Protein AF-A0AAE1QFP2-F1 (afdb_monomer_lite)

Foldseek 3Di:
DDFQVAADVVVPHPDDGDPSVVVVVVVVVVAPKDKDDPPLDAFFLVSHNGDIDIDHPDPDFDKDKDWPPVDDDRTTDIDIDGDDPDPDVPPQPQLDDPPVCLLVLQVQLVVVCVVCVVVDPFLVVLVVVSLVSSVCVSVVDDDPDDPPDPPDDPLCPDVVLVVLVVVLVVLVVVCVVPVPPVVSVVSNVVSVVVSVVVSVVSVVVVVVVLVVVLVPDPDPVVNVVSVDVVVDDDDDDDDDDDPPVVVVVVVVVVCVVPDLVPDPPVLNVVVVVVVVVLLVVLLLLLQDADPPDDQDDLVNVVVVLVPDPDQDADSNSYTPSSVVSQSPNPDSRSVSVSRSSVVLVDDDDPVRLVVVQVVVQVVLCVVVVHDPPFDSSVSCSVVVHDGPVSVSLSVLSNVVSCVLLVDPVVLLVVLVCCVVPVPPDDDPSSNVSNVSCVVSPNSVVSNVSNPDDDDDLPDFDDAAEADDDDPDDPVPDDLVVLLVVVVVVVVVDDLDQEKEKAKFKDADQFWIKIKMWIWGHNDSPDIDIDIDIATAHTPDDRLVSRLVRLLVVLVVCLPVLTAYEYEGQDPVNVVVLRDRPPRSDPSSVSSSVSCVSSVVSVYHYYYYHGHPPSPNPNNVVRVVSRVVSRVDPDHDCVNPDDDDDDDDDDDDDDDDDDDDDDDDDDDDDDDDDDDDDDDDDDDDDDDDWDKDWQALLDLVRGIWIAIQQAWIWDWDDDPPPDDDDFPKTKTATPPPDPVDDFGWIWIDGPPDIDTDPGDGPDHHDNCNVLLSQLLRQLQVCLPDQPCLLPQSLVSSVVSCCVRPNDPDPPHPSVVSSVSSVVSVVVVDPDFDQAPPDDPPVSLFPPQQFQDWDDDPRKIKTKGFHPVLLVVQQVAQEWEKDWDQFAAAPQFRIKIWIWGWFAADPRFIDIATRMIMGINDQALVRLLVVVVSSCVSRVNRNHQEYEYAPDPSNVSNCCVVPVRHQAAYALLNVQVVLVVLCVVLVVPVVLVVPPVSVLLSLLVSLLLLFALVCSLVVLVVSQVVFDDGSRNVSSVCCCDPEPVHPHRSNRHRCHPPPDRHPVSVVVVVVVLCVVQVGTHHGPSRSNSSVVVSNVVVVVQNVCNNVVNHHDDDDPLRVVLSVQSVVLSVCVVVVVDDSVRSSSSSSVSDHDDD

Secondary structure (DSSP, 8-state):
--------GGGT-SSPPPHHHHHHHHHHHTS-EEEE--TT--SBTTS-----EEEES------EEEEEEEEESSBEEEEEE-------------B---GGGHHHHHHHHHHHHHHHGGG--SHHHHHHHHHHHHHHHHHTT------------GGGG-HHHHHHHHHHHHHHHHHHH-TT-HHHHHHHHHHHHHHHHHHHHHHHHHHHHHHHHHHH--SHHHHHHHHHHHH-PPPPPPPPS-HHHHHHHHHHHHHHHT-GGGS-HHHHHHHHHHHHHHHHHHHHHTS---S--PPPPHHHHHHHHHH----S--TT-B-HHHHHHHHT--SS-HHHHHHHHHHTS----HHHHHHHHHHHHHHHHHHTT--TTS-HHHHHHHTT---HHHHHHHHHHHHHHHHHHTT-HHHHHHHHHHHH-TT----HHHHHHHHHHHHHT-HHHHHHHHTS-PPPTT------EE-PPPSS-GGGS-HHHHHHHHHHHHTTS--SSEEEEEEEEEEETTEEEEEEEEEEEEETTEEEEEEEEEEEPTT--HHHHHHHHHHHHHHHHTTT-SEEEEEE--HHHHHHHH--S--S-HHHHHHHHHHHHHHHTT--EEEEE--TTS--HHHHHHHHHHHHHTT-----GGGS------------------------PPPP-PPP----------S-------EEEETT-STTS--EEEETTS-EEEEPPPPTT----SSEEEEEES-B-SS-B---EEEEETTEEEE-SSPPSS---TTHHHHHHHHHHHHHHHHSTTGGGS-HHHHHHHHHHHHH-SS---S-HHHHHHHHHHHHHHHSPPPPSSS-----GGGS-TTTEEEEEEETTEEEEEE--HHHHHHHHH-SEEEEEEESSSB-TT--EEEEEEEEEE-SSS-EEEEEEEEEEES--SHHHHHHHHHHHHHH-TT----EEEE-S-HHHHHHHHHH-TTSEEEE-HHHHHHHHHHHHHHTTTHHHHHH-HHHHHHHHHHTTGGGS-HHHHHHHHHHHHTTPPSSHHHHHHHHHIIIIISSSS-HHHH--TT-S----HHHHHHHHHHHHHHSSSSB-HHHHHHHHHHHHHHHHHHHHHHHTTS------HHHHHHHHHHHHHHHHHHTTSS-HHHHHHHHHHH-----

pLDDT: mean 71.54, std 18.16, range [22.61, 96.94]

InterPro domains:
  IPR002156 Ribonuclease H domain [PF00075] (499-630)
  IPR002156 Ribonuclease H domain [PS50879] (495-631)
  IPR012337 Ribonuclease H-like superfamily [SSF53098] (498-631)
  IPR018289 MULE transposase domain [PF10551] (878-974)
  IPR036397 Ribonuclease H superfamily [G3DSA:3.30.420.10] (489-641)
  IPR036691 Endonuclease/exonuclease/phosphatase superfamily [G3DSA:3.60.10.10] (1-83)
  IPR036691 Endonuclease/exonuclease/phosphatase superfamily [SSF56219] (1-83)

Structure (mmCIF, N/CA/C/O backbone):
data_AF-A0AAE1QFP2-F1
#
_entry.id   AF-A0AAE1QFP2-F1
#
loop_
_atom_site.group_PDB
_atom_site.id
_atom_site.type_symbol
_atom_site.label_atom_id
_atom_site.label_alt_id
_atom_site.label_comp_id
_atom_site.label_asym_id
_atom_site.label_entity_id
_atom_site.label_seq_id
_atom_site.pdbx_PDB_ins_code
_atom_site.Cartn_x
_atom_site.Cartn_y
_atom_site.Cartn_z
_atom_site.occupancy
_atom_site.B_iso_or_equiv
_atom_site.auth_seq_id
_atom_site.auth_comp_id
_atom_site.auth_asym_id
_atom_site.auth_atom_id
_atom_site.pdbx_PDB_model_num
ATOM 1 N N . MET A 1 1 ? -5.938 -11.669 -42.356 1.00 29.22 1 MET A N 1
ATOM 2 C CA . MET A 1 1 ? -5.137 -11.393 -43.566 1.00 29.22 1 MET A CA 1
ATOM 3 C C . MET A 1 1 ? -6.027 -10.613 -44.523 1.00 29.22 1 MET A C 1
ATOM 5 O O . MET A 1 1 ? -7.235 -10.768 -44.409 1.00 29.22 1 MET A O 1
ATOM 9 N N . GLY A 1 2 ? -5.461 -9.697 -45.311 1.00 33.28 2 GLY A N 1
ATOM 10 C CA . GLY A 1 2 ? -6.218 -8.781 -46.175 1.00 33.28 2 GLY A CA 1
ATOM 11 C C . GLY A 1 2 ? -6.663 -9.409 -47.496 1.00 33.28 2 GLY A C 1
ATOM 12 O O . GLY A 1 2 ? -6.341 -10.561 -47.768 1.00 33.28 2 GLY A O 1
ATOM 13 N N . ASP A 1 3 ? -7.390 -8.617 -48.283 1.00 42.94 3 ASP A N 1
ATOM 14 C CA . ASP A 1 3 ? -7.930 -8.945 -49.604 1.00 42.94 3 ASP A CA 1
ATOM 15 C C . ASP A 1 3 ? -6.815 -9.413 -50.564 1.00 42.94 3 ASP A C 1
ATOM 17 O O . ASP A 1 3 ? -5.953 -8.636 -50.980 1.00 42.94 3 ASP A O 1
ATOM 21 N N . PHE A 1 4 ? -6.771 -10.718 -50.852 1.00 54.31 4 PHE A N 1
ATOM 22 C CA . PHE A 1 4 ? -5.695 -11.339 -51.636 1.00 54.31 4 PHE A CA 1
ATOM 23 C C . PHE A 1 4 ? -5.868 -11.167 -53.149 1.00 54.31 4 PHE A C 1
ATOM 25 O O . PHE A 1 4 ? -4.965 -11.541 -53.902 1.00 54.31 4 PHE A O 1
ATOM 32 N N . ASN A 1 5 ? -7.004 -10.622 -53.612 1.00 58.78 5 ASN A N 1
ATOM 33 C CA . ASN A 1 5 ? -7.305 -10.427 -55.035 1.00 58.78 5 ASN A CA 1
ATOM 34 C C . ASN A 1 5 ? -6.976 -11.662 -55.911 1.00 58.78 5 ASN A C 1
ATOM 36 O O . ASN A 1 5 ? -6.552 -11.549 -57.067 1.00 58.78 5 ASN A O 1
ATOM 40 N N . ALA A 1 6 ? -7.143 -12.864 -55.353 1.00 61.19 6 ALA A N 1
ATOM 41 C CA . ALA A 1 6 ? -6.877 -14.129 -56.024 1.00 61.19 6 ALA A CA 1
ATOM 42 C C . ALA A 1 6 ? -8.085 -14.491 -56.898 1.00 61.19 6 ALA A C 1
ATOM 44 O O . ALA A 1 6 ? -9.166 -14.782 -56.389 1.00 61.19 6 ALA A O 1
ATOM 45 N N . ARG A 1 7 ? -7.921 -14.447 -58.225 1.00 66.31 7 ARG A N 1
ATOM 46 C CA . ARG A 1 7 ? -8.980 -14.766 -59.193 1.00 66.31 7 ARG A CA 1
ATOM 47 C C . ARG A 1 7 ? -8.656 -16.093 -59.860 1.00 66.31 7 ARG A C 1
ATOM 49 O O . ARG A 1 7 ? -7.710 -16.177 -60.637 1.00 66.31 7 ARG A O 1
ATOM 56 N N . HIS A 1 8 ? -9.431 -17.122 -59.542 1.00 70.62 8 HIS A N 1
ATOM 57 C CA . HIS A 1 8 ? -9.354 -18.435 -60.175 1.00 70.62 8 HIS A CA 1
ATOM 58 C C . HIS A 1 8 ? -10.773 -18.979 -60.375 1.00 70.62 8 HIS A C 1
ATOM 60 O O . HIS A 1 8 ? -11.592 -18.898 -59.457 1.00 70.62 8 HIS A O 1
ATOM 66 N N . ARG A 1 9 ? -11.078 -19.530 -61.554 1.00 70.69 9 ARG A N 1
ATOM 67 C CA . ARG A 1 9 ? -12.415 -20.039 -61.904 1.00 70.69 9 ARG A CA 1
ATOM 68 C C . ARG A 1 9 ? -12.887 -21.130 -60.949 1.00 70.69 9 ARG A C 1
ATOM 70 O O . ARG A 1 9 ? -14.006 -21.058 -60.460 1.00 70.69 9 ARG A O 1
ATOM 77 N N . GLU A 1 10 ? -12.009 -22.065 -60.593 1.00 64.88 10 GLU A N 1
ATOM 78 C CA . GLU A 1 10 ? -12.333 -23.143 -59.639 1.00 64.88 10 GLU A CA 1
ATOM 79 C C . GLU A 1 10 ? -12.554 -22.655 -58.200 1.00 64.88 10 GLU A C 1
ATOM 81 O O . GLU A 1 10 ? -13.160 -23.357 -57.401 1.00 64.88 10 GLU A O 1
ATOM 86 N N . LEU A 1 11 ? -12.110 -21.439 -57.865 1.00 60.69 11 LEU A N 1
ATOM 87 C CA . LEU A 1 11 ? -12.402 -20.814 -56.573 1.00 60.69 11 LEU A CA 1
ATOM 88 C C . LEU A 1 11 ? -13.711 -19.990 -56.614 1.00 60.69 11 LEU A C 1
ATOM 90 O O . LEU A 1 11 ? -14.149 -19.459 -55.598 1.00 60.69 11 LEU A O 1
ATOM 94 N N . GLY A 1 12 ? -14.388 -19.926 -57.767 1.00 54.97 12 GLY A N 1
ATOM 95 C CA . GLY A 1 12 ? -15.677 -19.248 -57.940 1.00 54.97 12 GLY A CA 1
ATOM 96 C C . GLY A 1 12 ? -15.584 -17.829 -58.509 1.00 54.97 12 GLY A C 1
ATOM 97 O O . GLY A 1 12 ? -16.509 -17.040 -58.329 1.00 54.97 12 GLY A O 1
ATOM 98 N N . SER A 1 13 ? -14.480 -17.475 -59.180 1.00 59.16 13 SER A N 1
ATOM 99 C CA . SER A 1 13 ? -14.376 -16.211 -59.922 1.00 59.16 13 SER A CA 1
ATOM 100 C C . SER A 1 13 ? -14.969 -16.335 -61.331 1.00 59.16 13 SER A C 1
ATOM 102 O O . SER A 1 13 ? -14.621 -17.253 -62.070 1.00 59.16 13 SER A O 1
ATOM 104 N N . HIS A 1 14 ? -15.806 -15.375 -61.737 1.00 57.38 14 HIS A N 1
ATOM 105 C CA . HIS A 1 14 ? -16.355 -15.288 -63.101 1.00 57.38 14 HIS A CA 1
ATOM 106 C C . HIS A 1 14 ? -15.388 -14.650 -64.120 1.00 57.38 14 HIS A C 1
ATOM 108 O O . HIS A 1 14 ? -15.672 -14.625 -65.316 1.00 57.38 14 HIS A O 1
ATOM 114 N N . HIS A 1 15 ? -14.239 -14.141 -63.666 1.00 59.81 15 HIS A N 1
ATOM 115 C CA . HIS A 1 15 ? -13.220 -13.521 -64.515 1.00 59.81 15 HIS A CA 1
ATOM 116 C C . HIS A 1 15 ? -12.102 -14.511 -64.886 1.00 59.81 15 HIS A C 1
ATOM 118 O O . HIS A 1 15 ? -12.028 -15.623 -64.363 1.00 59.81 15 HIS A O 1
ATOM 124 N N . THR A 1 16 ? -11.225 -14.124 -65.817 1.00 69.50 16 THR A N 1
ATOM 125 C CA . THR A 1 16 ? -10.046 -14.921 -66.190 1.00 69.50 16 THR A CA 1
ATOM 126 C C . THR A 1 16 ? -9.107 -15.123 -65.000 1.00 69.50 16 THR A C 1
ATOM 128 O O . THR A 1 16 ? -8.964 -14.249 -64.138 1.00 69.50 16 THR A O 1
ATOM 131 N N . ASN A 1 17 ? -8.474 -16.299 -64.949 1.00 75.69 17 ASN A N 1
ATOM 132 C CA . ASN A 1 17 ? -7.540 -16.646 -63.883 1.00 75.69 17 ASN A CA 1
ATOM 133 C C . ASN A 1 17 ? -6.371 -15.652 -63.875 1.00 75.69 17 ASN A C 1
ATOM 135 O O . ASN A 1 17 ? -5.748 -15.427 -64.911 1.00 75.69 17 ASN A O 1
ATOM 139 N N . ASN A 1 18 ? -6.053 -15.075 -62.715 1.00 74.25 18 ASN A N 1
ATOM 140 C CA . ASN A 1 18 ? -4.868 -14.237 -62.547 1.00 74.25 18 ASN A CA 1
ATOM 141 C C . ASN A 1 18 ? -3.736 -15.022 -61.865 1.00 74.25 18 ASN A C 1
ATOM 143 O O . ASN A 1 18 ? -3.963 -16.046 -61.220 1.00 74.25 18 ASN A O 1
ATOM 147 N N . ALA A 1 19 ? -2.499 -14.533 -61.988 1.00 73.88 19 ALA A N 1
ATOM 148 C CA . ALA A 1 19 ? -1.313 -15.216 -61.462 1.00 73.88 19 ALA A CA 1
ATOM 149 C C . ALA A 1 19 ? -1.406 -15.525 -59.954 1.00 73.88 19 ALA A C 1
ATOM 151 O O . ALA A 1 19 ? -0.946 -16.574 -59.503 1.00 73.88 19 ALA A O 1
ATOM 152 N N . ASN A 1 20 ? -2.050 -14.645 -59.181 1.00 66.94 20 ASN A N 1
ATOM 153 C CA . ASN A 1 20 ? -2.277 -14.857 -57.753 1.00 66.94 20 ASN A CA 1
ATOM 154 C C . ASN A 1 20 ? -3.285 -15.981 -57.494 1.00 66.94 20 ASN A C 1
ATOM 156 O O . ASN A 1 20 ? -3.052 -16.795 -56.610 1.00 66.94 20 ASN A O 1
ATOM 160 N N . GLY A 1 21 ? -4.357 -16.075 -58.283 1.00 72.44 21 GLY A N 1
ATOM 161 C CA . GLY A 1 21 ? -5.325 -17.168 -58.216 1.00 72.44 21 GLY A CA 1
ATOM 162 C C . GLY A 1 21 ? -4.716 -18.524 -58.559 1.00 72.44 21 GLY A C 1
ATOM 163 O O . GLY A 1 21 ? -4.993 -19.497 -57.865 1.00 72.44 21 GLY A O 1
ATOM 164 N N . VAL A 1 22 ? -3.836 -18.585 -59.564 1.00 78.06 22 VAL A N 1
ATOM 165 C CA . VAL A 1 22 ? -3.124 -19.823 -59.937 1.00 78.06 22 VAL A CA 1
ATOM 166 C C . VAL A 1 22 ? -2.160 -20.261 -58.831 1.00 78.06 22 VAL A C 1
ATOM 168 O O . VAL A 1 22 ? -2.182 -21.417 -58.418 1.00 78.06 22 VAL A O 1
ATOM 171 N N . ARG A 1 23 ? -1.356 -19.336 -58.285 1.00 74.56 23 ARG A N 1
ATOM 172 C CA . ARG A 1 23 ? -0.460 -19.628 -57.149 1.00 74.56 23 ARG A CA 1
ATOM 173 C C . ARG A 1 23 ? -1.226 -20.062 -55.908 1.00 74.56 23 ARG A C 1
ATOM 175 O O . ARG A 1 23 ? -0.773 -20.941 -55.184 1.00 74.56 23 ARG A O 1
ATOM 182 N N . TRP A 1 24 ? -2.377 -19.443 -55.665 1.00 70.81 24 TRP A N 1
ATOM 183 C CA . TRP A 1 24 ? -3.215 -19.778 -54.525 1.00 70.81 24 TRP A CA 1
ATOM 184 C C . TRP A 1 24 ? -3.838 -21.161 -54.667 1.00 70.81 24 TRP A C 1
ATOM 186 O O . TRP A 1 24 ? -3.824 -21.931 -53.714 1.00 70.81 24 TRP A O 1
ATOM 196 N N . LYS A 1 25 ? -4.296 -21.517 -55.871 1.00 77.12 25 LYS A N 1
ATOM 197 C CA . LYS A 1 25 ? -4.787 -22.865 -56.154 1.00 77.12 25 LYS A CA 1
ATOM 198 C C . LYS A 1 25 ? -3.689 -23.915 -55.972 1.00 77.12 25 LYS A C 1
ATOM 200 O O . LYS A 1 25 ? -3.910 -24.879 -55.254 1.00 77.12 25 LYS A O 1
ATOM 205 N N . ALA A 1 26 ? -2.487 -23.667 -56.493 1.00 78.69 26 ALA A N 1
ATOM 206 C CA . ALA A 1 26 ? -1.341 -24.554 -56.289 1.00 78.69 26 ALA A CA 1
ATOM 207 C C . ALA A 1 26 ? -0.962 -24.713 -54.802 1.00 78.69 26 ALA A C 1
ATOM 209 O O . ALA A 1 26 ? -0.599 -25.801 -54.371 1.00 78.69 26 ALA A O 1
ATOM 210 N N . PHE A 1 27 ? -1.071 -23.645 -54.003 1.00 74.12 27 PHE A N 1
ATOM 211 C CA . PHE A 1 27 ? -0.846 -23.707 -52.556 1.00 74.12 27 PHE A CA 1
ATOM 212 C C . PHE A 1 27 ? -1.905 -24.557 -51.838 1.00 74.12 27 PHE A C 1
ATOM 214 O O . PHE A 1 27 ? -1.554 -25.362 -50.978 1.00 74.12 27 PHE A O 1
ATOM 221 N N . LEU A 1 28 ? -3.183 -24.403 -52.200 1.00 68.81 28 LEU A N 1
ATOM 222 C CA . LEU A 1 28 ? -4.279 -25.203 -51.645 1.00 68.81 28 LEU A CA 1
ATOM 223 C C . LEU A 1 28 ? -4.172 -26.682 -52.037 1.00 68.81 28 LEU A C 1
ATOM 225 O O . LEU A 1 28 ? -4.427 -27.538 -51.203 1.00 68.81 28 LEU A O 1
ATOM 229 N N . ASP A 1 29 ? -3.738 -26.981 -53.262 1.00 75.00 29 ASP A N 1
ATOM 230 C CA . ASP A 1 29 ? -3.556 -28.363 -53.729 1.00 75.00 29 ASP A CA 1
ATOM 231 C C . ASP A 1 29 ? -2.350 -29.055 -53.072 1.00 75.00 29 ASP A C 1
ATOM 233 O O . ASP A 1 29 ? -2.328 -30.275 -52.939 1.00 75.00 29 ASP A O 1
ATOM 237 N N . ALA A 1 30 ? -1.349 -28.281 -52.640 1.00 73.75 30 ALA A N 1
ATOM 238 C CA . ALA A 1 30 ? -0.132 -28.790 -52.010 1.00 73.75 30 ALA A CA 1
ATOM 239 C C . ALA A 1 30 ? -0.200 -28.873 -50.472 1.00 73.75 30 ALA A C 1
ATOM 241 O O . ALA A 1 30 ? 0.779 -29.286 -49.848 1.00 73.75 30 ALA A O 1
ATOM 242 N N . THR A 1 31 ? -1.298 -28.448 -49.835 1.00 60.97 31 THR A N 1
ATOM 243 C CA . THR A 1 31 ? -1.410 -28.386 -48.367 1.00 60.97 31 THR A CA 1
ATOM 244 C C . THR A 1 31 ? -2.711 -29.019 -47.861 1.00 60.97 31 THR A C 1
ATOM 246 O O . THR A 1 31 ? -3.762 -28.855 -48.467 1.00 60.97 31 THR A O 1
ATOM 249 N N . GLU A 1 32 ? -2.675 -29.724 -46.719 1.00 59.19 32 GLU A N 1
ATOM 250 C CA . GLU A 1 32 ? -3.879 -30.255 -46.044 1.00 59.19 32 GLU A CA 1
ATOM 251 C C . GLU A 1 32 ? -4.657 -29.129 -45.345 1.00 59.19 32 GLU A C 1
ATOM 253 O O . GLU A 1 32 ? -4.678 -28.985 -44.120 1.00 59.19 32 GLU A O 1
ATOM 258 N N . VAL A 1 33 ? -5.250 -28.253 -46.146 1.00 59.94 33 VAL A N 1
ATOM 259 C CA . VAL A 1 33 ? -5.890 -27.030 -45.680 1.00 59.94 33 VAL A CA 1
ATOM 260 C C . VAL A 1 33 ? -7.360 -27.046 -46.069 1.00 59.94 33 VAL A C 1
ATOM 262 O O . VAL A 1 33 ? -7.714 -27.043 -47.245 1.00 59.94 33 VAL A O 1
ATOM 265 N N . ALA A 1 34 ? -8.240 -27.009 -45.067 1.00 57.62 34 ALA A N 1
ATOM 266 C CA . ALA A 1 34 ? -9.670 -26.867 -45.303 1.00 57.62 34 ALA A CA 1
ATOM 267 C C . ALA A 1 34 ? -10.004 -25.405 -45.647 1.00 57.62 34 ALA A C 1
ATOM 269 O O . ALA A 1 34 ? -9.711 -24.481 -44.876 1.00 57.62 34 ALA A O 1
ATOM 270 N N . VAL A 1 35 ? -10.635 -25.198 -46.806 1.00 59.16 35 VAL A N 1
ATOM 271 C CA . VAL A 1 35 ? -11.176 -23.901 -47.230 1.00 59.16 35 VAL A CA 1
ATOM 272 C C . VAL A 1 35 ? -12.658 -23.853 -46.881 1.00 59.16 35 VAL A C 1
ATOM 274 O O . VAL A 1 35 ? -13.456 -24.641 -47.384 1.00 59.16 35 VAL A O 1
ATOM 277 N N . LEU A 1 36 ? -13.041 -22.918 -46.015 1.00 58.56 36 LEU A N 1
ATOM 278 C CA . LEU A 1 36 ? -14.423 -22.763 -45.567 1.00 58.56 36 LEU A CA 1
ATOM 279 C C . LEU A 1 36 ? -15.177 -21.843 -46.533 1.00 58.56 36 LEU A C 1
ATOM 281 O O . LEU A 1 36 ? -15.184 -20.622 -46.375 1.00 58.56 36 LEU A O 1
ATOM 285 N N . THR A 1 37 ? -15.812 -22.426 -47.549 1.00 54.47 37 THR A N 1
ATOM 286 C CA . THR A 1 37 ? -16.717 -21.710 -48.461 1.00 54.47 37 THR A CA 1
ATOM 287 C C . THR A 1 37 ? -18.161 -21.944 -48.031 1.00 54.47 37 THR A C 1
ATOM 289 O O . THR A 1 37 ? -18.693 -23.036 -48.210 1.00 54.47 37 THR A O 1
ATOM 292 N N . GLY A 1 38 ? -18.818 -20.935 -47.458 1.00 50.78 38 GLY A N 1
ATOM 293 C CA . GLY A 1 38 ? -20.241 -21.034 -47.123 1.00 50.78 38 GLY A CA 1
ATOM 294 C C . GLY A 1 38 ? -21.101 -21.220 -48.380 1.00 50.78 38 GLY A C 1
ATOM 295 O O . GLY A 1 38 ? -21.026 -20.392 -49.280 1.00 50.78 38 GLY A O 1
ATOM 296 N N . ASN A 1 39 ? -21.889 -22.302 -48.433 1.00 54.03 39 ASN A N 1
ATOM 297 C CA . ASN A 1 39 ? -23.014 -22.638 -49.333 1.00 54.03 39 ASN A CA 1
ATOM 298 C C . ASN A 1 39 ? -23.285 -21.720 -50.554 1.00 54.03 39 ASN A C 1
ATOM 300 O O . ASN A 1 39 ? -24.397 -21.231 -50.736 1.00 54.03 39 ASN A O 1
ATOM 304 N N . ASN A 1 40 ? -22.297 -21.512 -51.424 1.00 53.28 40 ASN A N 1
ATOM 305 C CA . ASN A 1 40 ? -22.407 -20.785 -52.693 1.00 53.28 40 ASN A CA 1
ATOM 306 C C . ASN A 1 40 ? -22.860 -19.303 -52.670 1.00 53.28 40 ASN A C 1
ATOM 308 O O . ASN A 1 40 ? -23.213 -18.771 -53.722 1.00 53.28 40 ASN A O 1
ATOM 312 N N . LEU A 1 41 ? -22.793 -18.594 -51.539 1.00 54.75 41 LEU A N 1
ATOM 313 C CA . LEU A 1 41 ? -23.252 -17.197 -51.450 1.00 54.75 41 LEU A CA 1
ATOM 314 C C . LEU A 1 41 ? -22.186 -16.187 -51.949 1.00 54.75 41 LEU A C 1
ATOM 316 O O . LEU A 1 41 ? -21.034 -16.273 -51.520 1.00 54.75 41 LEU A O 1
ATOM 320 N N . PRO A 1 42 ? -22.525 -15.216 -52.825 1.00 57.19 42 PRO A N 1
ATOM 321 C CA . PRO A 1 42 ? -21.587 -14.176 -53.263 1.00 57.19 42 PRO A CA 1
ATOM 322 C C . PRO A 1 42 ? -21.267 -13.190 -52.126 1.00 57.19 42 PRO A C 1
ATOM 324 O O . PRO A 1 42 ? -22.172 -12.761 -51.409 1.00 57.19 42 PRO A O 1
ATOM 327 N N . THR A 1 43 ? -19.993 -12.797 -51.970 1.00 57.59 43 THR A N 1
ATOM 328 C CA . THR A 1 43 ? -19.551 -11.837 -50.928 1.00 57.59 43 THR A CA 1
ATOM 329 C C . THR A 1 43 ? -19.410 -10.399 -51.437 1.00 57.59 43 THR A C 1
ATOM 331 O O . THR A 1 43 ? -19.073 -9.494 -50.676 1.00 57.59 43 THR A O 1
ATOM 334 N N . HIS A 1 44 ? -19.733 -10.157 -52.710 1.00 57.81 44 HIS A N 1
ATOM 335 C CA . HIS A 1 44 ? -19.667 -8.848 -53.358 1.00 57.81 44 HIS A CA 1
ATOM 336 C C . HIS A 1 44 ? -20.915 -8.572 -54.214 1.00 57.81 44 HIS A C 1
ATOM 338 O O . HIS A 1 44 ? -21.452 -9.484 -54.847 1.00 57.81 44 HIS A O 1
ATOM 344 N N . VAL A 1 45 ? -21.356 -7.309 -54.298 1.00 52.75 45 VAL A N 1
ATOM 345 C CA . VAL A 1 45 ? -22.575 -6.901 -55.042 1.00 52.75 45 VAL A CA 1
ATOM 346 C C . VAL A 1 45 ? -22.532 -7.160 -56.554 1.00 52.75 45 VAL A C 1
ATOM 348 O O . VAL A 1 45 ? -23.570 -7.119 -57.209 1.00 52.75 45 VAL A O 1
ATOM 351 N N . GLN A 1 46 ? -21.359 -7.437 -57.129 1.00 50.78 46 GLN A N 1
ATOM 352 C CA . GLN A 1 46 ? -21.215 -7.847 -58.537 1.00 50.78 46 GLN A CA 1
ATOM 353 C C . GLN A 1 46 ? -21.183 -9.377 -58.734 1.00 50.78 46 GLN A C 1
ATOM 355 O O . GLN A 1 46 ? -20.872 -9.844 -59.822 1.00 50.78 46 GLN A O 1
ATOM 360 N N . GLY A 1 47 ? -21.470 -10.169 -57.693 1.00 50.78 47 GLY A N 1
ATOM 361 C CA . GLY A 1 47 ? -21.558 -11.634 -57.777 1.00 50.78 47 GLY A CA 1
ATOM 362 C C . GLY A 1 47 ? -20.242 -12.392 -57.551 1.00 50.78 47 GLY A C 1
ATOM 363 O O . GLY A 1 47 ? -20.236 -13.617 -57.577 1.00 50.78 47 GLY A O 1
ATOM 364 N N . GLY A 1 48 ? -19.126 -11.699 -57.297 1.00 52.66 48 GLY A N 1
ATOM 365 C CA . GLY A 1 48 ? -17.822 -12.322 -57.029 1.00 52.66 48 GLY A CA 1
ATOM 366 C C . GLY A 1 48 ? -17.648 -12.849 -55.595 1.00 52.66 48 GLY A C 1
ATOM 367 O O . GLY A 1 48 ? -18.283 -12.362 -54.657 1.00 52.66 48 GLY A O 1
ATOM 368 N N . ARG A 1 49 ? -16.740 -13.824 -55.425 1.00 59.25 49 ARG A N 1
ATOM 369 C CA . ARG A 1 49 ? -16.234 -14.310 -54.126 1.00 59.25 49 ARG A CA 1
ATOM 370 C C . ARG A 1 49 ? -14.824 -13.772 -53.900 1.00 59.25 49 ARG A C 1
ATOM 372 O O . ARG A 1 49 ? -13.919 -14.110 -54.662 1.00 59.25 49 ARG A O 1
ATOM 379 N N . LEU A 1 50 ? -14.649 -12.921 -52.894 1.00 54.16 50 LEU A N 1
ATOM 380 C CA . LEU A 1 50 ? -13.355 -12.287 -52.596 1.00 54.16 50 LEU A CA 1
ATOM 381 C C . LEU A 1 50 ? -12.780 -12.704 -51.232 1.00 54.16 50 LEU A C 1
ATOM 383 O O . LEU A 1 50 ? -11.577 -12.576 -51.017 1.00 54.16 50 LEU A O 1
ATOM 387 N N . ASP A 1 51 ? -13.597 -13.295 -50.355 1.00 54.78 51 ASP A N 1
ATOM 388 C CA . ASP A 1 51 ? -13.219 -13.597 -48.973 1.00 54.78 51 ASP A CA 1
ATOM 389 C C . ASP A 1 51 ? -13.178 -15.112 -48.721 1.00 54.78 51 ASP A C 1
ATOM 391 O O . ASP A 1 51 ? -14.211 -15.782 -48.746 1.00 54.78 51 ASP A O 1
ATOM 395 N N . TYR A 1 52 ? -11.987 -15.655 -48.447 1.00 57.84 52 TYR A N 1
ATOM 396 C CA . TYR A 1 52 ? -11.798 -17.059 -48.057 1.00 57.84 52 TYR A CA 1
ATOM 397 C C . TYR A 1 52 ? -11.319 -17.149 -46.609 1.00 57.84 52 TYR A C 1
ATOM 399 O O . TYR A 1 52 ? -10.393 -16.441 -46.204 1.00 57.84 52 TYR A O 1
ATOM 407 N N . VAL A 1 53 ? -11.909 -18.063 -45.836 1.00 55.12 53 VAL A N 1
ATOM 408 C CA . VAL A 1 53 ? -11.390 -18.450 -44.520 1.00 55.12 53 VAL A CA 1
ATOM 409 C C . VAL A 1 53 ? -10.668 -19.783 -44.667 1.00 55.12 53 VAL A C 1
ATOM 411 O O . VAL A 1 53 ? -11.228 -20.757 -45.165 1.00 55.12 53 VAL A O 1
ATOM 414 N N . VAL A 1 54 ? -9.407 -19.800 -44.247 1.00 57.19 54 VAL A N 1
ATOM 415 C CA . VAL A 1 54 ? -8.474 -20.905 -44.458 1.00 57.19 54 VAL A CA 1
ATOM 416 C C . VAL A 1 54 ? -7.965 -21.367 -43.095 1.00 57.19 54 VAL A C 1
ATOM 418 O O . VAL A 1 54 ? -7.447 -20.550 -42.330 1.00 57.19 54 VAL A O 1
ATOM 421 N N . THR A 1 55 ? -8.129 -22.651 -42.770 1.00 55.28 55 THR A N 1
ATOM 422 C CA . THR A 1 55 ? -7.703 -23.220 -41.478 1.00 55.28 55 THR A CA 1
ATOM 423 C C . THR A 1 55 ? -6.626 -24.283 -41.671 1.00 55.28 55 THR A C 1
ATOM 425 O O . THR A 1 55 ? -6.821 -25.222 -42.437 1.00 55.28 55 THR A O 1
ATOM 428 N N . LEU A 1 56 ? -5.508 -24.145 -40.953 1.00 52.62 56 LEU A N 1
ATOM 429 C CA . LEU A 1 56 ? -4.383 -25.089 -40.939 1.00 52.62 56 LEU A CA 1
ATOM 430 C C . LEU A 1 56 ? -4.510 -26.044 -39.738 1.00 52.62 56 LEU A C 1
ATOM 432 O O . LEU A 1 56 ? -4.736 -25.570 -38.624 1.00 52.62 56 LEU A O 1
ATOM 436 N N . ASN A 1 57 ? -4.318 -27.352 -39.949 1.00 48.88 57 ASN A N 1
ATOM 437 C CA . ASN A 1 57 ? -4.239 -28.393 -38.905 1.00 48.88 57 ASN A CA 1
ATOM 438 C C . ASN A 1 57 ? -5.459 -28.507 -37.963 1.00 48.88 57 ASN A C 1
ATOM 440 O O . ASN A 1 57 ? -5.296 -28.704 -36.759 1.00 48.88 57 ASN A O 1
ATOM 444 N N . MET A 1 58 ? -6.684 -28.392 -38.483 1.00 50.06 58 MET A N 1
ATOM 445 C CA . MET A 1 58 ? -7.910 -28.620 -37.701 1.00 50.06 58 MET A CA 1
ATOM 446 C C . MET A 1 58 ? -8.689 -29.810 -38.280 1.00 50.06 58 MET A C 1
ATOM 448 O O . MET A 1 58 ? -8.865 -29.848 -39.498 1.00 50.06 58 MET A O 1
ATOM 452 N N . PRO A 1 59 ? -9.188 -30.758 -37.458 1.00 50.78 59 PRO A N 1
ATOM 453 C CA . PRO A 1 59 ? -10.098 -31.791 -37.947 1.00 50.78 59 PRO A CA 1
ATOM 454 C C . PRO A 1 59 ? -11.372 -31.140 -38.508 1.00 50.78 59 PRO A C 1
ATOM 456 O O . PRO A 1 59 ? -11.778 -30.063 -38.067 1.00 50.78 59 PRO A O 1
ATOM 459 N N . THR A 1 60 ? -11.972 -31.764 -39.519 1.00 50.09 60 THR A N 1
ATOM 460 C CA . THR A 1 60 ? -13.122 -31.265 -40.285 1.00 50.09 60 THR A CA 1
ATOM 461 C C . THR A 1 60 ? -14.372 -31.103 -39.411 1.00 50.09 60 THR A C 1
ATOM 463 O O . THR A 1 60 ? -15.222 -31.982 -39.324 1.00 50.09 60 THR A O 1
ATOM 466 N N . TYR A 1 61 ? -14.507 -29.954 -38.748 1.00 52.94 61 TYR A N 1
ATOM 467 C CA . TYR A 1 61 ? -15.742 -29.572 -38.063 1.00 52.94 61 TYR A CA 1
ATOM 468 C C . TYR A 1 61 ? -16.776 -29.058 -39.073 1.00 52.94 61 TYR A C 1
ATOM 470 O O . TYR A 1 61 ? -16.445 -28.299 -39.983 1.00 52.94 61 TYR A O 1
ATOM 478 N N . THR A 1 62 ? -18.048 -29.408 -38.886 1.00 55.09 62 THR A N 1
ATOM 479 C CA . THR A 1 62 ? -19.168 -28.811 -39.624 1.00 55.09 62 THR A CA 1
ATOM 480 C C . THR A 1 62 ? -19.336 -27.353 -39.191 1.00 55.09 62 THR A C 1
ATOM 482 O O . THR A 1 62 ? -19.753 -27.058 -38.072 1.00 55.09 62 THR A O 1
ATOM 485 N N . VAL A 1 63 ? -18.963 -26.422 -40.067 1.00 56.00 63 VAL A N 1
ATOM 486 C CA . VAL A 1 63 ? -19.022 -24.975 -39.820 1.00 56.00 63 VAL A CA 1
ATOM 487 C C . VAL A 1 63 ? -20.348 -24.406 -40.333 1.00 56.00 63 VAL A C 1
ATOM 489 O O . VAL A 1 63 ? -20.785 -24.745 -41.431 1.00 56.00 63 VAL A O 1
ATOM 492 N N . VAL A 1 64 ? -20.979 -23.509 -39.566 1.00 60.53 64 VAL A N 1
ATOM 493 C CA . VAL A 1 64 ? -22.209 -22.808 -39.981 1.00 60.53 64 VAL A CA 1
ATOM 494 C C . VAL A 1 64 ? -21.887 -21.351 -40.312 1.00 60.53 64 VAL A C 1
ATOM 496 O O . VAL A 1 64 ? -21.445 -20.600 -39.441 1.00 60.53 64 VAL A O 1
ATOM 499 N N . THR A 1 65 ? -22.138 -20.929 -41.554 1.00 57.97 65 THR A N 1
ATOM 500 C CA . THR A 1 65 ? -21.915 -19.549 -42.023 1.00 57.97 65 THR A CA 1
ATOM 501 C C . THR A 1 65 ? -23.241 -18.853 -42.331 1.00 57.97 65 THR A C 1
ATOM 503 O O . THR A 1 65 ? -24.112 -19.427 -42.981 1.00 57.97 65 THR A O 1
ATOM 506 N N . SER A 1 66 ? -23.399 -17.602 -41.892 1.00 59.12 66 SER A N 1
ATOM 507 C CA . SER A 1 66 ? -24.597 -16.782 -42.120 1.00 59.12 66 SER A CA 1
ATOM 508 C C . SER A 1 66 ? -24.248 -15.336 -42.501 1.00 59.12 66 SER A C 1
ATOM 510 O O . SER A 1 66 ? -23.186 -14.830 -42.151 1.00 59.12 66 SER A O 1
ATOM 512 N N . LEU A 1 67 ? -25.127 -14.659 -43.247 1.00 58.94 67 LEU A N 1
ATOM 513 C CA . LEU A 1 67 ? -24.922 -13.274 -43.691 1.00 58.94 67 LEU A CA 1
ATOM 514 C C . LEU A 1 67 ? -25.297 -12.263 -42.593 1.00 58.94 67 LEU A C 1
ATOM 516 O O . LEU A 1 67 ? -26.436 -12.248 -42.114 1.00 58.94 67 LEU A O 1
ATOM 520 N N . VAL A 1 68 ? -24.390 -11.339 -42.268 1.00 58.88 68 VAL A N 1
ATOM 521 C CA . VAL A 1 68 ? -24.629 -10.255 -41.304 1.00 58.88 68 VAL A CA 1
ATOM 522 C C . VAL A 1 68 ? -25.346 -9.093 -41.990 1.00 58.88 68 VAL A C 1
ATOM 524 O O . VAL A 1 68 ? -24.748 -8.115 -42.433 1.00 58.88 68 VAL A O 1
ATOM 527 N N . ARG A 1 69 ? -26.679 -9.170 -42.018 1.00 52.94 69 ARG A N 1
ATOM 528 C CA . ARG A 1 69 ? -27.583 -8.233 -42.724 1.00 52.94 69 ARG A CA 1
ATOM 529 C C . ARG A 1 69 ? -27.485 -6.756 -42.297 1.00 52.94 69 ARG A C 1
ATOM 531 O O . ARG A 1 69 ? -28.044 -5.888 -42.958 1.00 52.94 69 ARG A O 1
ATOM 538 N N . ASN A 1 70 ? -26.800 -6.467 -41.191 1.00 46.88 70 ASN A N 1
ATOM 539 C CA . ASN A 1 70 ? -26.718 -5.136 -40.577 1.00 46.88 70 ASN A CA 1
ATOM 540 C C . ASN A 1 70 ? -25.467 -4.339 -40.990 1.00 46.88 70 ASN A C 1
ATOM 542 O O . ASN A 1 70 ? -25.357 -3.164 -40.632 1.00 46.88 70 ASN A O 1
ATOM 546 N N . LEU A 1 71 ? -24.525 -4.980 -41.686 1.00 49.94 71 LEU A N 1
ATOM 547 C CA . LEU A 1 71 ? -23.273 -4.402 -42.169 1.00 49.94 71 LEU A CA 1
ATOM 548 C C . LEU A 1 71 ? -23.302 -4.436 -43.699 1.00 49.94 71 LEU A C 1
ATOM 550 O O . LEU A 1 71 ? -22.849 -5.397 -44.310 1.00 49.94 71 LEU A O 1
ATOM 554 N N . LEU A 1 72 ? -23.915 -3.419 -44.301 1.00 49.94 72 LEU A N 1
ATOM 555 C CA . LEU A 1 72 ? -24.053 -3.311 -45.753 1.00 49.94 72 LEU A CA 1
ATOM 556 C C . LEU A 1 72 ? -23.075 -2.249 -46.259 1.00 49.94 72 LEU A C 1
ATOM 558 O O . LEU A 1 72 ? -23.265 -1.063 -45.984 1.00 49.94 72 LEU A O 1
ATOM 562 N N . SER A 1 73 ? -22.036 -2.691 -46.968 1.00 54.03 73 SER A N 1
ATOM 563 C CA . SER A 1 73 ? -21.256 -1.867 -47.898 1.00 54.03 73 SER A CA 1
ATOM 564 C C . SER A 1 73 ? -21.368 -2.471 -49.310 1.00 54.03 73 SER A C 1
ATOM 566 O O . SER A 1 73 ? -22.296 -3.226 -49.595 1.00 54.03 73 SER A O 1
ATOM 568 N N . ASP A 1 74 ? -20.432 -2.147 -50.194 1.00 51.94 74 ASP A N 1
ATOM 569 C CA . ASP A 1 74 ? -20.105 -2.886 -51.421 1.00 51.94 74 ASP A CA 1
ATOM 570 C C . ASP A 1 74 ? -19.716 -4.369 -51.200 1.00 51.94 74 ASP A C 1
ATOM 572 O O . ASP A 1 74 ? -19.757 -5.173 -52.134 1.00 51.94 74 ASP A O 1
ATOM 576 N N . HIS A 1 75 ? -19.417 -4.769 -49.962 1.00 56.25 75 HIS A N 1
ATOM 577 C CA . HIS A 1 75 ? -19.144 -6.150 -49.572 1.00 56.25 75 HIS A CA 1
ATOM 578 C C . HIS A 1 75 ? -20.189 -6.676 -48.581 1.00 56.25 75 HIS A C 1
ATOM 580 O O . HIS A 1 75 ? -20.705 -5.959 -47.718 1.00 56.25 75 HIS A O 1
ATOM 586 N N . PHE A 1 76 ? -20.491 -7.967 -48.695 1.00 58.47 76 PHE A N 1
ATOM 587 C CA . PHE A 1 76 ? -21.412 -8.685 -47.825 1.00 58.47 76 PHE A CA 1
ATOM 588 C C . PHE A 1 76 ? -20.639 -9.337 -46.671 1.00 58.47 76 PHE A C 1
ATOM 590 O O . PHE A 1 76 ? -19.862 -10.266 -46.878 1.00 58.47 76 PHE A O 1
ATOM 597 N N . ALA A 1 77 ? -20.856 -8.875 -45.436 1.00 60.12 77 ALA A N 1
ATOM 598 C CA . ALA A 1 77 ? -20.185 -9.438 -44.264 1.00 60.12 77 ALA A CA 1
ATOM 599 C C . ALA A 1 77 ? -20.762 -10.812 -43.875 1.00 60.12 77 ALA A C 1
ATOM 601 O O . ALA A 1 77 ? -21.968 -10.944 -43.649 1.00 60.12 77 ALA A O 1
ATOM 602 N N . LEU A 1 78 ? -19.900 -11.822 -43.730 1.00 61.38 78 LEU A N 1
ATOM 603 C CA . LEU A 1 78 ? -20.269 -13.165 -43.272 1.00 61.38 78 LEU A CA 1
ATOM 604 C C . LEU A 1 78 ? -19.879 -13.384 -41.802 1.00 61.38 78 LEU A C 1
ATOM 606 O O . LEU A 1 78 ? -18.784 -13.027 -41.374 1.00 61.38 78 LEU A O 1
ATOM 610 N N . GLU A 1 79 ? -20.759 -14.024 -41.037 1.00 62.66 79 GLU A N 1
ATOM 611 C CA . GLU A 1 79 ? -20.492 -14.546 -39.697 1.00 62.66 79 GLU A CA 1
ATOM 612 C C . GLU A 1 79 ? -20.382 -16.068 -39.775 1.00 62.66 79 GLU A C 1
ATOM 614 O O . GLU A 1 79 ? -21.315 -16.753 -40.193 1.00 62.66 79 GLU A O 1
ATOM 619 N N . THR A 1 80 ? -19.221 -16.595 -39.393 1.00 61.28 80 THR A N 1
ATOM 620 C CA . THR A 1 80 ? -18.895 -18.022 -39.479 1.00 61.28 80 THR A CA 1
ATOM 621 C C . THR A 1 80 ? -18.693 -18.581 -38.076 1.00 61.28 80 THR A C 1
ATOM 623 O O . THR A 1 80 ? -17.821 -18.115 -37.344 1.00 61.28 80 THR A O 1
ATOM 626 N N . THR A 1 81 ? -19.498 -19.574 -37.697 1.00 59.72 81 THR A N 1
ATOM 627 C CA . THR A 1 81 ? -19.453 -20.220 -36.381 1.00 59.72 81 THR A CA 1
ATOM 628 C C . THR A 1 81 ? -18.769 -21.575 -36.493 1.00 59.72 81 THR A C 1
ATOM 630 O O . THR A 1 81 ? -19.284 -22.486 -37.141 1.00 59.72 81 THR A O 1
ATOM 633 N N . ILE A 1 82 ? -17.614 -21.702 -35.840 1.00 61.22 82 ILE A N 1
ATOM 634 C CA . ILE A 1 82 ? -16.844 -22.945 -35.756 1.00 61.22 82 ILE A CA 1
ATOM 635 C C . ILE A 1 82 ? -17.126 -23.571 -34.382 1.00 61.22 82 ILE A C 1
ATOM 637 O O . ILE A 1 82 ? -16.794 -22.948 -33.367 1.00 61.22 82 ILE A O 1
ATOM 641 N N . PRO A 1 83 ? -17.738 -24.765 -34.306 1.00 56.44 83 PRO A N 1
ATOM 642 C CA . PRO A 1 83 ? -17.958 -25.443 -33.038 1.00 56.44 83 PRO A CA 1
ATOM 643 C C . PRO A 1 83 ? -16.624 -26.000 -32.529 1.00 56.44 83 PRO A C 1
ATOM 645 O O . PRO A 1 83 ? -16.185 -27.075 -32.918 1.00 56.44 83 PRO A O 1
ATOM 648 N N . ILE A 1 84 ? -15.942 -25.246 -31.667 1.00 51.97 84 ILE A N 1
ATOM 649 C CA . ILE A 1 84 ? -14.757 -25.736 -30.960 1.00 51.97 84 ILE A CA 1
ATOM 650 C C . ILE A 1 84 ? -15.266 -26.530 -29.761 1.00 51.97 84 ILE A C 1
ATOM 652 O O . ILE A 1 84 ? -15.991 -25.974 -28.933 1.00 51.97 84 ILE A O 1
ATOM 656 N N . GLY A 1 85 ? -14.872 -27.802 -29.656 1.00 47.03 85 GLY A N 1
ATOM 657 C CA . GLY A 1 85 ? -15.063 -28.635 -28.467 1.00 47.03 85 GLY A CA 1
ATOM 658 C C . GLY A 1 85 ? -14.296 -28.069 -27.271 1.00 47.03 85 GLY A C 1
ATOM 659 O O . GLY A 1 85 ? -13.275 -28.596 -26.851 1.00 47.03 85 GLY A O 1
ATOM 660 N N . SER A 1 86 ? -14.764 -26.943 -26.748 1.00 38.09 86 SER A N 1
ATOM 661 C CA . SER A 1 86 ? -14.382 -26.402 -25.461 1.00 38.09 86 SER A CA 1
ATOM 662 C C . SER A 1 86 ? -15.402 -26.929 -24.469 1.00 38.09 86 SER A C 1
ATOM 664 O O . SER A 1 86 ? -16.577 -26.559 -24.524 1.00 38.09 86 SER A O 1
ATOM 666 N N . THR A 1 87 ? -14.951 -27.750 -23.522 1.00 39.16 87 THR A N 1
ATOM 667 C CA . THR A 1 87 ? -15.609 -27.832 -22.219 1.00 39.16 87 THR A CA 1
ATOM 668 C C . THR A 1 87 ? -15.526 -26.440 -21.609 1.00 39.16 87 THR A C 1
ATOM 670 O O . THR A 1 87 ? -14.561 -26.064 -20.940 1.00 39.16 87 THR A O 1
ATOM 673 N N . THR A 1 88 ? -16.512 -25.619 -21.941 1.00 33.97 88 THR A N 1
ATOM 674 C CA . THR A 1 88 ? -16.736 -24.351 -21.273 1.00 33.97 88 THR A CA 1
ATOM 675 C C . THR A 1 88 ? -16.979 -24.684 -19.803 1.00 33.97 88 THR A C 1
ATOM 677 O O . THR A 1 88 ? -17.763 -25.590 -19.515 1.00 33.97 88 THR A O 1
ATOM 680 N N . PRO A 1 89 ? -16.326 -24.004 -18.843 1.00 33.81 89 PRO A N 1
ATOM 681 C CA . PRO A 1 89 ? -16.792 -24.085 -17.471 1.00 33.81 89 PRO A CA 1
ATOM 682 C C . PRO A 1 89 ? -18.241 -23.608 -17.498 1.00 33.81 89 PRO A C 1
ATOM 684 O O . PRO A 1 89 ? -18.510 -22.501 -17.979 1.00 33.81 89 PRO A O 1
ATOM 687 N N . ALA A 1 90 ? -19.161 -24.471 -17.064 1.00 35.88 90 ALA A N 1
ATOM 688 C CA . ALA A 1 90 ? -20.579 -24.164 -17.012 1.00 35.88 90 ALA A CA 1
ATOM 689 C C . ALA A 1 90 ? -20.758 -22.757 -16.429 1.00 35.88 90 ALA A C 1
ATOM 691 O O . ALA A 1 90 ? -20.186 -22.421 -15.384 1.00 35.88 90 ALA A O 1
ATOM 692 N N . ASN A 1 91 ? -21.510 -21.899 -17.126 1.00 39.47 91 ASN A N 1
ATOM 693 C CA . ASN A 1 91 ? -21.977 -20.663 -16.511 1.00 39.47 91 ASN A CA 1
ATOM 694 C C . ASN A 1 91 ? -22.623 -21.063 -15.184 1.00 39.47 91 ASN A C 1
ATOM 696 O O . ASN A 1 91 ? -23.541 -21.879 -15.200 1.00 39.47 91 ASN A O 1
ATOM 700 N N . ARG A 1 92 ? -22.123 -20.531 -14.059 1.00 47.62 92 ARG A N 1
ATOM 701 C CA . ARG A 1 92 ? -22.671 -20.824 -12.727 1.00 47.62 92 ARG A CA 1
ATOM 702 C C . ARG A 1 92 ? -24.195 -20.696 -12.795 1.00 47.62 92 ARG A C 1
ATOM 704 O O . ARG A 1 92 ? -24.681 -19.593 -13.067 1.00 47.62 92 ARG A O 1
ATOM 711 N N . LYS A 1 93 ? -24.921 -21.808 -12.614 1.00 59.53 93 LYS A N 1
ATOM 712 C CA . LYS A 1 93 ? -26.385 -21.827 -12.505 1.00 59.53 93 LYS A CA 1
ATOM 713 C C . LYS A 1 93 ? -26.725 -20.878 -11.361 1.00 59.53 93 LYS A C 1
ATOM 715 O O . LYS A 1 93 ? -26.384 -21.140 -10.218 1.00 59.53 93 LYS A O 1
ATOM 720 N N . ARG A 1 94 ? -27.309 -19.719 -11.658 1.00 61.88 94 ARG A N 1
ATOM 721 C CA . ARG A 1 94 ? -27.873 -18.871 -10.610 1.00 61.88 94 ARG A CA 1
ATOM 722 C C . ARG A 1 94 ? -29.235 -19.464 -10.281 1.00 61.88 94 ARG A C 1
ATOM 724 O O . ARG A 1 94 ? -30.142 -19.359 -11.105 1.00 61.88 94 ARG A O 1
ATOM 731 N N . LEU A 1 95 ? -29.342 -20.102 -9.124 1.00 69.94 95 LEU A N 1
ATOM 732 C CA . LEU A 1 95 ? -30.577 -20.690 -8.622 1.00 69.94 95 LEU A CA 1
ATOM 733 C C . LEU A 1 95 ? -31.396 -19.560 -7.995 1.00 69.94 95 LEU A C 1
ATOM 735 O O . LEU A 1 95 ? -31.239 -19.224 -6.824 1.00 69.94 95 LEU A O 1
ATOM 739 N N . ASP A 1 96 ? -32.179 -18.881 -8.834 1.00 71.56 96 ASP A N 1
ATOM 740 C CA . ASP A 1 96 ? -33.031 -17.763 -8.433 1.00 71.56 96 ASP A CA 1
ATOM 741 C C . ASP A 1 96 ? -34.496 -18.195 -8.474 1.00 71.56 96 ASP A C 1
ATOM 743 O O . ASP A 1 96 ? -34.977 -18.678 -9.500 1.00 71.56 96 ASP A O 1
ATOM 747 N N . VAL A 1 97 ? -35.207 -17.997 -7.367 1.00 75.75 97 VAL A N 1
ATOM 748 C CA . VAL A 1 97 ? -36.642 -18.278 -7.260 1.00 75.75 97 VAL A CA 1
ATOM 749 C C . VAL A 1 97 ? -37.384 -16.941 -7.196 1.00 75.75 97 VAL A C 1
ATOM 751 O O . VAL A 1 97 ? -37.046 -16.101 -6.357 1.00 75.75 97 VAL A O 1
ATOM 754 N N . PRO A 1 98 ? -38.387 -16.697 -8.064 1.00 76.12 98 PRO A N 1
ATOM 755 C CA . PRO A 1 98 ? -39.190 -15.479 -8.008 1.00 76.12 98 PRO A CA 1
ATOM 756 C C . PRO A 1 98 ? -39.813 -15.280 -6.624 1.00 76.12 98 PRO A C 1
ATOM 758 O O . PRO A 1 98 ? -40.306 -16.236 -6.031 1.00 76.12 98 PRO A O 1
ATOM 761 N N . THR A 1 99 ? -39.874 -14.036 -6.136 1.00 73.19 99 THR A N 1
ATOM 762 C CA . THR A 1 99 ? -40.367 -13.711 -4.782 1.00 73.19 99 THR A CA 1
ATOM 763 C C . THR A 1 99 ? -41.744 -14.310 -4.479 1.00 73.19 99 THR A C 1
ATOM 765 O O . THR A 1 99 ? -41.984 -14.762 -3.367 1.00 73.19 99 THR A O 1
ATOM 768 N N . ALA A 1 100 ? -42.624 -14.383 -5.484 1.00 74.56 100 ALA A N 1
ATOM 769 C CA . ALA A 1 100 ? -43.964 -14.963 -5.365 1.00 74.56 100 ALA A CA 1
ATOM 770 C C . ALA A 1 100 ? -43.979 -16.473 -5.053 1.00 74.56 100 ALA A C 1
ATOM 772 O O . ALA A 1 100 ? -44.990 -16.989 -4.593 1.00 74.56 100 ALA A O 1
ATOM 773 N N . ARG A 1 101 ? -42.877 -17.190 -5.306 1.00 77.50 101 ARG A N 1
ATOM 774 C CA . ARG A 1 101 ? -42.765 -18.647 -5.132 1.00 77.50 101 ARG A CA 1
ATOM 775 C C . ARG A 1 101 ? -41.851 -19.061 -3.984 1.00 77.50 101 ARG A C 1
ATOM 777 O O . ARG A 1 101 ? -41.747 -20.250 -3.703 1.00 77.50 101 ARG A O 1
ATOM 784 N N . LEU A 1 102 ? -41.238 -18.105 -3.284 1.00 81.25 102 LEU A N 1
ATOM 785 C CA . LEU A 1 102 ? -40.394 -18.397 -2.121 1.00 81.25 102 LEU A CA 1
ATOM 786 C C . LEU A 1 102 ? -41.172 -19.117 -1.011 1.00 81.25 102 LEU A C 1
ATOM 788 O O . LEU A 1 102 ? -40.619 -20.012 -0.389 1.00 81.25 102 LEU A O 1
ATOM 792 N N . GLY A 1 103 ? -42.461 -18.801 -0.835 1.00 80.19 103 GLY A N 1
ATOM 793 C CA . GLY A 1 103 ? -43.329 -19.509 0.113 1.00 80.19 103 GLY A CA 1
ATOM 794 C C . GLY A 1 103 ? -43.584 -20.979 -0.255 1.00 80.19 103 GLY A C 1
ATOM 795 O O . GLY A 1 103 ? -43.720 -21.822 0.623 1.00 80.19 103 GLY A O 1
ATOM 796 N N . GLN A 1 104 ? -43.610 -21.313 -1.550 1.00 83.69 104 GLN A N 1
ATOM 797 C CA . GLN A 1 104 ? -43.750 -22.702 -2.011 1.00 83.69 104 GLN A CA 1
ATOM 798 C C . GLN A 1 104 ? -42.449 -23.480 -1.805 1.00 83.69 104 GLN A C 1
ATOM 800 O O . GLN A 1 104 ? -42.488 -24.639 -1.408 1.00 83.69 104 GLN A O 1
ATOM 805 N N . LEU A 1 105 ? -41.304 -22.827 -2.034 1.00 84.81 105 LEU A N 1
ATOM 806 C CA . LEU A 1 105 ? -39.990 -23.412 -1.780 1.00 84.81 105 LEU A CA 1
ATOM 807 C C . LEU A 1 105 ? -39.814 -23.761 -0.297 1.00 84.81 105 LEU A C 1
ATOM 809 O O . LEU A 1 105 ? -39.324 -24.839 0.009 1.00 84.81 105 LEU A O 1
ATOM 813 N N . THR A 1 106 ? -40.224 -22.878 0.619 1.00 85.62 106 THR A N 1
ATOM 814 C CA . THR A 1 106 ? -40.113 -23.143 2.063 1.00 85.62 106 THR A CA 1
ATOM 815 C C . THR A 1 106 ? -40.917 -24.357 2.490 1.00 85.62 106 THR A C 1
ATOM 817 O O . THR A 1 106 ? -40.373 -25.211 3.176 1.00 85.62 106 THR A O 1
ATOM 820 N N . VAL A 1 107 ? -42.158 -24.486 2.011 1.00 84.56 107 VAL A N 1
ATOM 821 C CA . VAL A 1 107 ? -43.005 -25.655 2.299 1.00 84.56 107 VAL A CA 1
ATOM 822 C C . VAL A 1 107 ? -42.401 -26.929 1.702 1.00 84.56 107 VAL A C 1
ATOM 824 O O . VAL A 1 107 ? -42.403 -27.975 2.342 1.00 84.56 107 VAL A O 1
ATOM 827 N N . TYR A 1 108 ? -41.844 -26.842 0.490 1.00 86.69 108 TYR A N 1
ATOM 828 C CA . TYR A 1 108 ? -41.219 -27.977 -0.191 1.00 86.69 108 TYR A CA 1
ATOM 829 C C . TYR A 1 108 ? -39.973 -28.491 0.549 1.00 86.69 108 TYR A C 1
ATOM 831 O O . TYR A 1 108 ? -39.834 -29.692 0.771 1.00 86.69 108 TYR A O 1
ATOM 839 N N . VAL A 1 109 ? -39.096 -27.581 0.985 1.00 86.44 109 VAL A N 1
ATOM 840 C CA . VAL A 1 109 ? -37.878 -27.919 1.738 1.00 86.44 109 VAL A CA 1
ATOM 841 C C . VAL A 1 109 ? -38.209 -28.409 3.150 1.00 86.44 109 VAL A C 1
ATOM 843 O O . VAL A 1 109 ? -37.587 -29.358 3.616 1.00 86.44 109 VAL A O 1
ATOM 846 N N . GLU A 1 110 ? -39.195 -27.813 3.823 1.00 86.06 110 GLU A N 1
ATOM 847 C CA . GLU A 1 110 ? -39.639 -28.234 5.160 1.00 86.06 110 GLU A CA 1
ATOM 848 C C . GLU A 1 110 ? -40.242 -29.647 5.150 1.00 86.06 110 GLU A C 1
ATOM 850 O O . GLU A 1 110 ? -39.917 -30.460 6.018 1.00 86.06 110 GLU A O 1
ATOM 855 N N . ALA A 1 111 ? -41.061 -29.967 4.143 1.00 85.00 111 ALA A N 1
ATOM 856 C CA . ALA A 1 111 ? -41.648 -31.295 3.975 1.00 85.00 111 ALA A CA 1
ATOM 857 C C . ALA A 1 111 ? -40.584 -32.365 3.686 1.00 85.00 111 ALA A C 1
ATOM 859 O O . ALA A 1 111 ? -40.608 -33.433 4.297 1.00 85.00 111 ALA A O 1
ATOM 860 N N . TRP A 1 112 ? -39.626 -32.067 2.799 1.00 91.00 112 TRP A N 1
ATOM 861 C CA . TRP A 1 112 ? -38.494 -32.956 2.531 1.00 91.00 112 TRP A CA 1
ATOM 862 C C . TRP A 1 112 ? -37.656 -33.181 3.791 1.00 91.00 112 TRP A C 1
ATOM 864 O O . TRP A 1 112 ? -37.435 -34.323 4.186 1.00 91.00 112 TRP A O 1
ATOM 874 N N . TYR A 1 113 ? -37.239 -32.101 4.455 1.00 89.69 113 TYR A N 1
ATOM 875 C CA . TYR A 1 113 ? -36.331 -32.208 5.588 1.00 89.69 113 TYR A CA 1
ATOM 876 C C . TYR A 1 113 ? -36.975 -32.922 6.774 1.00 89.69 113 TYR A C 1
ATOM 878 O O . TYR A 1 113 ? -36.334 -33.741 7.422 1.00 89.69 113 TYR A O 1
ATOM 886 N N . SER A 1 114 ? -38.265 -32.692 7.022 1.00 83.81 114 SER A N 1
ATOM 887 C CA . SER A 1 114 ? -38.996 -33.404 8.077 1.00 83.81 114 SER A CA 1
ATOM 888 C C . SER A 1 114 ? -39.073 -34.915 7.833 1.00 83.81 114 SER A C 1
ATOM 890 O O . SER A 1 114 ? -39.155 -35.671 8.795 1.00 83.81 114 SER A O 1
ATOM 892 N N . ALA A 1 115 ? -39.022 -35.361 6.573 1.00 83.25 115 ALA A N 1
ATOM 893 C CA . ALA A 1 115 ? -39.027 -36.777 6.216 1.00 83.25 115 ALA A CA 1
ATOM 894 C C . ALA A 1 115 ? -37.628 -37.419 6.233 1.00 83.25 115 ALA A C 1
ATOM 896 O O . ALA A 1 115 ? -37.522 -38.630 6.407 1.00 83.25 115 ALA A O 1
ATOM 897 N N . THR A 1 116 ? -36.559 -36.637 6.037 1.00 81.50 116 THR A N 1
ATOM 898 C CA . THR A 1 116 ? -35.195 -37.167 5.845 1.00 81.50 116 THR A CA 1
ATOM 899 C C . THR A 1 116 ? -34.194 -36.773 6.930 1.00 81.50 116 THR A C 1
ATOM 901 O O . THR A 1 116 ? -33.072 -37.274 6.910 1.00 81.50 116 THR A O 1
ATOM 904 N N . ARG A 1 117 ? -34.565 -35.930 7.902 1.00 76.62 117 ARG A N 1
ATOM 905 C CA . ARG A 1 117 ? -33.659 -35.380 8.929 1.00 76.62 117 ARG A CA 1
ATOM 906 C C . ARG A 1 117 ? -32.763 -36.424 9.598 1.00 76.62 117 ARG A C 1
ATOM 908 O O . ARG A 1 117 ? -31.553 -36.233 9.650 1.00 76.62 117 ARG A O 1
ATOM 915 N N . ASP A 1 118 ? -33.344 -37.533 10.049 1.00 77.69 118 ASP A N 1
ATOM 916 C CA . ASP A 1 118 ? -32.629 -38.557 10.824 1.00 77.69 118 ASP A CA 1
ATOM 917 C C . ASP A 1 118 ? -31.733 -39.464 9.960 1.00 77.69 118 ASP A C 1
ATOM 919 O O . ASP A 1 118 ? -31.023 -40.324 10.477 1.00 77.69 118 ASP A O 1
ATOM 923 N N . THR A 1 119 ? -31.744 -39.282 8.635 1.00 76.56 119 THR A N 1
ATOM 924 C CA . THR A 1 119 ? -30.931 -40.074 7.697 1.00 76.56 119 THR A CA 1
ATOM 925 C C . THR A 1 119 ? -29.536 -39.490 7.456 1.00 76.56 119 THR A C 1
ATOM 927 O O . THR A 1 119 ? -28.675 -40.182 6.913 1.00 76.56 119 THR A O 1
ATOM 930 N N . TYR A 1 120 ? -29.281 -38.244 7.873 1.00 75.00 120 TYR A N 1
ATOM 931 C CA . TYR A 1 120 ? -28.010 -37.557 7.634 1.00 75.00 120 TYR A CA 1
ATOM 932 C C . TYR A 1 120 ? -27.079 -37.633 8.845 1.00 75.00 120 TYR A C 1
ATOM 934 O O . TYR A 1 120 ? -27.389 -37.135 9.924 1.00 75.00 120 TYR A O 1
ATOM 942 N N . THR A 1 121 ? -25.897 -38.221 8.646 1.00 61.62 121 THR A N 1
ATOM 943 C CA . THR A 1 121 ? -24.861 -38.362 9.686 1.00 61.62 121 THR A CA 1
ATOM 944 C C . THR A 1 121 ? -23.722 -37.344 9.574 1.00 61.62 121 THR A C 1
ATOM 946 O O . THR A 1 121 ? -22.882 -37.265 10.470 1.00 61.62 121 THR A O 1
ATOM 949 N N . ASP A 1 122 ? -23.649 -36.588 8.476 1.00 69.00 122 ASP A N 1
ATOM 950 C CA . ASP A 1 122 ? -22.577 -35.631 8.192 1.00 69.00 122 ASP A CA 1
ATOM 951 C C . ASP A 1 122 ? -23.082 -34.418 7.389 1.00 69.00 122 ASP A C 1
ATOM 953 O O . ASP A 1 122 ? -24.099 -34.475 6.699 1.00 69.00 122 ASP A O 1
ATOM 957 N N . ALA A 1 123 ? -22.360 -33.298 7.484 1.00 68.56 123 ALA A N 1
ATOM 958 C CA . ALA A 1 123 ? -22.776 -32.035 6.875 1.00 68.56 123 ALA A CA 1
ATOM 959 C C . ALA A 1 123 ? -22.709 -32.039 5.336 1.00 68.56 123 ALA A C 1
ATOM 961 O O . ALA A 1 123 ? -23.485 -31.324 4.702 1.00 68.56 123 ALA A O 1
ATOM 962 N N . ASP A 1 124 ? -21.808 -32.820 4.728 1.00 70.12 124 ASP A N 1
ATOM 963 C CA . ASP A 1 124 ? -21.616 -32.834 3.273 1.00 70.12 124 ASP A CA 1
ATOM 964 C C . ASP A 1 124 ? -22.767 -33.578 2.573 1.00 70.12 124 ASP A C 1
ATOM 966 O O . ASP A 1 124 ? -23.258 -33.120 1.537 1.00 70.12 124 ASP A O 1
ATOM 970 N N . SER A 1 125 ? -23.251 -34.681 3.158 1.00 75.38 125 SER A N 1
ATOM 971 C CA . SER A 1 125 ? -24.417 -35.420 2.649 1.00 75.38 125 SER A CA 1
ATOM 972 C C . SER A 1 125 ? -25.720 -34.619 2.761 1.00 75.38 125 SER A C 1
ATOM 974 O O . SER A 1 125 ? -26.508 -34.583 1.805 1.00 75.38 125 SER A O 1
ATOM 976 N N . LEU A 1 126 ? -25.911 -33.902 3.875 1.00 81.00 126 LEU A N 1
ATOM 977 C CA . L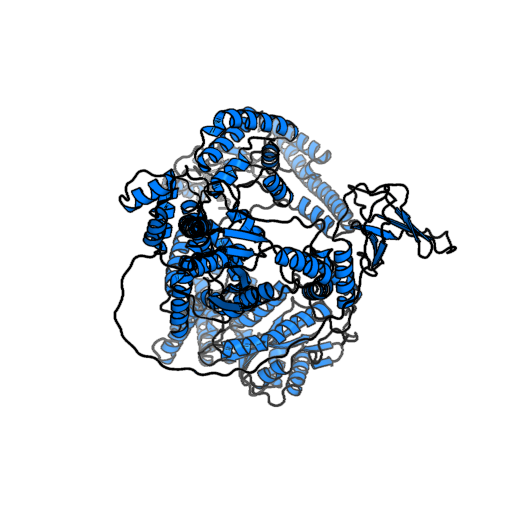EU A 1 126 ? -27.028 -32.972 4.052 1.00 81.00 126 LEU A CA 1
ATOM 978 C C . LEU A 1 126 ? -26.943 -31.794 3.067 1.00 81.00 126 LEU A C 1
ATOM 980 O O . LEU A 1 126 ? -27.946 -31.430 2.452 1.00 81.00 126 LEU A O 1
ATOM 984 N N . TYR A 1 127 ? -25.749 -31.222 2.868 1.00 82.50 127 TYR A N 1
ATOM 985 C CA . TYR A 1 127 ? -25.524 -30.120 1.927 1.00 82.50 127 TYR A CA 1
ATOM 986 C C . TYR A 1 127 ? -25.839 -30.510 0.479 1.00 82.50 127 TYR A C 1
ATOM 988 O O . TYR A 1 127 ? -26.520 -29.760 -0.228 1.00 82.50 127 TYR A O 1
ATOM 996 N N . GLY A 1 128 ? -25.350 -31.674 0.038 1.00 79.31 128 GLY A N 1
ATOM 997 C CA . GLY A 1 128 ? -25.598 -32.192 -1.308 1.00 79.31 128 GLY A CA 1
ATOM 998 C C . GLY A 1 128 ? -27.090 -32.377 -1.562 1.00 79.31 128 GLY A C 1
ATOM 999 O O . GLY A 1 128 ? -27.638 -31.769 -2.477 1.00 79.31 128 GLY A O 1
ATOM 1000 N N . SER A 1 129 ? -27.765 -33.093 -0.661 1.00 83.38 129 SER A N 1
ATOM 1001 C CA . SER A 1 129 ? -29.199 -33.375 -0.787 1.00 83.38 129 SER A CA 1
ATOM 1002 C C . SER A 1 129 ? -30.058 -32.106 -0.742 1.00 83.38 129 SER A C 1
ATOM 1004 O O . SER A 1 129 ? -31.007 -31.970 -1.509 1.00 83.38 129 SER A O 1
ATOM 1006 N N . LEU A 1 130 ? -29.706 -31.136 0.112 1.00 85.81 130 LEU A N 1
ATOM 1007 C CA . LEU A 1 130 ? -30.385 -29.839 0.159 1.00 85.81 130 LEU A CA 1
ATOM 1008 C C . LEU A 1 130 ? -30.232 -29.078 -1.165 1.00 85.81 130 LEU A C 1
ATOM 1010 O O . LEU A 1 130 ? -31.179 -28.440 -1.625 1.00 85.81 130 LEU A O 1
ATOM 1014 N N . THR A 1 131 ? -29.049 -29.133 -1.779 1.00 83.44 131 THR A N 1
ATOM 1015 C CA . THR A 1 131 ? -28.788 -28.462 -3.058 1.00 83.44 131 THR A CA 1
ATOM 1016 C C . THR A 1 131 ? -29.578 -29.121 -4.187 1.00 83.44 131 THR A C 1
ATOM 1018 O O . THR A 1 131 ? -30.239 -28.408 -4.939 1.00 83.44 131 THR A O 1
ATOM 1021 N N . ASP A 1 132 ? -29.595 -30.454 -4.245 1.00 83.56 132 ASP A N 1
ATOM 1022 C CA . ASP A 1 132 ? -30.336 -31.226 -5.250 1.00 83.56 132 ASP A CA 1
ATOM 1023 C C . ASP A 1 132 ? -31.845 -30.946 -5.179 1.00 83.56 132 ASP A C 1
ATOM 1025 O O . ASP A 1 132 ? -32.474 -30.648 -6.191 1.00 83.56 132 ASP A O 1
ATOM 1029 N N . ILE A 1 133 ? -32.418 -30.902 -3.973 1.00 86.62 133 ILE A N 1
ATOM 1030 C CA . ILE A 1 133 ? -33.839 -30.576 -3.760 1.00 86.62 133 ILE A CA 1
ATOM 1031 C C . ILE A 1 133 ? -34.188 -29.158 -4.231 1.00 86.62 133 ILE A C 1
ATOM 1033 O O . ILE A 1 133 ? -35.265 -28.924 -4.793 1.00 86.62 133 ILE A O 1
ATOM 1037 N N . ILE A 1 134 ? -33.289 -28.192 -4.018 1.00 84.81 134 ILE A N 1
ATOM 1038 C CA . ILE A 1 134 ? -33.477 -26.819 -4.502 1.00 84.81 134 ILE A CA 1
ATOM 1039 C C . ILE A 1 134 ? -33.347 -26.768 -6.031 1.00 84.81 134 ILE A C 1
ATOM 1041 O O . ILE A 1 134 ? -34.108 -26.042 -6.678 1.00 84.81 134 ILE A O 1
ATOM 1045 N N . GLU A 1 135 ? -32.411 -27.517 -6.619 1.00 82.50 135 GLU A N 1
ATOM 1046 C CA . GLU A 1 135 ? -32.270 -27.616 -8.073 1.00 82.50 135 GLU A CA 1
ATOM 1047 C C . GLU A 1 135 ? -33.508 -28.245 -8.721 1.00 82.50 135 GLU A C 1
ATOM 1049 O O . GLU A 1 135 ? -34.051 -27.645 -9.651 1.00 82.50 135 GLU A O 1
ATOM 1054 N N . ASP A 1 136 ? -34.027 -29.347 -8.180 1.00 81.62 136 ASP A N 1
ATOM 1055 C C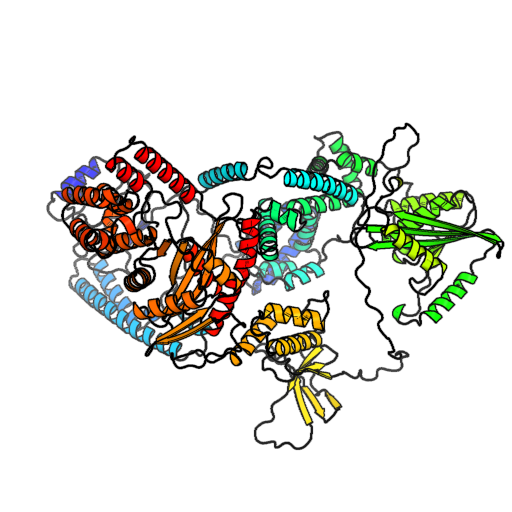A . ASP A 1 136 ? -35.240 -30.022 -8.658 1.00 81.62 136 ASP A CA 1
ATOM 1056 C C . ASP A 1 136 ? -36.458 -29.089 -8.649 1.00 81.62 136 ASP A C 1
ATOM 1058 O O . ASP A 1 136 ? -37.194 -28.985 -9.638 1.00 81.62 136 ASP A O 1
ATOM 1062 N N . PHE A 1 137 ? -36.640 -28.321 -7.568 1.00 82.69 137 PHE A N 1
ATOM 1063 C CA . PHE A 1 137 ? -37.714 -27.328 -7.477 1.00 82.69 137 PHE A CA 1
ATOM 1064 C C . PHE A 1 137 ? -37.597 -26.238 -8.561 1.00 82.69 137 PHE A C 1
ATOM 1066 O O . PHE A 1 137 ? -38.600 -25.759 -9.112 1.00 82.69 137 PHE A O 1
ATOM 1073 N N . VAL A 1 138 ? -36.367 -25.825 -8.880 1.00 76.00 138 VAL A N 1
ATOM 1074 C CA . VAL A 1 138 ? -36.082 -24.810 -9.903 1.00 76.00 138 VAL A CA 1
ATOM 1075 C C . VAL A 1 138 ? -36.237 -25.381 -11.318 1.00 76.00 138 VAL A C 1
ATOM 1077 O O . VAL A 1 138 ? -36.742 -24.684 -12.204 1.00 76.00 138 VAL A O 1
ATOM 1080 N N . GLU A 1 139 ? -35.828 -26.626 -11.560 1.00 69.38 139 GLU A N 1
ATOM 1081 C CA . GLU A 1 139 ? -35.882 -27.270 -12.876 1.00 69.38 139 GLU A CA 1
ATOM 1082 C C . GLU A 1 139 ? -37.292 -27.692 -13.280 1.00 69.38 139 GLU A C 1
ATOM 1084 O O . GLU A 1 139 ? -37.677 -27.447 -14.428 1.00 69.38 139 GLU A O 1
ATOM 1089 N N . GLY A 1 140 ? -38.114 -28.158 -12.335 1.00 61.16 140 GLY A N 1
ATOM 1090 C CA . GLY A 1 140 ? -39.516 -28.521 -12.574 1.00 61.16 140 GLY A CA 1
ATOM 1091 C C . GLY A 1 140 ? -40.417 -27.370 -13.048 1.00 61.16 140 GLY A C 1
ATOM 1092 O O . GLY A 1 140 ? -41.592 -27.583 -13.333 1.00 61.16 140 GLY A O 1
ATOM 1093 N N . THR A 1 141 ? -39.902 -26.135 -13.144 1.00 55.25 141 THR A N 1
ATOM 1094 C CA . THR A 1 141 ? -40.699 -24.931 -13.442 1.00 55.25 141 THR A CA 1
ATOM 1095 C C . THR A 1 141 ? -40.200 -24.072 -14.605 1.00 55.25 141 THR A C 1
ATOM 1097 O O . THR A 1 141 ? -40.653 -22.937 -14.789 1.00 55.25 141 THR A O 1
ATOM 1100 N N . ARG A 1 142 ? -39.301 -24.593 -15.448 1.00 42.69 142 ARG A N 1
ATOM 1101 C CA . ARG A 1 142 ? -38.829 -23.858 -16.631 1.00 42.69 142 ARG A CA 1
ATOM 1102 C C . ARG A 1 142 ? -39.836 -23.907 -17.788 1.00 42.69 142 ARG A C 1
ATOM 1104 O O . ARG A 1 142 ? -39.806 -24.808 -18.617 1.00 42.69 142 ARG A O 1
ATOM 1111 N N . GLY A 1 143 ? -40.658 -22.863 -17.909 1.00 40.97 143 GLY A N 1
ATOM 1112 C CA . GLY A 1 143 ? -41.201 -22.444 -19.209 1.00 40.97 143 GLY A CA 1
ATOM 1113 C C . GLY A 1 143 ? -40.087 -21.937 -20.150 1.00 40.97 143 GLY A C 1
ATOM 1114 O O . GLY A 1 143 ? -38.976 -21.657 -19.682 1.00 40.97 143 GLY A O 1
ATOM 1115 N N . PRO A 1 144 ? -40.343 -21.795 -21.468 1.00 29.97 144 PRO A N 1
ATOM 1116 C CA . PRO A 1 144 ? -39.315 -21.466 -22.454 1.00 29.97 144 PRO A CA 1
ATOM 1117 C C . PRO A 1 144 ? -38.606 -20.162 -22.088 1.00 29.97 144 PRO A C 1
ATOM 1119 O O . PRO A 1 144 ? -39.227 -19.110 -21.922 1.00 29.97 144 PRO A O 1
ATOM 1122 N N . THR A 1 145 ? -37.284 -20.221 -21.963 1.00 32.62 145 THR A N 1
ATOM 1123 C CA . THR A 1 145 ? -36.465 -19.052 -21.653 1.00 32.62 145 THR A CA 1
ATOM 1124 C C . THR A 1 145 ? -36.476 -18.095 -22.843 1.00 32.62 145 THR A C 1
ATOM 1126 O O . THR A 1 145 ? -35.966 -18.405 -23.919 1.00 32.62 145 THR A O 1
ATOM 1129 N N . GLN A 1 146 ? -37.033 -16.894 -22.657 1.00 34.12 146 GLN A N 1
ATOM 1130 C CA . GLN A 1 146 ? -36.805 -15.798 -23.596 1.00 34.12 146 GLN A CA 1
ATOM 1131 C C . GLN A 1 146 ? -35.301 -15.523 -23.663 1.00 34.12 146 GLN A C 1
ATOM 1133 O O . GLN A 1 146 ? -34.672 -15.155 -22.669 1.00 34.12 146 GLN A O 1
ATOM 1138 N N . SER A 1 147 ? -34.725 -15.687 -24.853 1.00 29.44 147 SER A N 1
ATOM 1139 C CA . SER A 1 147 ? -33.349 -15.298 -25.139 1.00 29.44 147 SER A CA 1
ATOM 1140 C C . SER A 1 147 ? -33.121 -13.850 -24.697 1.00 29.44 147 SER A C 1
ATOM 1142 O O . SER A 1 147 ? -33.882 -12.959 -25.090 1.00 29.44 147 SER A O 1
ATOM 1144 N N . ASN A 1 148 ? -32.063 -13.606 -23.921 1.00 32.03 148 ASN A N 1
ATOM 1145 C CA . ASN A 1 148 ? -31.605 -12.259 -23.593 1.00 32.03 148 ASN A CA 1
ATOM 1146 C C . ASN A 1 148 ? -31.475 -11.435 -24.880 1.00 32.03 148 ASN A C 1
ATOM 1148 O O . ASN A 1 148 ? -30.546 -11.641 -25.664 1.00 32.03 148 ASN A O 1
ATOM 1152 N N . LYS A 1 149 ? -32.392 -10.485 -25.099 1.00 30.41 149 LYS A N 1
ATOM 1153 C CA . LYS A 1 149 ? -32.250 -9.531 -26.198 1.00 30.41 149 LYS A CA 1
ATOM 1154 C C . LYS A 1 149 ? -31.004 -8.683 -25.921 1.00 30.41 149 LYS A C 1
ATOM 1156 O O . LYS A 1 149 ? -30.899 -8.111 -24.831 1.00 30.41 149 LYS A O 1
ATOM 1161 N N . PRO A 1 150 ? -30.060 -8.567 -26.870 1.00 33.56 150 PRO A N 1
ATOM 1162 C CA . PRO A 1 150 ? -28.943 -7.651 -26.716 1.00 33.56 150 PRO A CA 1
ATOM 1163 C C . PRO A 1 150 ? -29.490 -6.239 -26.485 1.00 33.56 150 PRO A C 1
ATOM 1165 O O . PRO A 1 150 ? -30.449 -5.818 -27.136 1.00 33.56 150 PRO A O 1
ATOM 1168 N N . CYS A 1 151 ? -28.897 -5.515 -25.535 1.00 40.19 151 CYS A N 1
ATOM 1169 C CA . CYS A 1 151 ? -29.269 -4.138 -25.228 1.00 40.19 151 CYS A CA 1
ATOM 1170 C C . CYS A 1 151 ? -28.988 -3.258 -26.457 1.00 40.19 151 CYS A C 1
ATOM 1172 O O . CYS A 1 151 ? -27.860 -2.816 -26.685 1.00 40.19 151 CYS A O 1
ATOM 1174 N N . GLN A 1 152 ? -30.002 -3.067 -27.300 1.00 46.72 152 GLN A N 1
ATOM 1175 C CA . GLN A 1 152 ? -29.925 -2.192 -28.461 1.00 46.72 152 GLN A CA 1
ATOM 1176 C C . GLN A 1 152 ? -30.007 -0.735 -28.007 1.00 46.72 152 GLN A C 1
ATOM 1178 O O . GLN A 1 152 ? -30.824 -0.363 -27.165 1.00 46.72 152 GLN A O 1
ATOM 1183 N N . ARG A 1 153 ? -29.127 0.090 -28.577 1.00 50.12 153 ARG A N 1
ATOM 1184 C CA . ARG A 1 153 ? -29.007 1.522 -28.284 1.00 50.12 153 ARG A CA 1
ATOM 1185 C C . ARG A 1 153 ? -30.348 2.224 -28.545 1.00 50.12 153 ARG A C 1
ATOM 1187 O O . ARG A 1 153 ? -30.946 2.027 -29.596 1.00 50.12 153 ARG A O 1
ATOM 1194 N N . THR A 1 154 ? -30.795 3.064 -27.617 1.00 55.16 154 THR A N 1
ATOM 1195 C CA . THR A 1 154 ? -32.116 3.727 -27.601 1.00 55.16 154 THR A CA 1
ATOM 1196 C C . THR A 1 154 ? -32.457 4.521 -28.868 1.00 55.16 154 THR A C 1
ATOM 1198 O O . THR A 1 154 ? -33.604 4.480 -29.299 1.00 55.16 154 THR A O 1
ATOM 1201 N N . TYR A 1 155 ? -31.482 5.163 -29.525 1.00 59.75 155 TYR A N 1
ATOM 1202 C CA . TYR A 1 155 ? -31.714 5.891 -30.787 1.00 59.75 155 TYR A CA 1
ATOM 1203 C C . TYR A 1 155 ? -32.080 4.983 -31.972 1.00 59.75 155 TYR A C 1
ATOM 1205 O O . TYR A 1 155 ? -32.646 5.451 -32.951 1.00 59.75 155 TYR A O 1
ATOM 1213 N N . ALA A 1 156 ? -31.771 3.683 -31.909 1.00 57.22 156 ALA A N 1
ATOM 1214 C CA . ALA A 1 156 ? -32.082 2.744 -32.987 1.00 57.22 156 ALA A CA 1
ATOM 1215 C C . ALA A 1 156 ? -33.590 2.456 -33.116 1.00 57.22 156 ALA A C 1
ATOM 1217 O O . ALA A 1 156 ? -33.996 1.824 -34.086 1.00 57.22 156 ALA A O 1
ATOM 1218 N N . ARG A 1 157 ? -34.400 2.914 -32.148 1.00 63.28 157 ARG A N 1
ATOM 1219 C CA . ARG A 1 157 ? -35.866 2.819 -32.138 1.00 63.28 157 ARG A CA 1
ATOM 1220 C C . ARG A 1 157 ? -36.572 4.099 -32.601 1.00 63.28 157 ARG A C 1
ATOM 1222 O O . ARG A 1 157 ? -37.792 4.154 -32.502 1.00 63.28 157 ARG A O 1
ATOM 1229 N N . ASP A 1 158 ? -35.842 5.119 -33.066 1.00 74.56 158 ASP A N 1
ATOM 1230 C CA . ASP A 1 158 ? -36.474 6.305 -33.660 1.00 74.56 158 ASP A CA 1
ATOM 1231 C C . ASP A 1 158 ? -37.381 5.852 -34.825 1.00 74.56 158 ASP A C 1
ATOM 1233 O O . ASP A 1 158 ? -36.902 5.113 -35.697 1.00 74.56 158 ASP A O 1
ATOM 1237 N N . PRO A 1 159 ? -38.670 6.243 -34.848 1.00 78.25 159 PRO A N 1
ATOM 1238 C CA . PRO A 1 159 ? -39.626 5.784 -35.854 1.00 78.25 159 PRO A CA 1
ATOM 1239 C C . PRO A 1 159 ? -39.137 5.987 -37.290 1.00 78.25 159 PRO A C 1
ATOM 1241 O O . PRO A 1 159 ? -39.377 5.135 -38.142 1.00 78.25 159 PRO A O 1
ATOM 1244 N N . ARG A 1 160 ? -38.374 7.058 -37.551 1.00 78.81 160 ARG A N 1
ATOM 1245 C CA . ARG A 1 160 ? -37.812 7.355 -38.877 1.00 78.81 160 ARG A CA 1
ATOM 1246 C C . ARG A 1 160 ? -36.765 6.317 -39.286 1.00 78.81 160 ARG A C 1
ATOM 1248 O O . ARG A 1 160 ? -36.758 5.848 -40.421 1.00 78.81 160 ARG A O 1
ATOM 1255 N N . ILE A 1 161 ? -35.905 5.909 -38.347 1.00 77.12 161 ILE A N 1
ATOM 1256 C CA . ILE A 1 161 ? -34.877 4.879 -38.566 1.00 77.12 161 ILE A CA 1
ATOM 1257 C C . ILE A 1 161 ? -35.522 3.506 -38.771 1.00 77.12 161 ILE A C 1
ATOM 1259 O O . ILE A 1 161 ? -35.066 2.743 -39.622 1.00 77.12 161 ILE A O 1
ATOM 1263 N N . VAL A 1 162 ? -36.565 3.186 -38.002 1.00 77.06 162 VAL A N 1
ATOM 1264 C CA . VAL A 1 162 ? -37.285 1.909 -38.114 1.00 77.06 162 VAL A CA 1
ATOM 1265 C C . VAL A 1 162 ? -38.023 1.817 -39.450 1.00 77.06 162 VAL A C 1
ATOM 1267 O O . VAL A 1 162 ? -37.900 0.804 -40.134 1.00 77.06 162 VAL A O 1
ATOM 1270 N N . ASN A 1 163 ? -38.710 2.882 -39.867 1.00 79.94 163 ASN A N 1
ATOM 1271 C CA . ASN A 1 163 ? -39.440 2.910 -41.135 1.00 79.94 163 ASN A CA 1
ATOM 1272 C C . ASN A 1 163 ? -38.489 2.795 -42.346 1.00 79.94 163 ASN A C 1
ATOM 1274 O O . ASN A 1 163 ? -38.707 2.011 -43.271 1.00 79.94 163 ASN A O 1
ATOM 1278 N N . CYS A 1 164 ? -37.350 3.491 -42.293 1.00 76.88 164 CYS A N 1
ATOM 1279 C CA . CYS A 1 164 ? -36.314 3.399 -43.323 1.00 76.88 164 CYS A CA 1
ATOM 1280 C C . CYS A 1 164 ? -35.669 1.993 -43.378 1.00 76.88 164 CYS A C 1
ATOM 1282 O O . CYS A 1 164 ? -35.434 1.452 -44.458 1.00 76.88 164 CYS A O 1
ATOM 1284 N N . GLN A 1 165 ? -35.474 1.326 -42.230 1.00 75.44 165 GLN A N 1
ATOM 1285 C CA . GLN A 1 165 ? -35.030 -0.079 -42.181 1.00 75.44 165 GLN A CA 1
ATOM 1286 C C . GLN A 1 165 ? -36.055 -1.058 -42.764 1.00 75.44 165 GLN A C 1
ATOM 1288 O O . GLN A 1 165 ? -35.666 -2.012 -43.435 1.00 75.44 165 GLN A O 1
ATOM 1293 N N . GLN A 1 166 ? -37.348 -0.843 -42.517 1.00 80.69 166 GLN A N 1
ATOM 1294 C CA . GLN A 1 166 ? -38.418 -1.669 -43.085 1.00 80.69 166 GLN A CA 1
ATOM 1295 C C . GLN A 1 166 ? -38.499 -1.508 -44.608 1.00 80.69 166 GLN A C 1
ATOM 1297 O O . GLN A 1 166 ? -38.630 -2.498 -45.329 1.00 80.69 166 GLN A O 1
ATOM 1302 N N . THR A 1 167 ? -38.328 -0.280 -45.096 1.00 79.19 167 THR A N 1
ATOM 1303 C CA . THR A 1 167 ? -38.256 0.028 -46.531 1.00 79.19 167 THR A CA 1
ATOM 1304 C C . THR A 1 167 ? -37.056 -0.669 -47.178 1.00 79.19 167 THR A C 1
ATOM 1306 O O . THR A 1 167 ? -37.210 -1.384 -48.167 1.00 79.19 167 THR A O 1
ATOM 1309 N N . LEU A 1 168 ? -35.872 -0.579 -46.559 1.00 75.19 168 LEU A N 1
ATOM 1310 C CA . LEU A 1 168 ? -34.667 -1.274 -47.021 1.00 75.19 168 LEU A CA 1
ATOM 1311 C C . LEU A 1 168 ? -34.853 -2.798 -47.061 1.00 75.19 168 LEU A C 1
ATOM 1313 O O . LEU A 1 168 ? -34.470 -3.451 -48.030 1.00 75.19 168 LEU A O 1
ATOM 1317 N N . ALA A 1 169 ? -35.472 -3.368 -46.024 1.00 71.50 169 ALA A N 1
ATOM 1318 C CA . ALA A 1 169 ? -35.763 -4.796 -45.956 1.00 71.50 169 ALA A CA 1
ATOM 1319 C C . ALA A 1 169 ? -36.756 -5.249 -47.041 1.00 71.50 169 ALA A C 1
ATOM 1321 O O . ALA A 1 169 ? -36.723 -6.409 -47.447 1.00 71.50 169 ALA A O 1
ATOM 1322 N N . THR A 1 170 ? -37.630 -4.356 -47.512 1.00 80.06 170 THR A N 1
ATOM 1323 C CA . THR A 1 170 ? -38.592 -4.643 -48.585 1.00 80.06 170 THR A CA 1
ATOM 1324 C C . THR A 1 170 ? -37.882 -4.753 -49.932 1.00 80.06 170 THR A C 1
ATOM 1326 O O . THR A 1 170 ? -37.996 -5.796 -50.579 1.00 80.06 170 THR A O 1
ATOM 1329 N N . TYR A 1 171 ? -37.048 -3.769 -50.287 1.00 75.94 171 TYR A N 1
ATOM 1330 C CA . TYR A 1 171 ? -36.224 -3.824 -51.503 1.00 75.94 171 TYR A CA 1
ATOM 1331 C C . TYR A 1 171 ? -35.235 -4.997 -51.485 1.00 75.94 171 TYR A C 1
ATOM 1333 O O . TYR A 1 171 ? -35.062 -5.689 -52.484 1.00 75.94 171 TYR A O 1
ATOM 1341 N N . GLN A 1 172 ? -34.663 -5.317 -50.318 1.00 65.94 172 GLN A N 1
ATOM 1342 C CA . GLN A 1 172 ? -33.821 -6.507 -50.150 1.00 65.94 172 GLN A CA 1
ATOM 1343 C C . GLN A 1 172 ? -34.555 -7.813 -50.452 1.00 65.94 172 GLN A C 1
ATOM 1345 O O . GLN A 1 172 ? -33.982 -8.701 -51.078 1.00 65.94 172 GLN A O 1
ATOM 1350 N N . ARG A 1 173 ? -35.807 -7.961 -50.002 1.00 71.81 173 ARG A N 1
ATOM 1351 C CA . ARG A 1 173 ? -36.603 -9.164 -50.290 1.00 71.81 173 ARG A CA 1
ATOM 1352 C C . ARG A 1 173 ? -36.984 -9.251 -51.765 1.00 71.81 173 ARG A C 1
ATOM 1354 O O . ARG A 1 173 ? -37.009 -10.358 -52.293 1.00 71.81 173 ARG A O 1
ATOM 1361 N N . GLN A 1 174 ? -37.280 -8.122 -52.411 1.00 72.31 174 GLN A N 1
ATOM 1362 C CA . GLN A 1 174 ? -37.552 -8.073 -53.852 1.00 72.31 174 GLN A CA 1
ATOM 1363 C C . GLN A 1 174 ? -36.324 -8.513 -54.656 1.00 72.31 174 GLN A C 1
ATOM 1365 O O . GLN A 1 174 ? -36.424 -9.454 -55.439 1.00 72.31 174 GLN A O 1
ATOM 1370 N N . TRP A 1 175 ? -35.148 -7.956 -54.358 1.00 67.06 175 TRP A N 1
ATOM 1371 C CA . TRP A 1 175 ? -33.901 -8.346 -55.020 1.00 67.06 175 TRP A CA 1
ATOM 1372 C C . TRP A 1 175 ? -33.496 -9.803 -54.736 1.00 67.06 175 TRP A C 1
ATOM 1374 O O . TRP A 1 175 ? -33.052 -10.515 -55.628 1.00 67.06 175 TRP A O 1
ATOM 1384 N N . GLN A 1 176 ? -33.703 -10.305 -53.512 1.00 58.09 176 GLN A N 1
ATOM 1385 C CA . GLN A 1 176 ? -33.445 -11.718 -53.193 1.00 58.09 176 GLN A CA 1
ATOM 1386 C C . GLN A 1 176 ? -34.351 -12.684 -53.967 1.00 58.09 176 GLN A C 1
ATOM 1388 O O . GLN A 1 176 ? -33.933 -13.806 -54.245 1.00 58.09 176 GLN A O 1
ATOM 1393 N N . LYS A 1 177 ? -35.581 -12.272 -54.298 1.00 69.31 177 LYS A N 1
ATOM 1394 C CA . LYS A 1 177 ? -36.498 -13.064 -55.129 1.00 69.31 177 LYS A CA 1
ATOM 1395 C C . LYS A 1 177 ? -36.139 -12.999 -56.613 1.00 69.31 177 LYS A C 1
ATOM 1397 O O . LYS A 1 177 ? -36.309 -14.001 -57.298 1.00 69.31 177 LYS A O 1
ATOM 1402 N N . ASN A 1 178 ? -35.652 -11.856 -57.093 1.00 68.00 178 ASN A N 1
ATOM 1403 C CA . ASN A 1 178 ? -35.204 -11.679 -58.470 1.00 68.00 178 ASN A CA 1
ATOM 1404 C C . ASN A 1 178 ? -33.854 -10.934 -58.522 1.00 68.00 178 ASN A C 1
ATOM 1406 O O . ASN A 1 178 ? -33.830 -9.705 -58.607 1.00 68.00 178 ASN A O 1
ATOM 1410 N N . PRO A 1 179 ? -32.720 -11.658 -58.491 1.00 58.19 179 PRO A N 1
ATOM 1411 C CA . PRO A 1 179 ? -31.388 -11.049 -58.444 1.00 58.19 179 PRO A CA 1
ATOM 1412 C C . PRO A 1 179 ? -31.013 -10.186 -59.664 1.00 58.19 179 PRO A C 1
ATOM 1414 O O . PRO A 1 179 ? -30.033 -9.442 -59.589 1.00 58.19 179 PRO A O 1
ATOM 1417 N N . GLY A 1 180 ? -31.774 -10.272 -60.766 1.00 56.59 180 GLY A N 1
ATOM 1418 C CA . GLY A 1 180 ? -31.624 -9.444 -61.972 1.00 56.59 180 GLY A CA 1
ATOM 1419 C C . GLY A 1 180 ? -32.383 -8.109 -61.943 1.00 56.59 180 GLY A C 1
ATOM 1420 O O . GLY A 1 180 ? -32.300 -7.346 -62.900 1.00 56.59 180 GLY A O 1
ATOM 1421 N N . ASP A 1 181 ? -33.118 -7.810 -60.868 1.00 69.19 181 ASP A N 1
ATOM 1422 C CA . ASP A 1 181 ? -33.847 -6.549 -60.700 1.00 69.19 181 ASP A CA 1
ATOM 1423 C C . ASP A 1 181 ? -32.885 -5.406 -60.317 1.00 69.19 181 ASP A C 1
ATOM 1425 O O . ASP A 1 181 ? -32.518 -5.208 -59.150 1.00 69.19 181 ASP A O 1
ATOM 1429 N N . HIS A 1 182 ? -32.415 -4.686 -61.339 1.00 63.34 182 HIS A N 1
ATOM 1430 C CA . HIS A 1 182 ? -31.462 -3.588 -61.193 1.00 63.34 182 HIS A CA 1
ATOM 1431 C C . HIS A 1 182 ? -32.065 -2.362 -60.486 1.00 63.34 182 HIS A C 1
ATOM 1433 O O . HIS A 1 182 ? -31.348 -1.700 -59.734 1.00 63.34 182 HIS A O 1
ATOM 1439 N N . GLU A 1 183 ? -33.367 -2.103 -60.636 1.00 70.31 183 GLU A N 1
ATOM 1440 C CA . GLU A 1 183 ? -34.050 -0.987 -59.967 1.00 70.31 183 GLU A CA 1
ATOM 1441 C C . GLU A 1 183 ? -34.175 -1.231 -58.460 1.00 70.31 183 GLU A C 1
ATOM 1443 O O . GLU A 1 183 ? -33.828 -0.361 -57.657 1.00 70.31 183 GLU A O 1
ATOM 1448 N N . ALA A 1 184 ? -34.571 -2.442 -58.046 1.00 66.50 184 ALA A N 1
ATOM 1449 C CA . ALA A 1 184 ? -34.614 -2.807 -56.629 1.00 66.50 184 ALA A CA 1
ATOM 1450 C C . ALA A 1 184 ? -33.219 -2.743 -55.979 1.00 66.50 184 ALA A C 1
ATOM 1452 O O . ALA A 1 184 ? -33.081 -2.353 -54.813 1.00 66.50 184 ALA A O 1
ATOM 1453 N N . ARG A 1 185 ? -32.167 -3.082 -56.738 1.00 63.59 185 ARG A N 1
ATOM 1454 C CA . ARG A 1 185 ? -30.770 -2.963 -56.298 1.00 63.59 185 ARG A CA 1
ATOM 1455 C C . ARG A 1 185 ? -30.352 -1.504 -56.099 1.00 63.59 185 ARG A C 1
ATOM 1457 O O . ARG A 1 185 ? -29.752 -1.200 -55.067 1.00 63.59 185 ARG A O 1
ATOM 1464 N N . GLU A 1 186 ? -30.643 -0.609 -57.039 1.00 68.56 186 GLU A N 1
ATOM 1465 C CA . GLU A 1 186 ? -30.308 0.815 -56.896 1.00 68.56 186 GLU A CA 1
ATOM 1466 C C . GLU A 1 186 ? -31.105 1.478 -55.767 1.00 68.56 186 GLU A C 1
ATOM 1468 O O . GLU A 1 186 ? -30.521 2.157 -54.915 1.00 68.56 186 GLU A O 1
ATOM 1473 N N . ALA A 1 187 ? -32.407 1.195 -55.672 1.00 73.94 187 ALA A N 1
ATOM 1474 C CA . ALA A 1 187 ? -33.257 1.674 -54.584 1.00 73.94 187 ALA A CA 1
ATOM 1475 C C . ALA A 1 187 ? -32.735 1.220 -53.209 1.00 73.94 187 ALA A C 1
ATOM 1477 O O . ALA A 1 187 ? -32.677 2.013 -52.265 1.00 73.94 187 ALA A O 1
ATOM 1478 N N . MET A 1 188 ? -32.269 -0.029 -53.090 1.00 70.44 188 MET A N 1
ATOM 1479 C CA . MET A 1 188 ? -31.649 -0.545 -51.866 1.00 70.44 188 MET A CA 1
ATOM 1480 C C . MET A 1 188 ? -30.397 0.255 -51.468 1.00 70.44 188 MET A C 1
ATOM 1482 O O . MET A 1 188 ? -30.231 0.584 -50.291 1.00 70.44 188 MET A O 1
ATOM 1486 N N . VAL A 1 189 ? -29.527 0.594 -52.424 1.00 65.94 189 VAL A N 1
ATOM 1487 C CA . VAL A 1 189 ? -28.304 1.378 -52.166 1.00 65.94 189 VAL A CA 1
ATOM 1488 C C . VAL A 1 189 ? -28.648 2.799 -51.712 1.00 65.94 189 VAL A C 1
ATOM 1490 O O . VAL A 1 189 ? -28.080 3.288 -50.730 1.00 65.94 189 VAL A O 1
ATOM 1493 N N . VAL A 1 190 ? -29.617 3.446 -52.365 1.00 73.81 190 VAL A N 1
ATOM 1494 C CA . VAL A 1 190 ? -30.068 4.802 -52.013 1.00 73.81 190 VAL A CA 1
ATOM 1495 C C . VAL A 1 190 ? -30.667 4.835 -50.605 1.00 73.81 190 VAL A C 1
ATOM 1497 O O . VAL A 1 190 ? -30.271 5.666 -49.782 1.00 73.81 190 VAL A O 1
ATOM 1500 N N . VAL A 1 191 ? -31.559 3.894 -50.282 1.00 75.00 191 VAL A N 1
ATOM 1501 C CA . VAL A 1 191 ? -32.188 3.808 -48.955 1.00 75.00 191 VAL A CA 1
ATOM 1502 C C . VAL A 1 191 ? -31.156 3.469 -47.872 1.00 75.00 191 VAL A C 1
ATOM 1504 O O . VAL A 1 191 ? -31.212 4.026 -46.775 1.00 75.00 191 VAL A O 1
ATOM 1507 N N . ALA A 1 192 ? -30.161 2.622 -48.160 1.00 62.56 192 ALA A N 1
ATOM 1508 C CA . ALA A 1 192 ? -29.079 2.314 -47.220 1.00 62.56 192 ALA A CA 1
ATOM 1509 C C . ALA A 1 192 ? -28.191 3.536 -46.917 1.00 62.56 192 ALA A C 1
ATOM 1511 O O . ALA A 1 192 ? -27.802 3.752 -45.759 1.00 62.56 192 ALA A O 1
ATOM 1512 N N . ARG A 1 193 ? -27.908 4.370 -47.929 1.00 69.62 193 ARG A N 1
ATOM 1513 C CA . ARG A 1 193 ? -27.180 5.634 -47.746 1.00 69.62 193 ARG A CA 1
ATOM 1514 C C . ARG A 1 193 ? -27.985 6.608 -46.888 1.00 69.62 193 ARG A C 1
ATOM 1516 O O . ARG A 1 193 ? -27.477 7.082 -45.872 1.00 69.62 193 ARG A O 1
ATOM 1523 N N . HIS A 1 194 ? -29.262 6.797 -47.215 1.00 76.19 194 HIS A N 1
ATOM 1524 C CA . HIS A 1 194 ? -30.154 7.670 -46.454 1.00 76.19 194 HIS A CA 1
ATOM 1525 C C . HIS A 1 194 ? -30.325 7.212 -44.993 1.00 76.19 194 HIS A C 1
ATOM 1527 O O . HIS A 1 194 ? -30.264 8.015 -44.063 1.00 76.19 194 HIS A O 1
ATOM 1533 N N . LEU A 1 195 ? -30.439 5.902 -44.749 1.00 73.75 195 LEU A N 1
ATOM 1534 C CA . LEU A 1 195 ? -30.482 5.335 -43.398 1.00 73.75 195 LEU A CA 1
ATOM 1535 C C . LEU A 1 195 ? -29.215 5.656 -42.589 1.00 73.75 195 LEU A C 1
ATOM 1537 O O . LEU A 1 195 ? -29.277 5.819 -41.367 1.00 73.75 195 LEU A O 1
ATOM 1541 N N . THR A 1 196 ? -28.061 5.719 -43.250 1.00 64.69 196 THR A N 1
ATOM 1542 C CA . THR A 1 196 ? -26.779 6.029 -42.607 1.00 64.69 196 THR A CA 1
ATOM 1543 C C . THR A 1 196 ? -26.719 7.491 -42.180 1.00 64.69 196 THR A C 1
ATOM 1545 O O . THR A 1 196 ? -26.367 7.766 -41.031 1.00 64.69 196 THR A O 1
ATOM 1548 N N . GLU A 1 197 ? -27.132 8.407 -43.054 1.00 73.94 197 GLU A N 1
ATOM 1549 C CA . GLU A 1 197 ? -27.246 9.843 -42.767 1.00 73.94 197 GLU A CA 1
ATOM 1550 C C . GLU A 1 197 ? -28.233 10.095 -41.618 1.00 73.94 197 GLU A C 1
ATOM 1552 O O . GLU A 1 197 ? -27.881 10.705 -40.604 1.00 73.94 197 GLU A O 1
ATOM 1557 N N . LEU A 1 198 ? -29.423 9.496 -41.697 1.00 78.06 198 LEU A N 1
ATOM 1558 C CA . LEU A 1 198 ? -30.458 9.601 -40.671 1.00 78.06 198 LEU A CA 1
ATOM 1559 C C . LEU A 1 198 ? -29.979 9.071 -39.307 1.00 78.06 198 LEU A C 1
ATOM 1561 O O . LEU A 1 198 ? -30.217 9.678 -38.263 1.00 78.06 198 LEU A O 1
ATOM 1565 N N . ARG A 1 199 ? -29.242 7.951 -39.282 1.00 72.25 199 ARG A N 1
ATOM 1566 C CA . ARG A 1 199 ? -28.647 7.413 -38.045 1.00 72.25 199 ARG A CA 1
ATOM 1567 C C . ARG A 1 199 ? -27.638 8.369 -37.416 1.00 72.25 199 ARG A C 1
ATOM 1569 O O . ARG A 1 199 ? -27.529 8.380 -36.188 1.00 72.25 199 ARG A O 1
ATOM 1576 N N . GLN A 1 200 ? -26.884 9.123 -38.216 1.00 68.44 200 GLN A N 1
ATOM 1577 C CA . GLN A 1 200 ? -25.943 10.123 -37.710 1.00 68.44 200 GLN A CA 1
ATOM 1578 C C . GLN A 1 200 ? -26.680 11.332 -37.128 1.00 68.44 200 GLN A C 1
ATOM 1580 O O . GLN A 1 200 ? -26.350 11.764 -36.020 1.00 68.44 200 GLN A O 1
ATOM 1585 N N . GLU A 1 201 ? -27.714 11.814 -37.817 1.00 78.56 201 GLU A N 1
ATOM 1586 C CA . GLU A 1 201 ? -28.547 12.933 -37.373 1.00 78.56 201 GLU A CA 1
ATOM 1587 C C . GLU A 1 201 ? -29.228 12.635 -36.026 1.00 78.56 201 GLU A C 1
ATOM 1589 O O . GLU A 1 201 ? -29.025 13.358 -35.046 1.00 78.56 201 GLU A O 1
ATOM 1594 N N . VAL A 1 202 ? -29.940 11.507 -35.919 1.00 76.00 202 VAL A N 1
ATOM 1595 C CA . VAL A 1 202 ? -30.633 11.102 -34.681 1.00 76.00 202 VAL A CA 1
ATOM 1596 C C . VAL A 1 202 ? -29.643 10.880 -33.534 1.00 76.00 202 VAL A C 1
ATOM 1598 O O . VAL A 1 202 ? -29.916 11.242 -32.386 1.00 76.00 202 VAL A O 1
ATOM 1601 N N . ARG A 1 203 ? -28.452 10.332 -33.817 1.00 70.56 203 ARG A N 1
ATOM 1602 C CA . ARG A 1 203 ? -27.384 10.207 -32.810 1.00 70.56 203 ARG A CA 1
ATOM 1603 C C . ARG A 1 203 ? -26.943 11.559 -32.270 1.00 70.56 203 ARG A C 1
ATOM 1605 O O . ARG A 1 203 ? -26.692 11.656 -31.071 1.00 70.56 203 ARG A O 1
ATOM 1612 N N . LYS A 1 204 ? -26.824 12.568 -33.135 1.00 74.38 204 LYS A N 1
ATOM 1613 C CA . LYS A 1 204 ? -26.411 13.923 -32.755 1.00 74.38 204 LYS A CA 1
ATOM 1614 C C . LYS A 1 204 ? -27.454 14.573 -31.846 1.00 74.38 204 LYS A C 1
ATOM 1616 O O . LYS A 1 204 ? -27.083 15.122 -30.813 1.00 74.38 204 LYS A O 1
ATOM 1621 N N . ILE A 1 205 ? -28.740 14.420 -32.167 1.00 77.06 205 ILE A N 1
ATOM 1622 C CA . ILE A 1 205 ? -29.858 14.889 -31.329 1.00 77.06 205 ILE A CA 1
ATOM 1623 C C . ILE A 1 205 ? -29.817 14.211 -29.952 1.00 77.06 205 ILE A C 1
ATOM 1625 O O . ILE A 1 205 ? -29.761 14.888 -28.928 1.00 77.06 205 ILE A O 1
ATOM 1629 N N . TYR A 1 206 ? -29.729 12.877 -29.916 1.00 71.94 206 TYR A N 1
ATOM 1630 C CA . TYR A 1 206 ? -29.671 12.123 -28.659 1.00 71.94 206 TYR A CA 1
ATOM 1631 C C . TYR A 1 206 ? -28.444 12.489 -27.804 1.00 71.94 206 TYR A C 1
ATOM 1633 O O . TYR A 1 206 ? -28.514 12.521 -26.574 1.00 71.94 206 TYR A O 1
ATOM 1641 N N . TRP A 1 207 ? -27.305 12.770 -28.445 1.00 68.94 207 TRP A N 1
ATOM 1642 C CA . TRP A 1 207 ? -26.089 13.213 -27.763 1.00 68.94 207 TRP A CA 1
ATOM 1643 C C . TRP A 1 207 ? -26.243 14.612 -27.157 1.00 68.94 207 TRP A C 1
ATOM 1645 O O . TRP A 1 207 ? -25.834 14.828 -26.016 1.00 68.94 207 TRP A O 1
ATOM 1655 N N . ASN A 1 208 ? -26.880 15.540 -27.871 1.00 73.50 208 ASN A N 1
ATOM 1656 C CA . ASN A 1 208 ? -27.154 16.883 -27.362 1.00 73.50 208 ASN A CA 1
ATOM 1657 C C . ASN A 1 208 ? -28.117 16.855 -26.163 1.00 73.50 208 ASN A C 1
ATOM 1659 O O . ASN A 1 208 ? -27.840 17.496 -25.148 1.00 73.50 208 ASN A O 1
ATOM 1663 N N . ASP A 1 209 ? -29.169 16.036 -26.217 1.00 70.81 209 ASP A N 1
ATOM 1664 C CA . ASP A 1 209 ? -30.089 15.818 -25.091 1.00 70.81 209 ASP A CA 1
ATOM 1665 C C . ASP A 1 209 ? -29.395 15.197 -23.873 1.00 70.81 209 ASP A C 1
ATOM 1667 O O . ASP A 1 209 ? -29.655 15.566 -22.724 1.00 70.81 209 ASP A O 1
ATOM 1671 N N . PHE A 1 210 ? -28.483 14.250 -24.106 1.00 69.38 210 PHE A N 1
ATOM 1672 C CA . PHE A 1 210 ? -27.657 13.677 -23.048 1.00 69.38 210 PHE A CA 1
ATOM 1673 C C . PHE A 1 210 ? -26.775 14.745 -22.382 1.00 69.38 210 PHE A C 1
ATOM 1675 O O . PHE A 1 210 ? -26.733 14.826 -21.153 1.00 69.38 210 PHE A O 1
ATOM 1682 N N . LEU A 1 211 ? -26.114 15.600 -23.170 1.00 68.56 211 LEU A N 1
ATOM 1683 C CA . LEU A 1 211 ? -25.296 16.699 -22.650 1.00 68.56 211 LEU A CA 1
ATOM 1684 C C . LEU A 1 211 ? -26.135 17.725 -21.876 1.00 68.56 211 LEU A C 1
ATOM 1686 O O . LEU A 1 211 ? -25.678 18.222 -20.847 1.00 68.56 211 LEU A O 1
ATOM 1690 N N . ALA A 1 212 ? -27.366 18.004 -22.311 1.00 71.38 212 ALA A N 1
ATOM 1691 C CA . ALA A 1 212 ? -28.293 18.867 -21.583 1.00 71.38 212 ALA A CA 1
ATOM 1692 C C . ALA A 1 212 ? -28.661 18.283 -20.205 1.00 71.38 212 ALA A C 1
ATOM 1694 O O . ALA A 1 212 ? -28.607 18.998 -19.204 1.00 71.38 212 ALA A O 1
ATOM 1695 N N . LYS A 1 213 ? -28.928 16.971 -20.119 1.00 65.38 213 LYS A N 1
ATOM 1696 C CA . LYS A 1 213 ? -29.190 16.274 -18.843 1.00 65.38 213 LYS A CA 1
ATOM 1697 C C . LYS A 1 213 ? -27.987 16.317 -17.899 1.00 65.38 213 LYS A C 1
ATOM 1699 O O . LYS A 1 213 ? -28.153 16.610 -16.719 1.00 65.38 213 LYS A O 1
ATOM 1704 N N . VAL A 1 214 ? -26.772 16.115 -18.418 1.00 67.00 214 VAL A N 1
ATOM 1705 C CA . VAL A 1 214 ? -25.528 16.229 -17.630 1.00 67.00 214 VAL A CA 1
ATOM 1706 C C . VAL A 1 214 ? -25.298 17.664 -17.134 1.00 67.00 214 VAL A C 1
ATOM 1708 O O . VAL A 1 214 ? -24.860 17.863 -16.003 1.00 67.00 214 VAL A O 1
ATOM 1711 N N . ARG A 1 215 ? -25.635 18.684 -17.933 1.00 68.25 215 ARG A N 1
ATOM 1712 C CA . ARG A 1 215 ? -25.549 20.093 -17.505 1.00 68.25 215 ARG A CA 1
ATOM 1713 C C . ARG A 1 215 ? -26.551 20.448 -16.400 1.00 68.25 215 ARG A C 1
ATOM 1715 O O . ARG A 1 215 ? -26.277 21.346 -15.614 1.00 68.25 215 ARG A O 1
ATOM 1722 N N . GLN A 1 216 ? -27.685 19.751 -16.325 1.00 63.34 216 GLN A N 1
ATOM 1723 C CA . GLN A 1 216 ? -28.729 19.983 -15.318 1.00 63.34 216 GLN A CA 1
ATOM 1724 C C . GLN A 1 216 ? -28.546 19.156 -14.029 1.00 63.34 216 GLN A C 1
ATOM 1726 O O . GLN A 1 216 ? -29.195 19.443 -13.020 1.00 63.34 216 GLN A O 1
ATOM 1731 N N . THR A 1 217 ? -27.667 18.146 -14.020 1.00 65.81 217 THR A N 1
ATOM 1732 C CA . THR A 1 217 ? -27.405 17.326 -12.824 1.00 65.81 217 THR A CA 1
ATOM 1733 C C . THR A 1 217 ? -26.618 18.074 -11.748 1.00 65.81 217 THR A C 1
ATOM 1735 O O . THR A 1 217 ? -25.613 18.724 -12.022 1.00 65.81 217 THR A O 1
ATOM 1738 N N . LYS A 1 218 ? -27.055 17.937 -10.487 1.00 52.66 218 LYS A N 1
ATOM 1739 C CA . LYS A 1 218 ? -26.487 18.653 -9.328 1.00 52.66 218 LYS A CA 1
ATOM 1740 C C . LYS A 1 218 ? -25.464 17.830 -8.537 1.00 52.66 218 LYS A C 1
ATOM 1742 O O . LYS A 1 218 ? -24.900 18.335 -7.567 1.00 52.66 218 LYS A O 1
ATOM 1747 N N . SER A 1 219 ? -25.228 16.567 -8.910 1.00 59.97 219 SER A N 1
ATOM 1748 C CA . SER A 1 219 ? -24.308 15.677 -8.198 1.00 59.97 219 SER A CA 1
ATOM 1749 C C . SER A 1 219 ? -23.412 14.863 -9.133 1.00 59.97 219 SER A C 1
ATOM 1751 O O . SER A 1 219 ? -23.836 14.355 -10.170 1.00 59.97 219 SER A O 1
ATOM 1753 N N . LEU A 1 220 ? -22.157 14.673 -8.716 1.00 47.72 220 LEU A N 1
ATOM 1754 C CA . LEU A 1 220 ? -21.169 13.896 -9.470 1.00 47.72 220 LEU A CA 1
ATOM 1755 C C . LEU A 1 220 ? -21.585 12.423 -9.644 1.00 47.72 220 LEU A C 1
ATOM 1757 O O . LEU A 1 220 ? -21.195 11.770 -10.607 1.00 47.72 220 LEU A O 1
ATOM 1761 N N . GLN A 1 221 ? -22.375 11.887 -8.711 1.00 51.28 221 GLN A N 1
ATOM 1762 C CA . GLN A 1 221 ? -22.833 10.499 -8.738 1.00 51.28 221 GLN A CA 1
ATOM 1763 C C . GLN A 1 221 ? -23.853 10.253 -9.859 1.00 51.28 221 GLN A C 1
ATOM 1765 O O . GLN A 1 221 ? -23.768 9.231 -10.538 1.00 51.28 221 GLN A O 1
ATOM 1770 N N . GLU A 1 222 ? -24.768 11.195 -10.093 1.00 59.88 222 GLU A N 1
ATOM 1771 C CA . GLU A 1 222 ? -25.748 11.127 -11.186 1.00 59.88 222 GLU A CA 1
ATOM 1772 C C . GLU A 1 222 ? -25.064 11.266 -12.550 1.00 59.88 222 GLU A C 1
ATOM 1774 O O . GLU A 1 222 ? -25.368 10.510 -13.473 1.00 59.88 222 GLU A O 1
ATOM 1779 N N . VAL A 1 223 ? -24.046 12.132 -12.652 1.00 63.06 223 VAL A N 1
ATOM 1780 C CA . VAL A 1 223 ? -23.199 12.233 -13.853 1.00 63.06 223 VAL A CA 1
ATOM 1781 C C . VAL A 1 223 ? -22.565 10.877 -14.176 1.00 63.06 223 VAL A C 1
ATOM 1783 O O . VAL A 1 223 ? -22.662 10.393 -15.305 1.00 63.06 223 VAL A O 1
ATOM 1786 N N . TRP A 1 224 ? -21.976 10.205 -13.182 1.00 55.88 224 TRP A N 1
ATOM 1787 C CA . TRP A 1 224 ? -21.378 8.882 -13.381 1.00 55.88 224 TRP A CA 1
ATOM 1788 C C . TRP A 1 224 ? -22.405 7.787 -13.691 1.00 55.88 224 TRP A C 1
ATOM 1790 O O . TRP A 1 224 ? -22.093 6.866 -14.447 1.00 55.88 224 TRP A O 1
ATOM 1800 N N . GLN A 1 225 ? -23.630 7.873 -13.170 1.00 60.34 225 GLN A N 1
ATOM 1801 C CA . GLN A 1 225 ? -24.713 6.957 -13.543 1.00 60.34 225 GLN A CA 1
ATOM 1802 C C . GLN A 1 225 ? -25.115 7.124 -15.012 1.00 60.34 225 GLN A C 1
ATOM 1804 O O . GLN A 1 225 ? -25.194 6.124 -15.730 1.00 60.34 225 GLN A O 1
ATOM 1809 N N . HIS A 1 226 ? -25.274 8.361 -15.484 1.00 61.00 226 HIS A N 1
ATOM 1810 C CA . HIS A 1 226 ? -25.555 8.656 -16.889 1.00 61.00 226 HIS A CA 1
ATOM 1811 C C . HIS A 1 226 ? -24.422 8.180 -17.812 1.00 61.00 226 HIS A C 1
ATOM 1813 O O . HIS A 1 226 ? -24.680 7.532 -18.827 1.00 61.00 226 HIS A O 1
ATOM 1819 N N . VAL A 1 227 ? -23.160 8.393 -17.426 1.00 60.28 227 VAL A N 1
ATOM 1820 C CA . VAL A 1 227 ? -21.990 7.902 -18.178 1.00 60.28 227 VAL A CA 1
ATOM 1821 C C . VAL A 1 227 ? -21.944 6.369 -18.220 1.00 60.28 227 VAL A C 1
ATOM 1823 O O . VAL A 1 227 ? -21.678 5.783 -19.270 1.00 60.28 227 VAL A O 1
ATOM 1826 N N . ASN A 1 228 ? -22.237 5.691 -17.109 1.00 55.78 228 ASN A N 1
ATOM 1827 C CA . ASN A 1 228 ? -22.207 4.228 -17.041 1.00 55.78 228 ASN A CA 1
ATOM 1828 C C . ASN A 1 228 ? -23.345 3.563 -17.833 1.00 55.78 228 ASN A C 1
ATOM 1830 O O . ASN A 1 228 ? -23.131 2.492 -18.404 1.00 55.78 228 ASN A O 1
ATOM 1834 N N . GLN A 1 229 ? -24.516 4.202 -17.930 1.00 57.31 229 GLN A N 1
ATOM 1835 C CA . GLN A 1 229 ? -25.611 3.756 -18.802 1.00 57.31 229 GLN A CA 1
ATOM 1836 C C . GLN A 1 229 ? -25.220 3.798 -20.287 1.00 57.31 229 GLN A C 1
ATOM 1838 O O . GLN A 1 229 ? -25.591 2.902 -21.041 1.00 57.31 229 GLN A O 1
ATOM 1843 N N . VAL A 1 230 ? -24.416 4.784 -20.699 1.00 59.12 230 VAL A N 1
ATOM 1844 C CA . VAL A 1 230 ? -23.911 4.898 -22.080 1.00 59.12 230 VAL A CA 1
ATOM 1845 C C . VAL A 1 230 ? -22.773 3.906 -22.363 1.00 59.12 230 VAL A C 1
ATOM 1847 O O . VAL A 1 230 ? -22.646 3.407 -23.481 1.00 59.12 230 VAL A O 1
ATOM 1850 N N . ARG A 1 231 ? -21.934 3.606 -21.363 1.00 48.66 231 ARG A N 1
ATOM 1851 C CA . ARG A 1 231 ? -20.678 2.856 -21.548 1.00 48.66 231 ARG A CA 1
ATOM 1852 C C . ARG A 1 231 ? -20.839 1.329 -21.593 1.00 48.66 231 ARG A C 1
ATOM 1854 O O . ARG A 1 231 ? -19.990 0.664 -22.183 1.00 48.66 231 ARG A O 1
ATOM 1861 N N . GLY A 1 232 ? -21.898 0.774 -20.999 1.00 48.19 232 GLY A N 1
ATOM 1862 C CA . GLY A 1 232 ? -22.107 -0.678 -20.887 1.00 48.19 232 GLY A CA 1
ATOM 1863 C C . GLY A 1 232 ? -21.107 -1.386 -19.948 1.00 48.19 232 GLY A C 1
ATOM 1864 O O . GLY A 1 232 ? -20.022 -0.880 -19.653 1.00 48.19 232 GLY A O 1
ATOM 1865 N N . LYS A 1 233 ? -21.467 -2.572 -19.428 1.00 39.03 233 LYS A N 1
ATOM 1866 C CA . LYS A 1 233 ? -20.616 -3.353 -18.501 1.00 39.03 233 LYS A CA 1
ATOM 1867 C C . LYS A 1 233 ? -19.529 -4.131 -19.270 1.00 39.03 233 LYS A C 1
ATOM 1869 O O . LYS A 1 233 ? -19.846 -4.880 -20.187 1.00 39.03 233 LYS A O 1
ATOM 1874 N N . LYS A 1 234 ? -18.253 -3.991 -18.880 1.00 37.50 234 LYS A N 1
ATOM 1875 C CA . LYS A 1 234 ? -17.105 -4.710 -19.482 1.00 37.50 234 LYS A CA 1
ATOM 1876 C C . LYS A 1 234 ? -16.929 -6.135 -18.923 1.00 37.50 234 LYS A C 1
ATOM 1878 O O . LYS A 1 234 ? -17.055 -6.335 -17.717 1.00 37.50 234 LYS A O 1
ATOM 1883 N N . ARG A 1 235 ? -16.518 -7.085 -19.779 1.00 35.56 235 ARG A N 1
ATOM 1884 C CA . ARG A 1 235 ? -15.868 -8.361 -19.393 1.00 35.56 235 ARG A CA 1
ATOM 1885 C C . ARG A 1 235 ? -14.373 -8.138 -19.098 1.00 35.56 235 ARG A C 1
ATOM 1887 O O . ARG A 1 235 ? -13.754 -7.256 -19.692 1.00 35.56 235 ARG A O 1
ATOM 1894 N N . ARG A 1 236 ? -13.804 -8.925 -18.174 1.00 32.84 236 ARG A N 1
ATOM 1895 C CA . ARG A 1 236 ? -12.358 -8.954 -17.865 1.00 32.84 236 ARG A CA 1
ATOM 1896 C C . ARG A 1 236 ? -11.596 -9.791 -18.912 1.00 32.84 236 ARG A C 1
ATOM 1898 O O . ARG A 1 236 ? -12.173 -10.763 -19.393 1.00 32.84 236 ARG A O 1
ATOM 1905 N N . PRO A 1 237 ? -10.336 -9.454 -19.244 1.00 33.25 237 PRO A N 1
ATOM 1906 C CA . PRO A 1 237 ? -9.509 -10.261 -20.142 1.00 33.25 237 PRO A CA 1
ATOM 1907 C C . PRO A 1 237 ? -8.904 -11.490 -19.436 1.00 33.25 237 PRO A C 1
ATOM 1909 O O . PRO A 1 237 ? -8.703 -11.482 -18.220 1.00 33.25 237 PRO A O 1
ATOM 1912 N N . THR A 1 238 ? -8.631 -12.533 -20.220 1.00 32.91 238 THR A N 1
ATOM 1913 C CA . THR A 1 238 ? -8.028 -13.820 -19.835 1.00 32.91 238 THR A CA 1
ATOM 1914 C C . THR A 1 238 ? -6.502 -13.741 -19.682 1.00 32.91 238 THR A C 1
ATOM 1916 O O . THR A 1 238 ? -5.842 -12.914 -20.308 1.00 32.91 238 THR A O 1
ATOM 1919 N N . CYS A 1 239 ? -5.957 -14.596 -18.807 1.00 35.66 239 CYS A N 1
ATOM 1920 C CA . CYS A 1 239 ? -4.531 -14.707 -18.477 1.00 35.66 239 CYS A CA 1
ATOM 1921 C C . CYS A 1 239 ? -3.817 -15.779 -19.333 1.00 35.66 239 CYS A C 1
ATOM 1923 O O . CYS A 1 239 ? -4.463 -16.590 -19.986 1.00 35.66 239 CYS A O 1
ATOM 1925 N N . THR A 1 240 ? -2.484 -15.731 -19.294 1.00 38.19 240 THR A N 1
ATOM 1926 C CA . THR A 1 240 ? -1.436 -16.415 -20.082 1.00 38.19 240 THR A CA 1
ATOM 1927 C C . THR A 1 240 ? -1.434 -17.962 -20.100 1.00 38.19 240 THR A C 1
ATOM 1929 O O . THR A 1 240 ? -2.058 -18.563 -19.229 1.00 38.19 240 THR A O 1
ATOM 1932 N N . PRO A 1 241 ? -0.668 -18.602 -21.022 1.00 42.59 241 PRO A N 1
ATOM 1933 C CA . PRO A 1 241 ? -0.835 -20.012 -21.419 1.00 42.59 241 PRO A CA 1
ATOM 1934 C C . PRO A 1 241 ? -0.338 -21.104 -20.458 1.00 42.59 241 PRO A C 1
ATOM 1936 O O . PRO A 1 241 ? -0.708 -22.250 -20.662 1.00 42.59 241 PRO A O 1
ATOM 1939 N N . ASP A 1 242 ? 0.466 -20.806 -19.431 1.00 53.28 242 ASP A N 1
ATOM 1940 C CA . ASP A 1 242 ? 0.827 -21.822 -18.422 1.00 53.28 242 ASP A CA 1
ATOM 1941 C C . ASP A 1 242 ? 1.144 -21.203 -17.044 1.00 53.28 242 ASP A C 1
ATOM 1943 O O . ASP A 1 242 ? 2.296 -20.912 -16.701 1.00 53.28 242 ASP A O 1
ATOM 1947 N N . PRO A 1 243 ? 0.105 -20.945 -16.233 1.00 46.81 243 PRO A N 1
ATOM 1948 C CA . PRO A 1 243 ? 0.248 -20.461 -14.864 1.00 46.81 243 PRO A CA 1
ATOM 1949 C C . PRO A 1 243 ? 0.807 -21.519 -13.901 1.00 46.81 243 PRO A C 1
ATOM 1951 O O . PRO A 1 243 ? 1.329 -21.150 -12.848 1.00 46.81 243 PRO A O 1
ATOM 1954 N N . ALA A 1 244 ? 0.681 -22.809 -14.230 1.00 43.22 244 ALA A N 1
ATOM 1955 C CA . ALA A 1 244 ? 0.989 -23.912 -13.327 1.00 43.22 244 ALA A CA 1
ATOM 1956 C C . ALA A 1 244 ? 2.504 -24.116 -13.201 1.00 43.22 244 ALA A C 1
ATOM 1958 O O . ALA A 1 244 ? 3.020 -24.130 -12.081 1.00 43.22 244 ALA A O 1
ATOM 1959 N N . ALA A 1 245 ? 3.232 -24.128 -14.322 1.00 46.97 245 ALA A N 1
ATOM 1960 C CA . ALA A 1 245 ? 4.692 -24.226 -14.309 1.00 46.97 245 ALA A CA 1
ATOM 1961 C C . ALA A 1 245 ? 5.345 -23.021 -13.612 1.00 46.97 245 ALA A C 1
ATOM 1963 O O . ALA A 1 245 ? 6.256 -23.168 -12.794 1.00 46.97 245 ALA A O 1
ATOM 1964 N N . LYS A 1 246 ? 4.822 -21.809 -13.859 1.00 45.66 246 LYS A N 1
ATOM 1965 C CA . LYS A 1 246 ? 5.325 -20.591 -13.207 1.00 45.66 246 LYS A CA 1
ATOM 1966 C C . LYS A 1 246 ? 5.040 -20.580 -11.705 1.00 45.66 246 LYS A C 1
ATOM 1968 O O . LYS A 1 246 ? 5.861 -20.082 -10.936 1.00 45.66 246 LYS A O 1
ATOM 1973 N N . ALA A 1 247 ? 3.901 -21.125 -11.278 1.00 40.69 247 ALA A N 1
ATOM 1974 C CA . ALA A 1 247 ? 3.573 -21.270 -9.864 1.00 40.69 247 ALA A CA 1
ATOM 1975 C C . ALA A 1 247 ? 4.498 -22.278 -9.165 1.00 40.69 247 ALA A C 1
ATOM 1977 O O . ALA A 1 247 ? 4.962 -21.991 -8.064 1.00 40.69 247 ALA A O 1
ATOM 1978 N N . GLN A 1 248 ? 4.821 -23.401 -9.813 1.00 47.06 248 GLN A N 1
ATOM 1979 C CA . GLN A 1 248 ? 5.757 -24.403 -9.292 1.00 47.06 248 GLN A CA 1
ATOM 1980 C C . GLN A 1 248 ? 7.178 -23.844 -9.147 1.00 47.06 248 GLN A C 1
ATOM 1982 O O . GLN A 1 248 ? 7.773 -23.960 -8.077 1.00 47.06 248 GLN A O 1
ATOM 1987 N N . GLU A 1 249 ? 7.692 -23.158 -10.170 1.00 50.47 249 GLU A N 1
ATOM 1988 C CA . GLU A 1 249 ? 9.009 -22.502 -10.148 1.00 50.47 249 GLU A CA 1
ATOM 1989 C C . GLU A 1 249 ? 9.118 -21.489 -8.992 1.00 50.47 249 GLU A C 1
ATOM 1991 O O . GLU A 1 249 ? 10.077 -21.504 -8.220 1.00 50.47 249 GLU A O 1
ATOM 1996 N N . LEU A 1 250 ? 8.084 -20.658 -8.806 1.00 42.00 250 LEU A N 1
ATOM 1997 C CA . LEU A 1 250 ? 8.009 -19.689 -7.707 1.00 42.00 250 LEU A CA 1
ATOM 1998 C C . LEU A 1 250 ? 7.915 -20.358 -6.326 1.00 42.00 250 LEU A C 1
ATOM 2000 O O . LEU A 1 250 ? 8.410 -19.799 -5.347 1.00 42.00 250 LEU A O 1
ATOM 2004 N N . MET A 1 251 ? 7.295 -21.536 -6.242 1.00 39.19 251 MET A N 1
ATOM 2005 C CA . MET A 1 251 ? 7.142 -22.294 -5.000 1.00 39.19 251 MET A CA 1
ATOM 2006 C C . MET A 1 251 ? 8.478 -22.893 -4.534 1.00 39.19 251 MET A C 1
ATOM 2008 O O . MET A 1 251 ? 8.805 -22.801 -3.350 1.00 39.19 251 MET A O 1
ATOM 2012 N N . TYR A 1 252 ? 9.283 -23.432 -5.457 1.00 44.50 252 TYR A N 1
ATOM 2013 C CA . TYR A 1 252 ? 10.626 -23.941 -5.151 1.00 44.50 252 TYR A CA 1
ATOM 2014 C C . TYR A 1 252 ? 11.609 -22.815 -4.795 1.00 44.50 252 TYR A C 1
ATOM 2016 O O . TYR A 1 252 ? 12.360 -22.941 -3.826 1.00 44.50 252 TYR A O 1
ATOM 2024 N N . ASP A 1 253 ? 11.537 -21.678 -5.493 1.00 42.69 253 ASP A N 1
ATOM 2025 C CA . ASP A 1 253 ? 12.331 -20.481 -5.186 1.00 42.69 253 ASP A CA 1
ATOM 2026 C C . ASP A 1 253 ? 12.012 -19.894 -3.795 1.00 42.69 253 ASP A C 1
ATOM 2028 O O . ASP A 1 253 ? 12.907 -19.432 -3.083 1.00 42.69 253 ASP A O 1
ATOM 2032 N N . TRP A 1 254 ? 10.739 -19.906 -3.383 1.00 38.53 254 TRP A N 1
ATOM 2033 C CA . TRP A 1 254 ? 10.328 -19.445 -2.052 1.00 38.53 254 TRP A CA 1
ATOM 2034 C C . TRP A 1 254 ? 10.735 -20.412 -0.942 1.00 38.53 254 TRP A C 1
ATOM 2036 O O . TRP A 1 254 ? 11.157 -19.957 0.120 1.00 38.53 254 TRP A O 1
ATOM 2046 N N . LYS A 1 255 ? 10.664 -21.727 -1.179 1.00 38.34 255 LYS A N 1
ATOM 2047 C CA . LYS A 1 255 ? 11.066 -22.751 -0.202 1.00 38.34 255 LYS A CA 1
ATOM 2048 C C . LYS A 1 255 ? 12.538 -22.608 0.206 1.00 38.34 255 LYS A C 1
ATOM 2050 O O . LYS A 1 255 ? 12.845 -22.718 1.388 1.00 38.34 255 LYS A O 1
ATOM 2055 N N . GLY A 1 256 ? 13.425 -22.295 -0.743 1.00 43.31 256 GLY A N 1
ATOM 2056 C CA . GLY A 1 256 ? 14.852 -22.072 -0.470 1.00 43.31 256 GLY A CA 1
ATOM 2057 C C . GLY A 1 256 ? 15.166 -20.750 0.244 1.00 43.31 256 GLY A C 1
ATOM 2058 O O . GLY A 1 256 ? 16.091 -20.692 1.043 1.00 43.31 256 GLY A O 1
ATOM 2059 N N . ALA A 1 257 ? 14.389 -19.689 0.002 1.00 38.94 257 ALA A N 1
ATOM 2060 C CA . ALA A 1 257 ? 14.591 -18.377 0.636 1.00 38.94 257 ALA A CA 1
ATOM 2061 C C . ALA A 1 257 ? 13.927 -18.235 2.023 1.00 38.94 257 ALA A C 1
ATOM 2063 O O . ALA A 1 257 ? 14.169 -17.248 2.720 1.00 38.94 257 ALA A O 1
ATOM 2064 N N . SER A 1 258 ? 13.083 -19.201 2.398 1.00 37.84 258 SER A N 1
ATOM 2065 C CA . SER A 1 258 ? 12.289 -19.222 3.637 1.00 37.84 258 SER A CA 1
ATOM 2066 C C . SER A 1 258 ? 12.744 -20.316 4.612 1.00 37.84 258 SER A C 1
ATOM 2068 O O . SER A 1 258 ? 12.004 -20.660 5.528 1.00 37.84 258 SER A O 1
ATOM 2070 N N . SER A 1 259 ? 13.919 -20.919 4.399 1.00 43.75 259 SER A N 1
ATOM 2071 C CA . SER A 1 259 ? 14.416 -21.984 5.269 1.00 43.75 259 SER A CA 1
ATOM 2072 C C . SER A 1 259 ? 14.926 -21.424 6.601 1.00 43.75 259 SER A C 1
ATOM 2074 O O . SER A 1 259 ? 15.647 -20.425 6.636 1.00 43.75 259 SER A O 1
ATOM 2076 N N . LEU A 1 260 ? 14.593 -22.115 7.697 1.00 45.03 260 LEU A N 1
ATOM 2077 C CA . LEU A 1 260 ? 15.038 -21.807 9.068 1.00 45.03 260 LEU A CA 1
ATOM 2078 C C . LEU A 1 260 ? 16.563 -21.645 9.189 1.00 45.03 260 LEU A C 1
ATOM 2080 O O . LEU A 1 260 ? 17.037 -20.852 9.995 1.00 45.03 260 LEU A O 1
ATOM 2084 N N . SER A 1 261 ? 17.325 -22.333 8.336 1.00 49.12 261 SER A N 1
ATOM 2085 C CA . SER A 1 261 ? 18.789 -22.269 8.272 1.00 49.12 261 SER A CA 1
ATOM 2086 C C . SER A 1 261 ? 19.361 -20.907 7.851 1.00 49.12 261 SER A C 1
ATOM 2088 O O . SER A 1 261 ? 20.549 -20.672 8.040 1.00 49.12 261 SER A O 1
ATOM 2090 N N . GLY A 1 262 ? 18.550 -20.007 7.277 1.00 47.84 262 GLY A N 1
ATOM 2091 C CA . GLY A 1 262 ? 18.975 -18.676 6.821 1.00 47.84 262 GLY A CA 1
ATOM 2092 C C . GLY A 1 262 ? 18.705 -17.528 7.805 1.00 47.84 262 GLY A C 1
ATOM 2093 O O . GLY A 1 262 ? 18.804 -16.360 7.413 1.00 47.84 262 GLY A O 1
ATOM 2094 N N . LEU A 1 263 ? 18.286 -17.824 9.041 1.00 48.53 263 LEU A N 1
ATOM 2095 C CA . LEU A 1 263 ? 18.021 -16.832 10.094 1.00 48.53 263 LEU A CA 1
ATOM 2096 C C . LEU A 1 263 ? 19.272 -16.573 10.958 1.00 48.53 263 LEU A C 1
ATOM 2098 O O . LEU A 1 263 ? 20.065 -17.493 11.139 1.00 48.53 263 LEU A O 1
ATOM 2102 N N . PRO A 1 264 ? 19.463 -15.365 11.523 1.00 47.91 264 PRO A N 1
ATOM 2103 C CA . PRO A 1 264 ? 20.505 -15.112 12.521 1.00 47.91 264 PRO A CA 1
ATOM 2104 C C . PRO A 1 264 ? 20.363 -16.034 13.740 1.00 47.91 264 PRO A C 1
ATOM 2106 O O . PRO A 1 264 ? 19.245 -16.319 14.164 1.00 47.91 264 PRO A O 1
ATOM 2109 N N . ARG A 1 265 ? 21.487 -16.460 14.329 1.00 50.00 265 ARG A N 1
ATOM 2110 C CA . ARG A 1 265 ? 21.541 -17.471 15.403 1.00 50.00 265 ARG A CA 1
ATOM 2111 C C . ARG A 1 265 ? 20.621 -17.162 16.596 1.00 50.00 265 ARG A C 1
ATOM 2113 O O . ARG A 1 265 ? 19.821 -18.010 16.964 1.00 50.00 265 ARG A O 1
ATOM 2120 N N . HIS A 1 266 ? 20.608 -15.918 17.075 1.00 48.62 266 HIS A N 1
ATOM 2121 C CA . HIS A 1 266 ? 19.725 -15.497 18.173 1.00 48.62 266 HIS A CA 1
ATOM 2122 C C . HIS A 1 266 ? 18.221 -15.583 17.838 1.00 48.62 266 HIS A C 1
ATOM 2124 O O . HIS A 1 266 ? 17.407 -15.848 18.712 1.00 48.62 266 HIS A O 1
ATOM 2130 N N . HIS A 1 267 ? 17.824 -15.409 16.569 1.00 42.91 267 HIS A N 1
ATOM 2131 C CA . HIS A 1 267 ? 16.429 -15.616 16.152 1.00 42.91 267 HIS A CA 1
ATOM 2132 C C . HIS A 1 267 ? 16.079 -17.102 16.054 1.00 42.91 267 HIS A C 1
ATOM 2134 O O . HIS A 1 267 ? 14.928 -17.464 16.266 1.00 42.91 267 HIS A O 1
ATOM 2140 N N . GLN A 1 268 ? 17.043 -17.963 15.709 1.00 52.91 268 GLN A N 1
ATOM 2141 C CA . GLN A 1 268 ? 16.838 -19.415 15.723 1.00 52.91 268 GLN A CA 1
ATOM 2142 C C . GLN A 1 268 ? 16.647 -19.920 17.159 1.00 52.91 268 GLN A C 1
ATOM 2144 O O . GLN A 1 268 ? 15.764 -20.741 17.395 1.00 52.91 268 GLN A O 1
ATOM 2149 N N . GLU A 1 269 ? 17.430 -19.384 18.098 1.00 59.41 269 GLU A N 1
ATOM 2150 C CA . GLU A 1 269 ? 17.341 -19.661 19.536 1.00 59.41 269 GLU A CA 1
ATOM 2151 C C . GLU A 1 269 ? 16.002 -19.166 20.115 1.00 59.41 269 GLU A C 1
ATOM 2153 O O . GLU A 1 269 ? 15.283 -19.942 20.737 1.00 59.41 269 GLU A O 1
ATOM 2158 N N . GLU A 1 270 ? 15.576 -17.940 19.794 1.00 51.22 270 GLU A N 1
ATOM 2159 C CA . GLU A 1 270 ? 14.270 -17.407 20.214 1.00 51.22 270 GLU A CA 1
ATOM 2160 C C . GLU A 1 270 ? 13.088 -18.202 19.622 1.00 51.22 270 GLU A C 1
ATOM 2162 O O . GLU A 1 270 ? 12.135 -18.537 20.323 1.00 51.22 270 GLU A O 1
ATOM 2167 N N . LEU A 1 271 ? 13.152 -18.603 18.344 1.00 49.69 271 LEU A N 1
ATOM 2168 C CA . LEU A 1 271 ? 12.138 -19.480 17.738 1.00 49.69 271 LEU A CA 1
ATOM 2169 C C . LEU A 1 271 ? 12.104 -20.877 18.374 1.00 49.69 271 LEU A C 1
ATOM 2171 O O . LEU A 1 271 ? 11.037 -21.496 18.405 1.00 49.69 271 LEU A O 1
ATOM 2175 N N . ALA A 1 272 ? 13.244 -21.393 18.840 1.00 58.09 272 ALA A N 1
ATOM 2176 C CA . ALA A 1 272 ? 13.320 -22.664 19.552 1.00 58.09 272 ALA A CA 1
ATOM 2177 C C . ALA A 1 272 ? 12.696 -22.551 20.953 1.00 58.09 272 ALA A C 1
ATOM 2179 O O . ALA A 1 272 ? 11.841 -23.369 21.295 1.00 58.09 272 ALA A O 1
ATOM 2180 N N . ASN A 1 273 ? 13.013 -21.486 21.693 1.00 57.72 273 ASN A N 1
ATOM 2181 C CA . ASN A 1 273 ? 12.427 -21.193 23.005 1.00 57.72 273 ASN A CA 1
ATOM 2182 C C . ASN A 1 273 ? 10.908 -20.994 22.912 1.00 57.72 273 ASN A C 1
ATOM 2184 O O . ASN A 1 273 ? 10.142 -21.589 23.670 1.00 57.72 273 ASN A O 1
ATOM 2188 N N . GLN A 1 274 ? 10.443 -20.247 21.908 1.00 48.62 274 GLN A N 1
ATOM 2189 C CA . GLN A 1 274 ? 9.014 -20.076 21.646 1.00 48.62 274 GLN A CA 1
ATOM 2190 C C . GLN A 1 274 ? 8.328 -21.381 21.238 1.00 48.62 274 GLN A C 1
ATOM 2192 O O . GLN A 1 274 ? 7.157 -21.568 21.551 1.00 48.62 274 GLN A O 1
ATOM 2197 N N . ARG A 1 275 ? 9.006 -22.290 20.523 1.00 49.06 275 ARG A N 1
ATOM 2198 C CA . ARG A 1 275 ? 8.441 -23.608 20.183 1.00 49.06 275 ARG A CA 1
ATOM 2199 C C . ARG A 1 275 ? 8.214 -24.463 21.420 1.00 49.06 275 ARG A C 1
ATOM 2201 O O . ARG A 1 275 ? 7.174 -25.110 21.473 1.00 49.06 275 ARG A O 1
ATOM 2208 N N . GLN A 1 276 ? 9.149 -24.456 22.367 1.00 51.75 276 GLN A N 1
ATOM 2209 C CA . GLN A 1 276 ? 9.004 -25.193 23.618 1.00 51.75 276 GLN A CA 1
ATOM 2210 C C . GLN A 1 276 ? 7.853 -24.611 24.445 1.00 51.75 276 GLN A C 1
ATOM 2212 O O . GLN A 1 276 ? 6.857 -25.295 24.649 1.00 51.75 276 GLN A O 1
ATOM 2217 N N . ARG A 1 277 ? 7.882 -23.297 24.709 1.00 50.56 277 ARG A N 1
ATOM 2218 C CA . ARG A 1 277 ? 6.825 -22.579 25.444 1.00 50.56 277 ARG A CA 1
ATOM 2219 C C . ARG A 1 277 ? 5.429 -22.770 24.839 1.00 50.56 277 ARG A C 1
ATOM 2221 O O . ARG A 1 277 ? 4.438 -22.847 25.552 1.00 50.56 277 ARG A O 1
ATOM 2228 N N . ARG A 1 278 ? 5.337 -22.858 23.507 1.00 49.81 278 ARG A N 1
ATOM 2229 C CA . ARG A 1 278 ? 4.087 -23.120 22.773 1.00 49.81 278 ARG A CA 1
ATOM 2230 C C . ARG A 1 278 ? 3.598 -24.560 22.895 1.00 49.81 278 ARG A C 1
ATOM 2232 O O . ARG A 1 278 ? 2.388 -24.756 22.887 1.00 49.81 278 ARG A O 1
ATOM 2239 N N . ARG A 1 279 ? 4.492 -25.553 22.969 1.00 50.00 279 ARG A N 1
ATOM 2240 C CA . ARG A 1 279 ? 4.089 -26.929 23.294 1.00 50.00 279 ARG A CA 1
ATOM 2241 C C . ARG A 1 279 ? 3.566 -26.979 24.719 1.00 50.00 279 ARG A C 1
ATOM 2243 O O . ARG A 1 279 ? 2.458 -27.459 24.908 1.00 50.00 279 ARG A O 1
ATOM 2250 N N . ASP A 1 280 ? 4.295 -26.387 25.659 1.00 51.91 280 ASP A N 1
ATOM 2251 C CA . ASP A 1 280 ? 3.922 -26.361 27.076 1.00 51.91 280 ASP A CA 1
ATOM 2252 C C . ASP A 1 280 ? 2.542 -25.701 27.272 1.00 51.91 280 ASP A C 1
ATOM 2254 O O . ASP A 1 280 ? 1.692 -26.231 27.984 1.00 51.91 280 ASP A O 1
ATOM 2258 N N . LEU A 1 281 ? 2.253 -24.614 26.541 1.00 46.38 281 LEU A N 1
ATOM 2259 C CA . LEU A 1 281 ? 0.932 -23.975 26.538 1.00 46.38 281 LEU A CA 1
ATOM 2260 C C . LEU A 1 281 ? -0.167 -24.900 25.990 1.00 46.38 281 LEU A C 1
ATOM 2262 O O . LEU A 1 281 ? -1.279 -24.912 26.507 1.00 46.38 281 LEU A O 1
ATOM 2266 N N . VAL A 1 282 ? 0.109 -25.661 24.927 1.00 41.44 282 VAL A N 1
ATOM 2267 C CA . VAL A 1 282 ? -0.862 -26.605 24.350 1.00 41.44 282 VAL A CA 1
ATOM 2268 C C . VAL A 1 282 ? -1.105 -27.785 25.293 1.00 41.44 282 VAL A C 1
ATOM 2270 O O . VAL A 1 282 ? -2.260 -28.161 25.458 1.00 41.44 282 VAL A O 1
ATOM 2273 N N . HIS A 1 283 ? -0.069 -28.300 25.965 1.00 48.88 283 HIS A N 1
ATOM 2274 C CA . HIS A 1 283 ? -0.210 -29.301 27.030 1.00 48.88 283 HIS A CA 1
ATOM 2275 C C . HIS A 1 283 ? -1.082 -28.771 28.183 1.00 48.88 283 HIS A C 1
ATOM 2277 O O . HIS A 1 283 ? -2.041 -29.431 28.570 1.00 48.88 283 HIS A O 1
ATOM 2283 N N . GLN A 1 284 ? -0.838 -27.547 28.668 1.00 44.22 284 GLN A N 1
ATOM 2284 C CA . GLN A 1 284 ? -1.637 -26.932 29.743 1.00 44.22 284 GLN A CA 1
ATOM 2285 C C . GLN A 1 284 ? -3.104 -26.694 29.342 1.00 44.22 284 GLN A C 1
ATOM 2287 O O . GLN A 1 284 ? -4.016 -26.922 30.131 1.00 44.22 284 GLN A O 1
ATOM 2292 N N . ASN A 1 285 ? -3.356 -26.277 28.099 1.00 39.03 285 ASN A N 1
ATOM 2293 C CA . ASN A 1 285 ? -4.707 -26.001 27.596 1.00 39.03 285 ASN A CA 1
ATOM 2294 C C . ASN A 1 285 ? -5.531 -27.262 27.282 1.00 39.03 285 ASN A C 1
ATOM 2296 O O . ASN A 1 285 ? -6.748 -27.174 27.158 1.00 39.03 285 ASN A O 1
ATOM 2300 N N . VAL A 1 286 ? -4.895 -28.424 27.123 1.00 42.72 286 VAL A N 1
ATOM 2301 C CA . VAL A 1 286 ? -5.582 -29.716 26.943 1.00 42.72 286 VAL A CA 1
ATOM 2302 C C . VAL A 1 286 ? -6.160 -30.224 28.268 1.00 42.72 286 VAL A C 1
ATOM 2304 O O . VAL A 1 286 ? -7.026 -31.088 28.252 1.00 42.72 286 VAL A O 1
ATOM 2307 N N . ILE A 1 287 ? -5.756 -29.656 29.404 1.00 43.34 287 ILE A N 1
ATOM 2308 C CA . ILE A 1 287 ? -6.186 -30.075 30.747 1.00 43.34 287 ILE A CA 1
ATOM 2309 C C . ILE A 1 287 ? -7.397 -29.251 31.249 1.00 43.34 287 ILE A C 1
ATOM 2311 O O . ILE A 1 287 ? -8.048 -29.624 32.225 1.00 43.34 287 ILE A O 1
ATOM 2315 N N . LEU A 1 288 ? -7.758 -28.151 30.574 1.00 37.06 288 LEU A N 1
ATOM 2316 C CA . LEU A 1 288 ? -8.798 -27.214 31.022 1.00 37.06 288 LEU A CA 1
ATOM 2317 C C . LEU A 1 288 ? -9.984 -27.156 30.043 1.00 37.06 288 LEU A C 1
ATOM 2319 O O . LEU A 1 288 ? -9.817 -26.849 28.864 1.00 37.06 288 LEU A O 1
ATOM 2323 N N . GLU A 1 289 ? -11.190 -27.439 30.542 1.00 39.06 289 GLU A N 1
ATOM 2324 C CA . GLU A 1 289 ? -12.450 -27.275 29.802 1.00 39.06 289 GLU A CA 1
ATOM 2325 C C . GLU A 1 289 ? -12.878 -25.792 29.764 1.00 39.06 289 GLU A C 1
ATOM 2327 O O . GLU A 1 289 ? -12.706 -25.073 30.746 1.00 39.06 289 GLU A O 1
ATOM 2332 N N . ASP A 1 290 ? -13.409 -25.345 28.619 1.00 38.75 290 ASP A N 1
ATOM 2333 C CA . ASP A 1 290 ? -13.853 -23.969 28.320 1.00 38.75 290 ASP A CA 1
ATOM 2334 C C . ASP A 1 290 ? -15.351 -23.965 27.944 1.00 38.75 290 ASP A C 1
ATOM 2336 O O . ASP A 1 290 ? -15.770 -24.702 27.038 1.00 38.75 290 ASP A O 1
ATOM 2340 N N . ASP A 1 291 ? -16.128 -23.101 28.606 1.00 38.50 291 ASP A N 1
ATOM 2341 C CA . ASP A 1 291 ? -17.600 -23.041 28.617 1.00 38.50 291 ASP A CA 1
ATOM 2342 C C . ASP A 1 291 ? -18.219 -22.279 27.421 1.00 38.50 291 ASP A C 1
ATOM 2344 O O . ASP A 1 291 ? -19.420 -22.017 27.375 1.00 38.50 291 ASP A O 1
ATOM 2348 N N . THR A 1 292 ? -17.427 -21.907 26.410 1.00 36.09 292 THR A N 1
ATOM 2349 C CA . THR A 1 292 ? -17.873 -21.018 25.314 1.00 36.09 292 THR A CA 1
ATOM 2350 C C . THR A 1 292 ? -18.380 -21.710 24.032 1.00 36.09 292 THR A C 1
ATOM 2352 O O . THR A 1 292 ? -18.464 -21.068 22.983 1.00 36.09 292 THR A O 1
ATOM 2355 N N . CYS A 1 293 ? -18.723 -23.009 24.036 1.00 44.00 293 CYS A N 1
ATOM 2356 C CA . CYS A 1 293 ? -19.160 -23.724 22.813 1.00 44.00 293 CYS A CA 1
ATOM 2357 C C . CYS A 1 293 ? -20.458 -24.533 22.973 1.00 44.00 293 CYS A C 1
ATOM 2359 O O . CYS A 1 293 ? -20.427 -25.756 23.091 1.00 44.00 293 CYS A O 1
ATOM 2361 N N . VAL A 1 294 ? -21.598 -23.842 22.885 1.00 51.03 294 VAL A N 1
ATOM 2362 C CA . VAL A 1 294 ? -22.943 -24.434 22.756 1.00 51.03 294 VAL A CA 1
ATOM 2363 C C . VAL A 1 294 ? -23.344 -24.498 21.271 1.00 51.03 294 VAL A C 1
ATOM 2365 O O . VAL A 1 294 ? -22.854 -23.709 20.460 1.00 51.03 294 VAL A O 1
ATOM 2368 N N . ALA A 1 295 ? -24.207 -25.449 20.891 1.00 54.75 295 ALA A N 1
ATOM 2369 C CA . ALA A 1 295 ? -24.757 -25.534 19.535 1.00 54.75 295 ALA A CA 1
ATOM 2370 C C . ALA A 1 295 ? -25.489 -24.234 19.159 1.00 54.75 295 ALA A C 1
ATOM 2372 O O . ALA A 1 295 ? -26.236 -23.687 19.971 1.00 54.75 295 ALA A O 1
ATOM 2373 N N . ILE A 1 296 ? -25.299 -23.758 17.925 1.00 59.56 296 ILE A N 1
ATOM 2374 C CA . ILE A 1 296 ? -25.917 -22.518 17.450 1.00 59.56 296 ILE A CA 1
ATOM 2375 C C . ILE A 1 296 ? -27.433 -22.714 17.401 1.00 59.56 296 ILE A C 1
ATOM 2377 O O . ILE A 1 296 ? -27.943 -23.652 16.777 1.00 59.56 296 ILE A O 1
ATOM 2381 N N . THR A 1 297 ? -28.153 -21.797 18.034 1.00 74.75 297 THR A N 1
ATOM 2382 C CA . THR A 1 297 ? -29.613 -21.749 18.036 1.00 74.75 297 THR A CA 1
ATOM 2383 C C . THR A 1 297 ? -30.153 -21.089 16.764 1.00 74.75 297 THR A C 1
ATOM 2385 O O . THR A 1 297 ? -29.485 -20.310 16.076 1.00 74.75 297 THR A O 1
ATOM 2388 N N . HIS A 1 298 ? -31.416 -21.370 16.440 1.00 76.44 298 HIS A N 1
ATOM 2389 C CA . HIS A 1 298 ? -32.091 -20.745 15.301 1.00 76.44 298 HIS A CA 1
ATOM 2390 C C . HIS A 1 298 ? -32.131 -19.205 15.409 1.00 76.44 298 HIS A C 1
ATOM 2392 O O . HIS A 1 298 ? -31.968 -18.505 14.407 1.00 76.44 298 HIS A O 1
ATOM 2398 N N . ASP A 1 299 ? -32.272 -18.667 16.624 1.00 74.44 299 ASP A N 1
ATOM 2399 C CA . ASP A 1 299 ? -32.310 -17.222 16.876 1.00 74.44 299 ASP A CA 1
ATOM 2400 C C . ASP A 1 299 ? -30.954 -16.546 16.637 1.00 74.44 299 ASP A C 1
ATOM 2402 O O . ASP A 1 299 ? -30.890 -15.452 16.063 1.00 74.44 299 ASP A O 1
ATOM 2406 N N . GLU A 1 300 ? -29.857 -17.217 16.987 1.00 71.62 300 GLU A N 1
ATOM 2407 C CA . GLU A 1 300 ? -28.497 -16.747 16.710 1.00 71.62 300 GLU A CA 1
ATOM 2408 C C . GLU A 1 300 ? -28.191 -16.747 15.209 1.00 71.62 300 GLU A C 1
ATOM 2410 O O . GLU A 1 300 ? -27.606 -15.787 14.694 1.00 71.62 300 GLU A O 1
ATOM 2415 N N . LEU A 1 301 ? -28.654 -17.765 14.473 1.00 76.31 301 LEU A N 1
ATOM 2416 C CA . LEU A 1 301 ? -28.549 -17.797 13.012 1.00 76.31 301 LEU A CA 1
ATOM 2417 C C . LEU A 1 301 ? -29.319 -16.626 12.375 1.00 76.31 301 LEU A C 1
ATOM 2419 O O . LEU A 1 301 ? -28.788 -15.925 11.505 1.00 76.31 301 LEU A O 1
ATOM 2423 N N . LEU A 1 302 ? -30.545 -16.356 12.837 1.00 73.50 302 LEU A N 1
ATOM 2424 C CA . LEU A 1 302 ? -31.350 -15.217 12.380 1.00 73.50 302 LEU A CA 1
ATOM 2425 C C . LEU A 1 302 ? -30.685 -13.872 12.702 1.00 73.50 302 LEU A C 1
ATOM 2427 O O . LEU A 1 302 ? -30.723 -12.946 11.881 1.00 73.50 302 LEU A O 1
ATOM 2431 N N . TYR A 1 303 ? -30.061 -13.751 13.874 1.00 72.38 303 TYR A N 1
ATOM 2432 C CA . TYR A 1 303 ? -29.298 -12.570 14.263 1.00 72.38 303 TYR A CA 1
ATOM 2433 C C . TYR A 1 303 ? -28.080 -12.360 13.349 1.00 72.38 303 TYR A C 1
ATOM 2435 O O . TYR A 1 303 ? -27.893 -11.263 12.813 1.00 72.38 303 TYR A O 1
ATOM 2443 N N . ALA A 1 304 ? -27.303 -13.411 13.077 1.00 68.19 304 ALA A N 1
ATOM 2444 C CA . ALA A 1 304 ? -26.121 -13.352 12.217 1.00 68.19 304 ALA A CA 1
ATOM 2445 C C . ALA A 1 304 ? -26.461 -12.944 10.771 1.00 68.19 304 ALA A C 1
ATOM 2447 O O . ALA A 1 304 ? -25.796 -12.091 10.173 1.00 68.19 304 ALA A O 1
ATOM 2448 N N . VAL A 1 305 ? -27.543 -13.492 10.213 1.00 68.88 305 VAL A N 1
ATOM 2449 C CA . VAL A 1 305 ? -27.994 -13.187 8.845 1.00 68.88 305 VAL A CA 1
ATOM 2450 C C . VAL A 1 305 ? -28.464 -11.736 8.722 1.00 68.88 305 VAL A C 1
ATOM 2452 O O . VAL A 1 305 ? -28.167 -11.084 7.717 1.00 68.88 305 VAL A O 1
ATOM 2455 N N . LYS A 1 306 ? -29.117 -11.186 9.757 1.00 67.69 306 LYS A N 1
ATOM 2456 C CA . LYS A 1 306 ? -29.512 -9.764 9.808 1.00 67.69 306 LYS A CA 1
ATOM 2457 C C . LYS A 1 306 ? -28.313 -8.808 9.799 1.00 67.69 306 LYS A C 1
ATOM 2459 O O . LYS A 1 306 ? -28.438 -7.697 9.284 1.00 67.69 306 LYS A O 1
ATOM 2464 N N . GLN A 1 307 ? -27.163 -9.219 10.337 1.00 65.75 307 GLN A N 1
ATOM 2465 C CA . GLN A 1 307 ? -25.940 -8.404 10.368 1.00 65.75 307 GLN A CA 1
ATOM 2466 C C . GLN A 1 307 ? -25.121 -8.483 9.064 1.00 65.75 307 GLN A C 1
ATOM 2468 O O . GLN A 1 307 ? -24.288 -7.610 8.789 1.00 65.75 307 GLN A O 1
ATOM 2473 N N . SER A 1 308 ? -25.355 -9.501 8.228 1.00 61.41 308 SER A N 1
ATOM 2474 C CA . SER A 1 308 ? -24.632 -9.697 6.968 1.00 61.41 308 SER A CA 1
ATOM 2475 C C . SER A 1 308 ? -25.025 -8.670 5.896 1.00 61.41 308 SER A C 1
ATOM 2477 O O . SER A 1 308 ? -26.196 -8.443 5.606 1.00 61.41 308 SER A O 1
ATOM 2479 N N . LYS A 1 309 ? -24.023 -8.054 5.250 1.00 55.25 309 LYS A N 1
ATOM 2480 C CA . LYS A 1 309 ? -24.201 -7.060 4.164 1.00 55.25 309 LYS A CA 1
ATOM 2481 C C . LYS A 1 309 ? -23.961 -7.630 2.760 1.00 55.25 309 LYS A C 1
ATOM 2483 O O . LYS A 1 309 ? -24.028 -6.885 1.781 1.00 55.25 309 LYS A O 1
ATOM 2488 N N . SER A 1 310 ? -23.624 -8.917 2.648 1.00 59.28 310 SER A N 1
ATOM 2489 C CA . SER A 1 310 ? -23.296 -9.563 1.371 1.00 59.28 310 SER A CA 1
ATOM 2490 C C . SER A 1 310 ? -24.528 -10.229 0.762 1.00 59.28 310 SER A C 1
ATOM 2492 O O . SER A 1 310 ? -25.092 -11.141 1.352 1.00 59.28 310 SER A O 1
ATOM 2494 N N . THR A 1 311 ? -24.915 -9.803 -0.442 1.00 64.31 311 THR A N 1
ATOM 2495 C CA . THR A 1 311 ? -26.063 -10.349 -1.196 1.00 64.31 311 THR A CA 1
ATOM 2496 C C . THR A 1 311 ? -25.648 -11.108 -2.461 1.00 64.31 311 THR A C 1
ATOM 2498 O O . THR A 1 311 ? -26.490 -11.474 -3.284 1.00 64.31 311 THR A O 1
ATOM 2501 N N . ALA A 1 312 ? -24.342 -11.319 -2.658 1.00 60.16 312 ALA A N 1
ATOM 2502 C CA . ALA A 1 312 ? -23.828 -12.073 -3.794 1.00 60.16 312 ALA A CA 1
ATOM 2503 C C . ALA A 1 312 ? -24.125 -13.576 -3.620 1.00 60.16 312 ALA A C 1
ATOM 2505 O O . ALA A 1 312 ? -23.947 -14.082 -2.513 1.00 60.16 312 ALA A O 1
ATOM 2506 N N . PRO A 1 313 ? -24.541 -14.291 -4.683 1.00 68.38 313 PRO A N 1
ATOM 2507 C CA . PRO A 1 313 ? -24.775 -15.729 -4.604 1.00 68.38 313 PRO A CA 1
ATOM 2508 C C . PRO A 1 313 ? -23.479 -16.495 -4.309 1.00 68.38 313 PRO A C 1
ATOM 2510 O O . PRO A 1 313 ? -22.393 -16.074 -4.737 1.00 68.38 313 PRO A O 1
ATOM 2513 N N . GLY A 1 314 ? -23.611 -17.611 -3.588 1.00 65.19 314 GLY A N 1
ATOM 2514 C CA . GLY A 1 314 ? -22.512 -18.513 -3.238 1.00 65.19 314 GLY A CA 1
ATOM 2515 C C . GLY A 1 314 ? -21.884 -19.206 -4.455 1.00 65.19 314 GLY A C 1
ATOM 2516 O O . GLY A 1 314 ? -22.246 -18.956 -5.610 1.00 65.19 314 GLY A O 1
ATOM 2517 N N . LYS A 1 315 ? -20.876 -20.061 -4.229 1.00 64.81 315 LYS A N 1
ATOM 2518 C CA . LYS A 1 315 ? -20.253 -20.851 -5.317 1.00 64.81 315 LYS A CA 1
ATOM 2519 C C . LYS A 1 315 ? -21.228 -21.867 -5.926 1.00 64.81 315 LYS A C 1
ATOM 2521 O O . LYS A 1 315 ? -21.104 -22.143 -7.116 1.00 64.81 315 LYS A O 1
ATOM 2526 N N . ASP A 1 316 ? -22.163 -22.332 -5.111 1.00 67.56 316 ASP A N 1
ATOM 2527 C CA . ASP A 1 316 ? -23.346 -23.149 -5.411 1.00 67.56 316 ASP A CA 1
ATOM 2528 C C . ASP A 1 316 ? -24.433 -22.412 -6.205 1.00 67.56 316 ASP A C 1
ATOM 2530 O O . ASP A 1 316 ? -25.356 -23.026 -6.719 1.00 67.56 316 ASP A O 1
ATOM 2534 N N . GLY A 1 317 ? -24.333 -21.088 -6.351 1.00 70.94 317 GLY A N 1
ATOM 2535 C CA . GLY A 1 317 ? -25.291 -20.314 -7.133 1.00 70.94 317 GLY A CA 1
ATOM 2536 C C . GLY A 1 317 ? -26.605 -20.001 -6.414 1.00 70.94 317 GLY A C 1
ATOM 2537 O O . GLY A 1 317 ? -27.449 -19.328 -7.016 1.00 70.94 317 GLY A O 1
ATOM 2538 N N . LEU A 1 318 ? -26.746 -20.393 -5.140 1.00 77.44 318 LEU A N 1
ATOM 2539 C CA . LEU A 1 318 ? -27.875 -20.043 -4.276 1.00 77.44 318 LEU A CA 1
ATOM 2540 C C . LEU A 1 318 ? -27.919 -18.528 -4.051 1.00 77.44 318 LEU A C 1
ATOM 2542 O O . LEU A 1 318 ? -26.926 -17.903 -3.660 1.00 77.44 318 LEU A O 1
ATOM 2546 N N . THR A 1 319 ? -29.066 -17.902 -4.330 1.00 81.62 319 THR A N 1
ATOM 2547 C CA . THR A 1 319 ? -29.242 -16.462 -4.113 1.00 81.62 319 THR A CA 1
ATOM 2548 C C . THR A 1 319 ? -29.616 -16.152 -2.666 1.00 81.62 319 THR A C 1
ATOM 2550 O O . THR A 1 319 ? -30.229 -16.955 -1.969 1.00 81.62 319 THR A O 1
ATOM 2553 N N . TYR A 1 320 ? -29.294 -14.934 -2.222 1.00 80.31 320 TYR A N 1
ATOM 2554 C CA . TYR A 1 320 ? -29.644 -14.444 -0.884 1.00 80.31 320 TYR A CA 1
ATOM 2555 C C . TYR A 1 320 ? -31.147 -14.571 -0.568 1.00 80.31 320 TYR A C 1
ATOM 2557 O O . TYR A 1 320 ? -31.515 -14.866 0.562 1.00 80.31 320 TYR A O 1
ATOM 2565 N N . ASN A 1 321 ? -32.017 -14.402 -1.569 1.00 79.50 32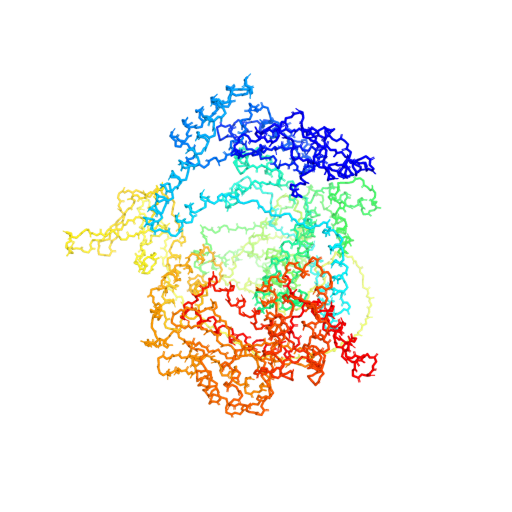1 ASN A N 1
ATOM 2566 C CA . ASN A 1 321 ? -33.468 -14.518 -1.395 1.00 79.50 321 ASN A CA 1
ATOM 2567 C C . ASN A 1 321 ? -33.913 -15.964 -1.130 1.00 79.50 321 ASN A C 1
ATOM 2569 O O . ASN A 1 321 ? -34.789 -16.179 -0.299 1.00 79.50 321 ASN A O 1
ATOM 2573 N N . VAL A 1 322 ? -33.301 -16.933 -1.817 1.00 82.38 322 VAL A N 1
ATOM 2574 C CA . VAL A 1 322 ? -33.543 -18.369 -1.608 1.00 82.38 322 VAL A CA 1
ATOM 2575 C C . VAL A 1 322 ? -33.055 -18.787 -0.222 1.00 82.38 322 VAL A C 1
ATOM 2577 O O . VAL A 1 322 ? -33.803 -19.395 0.537 1.00 82.38 322 VAL A O 1
ATOM 2580 N N . LEU A 1 323 ? -31.838 -18.374 0.143 1.00 84.00 323 LEU A N 1
ATOM 2581 C CA . LEU A 1 323 ? -31.248 -18.680 1.444 1.00 84.00 323 LEU A CA 1
ATOM 2582 C C . LEU A 1 323 ? -32.071 -18.087 2.601 1.00 84.00 323 LEU A C 1
ATOM 2584 O O . LEU A 1 323 ? -32.382 -18.790 3.555 1.00 84.00 323 LEU A O 1
ATOM 2588 N N . ASN A 1 324 ? -32.493 -16.823 2.494 1.00 83.56 324 ASN A N 1
ATOM 2589 C CA . ASN A 1 324 ? -33.346 -16.191 3.504 1.00 83.56 324 ASN A CA 1
ATOM 2590 C C . ASN A 1 324 ? -34.710 -16.868 3.652 1.00 83.56 324 ASN A C 1
ATOM 2592 O O . ASN A 1 324 ? -35.247 -16.886 4.755 1.00 83.56 324 ASN A O 1
ATOM 2596 N N . ALA A 1 325 ? -35.285 -17.385 2.563 1.00 84.06 325 ALA A N 1
ATOM 2597 C CA . ALA A 1 325 ? -36.554 -18.096 2.631 1.00 84.06 325 ALA A CA 1
ATOM 2598 C C . ALA A 1 325 ? -36.399 -19.386 3.452 1.00 84.06 325 ALA A C 1
ATOM 2600 O O . ALA A 1 325 ? -37.147 -19.590 4.400 1.00 84.06 325 ALA A O 1
ATOM 2601 N N . ILE A 1 326 ? -35.371 -20.192 3.171 1.00 85.50 326 ILE A N 1
ATOM 2602 C CA . ILE A 1 326 ? -35.100 -21.448 3.893 1.00 85.50 326 ILE A CA 1
ATOM 2603 C C . ILE A 1 326 ? -34.743 -21.186 5.366 1.00 85.50 326 ILE A C 1
ATOM 2605 O O . ILE A 1 326 ? -35.206 -21.890 6.259 1.00 85.50 326 ILE A O 1
ATOM 2609 N N . ILE A 1 327 ? -33.973 -20.133 5.653 1.00 82.94 327 ILE A N 1
ATOM 2610 C CA . ILE A 1 327 ? -33.642 -19.733 7.032 1.00 82.94 327 ILE A CA 1
ATOM 2611 C C . ILE A 1 327 ? -34.892 -19.304 7.817 1.00 82.94 327 ILE A C 1
ATOM 2613 O O . ILE A 1 327 ? -34.914 -19.435 9.033 1.00 82.94 327 ILE A O 1
ATOM 2617 N N . ALA A 1 328 ? -35.945 -18.828 7.148 1.00 80.56 328 ALA A N 1
ATOM 2618 C CA . ALA A 1 328 ? -37.189 -18.427 7.802 1.00 80.56 328 ALA A CA 1
ATOM 2619 C C . ALA A 1 328 ? -38.111 -19.605 8.187 1.00 80.56 328 ALA A C 1
ATOM 2621 O O . ALA A 1 328 ? -39.144 -19.363 8.815 1.00 80.56 328 ALA A O 1
ATOM 2622 N N . ILE A 1 329 ? -37.767 -20.851 7.825 1.00 83.06 329 ILE A N 1
ATOM 2623 C CA . ILE A 1 329 ? -38.503 -22.055 8.245 1.00 83.06 329 ILE A CA 1
ATOM 2624 C C . ILE A 1 329 ? -38.394 -22.190 9.768 1.00 83.06 329 ILE A C 1
ATOM 2626 O O . ILE A 1 329 ? -37.286 -22.289 10.306 1.00 83.06 329 ILE A O 1
ATOM 2630 N N . LYS A 1 330 ? -39.547 -22.189 10.446 1.00 71.31 330 LYS A N 1
ATOM 2631 C CA . LYS A 1 330 ? -39.655 -22.328 11.903 1.00 71.31 330 LYS A CA 1
ATOM 2632 C C . LYS A 1 330 ? -39.692 -23.811 12.274 1.00 71.31 330 LYS A C 1
ATOM 2634 O O . LYS A 1 330 ? -40.570 -24.519 11.806 1.00 71.31 330 LYS A O 1
ATOM 2639 N N . GLY A 1 331 ? -38.791 -24.257 13.149 1.00 71.31 331 GLY A N 1
ATOM 2640 C CA . GLY A 1 331 ? -38.714 -25.657 13.590 1.00 71.31 331 GLY A CA 1
ATOM 2641 C C . GLY A 1 331 ? -37.443 -26.351 13.101 1.00 71.31 331 GLY A C 1
ATOM 2642 O O . GLY A 1 331 ? -36.352 -25.799 13.246 1.00 71.31 331 GLY A O 1
ATOM 2643 N N . ASN A 1 332 ? -37.576 -27.557 12.537 1.00 73.38 332 ASN A N 1
ATOM 2644 C CA . ASN A 1 332 ? -36.456 -28.362 12.039 1.00 73.38 332 ASN A CA 1
ATOM 2645 C C . ASN A 1 332 ? -35.848 -27.698 10.798 1.00 73.38 332 ASN A C 1
ATOM 2647 O O . ASN A 1 332 ? -36.337 -27.872 9.684 1.00 73.38 332 ASN A O 1
ATOM 2651 N N . ASN A 1 333 ? -34.803 -26.896 10.995 1.00 83.00 333 ASN A N 1
ATOM 2652 C CA . ASN A 1 333 ? -34.200 -26.119 9.923 1.00 83.00 333 ASN A CA 1
ATOM 2653 C C . ASN A 1 333 ? -32.922 -26.806 9.402 1.00 83.00 333 ASN A C 1
ATOM 2655 O O . ASN A 1 333 ? -31.953 -26.914 10.161 1.00 83.00 333 ASN A O 1
ATOM 2659 N N . PRO A 1 334 ? -32.861 -27.190 8.112 1.00 83.75 334 PRO A N 1
ATOM 2660 C CA . PRO A 1 334 ? -31.698 -27.879 7.557 1.00 83.75 334 PRO A CA 1
ATOM 2661 C C . PRO A 1 334 ? -30.422 -27.036 7.609 1.00 83.75 334 PRO A C 1
ATOM 2663 O O . PRO A 1 334 ? -29.337 -27.592 7.687 1.00 83.75 334 PRO A O 1
ATOM 2666 N N . ILE A 1 335 ? -30.516 -25.701 7.603 1.00 83.50 335 ILE A N 1
ATOM 2667 C CA . ILE A 1 335 ? -29.345 -24.816 7.683 1.00 83.50 335 ILE A CA 1
ATOM 2668 C C . ILE A 1 335 ? -28.771 -24.784 9.104 1.00 83.50 335 ILE A C 1
ATOM 2670 O O . ILE A 1 335 ? -27.554 -24.753 9.256 1.00 83.50 335 ILE A O 1
ATOM 2674 N N . VAL A 1 336 ? -29.619 -24.806 10.138 1.00 78.81 336 VAL A N 1
ATOM 2675 C CA . VAL A 1 336 ? -29.169 -24.835 11.544 1.00 78.81 336 VAL A CA 1
ATOM 2676 C C . VAL A 1 336 ? -28.443 -26.146 11.832 1.00 78.81 336 VAL A C 1
ATOM 2678 O O . VAL A 1 336 ? -27.320 -26.133 12.333 1.00 78.81 336 VAL A O 1
ATOM 2681 N N . ASP A 1 337 ? -29.047 -27.266 11.440 1.00 75.75 337 ASP A N 1
ATOM 2682 C CA . ASP A 1 337 ? -28.455 -28.588 11.630 1.00 75.75 337 ASP A CA 1
ATOM 2683 C C . ASP A 1 337 ? -27.184 -28.751 10.786 1.00 75.75 337 ASP A C 1
ATOM 2685 O O . ASP A 1 337 ? -26.175 -29.215 11.302 1.00 75.75 337 ASP A O 1
ATOM 2689 N N . LEU A 1 338 ? -27.156 -28.253 9.545 1.00 77.00 338 LEU A N 1
ATOM 2690 C CA . LEU A 1 338 ? -25.945 -28.217 8.721 1.00 77.00 338 LEU A CA 1
ATOM 2691 C C . LEU A 1 338 ? -24.817 -27.399 9.369 1.00 77.00 338 LEU A C 1
ATOM 2693 O O . LEU A 1 338 ? -23.665 -27.833 9.356 1.00 77.00 338 LEU A O 1
ATOM 2697 N N . PHE A 1 339 ? -25.120 -26.251 9.983 1.00 68.38 339 PHE A N 1
ATOM 2698 C CA . PHE A 1 339 ? -24.128 -25.468 10.726 1.00 68.38 339 PHE A CA 1
ATOM 2699 C C . PHE A 1 339 ? -23.608 -26.222 11.952 1.00 68.38 339 PHE A C 1
ATOM 2701 O O . PHE A 1 339 ? -22.393 -26.320 12.125 1.00 68.38 339 PHE A O 1
ATOM 2708 N N . ASN A 1 340 ? -24.494 -26.806 12.755 1.00 68.81 340 ASN A N 1
ATOM 2709 C CA . ASN A 1 340 ? -24.123 -27.551 13.958 1.00 68.81 340 ASN A CA 1
ATOM 2710 C C . ASN A 1 340 ? -23.362 -28.853 13.629 1.00 68.81 340 ASN A C 1
ATOM 2712 O O . ASN A 1 340 ? -22.380 -29.182 14.293 1.00 68.81 340 ASN A O 1
ATOM 2716 N N . MET A 1 341 ? -23.718 -29.538 12.538 1.00 65.50 341 MET A N 1
ATOM 2717 C CA . MET A 1 341 ? -22.972 -30.679 11.993 1.00 65.50 341 MET A CA 1
ATOM 2718 C C . MET A 1 341 ? -21.604 -30.249 11.444 1.00 65.50 341 MET A C 1
ATOM 2720 O O . MET A 1 341 ? -20.611 -30.947 11.645 1.00 65.50 341 MET A O 1
ATOM 2724 N N . SER A 1 342 ? -21.518 -29.079 10.797 1.00 58.34 342 SER A N 1
ATOM 2725 C CA . SER A 1 342 ? -20.253 -28.546 10.273 1.00 58.34 342 SER A CA 1
ATOM 2726 C C . SER A 1 342 ? -19.298 -28.077 11.377 1.00 58.34 342 SER A C 1
ATOM 2728 O O . SER A 1 342 ? -18.081 -28.203 11.229 1.00 58.34 342 SER A O 1
ATOM 2730 N N . TYR A 1 343 ? -19.833 -27.602 12.506 1.00 52.22 343 TYR A N 1
ATOM 2731 C CA . TYR A 1 343 ? -19.066 -27.190 13.684 1.00 52.22 343 TYR A CA 1
ATOM 2732 C C . TYR A 1 343 ? -18.303 -28.371 14.305 1.00 52.22 343 TYR A C 1
ATOM 2734 O O . TYR A 1 343 ? -17.159 -28.225 14.732 1.00 52.22 343 TYR A O 1
ATOM 2742 N N . ASN A 1 344 ? -18.882 -29.573 14.226 1.00 43.91 344 ASN A N 1
ATOM 2743 C CA . ASN A 1 344 ? -18.239 -30.830 14.613 1.00 43.91 344 ASN A CA 1
ATOM 2744 C C . ASN A 1 344 ? -17.244 -31.361 13.562 1.00 43.91 344 ASN A C 1
ATOM 2746 O O . ASN A 1 344 ? -16.531 -32.327 13.814 1.00 43.91 344 ASN A O 1
ATOM 2750 N N . SER A 1 345 ? -17.135 -30.731 12.389 1.00 46.16 345 SER A N 1
ATOM 2751 C CA . SER A 1 345 ? -16.181 -31.093 11.336 1.00 46.16 345 SER A CA 1
ATOM 2752 C C . SER A 1 345 ? -15.020 -30.092 11.287 1.00 46.16 345 SER A C 1
ATOM 2754 O O . SER A 1 345 ? -14.926 -29.232 10.415 1.00 46.16 345 SER A O 1
ATOM 2756 N N . VAL A 1 346 ? -14.096 -30.167 12.251 1.00 46.50 346 VAL A N 1
ATOM 2757 C CA . VAL A 1 346 ? -12.938 -29.257 12.281 1.00 46.50 346 VAL A CA 1
ATOM 2758 C C . VAL A 1 346 ? -11.986 -29.562 11.117 1.00 46.50 346 VAL A C 1
ATOM 2760 O O . VAL A 1 346 ? -11.095 -30.404 11.219 1.00 46.50 346 VAL A O 1
ATOM 2763 N N . GLN A 1 347 ? -12.140 -28.851 9.997 1.00 49.69 347 GLN A N 1
ATOM 2764 C CA . GLN A 1 347 ? -11.049 -28.557 9.068 1.00 49.69 347 GLN A CA 1
ATOM 2765 C C . GLN A 1 347 ? -11.327 -27.281 8.261 1.00 49.69 347 GLN A C 1
ATOM 2767 O O . GLN A 1 347 ? -12.203 -27.239 7.404 1.00 49.69 347 GLN A O 1
ATOM 2772 N N . PHE A 1 348 ? -10.478 -26.268 8.443 1.00 49.81 348 PHE A N 1
ATOM 2773 C CA . PHE A 1 348 ? -10.247 -25.264 7.407 1.00 49.81 348 PHE A CA 1
ATOM 2774 C C . PHE A 1 348 ? -9.139 -25.778 6.485 1.00 49.81 348 PHE A C 1
ATOM 2776 O O . PHE A 1 348 ? -8.038 -26.098 6.933 1.00 49.81 348 PHE A O 1
ATOM 2783 N N . SER A 1 349 ? -9.393 -25.839 5.181 1.00 47.44 349 SER A N 1
ATOM 2784 C CA . SER A 1 349 ? -8.334 -26.107 4.202 1.00 47.44 349 SER A CA 1
ATOM 2785 C C . SER A 1 349 ? -7.260 -25.008 4.258 1.00 47.44 349 SER A C 1
ATOM 2787 O O . SER A 1 349 ? -7.571 -23.835 4.478 1.00 47.44 349 SER A O 1
ATOM 2789 N N . MET A 1 350 ? -5.993 -25.329 3.964 1.00 44.66 350 MET A N 1
ATOM 2790 C CA . MET A 1 350 ? -4.922 -24.315 3.845 1.00 44.66 350 MET A CA 1
ATOM 2791 C C . MET A 1 350 ? -5.277 -23.193 2.849 1.00 44.66 350 MET A C 1
ATOM 2793 O O . MET A 1 350 ? -4.845 -22.050 2.987 1.00 44.66 350 MET A O 1
ATOM 2797 N N . THR A 1 351 ? -6.124 -23.493 1.864 1.00 43.25 351 THR A N 1
ATOM 2798 C CA . THR A 1 351 ? -6.725 -22.531 0.932 1.00 43.25 351 THR A CA 1
ATOM 2799 C C . THR A 1 351 ? -7.694 -21.537 1.583 1.00 43.25 351 THR A C 1
ATOM 2801 O O . THR A 1 351 ? -7.771 -20.400 1.119 1.00 43.25 351 THR A O 1
ATOM 2804 N N . GLN A 1 352 ? -8.402 -21.926 2.647 1.00 51.47 352 GLN A N 1
ATOM 2805 C CA . GLN A 1 352 ? -9.293 -21.068 3.443 1.00 51.47 352 GLN A CA 1
ATOM 2806 C C . GLN A 1 352 ? -8.549 -20.297 4.543 1.00 51.47 352 GLN A C 1
ATOM 2808 O O . GLN A 1 352 ? -8.966 -19.194 4.884 1.00 51.47 352 GLN A O 1
ATOM 2813 N N . LEU A 1 353 ? -7.433 -20.828 5.055 1.00 54.41 353 LEU A N 1
ATOM 2814 C CA . LEU A 1 353 ? -6.616 -20.170 6.088 1.00 54.41 353 LEU A CA 1
ATOM 2815 C C . LEU A 1 353 ? -5.708 -19.069 5.535 1.00 54.41 353 LEU A C 1
ATOM 2817 O O . LEU A 1 353 ? -5.463 -18.055 6.189 1.00 54.41 353 LEU A O 1
ATOM 2821 N N . ARG A 1 354 ? -5.248 -19.227 4.291 1.00 55.94 354 ARG A N 1
ATOM 2822 C CA . ARG A 1 354 ? -4.317 -18.297 3.641 1.00 55.94 354 ARG A CA 1
ATOM 2823 C C . ARG A 1 354 ? -4.810 -16.839 3.579 1.00 55.94 354 ARG A C 1
ATOM 2825 O O . ARG A 1 354 ? -3.995 -15.950 3.816 1.00 55.94 354 ARG A O 1
ATOM 2832 N N . PRO A 1 355 ? -6.090 -16.533 3.283 1.00 58.69 355 PRO A N 1
ATOM 2833 C CA . PRO A 1 355 ? -6.606 -15.164 3.346 1.00 58.69 355 PRO A CA 1
ATOM 2834 C C . PRO A 1 355 ? -6.531 -14.544 4.747 1.00 58.69 355 PRO A C 1
ATOM 2836 O O . PRO A 1 355 ? -6.158 -13.380 4.863 1.00 58.69 355 PRO A O 1
ATOM 2839 N N . LEU A 1 356 ? -6.833 -15.312 5.798 1.00 55.72 356 LEU A N 1
ATOM 2840 C CA . LEU A 1 356 ? -6.767 -14.845 7.189 1.00 55.72 356 LEU A CA 1
ATOM 2841 C C . LEU A 1 356 ? -5.322 -14.559 7.602 1.00 55.72 356 LEU A C 1
ATOM 2843 O O . LEU A 1 356 ? -5.027 -13.524 8.196 1.00 55.72 356 LEU A O 1
ATOM 2847 N N . GLU A 1 357 ? -4.402 -15.427 7.191 1.00 67.44 357 GLU A N 1
ATOM 2848 C CA . GLU A 1 357 ? -2.977 -15.257 7.450 1.00 67.44 357 GLU A CA 1
ATOM 2849 C C . GLU A 1 357 ? -2.403 -14.025 6.725 1.00 67.44 357 GLU A C 1
ATOM 2851 O O . GLU A 1 357 ? -1.584 -13.290 7.272 1.00 67.44 357 GLU A O 1
ATOM 2856 N N . LEU A 1 358 ? -2.879 -13.732 5.509 1.00 67.69 358 LEU A N 1
ATOM 2857 C CA . LEU A 1 358 ? -2.526 -12.506 4.784 1.00 67.69 358 LEU A CA 1
ATOM 2858 C C . LEU A 1 358 ? -3.046 -11.240 5.477 1.00 67.69 358 LEU A C 1
ATOM 2860 O O . LEU A 1 358 ? -2.333 -10.236 5.493 1.00 67.69 358 LEU A O 1
ATOM 2864 N N . ILE A 1 359 ? -4.249 -11.286 6.055 1.00 70.38 359 ILE A N 1
ATOM 2865 C CA . ILE A 1 359 ? -4.818 -10.170 6.823 1.00 70.38 359 ILE A CA 1
ATOM 2866 C C . ILE A 1 359 ? -3.989 -9.922 8.089 1.00 70.38 359 ILE A C 1
ATOM 2868 O O . ILE A 1 359 ? -3.574 -8.786 8.314 1.00 70.38 359 ILE A O 1
ATOM 2872 N N . GLN A 1 360 ? -3.669 -10.973 8.855 1.00 67.88 360 GLN A N 1
ATOM 2873 C CA . GLN A 1 360 ? -2.806 -10.878 10.041 1.00 67.88 360 GLN A CA 1
ATOM 2874 C C . GLN A 1 360 ? -1.436 -10.283 9.677 1.00 67.88 360 GLN A C 1
ATOM 2876 O O . GLN A 1 360 ? -0.956 -9.358 10.327 1.00 67.88 360 GLN A O 1
ATOM 2881 N N . ASN A 1 361 ? -0.830 -10.750 8.582 1.00 73.56 361 ASN A N 1
ATOM 2882 C CA . ASN A 1 361 ? 0.463 -10.253 8.116 1.00 73.56 361 ASN A CA 1
ATOM 2883 C C . ASN A 1 361 ? 0.432 -8.771 7.716 1.00 73.56 361 ASN A C 1
ATOM 2885 O O . ASN A 1 361 ? 1.392 -8.053 7.990 1.00 73.56 361 ASN A O 1
ATOM 2889 N N . GLU A 1 362 ? -0.628 -8.299 7.054 1.00 68.62 362 GLU A N 1
ATOM 2890 C CA . GLU A 1 362 ? -0.750 -6.877 6.703 1.00 68.62 362 GLU A CA 1
ATOM 2891 C C . GLU A 1 362 ? -1.029 -6.023 7.951 1.00 68.62 362 GLU A C 1
ATOM 2893 O O . GLU A 1 362 ? -0.462 -4.940 8.077 1.00 68.62 362 GLU A O 1
ATOM 2898 N N . ALA A 1 363 ? -1.811 -6.525 8.913 1.00 60.62 363 ALA A N 1
ATOM 2899 C CA . ALA A 1 363 ? -2.045 -5.853 10.191 1.00 60.62 363 ALA A CA 1
ATOM 2900 C C . ALA A 1 363 ? -0.741 -5.670 10.988 1.00 60.62 363 ALA A C 1
ATOM 2902 O O . ALA A 1 363 ? -0.422 -4.549 11.378 1.00 60.62 363 ALA A O 1
ATOM 2903 N N . MET A 1 364 ? 0.074 -6.725 11.124 1.00 68.81 364 MET A N 1
ATOM 2904 C CA . MET A 1 364 ? 1.391 -6.652 11.777 1.00 68.81 364 MET A CA 1
ATOM 2905 C C . MET A 1 364 ? 2.308 -5.605 11.129 1.00 68.81 364 MET A C 1
ATOM 2907 O O . MET A 1 364 ? 3.006 -4.855 11.809 1.00 68.81 364 MET A O 1
ATOM 2911 N N . ARG A 1 365 ? 2.276 -5.503 9.794 1.00 66.75 365 ARG A N 1
ATOM 2912 C CA . ARG A 1 365 ? 3.047 -4.493 9.052 1.00 66.75 365 ARG A CA 1
ATOM 2913 C C . ARG A 1 365 ? 2.561 -3.078 9.316 1.00 66.75 365 ARG A C 1
ATOM 2915 O O . ARG A 1 365 ? 3.385 -2.176 9.411 1.00 66.75 365 ARG A O 1
ATOM 2922 N N . ILE A 1 366 ? 1.249 -2.878 9.396 1.00 55.97 366 ILE A N 1
ATOM 2923 C CA . ILE A 1 366 ? 0.662 -1.570 9.688 1.00 55.97 366 ILE A CA 1
ATOM 2924 C C . ILE A 1 366 ? 1.051 -1.127 11.100 1.00 55.97 366 ILE A C 1
ATOM 2926 O O . ILE A 1 366 ? 1.505 0.004 11.255 1.00 55.97 366 ILE A O 1
ATOM 2930 N N . ILE A 1 367 ? 0.937 -2.025 12.085 1.00 52.09 367 ILE A N 1
ATOM 2931 C CA . ILE A 1 367 ? 1.278 -1.760 13.491 1.00 52.09 367 ILE A CA 1
ATOM 2932 C C . ILE A 1 367 ? 2.749 -1.347 13.622 1.00 52.09 367 ILE A C 1
ATOM 2934 O O . ILE A 1 367 ? 3.048 -0.307 14.199 1.00 52.09 367 ILE A O 1
ATOM 2938 N N . LEU A 1 368 ? 3.663 -2.106 13.012 1.00 47.28 368 LEU A N 1
ATOM 2939 C CA . LEU A 1 368 ? 5.105 -1.848 13.090 1.00 47.28 368 LEU A CA 1
ATOM 2940 C C . LEU A 1 368 ? 5.619 -0.818 12.066 1.00 47.28 368 LEU A C 1
ATOM 2942 O O . LEU A 1 368 ? 6.826 -0.619 11.943 1.00 47.28 368 LEU A O 1
ATOM 2946 N N . GLY A 1 369 ? 4.745 -0.213 11.252 1.00 44.03 369 GLY A N 1
ATOM 2947 C CA . GLY A 1 369 ? 5.155 0.696 10.171 1.00 44.03 369 GLY A CA 1
ATOM 2948 C C . GLY A 1 369 ? 6.059 0.050 9.105 1.00 44.03 369 GLY A C 1
ATOM 2949 O O . GLY A 1 369 ? 6.770 0.744 8.374 1.00 44.03 369 GLY A O 1
ATOM 2950 N N . CYS A 1 370 ? 6.050 -1.280 9.001 1.00 49.03 370 CYS A N 1
ATOM 2951 C CA . CYS A 1 370 ? 6.986 -2.055 8.196 1.00 49.03 370 CYS A CA 1
ATOM 2952 C C . CYS A 1 370 ? 6.540 -2.192 6.726 1.00 49.03 370 CYS A C 1
ATOM 2954 O O . CYS A 1 370 ? 5.358 -2.384 6.429 1.00 49.03 370 CYS A O 1
ATOM 2956 N N . PRO A 1 371 ? 7.471 -2.168 5.752 1.00 45.00 371 PRO A N 1
ATOM 2957 C CA . PRO A 1 371 ? 7.134 -2.386 4.348 1.00 45.00 371 PRO A CA 1
ATOM 2958 C C . PRO A 1 371 ? 6.694 -3.837 4.096 1.00 45.00 371 PRO A C 1
ATOM 2960 O O . PRO A 1 371 ? 7.066 -4.752 4.829 1.00 45.00 371 PRO A O 1
ATOM 2963 N N . ARG A 1 372 ? 5.985 -4.085 2.983 1.00 47.69 372 ARG A N 1
ATOM 2964 C CA . ARG A 1 372 ? 5.563 -5.436 2.530 1.00 47.69 372 ARG A CA 1
ATOM 2965 C C . ARG A 1 372 ? 6.698 -6.450 2.348 1.00 47.69 372 ARG A C 1
ATOM 2967 O O . ARG A 1 372 ? 6.442 -7.635 2.184 1.00 47.69 372 ARG A O 1
ATOM 2974 N N . THR A 1 373 ? 7.942 -5.987 2.361 1.00 48.06 373 THR A N 1
ATOM 2975 C CA . THR A 1 373 ? 9.154 -6.791 2.197 1.00 48.06 373 THR A CA 1
ATOM 2976 C C . THR A 1 373 ? 9.717 -7.322 3.513 1.00 48.06 373 THR A C 1
ATOM 2978 O O . THR A 1 373 ? 10.615 -8.154 3.465 1.00 48.06 373 THR A O 1
ATOM 2981 N N . ALA A 1 374 ? 9.232 -6.857 4.672 1.00 47.97 374 ALA A N 1
ATOM 2982 C CA . ALA A 1 374 ? 9.691 -7.357 5.970 1.00 47.97 374 ALA A CA 1
ATOM 2983 C C . ALA A 1 374 ? 9.355 -8.852 6.134 1.00 47.97 374 ALA A C 1
ATOM 2985 O O . ALA A 1 374 ? 8.267 -9.285 5.727 1.00 47.97 374 ALA A O 1
ATOM 2986 N N . LYS A 1 375 ? 10.280 -9.637 6.699 1.00 54.75 375 LYS A N 1
ATOM 2987 C CA . LYS A 1 375 ? 10.098 -11.080 6.926 1.00 54.75 375 LYS A CA 1
ATOM 2988 C C . LYS A 1 375 ? 8.976 -11.307 7.946 1.00 54.75 375 LYS A C 1
ATOM 2990 O O . LYS A 1 375 ? 8.978 -10.678 8.995 1.00 54.75 375 LYS A O 1
ATOM 2995 N N . ILE A 1 376 ? 8.028 -12.198 7.641 1.00 62.62 376 ILE A N 1
ATOM 2996 C CA . ILE A 1 376 ? 6.844 -12.440 8.490 1.00 62.62 376 ILE A CA 1
ATOM 2997 C C . ILE A 1 376 ? 7.242 -12.970 9.871 1.00 62.62 376 ILE A C 1
ATOM 2999 O O . ILE A 1 376 ? 6.655 -12.556 10.860 1.00 62.62 376 ILE A O 1
ATOM 3003 N N . GLU A 1 377 ? 8.257 -13.831 9.950 1.00 57.97 377 GLU A N 1
ATOM 3004 C CA . GLU A 1 377 ? 8.716 -14.388 11.230 1.00 57.97 377 GLU A CA 1
ATOM 3005 C C . GLU A 1 377 ? 9.291 -13.319 12.167 1.00 57.97 377 GLU A C 1
ATOM 3007 O O . GLU A 1 377 ? 9.048 -13.376 13.364 1.00 57.97 377 GLU A O 1
ATOM 3012 N N . VAL A 1 378 ? 9.937 -12.284 11.616 1.00 55.75 378 VAL A N 1
ATOM 3013 C CA . VAL A 1 378 ? 10.413 -11.125 12.391 1.00 55.75 378 VAL A CA 1
ATOM 3014 C C . VAL A 1 378 ? 9.235 -10.300 12.909 1.00 55.75 378 VAL A C 1
ATOM 3016 O O . VAL A 1 378 ? 9.230 -9.893 14.060 1.00 55.75 378 VAL A O 1
ATOM 3019 N N . LEU A 1 379 ? 8.202 -10.095 12.083 1.00 60.75 379 LEU A N 1
ATOM 3020 C CA . LEU A 1 379 ? 6.993 -9.379 12.510 1.00 60.75 379 LEU A CA 1
ATOM 3021 C C . LEU A 1 379 ? 6.243 -10.122 13.625 1.00 60.75 379 LEU A C 1
ATOM 3023 O O . LEU A 1 379 ? 5.670 -9.485 14.498 1.00 60.75 379 LEU A O 1
ATOM 3027 N N . ARG A 1 380 ? 6.244 -11.459 13.575 1.00 67.31 380 ARG A N 1
ATOM 3028 C CA . ARG A 1 380 ? 5.635 -12.324 14.592 1.00 67.31 380 ARG A CA 1
ATOM 3029 C C . ARG A 1 380 ? 6.419 -12.302 15.901 1.00 67.31 380 ARG A C 1
ATOM 3031 O O . ARG A 1 380 ? 5.791 -12.246 16.946 1.00 67.31 380 ARG A O 1
ATOM 3038 N N . ALA A 1 381 ? 7.751 -12.306 15.834 1.00 60.00 381 ALA A N 1
ATOM 3039 C CA . ALA A 1 381 ? 8.611 -12.194 17.010 1.00 60.00 381 ALA A CA 1
ATOM 3040 C C . ALA A 1 381 ? 8.486 -10.819 17.693 1.00 60.00 381 ALA A C 1
ATOM 3042 O O . ALA A 1 381 ? 8.292 -10.758 18.897 1.00 60.00 381 ALA A O 1
ATOM 3043 N N . GLU A 1 382 ? 8.515 -9.723 16.927 1.00 58.03 382 GLU A N 1
ATOM 3044 C CA . GLU A 1 382 ? 8.437 -8.348 17.465 1.00 58.03 382 GLU A CA 1
ATOM 3045 C C . GLU A 1 382 ? 7.061 -7.998 18.068 1.00 58.03 382 GLU A C 1
ATOM 3047 O O . GLU A 1 382 ? 6.958 -7.083 18.878 1.00 58.03 382 GLU A O 1
ATOM 3052 N N . LEU A 1 383 ? 5.991 -8.695 17.664 1.00 58.38 383 LEU A N 1
ATOM 3053 C CA . LEU A 1 383 ? 4.630 -8.495 18.190 1.00 58.38 383 LEU A CA 1
ATOM 3054 C C . LEU A 1 383 ? 4.157 -9.627 19.107 1.00 58.38 383 LEU A C 1
ATOM 3056 O O . LEU A 1 383 ? 2.984 -9.637 19.470 1.00 58.38 383 LEU A O 1
ATOM 3060 N N . ASP A 1 384 ? 5.028 -10.596 19.398 1.00 61.66 384 ASP A N 1
ATOM 3061 C CA . ASP A 1 384 ? 4.703 -11.835 20.114 1.00 61.66 384 ASP A CA 1
ATOM 3062 C C . ASP A 1 384 ? 3.394 -12.503 19.631 1.00 61.66 384 ASP A C 1
ATOM 3064 O O . ASP A 1 384 ? 2.533 -12.933 20.395 1.00 61.66 384 ASP A O 1
ATOM 3068 N N . MET A 1 385 ? 3.199 -12.549 18.306 1.00 58.84 385 MET A N 1
ATOM 3069 C CA . MET A 1 385 ? 1.968 -13.050 17.689 1.00 58.84 385 MET A CA 1
ATOM 3070 C C . MET A 1 385 ? 2.193 -14.366 16.927 1.00 58.84 385 MET A C 1
ATOM 3072 O O . MET A 1 385 ? 2.948 -14.391 15.948 1.00 58.84 385 MET A O 1
ATOM 3076 N N . PRO A 1 386 ? 1.493 -15.465 17.280 1.00 62.31 386 PRO A N 1
ATOM 3077 C CA . PRO A 1 386 ? 1.603 -16.734 16.565 1.00 62.31 386 PRO A CA 1
ATOM 3078 C C . PRO A 1 386 ? 0.888 -16.708 15.202 1.00 62.31 386 PRO A C 1
ATOM 3080 O O . PRO A 1 386 ? 0.051 -15.850 14.911 1.00 62.31 386 PRO A O 1
ATOM 3083 N N . SER A 1 387 ? 1.202 -17.686 14.342 1.00 67.25 387 SER A N 1
ATOM 3084 C CA . SER A 1 387 ? 0.458 -17.912 13.090 1.00 67.25 387 SER A CA 1
ATOM 3085 C C . SER A 1 387 ? -1.007 -18.253 13.377 1.00 67.25 387 SER A C 1
ATOM 3087 O O . SER A 1 387 ? -1.302 -19.002 14.309 1.00 67.25 387 SER A O 1
ATOM 3089 N N . ILE A 1 388 ? -1.911 -17.794 12.505 1.00 64.00 388 ILE A N 1
ATOM 3090 C CA . ILE A 1 388 ? -3.322 -18.205 12.518 1.00 64.00 388 ILE A CA 1
ATOM 3091 C C . ILE A 1 388 ? -3.489 -19.733 12.455 1.00 64.00 388 ILE A C 1
ATOM 3093 O O . ILE A 1 388 ? -4.405 -20.270 13.064 1.00 64.00 388 ILE A O 1
ATOM 3097 N N . VAL A 1 389 ? -2.594 -20.443 11.756 1.00 62.09 389 VAL A N 1
ATOM 3098 C CA . VAL A 1 389 ? -2.624 -21.909 11.640 1.00 62.09 389 VAL A CA 1
ATOM 3099 C C . VAL A 1 389 ? -2.364 -22.545 13.000 1.00 62.09 389 VAL A C 1
ATOM 3101 O O . VAL A 1 389 ? -3.093 -23.445 13.402 1.00 62.09 389 VAL A O 1
ATOM 3104 N N . PHE A 1 390 ? -1.371 -22.029 13.727 1.00 62.31 390 PHE A N 1
ATOM 3105 C CA . PHE A 1 390 ? -1.034 -22.508 15.064 1.00 62.31 390 PHE A CA 1
ATOM 3106 C C . PHE A 1 390 ? -2.174 -22.241 16.053 1.00 62.31 390 PHE A C 1
ATOM 3108 O O . PHE A 1 390 ? -2.580 -23.139 16.779 1.00 62.31 390 PHE A O 1
ATOM 3115 N N . ARG A 1 391 ? -2.774 -21.046 16.003 1.00 60.47 391 ARG A N 1
ATOM 3116 C CA . ARG A 1 391 ? -3.929 -20.695 16.843 1.00 60.47 391 A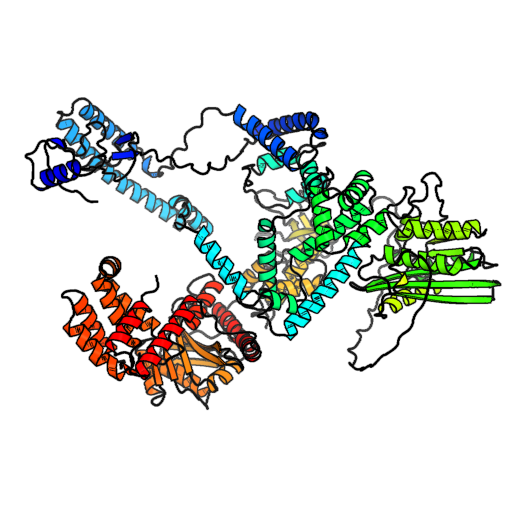RG A CA 1
ATOM 3117 C C . ARG A 1 391 ? -5.144 -21.591 16.579 1.00 60.47 391 ARG A C 1
ATOM 3119 O O . ARG A 1 391 ? -5.902 -21.895 17.487 1.00 60.47 391 ARG A O 1
ATOM 3126 N N . ILE A 1 392 ? -5.334 -22.041 15.341 1.00 59.72 392 ILE A N 1
ATOM 3127 C CA . ILE A 1 392 ? -6.418 -22.969 14.989 1.00 59.72 392 ILE A CA 1
ATOM 3128 C C . ILE A 1 392 ? -6.106 -24.397 15.447 1.00 59.72 392 ILE A C 1
ATOM 3130 O O . ILE A 1 392 ? -7.019 -25.089 15.884 1.00 59.72 392 ILE A O 1
ATOM 3134 N N . GLN A 1 393 ? -4.844 -24.833 15.391 1.00 59.81 393 GLN A N 1
ATOM 3135 C CA . GLN A 1 393 ? -4.420 -26.110 15.979 1.00 59.81 393 GLN A CA 1
ATOM 3136 C C . GLN A 1 393 ? -4.627 -26.119 17.497 1.00 59.81 393 GLN A C 1
ATOM 3138 O O . GLN A 1 393 ? -5.173 -27.078 18.023 1.00 59.81 393 GLN A O 1
ATOM 3143 N N . GLU A 1 394 ? -4.274 -25.030 18.176 1.00 56.84 394 GLU A N 1
ATOM 3144 C CA . GLU A 1 394 ? -4.522 -24.818 19.605 1.00 56.84 394 GLU A CA 1
ATOM 3145 C C . GLU A 1 394 ? -6.022 -24.912 19.941 1.00 56.84 394 GLU A C 1
ATOM 3147 O O . GLU A 1 394 ? -6.414 -25.685 20.813 1.00 56.84 394 GLU A O 1
ATOM 3152 N N . ILE A 1 395 ? -6.882 -24.210 19.192 1.00 56.22 395 ILE A N 1
ATOM 3153 C CA . ILE A 1 395 ? -8.346 -24.284 19.348 1.00 56.22 395 ILE A CA 1
ATOM 3154 C C . ILE A 1 395 ? -8.873 -25.706 19.081 1.00 56.22 395 ILE A C 1
ATOM 3156 O O . ILE A 1 395 ? -9.743 -26.187 19.803 1.00 56.22 395 ILE A O 1
ATOM 3160 N N . ALA A 1 396 ? -8.349 -26.398 18.066 1.00 57.78 396 ALA A N 1
ATOM 3161 C CA . ALA A 1 396 ? -8.757 -27.761 17.729 1.00 57.78 396 ALA A CA 1
ATOM 3162 C C . ALA A 1 396 ? -8.339 -28.781 18.804 1.00 57.78 396 ALA A C 1
ATOM 3164 O O . ALA A 1 396 ? -9.117 -29.684 19.121 1.00 57.78 396 ALA A O 1
ATOM 3165 N N . CYS A 1 397 ? -7.154 -28.623 19.403 1.00 58.16 397 CYS A N 1
ATOM 3166 C CA . CYS A 1 397 ? -6.721 -29.419 20.552 1.00 58.16 397 CYS A CA 1
ATOM 3167 C C . CYS A 1 397 ? -7.617 -29.167 21.775 1.00 58.16 397 CYS A C 1
ATOM 3169 O O . CYS A 1 397 ? -8.077 -30.133 22.379 1.00 58.16 397 CYS A O 1
ATOM 3171 N N . ARG A 1 398 ? -7.965 -27.905 22.078 1.00 55.28 398 ARG A N 1
ATOM 3172 C CA . ARG A 1 398 ? -8.934 -27.567 23.143 1.00 55.28 398 ARG A CA 1
ATOM 3173 C C . ARG A 1 398 ? -10.312 -28.195 22.909 1.00 55.28 398 ARG A C 1
ATOM 3175 O O . ARG A 1 398 ? -10.915 -28.750 23.820 1.00 55.28 398 ARG A O 1
ATOM 3182 N N . ALA A 1 399 ? -10.827 -28.135 21.680 1.00 55.75 399 ALA A N 1
ATOM 3183 C CA . ALA A 1 399 ? -12.109 -28.752 21.329 1.00 55.75 399 ALA A CA 1
ATOM 3184 C C . ALA A 1 399 ? -12.075 -30.284 21.462 1.00 55.75 399 ALA A C 1
ATOM 3186 O O . ALA A 1 399 ? -13.032 -30.892 21.929 1.00 55.75 399 ALA A O 1
ATOM 3187 N N . THR A 1 400 ? -10.951 -30.897 21.090 1.00 59.88 400 THR A N 1
ATOM 3188 C CA . THR A 1 400 ? -10.737 -32.339 21.236 1.00 59.88 400 THR A CA 1
ATOM 3189 C C . THR A 1 400 ? -10.698 -32.759 22.703 1.00 59.88 400 THR A C 1
ATOM 3191 O O . THR A 1 400 ? -11.338 -33.743 23.055 1.00 59.88 400 THR A O 1
ATOM 3194 N N . SER A 1 401 ? -9.991 -32.009 23.553 1.00 54.66 401 SER A N 1
ATOM 3195 C CA . SER A 1 401 ? -9.966 -32.252 24.998 1.00 54.66 401 SER A CA 1
ATOM 3196 C C . SER A 1 401 ? -11.378 -32.225 25.595 1.00 54.66 401 SER A C 1
ATOM 3198 O O . SER A 1 401 ? -11.789 -33.174 26.254 1.00 54.66 401 SER A O 1
ATOM 3200 N N . ARG A 1 402 ? -12.199 -31.230 25.241 1.00 52.47 402 ARG A N 1
ATOM 3201 C CA . ARG A 1 402 ? -13.602 -31.181 25.684 1.00 52.47 402 ARG A CA 1
ATOM 3202 C C . ARG A 1 402 ? -14.420 -32.388 25.237 1.00 52.47 402 ARG A C 1
ATOM 3204 O O . ARG A 1 402 ? -15.201 -32.902 26.023 1.00 52.47 402 ARG A O 1
ATOM 3211 N N . LEU A 1 403 ? -14.239 -32.890 24.014 1.00 57.16 403 LEU A N 1
ATOM 3212 C CA . LEU A 1 403 ? -14.907 -34.123 23.556 1.00 57.16 403 LEU A CA 1
ATOM 3213 C C . LEU A 1 403 ? -14.460 -35.367 24.341 1.00 57.16 403 LEU A C 1
ATOM 3215 O O . LEU A 1 403 ? -15.219 -36.328 24.471 1.00 57.16 403 LEU A O 1
ATOM 3219 N N . LEU A 1 404 ? -13.229 -35.359 24.857 1.00 55.06 404 LEU A N 1
ATOM 3220 C CA . LEU A 1 404 ? -12.718 -36.393 25.752 1.00 55.06 404 LEU A CA 1
ATOM 3221 C C . LEU A 1 404 ? -13.264 -36.250 27.177 1.00 55.06 404 LEU A C 1
ATOM 3223 O O . LEU A 1 404 ? -13.467 -37.261 27.843 1.00 55.06 404 LEU A O 1
ATOM 3227 N N . CYS A 1 405 ? -13.556 -35.043 27.644 1.00 49.97 405 CYS A N 1
ATOM 3228 C CA . CYS A 1 405 ? -14.109 -34.833 28.978 1.00 49.97 405 CYS A CA 1
ATOM 3229 C C . CYS A 1 405 ? -15.645 -35.015 28.997 1.00 49.97 405 CYS A C 1
ATOM 3231 O O . CYS A 1 405 ? -16.107 -35.916 29.696 1.00 49.97 405 CYS A O 1
ATOM 3233 N N . SER A 1 406 ? -16.392 -34.367 28.086 1.00 51.34 406 SER A N 1
ATOM 3234 C CA . SER A 1 406 ? -17.876 -34.348 27.919 1.00 51.34 406 SER A CA 1
ATOM 3235 C C . SER A 1 406 ? -18.590 -35.670 27.543 1.00 51.34 406 SER A C 1
ATOM 3237 O O . SER A 1 406 ? -19.740 -35.690 27.104 1.00 51.34 406 SER A O 1
ATOM 3239 N N . GLY A 1 407 ? -17.919 -36.815 27.685 1.00 46.94 407 GLY A N 1
ATOM 3240 C CA . GLY A 1 407 ? -18.639 -38.056 27.971 1.00 46.94 407 GLY A CA 1
ATOM 3241 C C . GLY A 1 407 ? -19.228 -38.889 26.826 1.00 46.94 407 GLY A C 1
ATOM 3242 O O . GLY A 1 407 ? -19.829 -39.901 27.159 1.00 46.94 407 GLY A O 1
ATOM 3243 N N . ALA A 1 408 ? -19.041 -38.614 25.525 1.00 53.41 408 ALA A N 1
ATOM 3244 C CA . ALA A 1 408 ? -19.539 -39.532 24.478 1.00 53.41 408 ALA A CA 1
ATOM 3245 C C . ALA A 1 408 ? -18.806 -40.900 24.538 1.00 53.41 408 ALA A C 1
ATOM 3247 O O . ALA A 1 408 ? -17.650 -40.997 24.104 1.00 53.41 408 ALA A O 1
ATOM 3248 N N . PRO A 1 409 ? -19.432 -41.988 25.042 1.00 55.19 409 PRO A N 1
ATOM 3249 C CA . PRO A 1 409 ? -18.718 -43.237 25.321 1.00 55.19 409 PRO A CA 1
ATOM 3250 C C . PRO A 1 409 ? -18.216 -43.907 24.035 1.00 55.19 409 PRO A C 1
ATOM 3252 O O . PRO A 1 409 ? -17.136 -44.495 24.017 1.00 55.19 409 PRO A O 1
ATOM 3255 N N . SER A 1 410 ? -18.934 -43.709 22.925 1.00 57.50 410 SER A N 1
ATOM 3256 C CA . SER A 1 410 ? -18.526 -44.138 21.586 1.00 57.50 410 SER A CA 1
ATOM 3257 C C . SER A 1 410 ? -17.272 -43.413 21.086 1.00 57.50 410 SER A C 1
ATOM 3259 O O . SER A 1 410 ? -16.442 -44.027 20.422 1.00 57.50 410 SER A O 1
ATOM 3261 N N . PHE A 1 411 ? -17.085 -42.130 21.410 1.00 61.62 411 PHE A N 1
ATOM 3262 C CA . PHE A 1 411 ? -15.898 -41.371 21.011 1.00 61.62 411 PHE A CA 1
ATOM 3263 C C . PHE A 1 411 ? -14.661 -41.839 21.783 1.00 61.62 411 PHE A C 1
ATOM 3265 O O . PHE A 1 411 ? -13.643 -42.129 21.158 1.00 61.62 411 PHE A O 1
ATOM 3272 N N . LYS A 1 412 ? -14.782 -42.012 23.108 1.00 63.75 412 LYS A N 1
ATOM 3273 C CA . LYS A 1 412 ? -13.717 -42.533 23.985 1.00 63.75 412 LYS A CA 1
ATOM 3274 C C . LYS A 1 412 ? -13.261 -43.928 23.551 1.00 63.75 412 LYS A C 1
ATOM 3276 O O . LYS A 1 412 ? -12.078 -44.120 23.286 1.00 63.75 412 LYS A O 1
ATOM 3281 N N . GLN A 1 413 ? -14.199 -44.863 23.358 1.00 65.44 413 GLN A N 1
ATOM 3282 C CA . GLN A 1 413 ? -13.895 -46.204 22.840 1.00 65.44 413 GLN A CA 1
ATOM 3283 C C . GLN A 1 413 ? -13.229 -46.152 21.467 1.00 65.44 413 GLN A C 1
ATOM 3285 O O . GLN A 1 413 ? -12.200 -46.790 21.260 1.00 65.44 413 GLN A O 1
ATOM 3290 N N . ASN A 1 414 ? -13.783 -45.380 20.527 1.00 66.75 414 ASN A N 1
ATOM 3291 C CA . ASN A 1 414 ? -13.224 -45.275 19.182 1.00 66.75 414 ASN A CA 1
ATOM 3292 C C . ASN A 1 414 ? -11.795 -44.723 19.191 1.00 66.75 414 ASN A C 1
ATOM 3294 O O . ASN A 1 414 ? -10.992 -45.162 18.371 1.00 66.75 414 ASN A O 1
ATOM 3298 N N . LEU A 1 415 ? -11.466 -43.805 20.107 1.00 67.38 415 LEU A N 1
ATOM 3299 C CA . LEU A 1 415 ? -10.126 -43.236 20.265 1.00 67.38 415 LEU A CA 1
ATOM 3300 C C . LEU A 1 415 ? -9.143 -44.256 20.861 1.00 67.38 415 LEU A C 1
ATOM 3302 O O . LEU A 1 415 ? -8.055 -44.438 20.311 1.00 67.38 415 LEU A O 1
ATOM 3306 N N . THR A 1 416 ? -9.552 -44.989 21.903 1.00 67.25 416 THR A N 1
ATOM 3307 C CA . THR A 1 416 ? -8.762 -46.076 22.507 1.00 67.25 416 THR A CA 1
ATOM 3308 C C . THR A 1 416 ? -8.512 -47.211 21.507 1.00 67.25 416 THR A C 1
ATOM 3310 O O . THR A 1 416 ? -7.372 -47.656 21.358 1.00 67.25 416 THR A O 1
ATOM 3313 N N . TYR A 1 417 ? -9.526 -47.643 20.747 1.00 70.31 417 TYR A N 1
ATOM 3314 C CA . TYR A 1 417 ? -9.377 -48.685 19.722 1.00 70.31 417 TYR A CA 1
ATOM 3315 C C . TYR A 1 417 ? -8.513 -48.237 18.537 1.00 70.31 417 TYR A C 1
ATOM 3317 O O . TYR A 1 417 ? -7.714 -49.028 18.043 1.00 70.31 417 TYR A O 1
ATOM 3325 N N . LEU A 1 418 ? -8.614 -46.977 18.095 1.00 68.19 418 LEU A N 1
ATOM 3326 C CA . LEU A 1 418 ? -7.750 -46.421 17.041 1.00 68.19 418 LEU A CA 1
ATOM 3327 C C . LEU A 1 418 ? -6.284 -46.300 17.453 1.00 68.19 418 LEU A C 1
ATOM 3329 O O . LEU A 1 418 ? -5.399 -46.373 16.595 1.00 68.19 418 LEU A O 1
ATOM 3333 N N . HIS A 1 419 ? -6.032 -46.034 18.735 1.00 67.25 419 HIS A N 1
ATOM 3334 C CA . HIS A 1 419 ? -4.679 -45.953 19.265 1.00 67.25 419 HIS A CA 1
ATOM 3335 C C . HIS A 1 419 ? -3.994 -47.324 19.196 1.00 67.25 419 HIS A C 1
ATOM 3337 O O . HIS A 1 419 ? -2.917 -47.432 18.613 1.00 67.25 419 HIS A O 1
ATOM 3343 N N . HIS A 1 420 ? -4.668 -48.373 19.678 1.00 70.12 420 HIS A N 1
ATOM 3344 C CA . HIS A 1 420 ? -4.154 -49.746 19.659 1.00 70.12 420 HIS A CA 1
ATOM 3345 C C . HIS A 1 420 ? -4.197 -50.386 18.260 1.00 70.12 420 HIS A C 1
ATOM 3347 O O . HIS A 1 420 ? -3.346 -51.206 17.920 1.00 70.12 420 HIS A O 1
ATOM 3353 N N . ASN A 1 421 ? -5.169 -50.010 17.421 1.00 72.69 421 ASN A N 1
ATOM 3354 C CA . ASN A 1 421 ? -5.322 -50.512 16.059 1.00 72.69 421 ASN A CA 1
ATOM 3355 C C . ASN A 1 421 ? -5.584 -49.366 15.057 1.00 72.69 421 ASN A C 1
ATOM 3357 O O . ASN A 1 421 ? -6.731 -48.957 14.847 1.00 72.69 421 ASN A O 1
ATOM 3361 N N . PRO A 1 422 ? -4.550 -48.903 14.328 1.00 65.19 422 PRO A N 1
ATOM 3362 C CA . PRO A 1 422 ? -4.675 -47.827 13.340 1.00 65.19 422 PRO A CA 1
ATOM 3363 C C . PRO A 1 422 ? -5.652 -48.117 12.187 1.00 65.19 422 PRO A C 1
ATOM 3365 O O . PRO A 1 422 ? -6.039 -47.198 11.460 1.00 65.19 422 PRO A O 1
ATOM 3368 N N . ARG A 1 423 ? -6.028 -49.388 11.979 1.00 63.06 423 ARG A N 1
ATOM 3369 C CA . ARG A 1 423 ? -6.957 -49.829 10.927 1.00 63.06 423 ARG A CA 1
ATOM 3370 C C . ARG A 1 423 ? -8.407 -49.944 11.405 1.00 63.06 423 ARG A C 1
ATOM 3372 O O . ARG A 1 423 ? -9.263 -50.271 10.586 1.00 63.06 423 ARG A O 1
ATOM 3379 N N . TYR A 1 424 ? -8.696 -49.657 12.676 1.00 68.94 424 TYR A N 1
ATOM 3380 C CA . TYR A 1 424 ? -10.047 -49.750 13.227 1.00 68.94 424 TYR A CA 1
ATOM 3381 C C . TYR A 1 424 ? -11.039 -48.854 12.440 1.00 68.94 424 TYR A C 1
ATOM 3383 O O . TYR A 1 424 ? -10.716 -47.696 12.119 1.00 68.94 424 TYR A O 1
ATOM 3391 N N . PRO A 1 425 ? -12.215 -49.379 12.041 1.00 60.31 425 PRO A N 1
ATOM 3392 C CA . PRO A 1 425 ? -13.179 -48.655 11.226 1.00 60.31 425 PRO A CA 1
ATOM 3393 C C . PRO A 1 425 ? -13.909 -47.624 12.084 1.00 60.31 425 PRO A C 1
ATOM 3395 O O . PRO A 1 425 ? -14.821 -47.927 12.840 1.00 60.31 425 PRO A O 1
ATOM 3398 N N . VAL A 1 426 ? -13.488 -46.376 11.944 1.00 65.69 426 VAL A N 1
ATOM 3399 C CA . VAL A 1 426 ? -14.086 -45.222 12.618 1.00 65.69 426 VAL A CA 1
ATOM 3400 C C . VAL A 1 426 ? -14.338 -44.110 11.615 1.00 65.69 426 VAL A C 1
ATOM 3402 O O . VAL A 1 426 ? -13.807 -44.125 10.494 1.00 65.69 426 VAL A O 1
ATOM 3405 N N . THR A 1 427 ? -15.090 -43.103 12.043 1.00 60.66 427 THR A N 1
ATOM 3406 C CA . THR A 1 427 ? -15.351 -41.936 11.213 1.00 60.66 427 THR A CA 1
ATOM 3407 C C . THR A 1 427 ? -14.041 -41.210 10.853 1.00 60.66 427 THR A C 1
ATOM 3409 O O . THR A 1 427 ? -13.084 -41.179 11.641 1.00 60.66 427 THR A O 1
ATOM 3412 N N . PRO A 1 428 ? -13.968 -40.586 9.662 1.00 55.28 428 PRO A N 1
ATOM 3413 C CA . PRO A 1 428 ? -12.828 -39.761 9.257 1.00 55.28 428 PRO A CA 1
ATOM 3414 C C . PRO A 1 428 ? -12.478 -38.664 10.271 1.00 55.28 428 PRO A C 1
ATOM 3416 O O . PRO A 1 428 ? -11.321 -38.258 10.362 1.00 55.28 428 PRO A O 1
ATOM 3419 N N . PHE A 1 429 ? -13.465 -38.209 11.045 1.00 58.84 429 PHE A N 1
ATOM 3420 C CA . PHE A 1 429 ? -13.309 -37.264 12.145 1.00 58.84 429 PHE A CA 1
ATOM 3421 C C . PHE A 1 429 ? -12.365 -37.785 13.242 1.00 58.84 429 PHE A C 1
ATOM 3423 O O . PHE A 1 429 ? -11.355 -37.142 13.528 1.00 58.84 429 PHE A O 1
ATOM 3430 N N . VAL A 1 430 ? -12.611 -38.985 13.784 1.00 64.19 430 VAL A N 1
ATOM 3431 C CA . VAL A 1 430 ? -11.788 -39.554 14.870 1.00 64.19 430 VAL A CA 1
ATOM 3432 C C . VAL A 1 430 ? -10.360 -39.841 14.385 1.00 64.19 430 VAL A C 1
ATOM 3434 O O . VAL A 1 430 ? -9.392 -39.524 15.073 1.00 64.19 430 VAL A O 1
ATOM 3437 N N . LYS A 1 431 ? -10.192 -40.331 13.145 1.00 65.62 431 LYS A N 1
ATOM 3438 C CA . LYS A 1 431 ? -8.861 -40.513 12.521 1.00 65.62 431 LYS A CA 1
ATOM 3439 C C . LYS A 1 431 ? -8.072 -39.204 12.415 1.00 65.62 431 LYS A C 1
ATOM 3441 O O . LYS A 1 431 ? -6.860 -39.192 12.636 1.00 65.62 431 LYS A O 1
ATOM 3446 N N . LYS A 1 432 ? -8.745 -38.099 12.077 1.00 64.19 432 LYS A N 1
ATOM 3447 C CA . LYS A 1 432 ? -8.123 -36.770 11.960 1.00 64.19 432 LYS A CA 1
ATOM 3448 C C . LYS A 1 432 ? -7.734 -36.197 13.319 1.00 64.19 432 LYS A C 1
ATOM 3450 O O . LYS A 1 432 ? -6.641 -35.649 13.433 1.00 64.19 432 LYS A O 1
ATOM 3455 N N . ILE A 1 433 ? -8.571 -36.375 14.337 1.00 66.88 433 ILE A N 1
ATOM 3456 C CA . ILE A 1 433 ? -8.253 -35.996 15.718 1.00 66.88 433 ILE A CA 1
ATOM 3457 C C . ILE A 1 433 ? -7.014 -36.742 16.212 1.00 66.88 433 ILE A C 1
ATOM 3459 O O . ILE A 1 433 ? -6.065 -36.124 16.686 1.00 66.88 433 ILE A O 1
ATOM 3463 N N . VAL A 1 434 ? -6.965 -38.057 15.999 1.00 68.25 434 VAL A N 1
ATOM 3464 C CA . VAL A 1 434 ? -5.811 -38.885 16.370 1.00 68.25 434 VAL A CA 1
ATOM 3465 C C . VAL A 1 434 ? -4.530 -38.415 15.676 1.00 68.25 434 VAL A C 1
ATOM 3467 O O . VAL A 1 434 ? -3.468 -38.347 16.296 1.00 68.25 434 VAL A O 1
ATOM 3470 N N . SER A 1 435 ? -4.622 -38.037 14.399 1.00 66.62 435 SER A N 1
ATOM 3471 C CA . SER A 1 435 ? -3.496 -37.460 13.660 1.00 66.62 435 SER A CA 1
ATOM 3472 C C . SER A 1 435 ? -3.053 -36.104 14.217 1.00 66.62 435 SER A C 1
ATOM 3474 O O . SER A 1 435 ? -1.852 -35.841 14.248 1.00 66.62 435 SER A O 1
ATOM 3476 N N . LEU A 1 436 ? -3.990 -35.243 14.626 1.00 66.50 436 LEU A N 1
ATOM 3477 C CA . LEU A 1 436 ? -3.690 -33.939 15.216 1.00 66.50 436 LEU A CA 1
ATOM 3478 C C . LEU A 1 436 ? -2.995 -34.109 16.573 1.00 66.50 436 LEU A C 1
ATOM 3480 O O . LEU A 1 436 ? -1.902 -33.576 16.753 1.00 66.50 436 LEU A O 1
ATOM 3484 N N . LEU A 1 437 ? -3.563 -34.915 17.474 1.00 66.56 437 LEU A N 1
ATOM 3485 C CA . LEU A 1 437 ? -2.999 -35.187 18.801 1.00 66.56 437 LEU A CA 1
ATOM 3486 C C . LEU A 1 437 ? -1.591 -35.803 18.711 1.00 66.56 437 LEU A C 1
ATOM 3488 O O . LEU A 1 437 ? -0.685 -35.359 19.412 1.00 66.56 437 LEU A O 1
ATOM 3492 N N . ARG A 1 438 ? -1.352 -36.741 17.777 1.00 68.12 438 ARG A N 1
ATOM 3493 C CA . ARG A 1 438 ? 0.006 -37.262 17.505 1.00 68.12 438 ARG A CA 1
ATOM 3494 C C . ARG A 1 438 ? 0.954 -36.206 16.953 1.00 68.12 438 ARG A C 1
ATOM 3496 O O . ARG A 1 438 ? 2.123 -36.210 17.310 1.00 68.12 438 ARG A O 1
ATOM 3503 N N . SER A 1 439 ? 0.478 -35.323 16.072 1.00 61.94 439 SER A N 1
ATOM 3504 C CA . SER A 1 439 ? 1.328 -34.271 15.493 1.00 61.94 439 SER A CA 1
ATOM 3505 C C . SER A 1 439 ? 1.797 -33.245 16.528 1.00 61.94 439 SER A C 1
ATOM 3507 O O . SER A 1 439 ? 2.827 -32.605 16.327 1.00 61.94 439 SER A O 1
ATOM 3509 N N . VAL A 1 440 ? 1.042 -33.106 17.621 1.00 60.28 440 VAL A N 1
ATOM 3510 C CA . VAL A 1 440 ? 1.336 -32.211 18.744 1.00 60.28 440 VAL A CA 1
ATOM 3511 C C . VAL A 1 440 ? 2.103 -32.930 19.864 1.00 60.28 440 VAL A C 1
ATOM 3513 O O . VAL A 1 440 ? 2.865 -32.276 20.564 1.00 60.28 440 VAL A O 1
ATOM 3516 N N . GLY A 1 441 ? 1.980 -34.258 19.976 1.00 63.00 441 GLY A N 1
ATOM 3517 C CA . GLY A 1 441 ? 2.724 -35.089 20.934 1.00 63.00 441 GLY A CA 1
ATOM 3518 C C . GLY A 1 441 ? 1.949 -35.487 22.196 1.00 63.00 441 GLY A C 1
ATOM 3519 O O . GLY A 1 441 ? 2.515 -36.146 23.052 1.00 63.00 441 GLY A O 1
ATOM 3520 N N . ILE A 1 442 ? 0.659 -35.155 22.283 1.00 61.84 442 ILE A N 1
ATOM 3521 C CA . ILE A 1 442 ? -0.165 -35.224 23.512 1.00 61.84 442 ILE A CA 1
ATOM 3522 C C . ILE A 1 442 ? -1.083 -36.456 23.601 1.00 61.84 442 ILE A C 1
ATOM 3524 O O . ILE A 1 442 ? -2.049 -36.492 24.359 1.00 61.84 442 ILE A O 1
ATOM 3528 N N . MET A 1 443 ? -0.858 -37.457 22.747 1.00 67.62 443 MET A N 1
ATOM 3529 C CA . MET A 1 443 ? -1.767 -38.603 22.601 1.00 67.62 443 MET A CA 1
ATOM 3530 C C . MET A 1 443 ? -1.823 -39.488 23.856 1.00 67.62 443 MET A C 1
ATOM 3532 O O . MET A 1 443 ? -2.908 -39.895 24.259 1.00 67.62 443 MET A O 1
ATOM 3536 N N . GLU A 1 444 ? -0.666 -39.799 24.439 1.00 64.25 444 GLU A N 1
ATOM 3537 C CA . GLU A 1 444 ? -0.528 -40.671 25.617 1.00 64.25 444 GLU A CA 1
ATOM 3538 C C . GLU A 1 444 ? -1.221 -40.057 26.845 1.00 64.25 444 GLU A C 1
ATOM 3540 O O . GLU A 1 444 ? -2.005 -40.712 27.525 1.00 64.25 444 GLU A O 1
ATOM 3545 N N . GLU A 1 445 ? -1.022 -38.757 27.063 1.00 59.78 445 GLU A N 1
ATOM 3546 C CA . GLU A 1 445 ? -1.607 -38.001 28.179 1.00 59.78 445 GLU A CA 1
ATOM 3547 C C . GLU A 1 445 ? -3.139 -37.951 28.086 1.00 59.78 445 GLU A C 1
ATOM 3549 O O . GLU A 1 445 ? -3.840 -38.157 29.076 1.00 59.78 445 GLU A O 1
ATOM 3554 N N . CYS A 1 446 ? -3.674 -37.758 26.874 1.00 60.41 446 CYS A N 1
ATOM 3555 C CA . CYS A 1 446 ? -5.116 -37.790 26.626 1.00 60.41 446 CYS A CA 1
ATOM 3556 C C . CYS A 1 446 ? -5.729 -39.171 26.916 1.00 60.41 446 CYS A C 1
ATOM 3558 O O . CYS A 1 446 ? -6.877 -39.247 27.346 1.00 60.41 446 CYS A O 1
ATOM 3560 N N . LEU A 1 447 ? -4.993 -40.263 26.676 1.00 63.06 447 LEU A N 1
ATOM 3561 C CA . LEU A 1 447 ? -5.456 -41.624 26.969 1.00 63.06 447 LEU A CA 1
ATOM 3562 C C . LEU A 1 447 ? -5.474 -41.909 28.471 1.00 63.06 447 LEU A C 1
ATOM 3564 O O . LEU A 1 447 ? -6.427 -42.533 28.936 1.00 63.06 447 LEU A O 1
ATOM 3568 N N . GLY A 1 448 ? -4.497 -41.389 29.221 1.00 57.19 448 GLY A N 1
ATOM 3569 C CA . GLY A 1 448 ? -4.452 -41.495 30.682 1.00 57.19 448 GLY A CA 1
ATOM 3570 C C . GLY A 1 448 ? -5.691 -40.907 31.367 1.00 57.19 448 GLY A C 1
ATOM 3571 O O . GLY A 1 448 ? -6.243 -41.528 32.273 1.00 57.19 448 GLY A O 1
ATOM 3572 N N . VAL A 1 449 ? -6.200 -39.770 30.870 1.00 55.62 449 VAL A N 1
ATOM 3573 C CA . VAL A 1 449 ? -7.437 -39.126 31.365 1.00 55.62 449 VAL A CA 1
ATOM 3574 C C . VAL A 1 449 ? -8.693 -39.967 31.079 1.00 55.62 449 VAL A C 1
ATOM 3576 O O . VAL A 1 449 ? -9.639 -39.967 31.865 1.00 55.62 449 VAL A O 1
ATOM 3579 N N . ILE A 1 450 ? -8.725 -40.711 29.966 1.00 56.56 450 ILE A N 1
ATOM 3580 C CA . ILE A 1 450 ? -9.870 -41.560 29.579 1.00 56.56 450 ILE A CA 1
ATOM 3581 C C . ILE A 1 450 ? -9.972 -42.808 30.472 1.00 56.56 450 ILE A C 1
ATOM 3583 O O . ILE A 1 450 ? -11.071 -43.330 30.663 1.00 56.56 450 ILE A O 1
ATOM 3587 N N . THR A 1 451 ? -8.847 -43.289 31.004 1.00 50.59 451 THR A N 1
ATOM 3588 C CA . THR A 1 451 ? -8.755 -44.531 31.787 1.00 50.59 451 THR A CA 1
ATOM 3589 C C . THR A 1 451 ? -8.970 -44.365 33.296 1.00 50.59 451 THR A C 1
ATOM 3591 O O . THR A 1 451 ? -8.980 -45.368 34.007 1.00 50.59 451 THR A O 1
ATOM 3594 N N . SER A 1 452 ? -9.173 -43.142 33.797 1.00 44.62 452 SER A N 1
ATOM 3595 C CA . SER A 1 452 ? -9.415 -42.885 35.224 1.00 44.62 452 SER A CA 1
ATOM 3596 C C . SER A 1 452 ? -10.731 -43.528 35.706 1.00 44.62 452 SER A C 1
ATOM 3598 O O . SER A 1 452 ? -11.760 -43.399 35.032 1.00 44.62 452 SER A O 1
ATOM 3600 N N . PRO A 1 453 ? -10.748 -44.214 36.866 1.00 42.84 453 PRO A N 1
ATOM 3601 C CA . PRO A 1 453 ? -11.930 -44.925 37.345 1.00 42.84 453 PRO A CA 1
ATOM 3602 C C . PRO A 1 453 ? -13.063 -43.946 37.686 1.00 42.84 453 PRO A C 1
ATOM 3604 O O . PRO A 1 453 ? -12.960 -43.153 38.618 1.00 42.84 453 PRO A O 1
ATOM 3607 N N . ARG A 1 454 ? -14.176 -44.015 36.943 1.00 48.78 454 ARG A N 1
ATOM 3608 C CA . ARG A 1 454 ? -15.427 -43.338 37.320 1.00 48.78 454 ARG A CA 1
ATOM 3609 C C . ARG A 1 454 ? -16.059 -44.097 38.489 1.00 48.78 454 ARG A C 1
ATOM 3611 O O . ARG A 1 454 ? -16.281 -45.304 38.377 1.00 48.78 454 ARG A O 1
ATOM 3618 N N . GLN A 1 455 ? -16.377 -43.403 39.585 1.00 45.91 455 GLN A N 1
ATOM 3619 C CA . GLN A 1 455 ? -17.244 -43.983 40.611 1.00 45.91 455 GLN A CA 1
ATOM 3620 C C . GLN A 1 455 ? -18.644 -44.260 40.028 1.00 45.91 455 GLN A C 1
ATOM 3622 O O . GLN A 1 455 ? -19.078 -43.584 39.089 1.00 45.91 455 GLN A O 1
ATOM 3627 N N . PRO A 1 456 ? -19.367 -45.259 40.552 1.00 43.53 456 PRO A N 1
ATOM 3628 C CA . PRO A 1 456 ? -20.611 -45.695 39.943 1.00 43.53 456 PRO A CA 1
ATOM 3629 C C . PRO A 1 456 ? -21.782 -44.729 40.184 1.00 43.53 456 PRO A C 1
ATOM 3631 O O . PRO A 1 456 ? -21.980 -44.223 41.286 1.00 43.53 456 PRO A O 1
ATOM 3634 N N . THR A 1 457 ? -22.631 -44.549 39.169 1.00 41.00 457 THR A N 1
ATOM 3635 C CA . THR A 1 457 ? -23.731 -43.561 39.107 1.00 41.00 457 THR A CA 1
ATOM 3636 C C . THR A 1 457 ? -24.881 -43.763 40.107 1.00 41.00 457 THR A C 1
ATOM 3638 O O . THR A 1 457 ? -25.821 -42.974 40.116 1.00 41.00 457 THR A O 1
ATOM 3641 N N . TRP A 1 458 ? -24.858 -44.811 40.935 1.00 48.44 458 TRP A N 1
ATOM 3642 C CA . TRP A 1 458 ? -25.928 -45.128 41.893 1.00 48.44 458 TRP A CA 1
ATOM 3643 C C . TRP A 1 458 ? -25.695 -44.583 43.312 1.00 48.44 458 TRP A C 1
ATOM 3645 O O . TRP A 1 458 ? -26.513 -44.840 44.195 1.00 48.44 458 TRP A O 1
ATOM 3655 N N . ARG A 1 459 ? -24.617 -43.821 43.553 1.00 47.94 459 ARG A N 1
ATOM 3656 C CA . ARG A 1 459 ? -24.405 -43.063 44.801 1.00 47.94 459 ARG A CA 1
ATOM 3657 C C . ARG A 1 459 ? -24.574 -41.552 44.556 1.00 47.94 459 ARG A C 1
ATOM 3659 O O . ARG A 1 459 ? -23.598 -40.881 44.224 1.00 47.94 459 ARG A O 1
ATOM 3666 N N . PRO A 1 460 ? -25.793 -40.994 44.679 1.00 53.19 460 PRO A N 1
ATOM 3667 C CA . PRO A 1 460 ? -25.995 -39.551 44.580 1.00 53.19 460 PRO A CA 1
ATOM 3668 C C . PRO A 1 460 ? -25.354 -38.854 45.787 1.00 53.19 460 PRO A C 1
ATOM 3670 O O . PRO A 1 460 ? -25.800 -39.043 46.918 1.00 53.19 460 PRO A O 1
ATOM 3673 N N . HIS A 1 461 ? -24.316 -38.052 45.548 1.00 58.88 461 HIS A N 1
ATOM 3674 C CA . HIS A 1 461 ? -23.701 -37.227 46.586 1.00 58.88 461 HIS A CA 1
ATOM 3675 C C . HIS A 1 461 ? -24.629 -36.043 46.890 1.00 58.88 461 HIS A C 1
ATOM 3677 O O . HIS A 1 461 ? -25.103 -35.368 45.975 1.00 58.88 461 HIS A O 1
ATOM 3683 N N . ARG A 1 462 ? -24.927 -35.797 48.170 1.00 61.34 462 ARG A N 1
ATOM 3684 C CA . ARG A 1 462 ? -25.700 -34.627 48.613 1.00 61.34 462 ARG A CA 1
ATOM 3685 C C . ARG A 1 462 ? -24.777 -33.685 49.372 1.00 61.34 462 ARG A C 1
ATOM 3687 O O . ARG A 1 462 ? -24.645 -33.811 50.582 1.00 61.34 462 ARG A O 1
ATOM 3694 N N . VAL A 1 463 ? -24.168 -32.733 48.669 1.00 74.06 463 VAL A N 1
ATOM 3695 C CA . VAL A 1 463 ? -23.398 -31.667 49.324 1.00 74.06 463 VAL A CA 1
ATOM 3696 C C . VAL A 1 463 ? -24.353 -30.726 50.052 1.00 74.06 463 VAL A C 1
ATOM 3698 O O . VAL A 1 463 ? -25.349 -30.274 49.483 1.00 74.06 463 VAL A O 1
ATOM 3701 N N . ASN A 1 464 ? -24.059 -30.424 51.316 1.00 80.06 464 ASN A N 1
ATOM 3702 C CA . ASN A 1 464 ? -24.847 -29.487 52.107 1.00 80.06 464 ASN A CA 1
ATOM 3703 C C . ASN A 1 464 ? -24.328 -28.057 51.901 1.00 80.06 464 ASN A C 1
ATOM 3705 O O . ASN A 1 464 ? -23.232 -27.721 52.352 1.00 80.06 464 ASN A O 1
ATOM 3709 N N . VAL A 1 465 ? -25.109 -27.228 51.206 1.00 84.94 465 VAL A N 1
ATOM 3710 C CA . VAL A 1 465 ? -24.741 -25.847 50.866 1.00 84.94 465 VAL A CA 1
ATOM 3711 C C . VAL A 1 465 ? -25.804 -24.873 51.373 1.00 84.94 465 VAL A C 1
ATOM 3713 O O . VAL A 1 465 ? -26.975 -24.976 51.009 1.00 84.94 465 VAL A O 1
ATOM 3716 N N . ASP A 1 466 ? -25.387 -23.894 52.175 1.00 84.19 466 ASP A N 1
ATOM 3717 C CA . ASP A 1 466 ? -26.195 -22.740 52.577 1.00 84.19 466 ASP A CA 1
ATOM 3718 C C . ASP A 1 466 ? -25.925 -21.562 51.624 1.00 84.19 466 ASP A C 1
ATOM 3720 O O . ASP A 1 466 ? -24.962 -20.805 51.788 1.00 84.19 466 ASP A O 1
ATOM 3724 N N . ILE A 1 467 ? -26.783 -21.426 50.606 1.00 82.12 467 ILE A N 1
ATOM 3725 C CA . ILE A 1 467 ? -26.822 -20.261 49.714 1.00 82.12 467 ILE A CA 1
ATOM 3726 C C . ILE A 1 467 ? -27.992 -19.370 50.132 1.00 82.12 467 ILE A C 1
ATOM 3728 O O . ILE A 1 467 ? -29.134 -19.562 49.706 1.00 82.12 467 ILE A O 1
ATOM 3732 N N . GLU A 1 468 ? -27.710 -18.355 50.941 1.00 78.06 468 GLU A N 1
ATOM 3733 C CA . GLU A 1 468 ? -28.700 -17.331 51.259 1.00 78.06 468 GLU A CA 1
ATOM 3734 C C . GLU A 1 468 ? -28.845 -16.358 50.091 1.00 78.06 468 GLU A C 1
ATOM 3736 O O . GLU A 1 468 ? -27.903 -15.668 49.694 1.00 78.06 468 GLU A O 1
ATOM 3741 N N . LYS A 1 469 ? -30.050 -16.308 49.519 1.00 68.81 469 LYS A N 1
ATOM 3742 C CA . LYS A 1 469 ? -30.374 -15.352 48.462 1.00 68.81 469 LYS A CA 1
ATOM 3743 C C . LYS A 1 469 ? -30.463 -13.954 49.062 1.00 68.81 469 LYS A C 1
ATOM 3745 O O . LYS A 1 469 ? -31.316 -13.699 49.908 1.00 68.81 469 LYS A O 1
ATOM 3750 N N . LEU A 1 470 ? -29.626 -13.042 48.572 1.00 73.25 470 LEU A N 1
ATOM 3751 C CA . LEU A 1 470 ? -29.774 -11.622 48.872 1.00 73.25 470 LEU A CA 1
ATOM 3752 C C . LEU A 1 470 ? -31.151 -11.145 48.386 1.00 73.25 470 LEU A C 1
ATOM 3754 O O . LEU A 1 470 ? -31.553 -11.436 47.259 1.00 73.25 470 LEU A O 1
ATOM 3758 N N . THR A 1 471 ? -31.863 -10.400 49.228 1.00 74.12 471 THR A N 1
ATOM 3759 C CA . THR A 1 471 ? -33.186 -9.827 48.915 1.00 74.12 471 THR A CA 1
ATOM 3760 C C . THR A 1 471 ? -33.140 -8.769 47.809 1.00 74.12 471 THR A C 1
ATOM 3762 O O . THR A 1 471 ? -34.154 -8.497 47.176 1.00 74.12 471 THR A O 1
ATOM 3765 N N . GLN A 1 472 ? -31.961 -8.199 47.568 1.00 76.56 472 GLN A N 1
ATOM 3766 C CA . GLN A 1 472 ? -31.671 -7.147 46.594 1.00 76.56 472 GLN A CA 1
ATOM 3767 C C . GLN A 1 472 ? -30.240 -7.331 46.049 1.00 76.56 472 GLN A C 1
ATOM 3769 O O . GLN A 1 472 ? -29.470 -8.129 46.601 1.00 76.56 472 GLN A O 1
ATOM 3774 N N . ARG A 1 473 ? -29.847 -6.637 44.970 1.00 71.69 473 ARG A N 1
ATOM 3775 C CA . ARG A 1 473 ? -28.514 -6.842 44.362 1.00 71.69 473 ARG A CA 1
ATOM 3776 C C . ARG A 1 473 ? -27.411 -6.428 45.333 1.00 71.69 473 ARG A C 1
ATOM 3778 O O . ARG A 1 473 ? -27.548 -5.440 46.038 1.00 71.69 473 ARG A O 1
ATOM 3785 N N . LYS A 1 474 ? -26.267 -7.127 45.328 1.00 76.50 474 LYS A N 1
ATOM 3786 C CA . LYS A 1 474 ? -25.105 -6.818 46.192 1.00 76.50 474 LYS A CA 1
ATOM 3787 C C . LYS A 1 474 ? -24.668 -5.343 46.114 1.00 76.50 474 LYS A C 1
ATOM 3789 O O . LYS A 1 474 ? -24.294 -4.780 47.134 1.00 76.50 474 LYS A O 1
ATOM 3794 N N . SER A 1 475 ? -24.766 -4.718 44.935 1.00 75.25 475 SER A N 1
ATOM 3795 C CA . SER A 1 475 ? -24.468 -3.293 44.709 1.00 75.25 475 SER A CA 1
ATOM 3796 C C . SER A 1 475 ? -25.429 -2.323 45.406 1.00 75.25 475 SER A C 1
ATOM 3798 O O . SER A 1 475 ? -25.098 -1.157 45.562 1.00 75.25 475 SER A O 1
ATOM 3800 N N . GLU A 1 476 ? -26.619 -2.785 45.789 1.00 80.81 476 GLU A N 1
ATOM 3801 C CA . GLU A 1 476 ? -27.664 -1.994 46.453 1.00 80.81 476 GLU A CA 1
ATOM 3802 C C . GLU A 1 476 ? -27.538 -2.067 47.992 1.00 80.81 476 GLU A C 1
ATOM 3804 O O . GLU A 1 476 ? -28.255 -1.380 48.715 1.00 80.81 476 GLU A O 1
ATOM 3809 N N . TRP A 1 477 ? -26.621 -2.888 48.523 1.00 79.12 477 TRP A N 1
ATOM 3810 C CA . TRP A 1 477 ? -26.343 -2.962 49.958 1.00 79.12 477 TRP A CA 1
ATOM 3811 C C . TRP A 1 477 ? -25.271 -1.960 50.390 1.00 79.12 477 TRP A C 1
ATOM 3813 O O . TRP A 1 477 ? -24.220 -1.842 49.765 1.00 79.12 477 TRP A O 1
ATOM 3823 N N . ILE A 1 478 ? -25.473 -1.338 51.554 1.00 82.94 478 ILE A N 1
ATOM 3824 C CA . ILE A 1 478 ? -24.399 -0.635 52.264 1.00 82.94 478 ILE A CA 1
ATOM 3825 C C . ILE A 1 478 ? -23.378 -1.692 52.731 1.00 82.94 478 ILE A C 1
ATOM 3827 O O . ILE A 1 478 ? -23.767 -2.581 53.500 1.00 82.94 478 ILE A O 1
ATOM 3831 N N . PRO A 1 479 ? -22.086 -1.609 52.344 1.00 79.81 479 PRO A N 1
ATOM 3832 C CA . PRO A 1 479 ? -21.102 -2.654 52.639 1.00 79.81 479 PRO A CA 1
ATOM 3833 C C . PRO A 1 479 ? -21.010 -3.006 54.126 1.00 79.81 479 PRO A C 1
ATOM 3835 O O . PRO A 1 479 ? -20.966 -4.177 54.477 1.00 79.81 479 PRO A O 1
ATOM 3838 N N . GLN A 1 480 ? -21.087 -2.016 55.020 1.00 81.12 480 GLN A N 1
ATOM 3839 C CA . GLN A 1 480 ? -21.047 -2.245 56.469 1.00 81.12 480 GLN A CA 1
ATOM 3840 C C . GLN A 1 480 ? -22.271 -3.019 56.991 1.00 81.12 480 GLN A C 1
ATOM 3842 O O . GLN A 1 480 ? -22.151 -3.825 57.911 1.00 81.12 480 GLN A O 1
ATOM 3847 N N . VAL A 1 481 ? -23.449 -2.794 56.403 1.00 83.38 481 VAL A N 1
ATOM 3848 C CA . VAL A 1 481 ? -24.689 -3.488 56.781 1.00 83.38 481 VAL A CA 1
ATOM 3849 C C . VAL A 1 481 ? -24.649 -4.927 56.283 1.00 83.38 481 VAL A C 1
ATOM 3851 O O . VAL A 1 481 ? -24.927 -5.842 57.052 1.00 83.38 481 VAL A O 1
ATOM 3854 N N . LEU A 1 482 ? -24.222 -5.135 55.034 1.00 83.38 482 LEU A N 1
ATOM 3855 C CA . LEU A 1 482 ? -24.025 -6.471 54.471 1.00 83.38 482 LEU A CA 1
ATOM 3856 C C . LEU A 1 482 ? -22.950 -7.245 55.248 1.00 83.38 482 LEU A C 1
ATOM 3858 O O . LEU A 1 482 ? -23.148 -8.411 55.577 1.00 83.38 482 LEU A O 1
ATOM 3862 N N . ARG A 1 483 ? -21.855 -6.578 55.630 1.00 84.69 483 ARG A N 1
ATOM 3863 C CA . ARG A 1 483 ? -20.819 -7.132 56.509 1.00 84.69 483 ARG A CA 1
ATOM 3864 C C . ARG A 1 483 ? -21.411 -7.592 57.833 1.00 84.69 483 ARG A C 1
ATOM 3866 O O . ARG A 1 483 ? -21.187 -8.727 58.227 1.00 84.69 483 ARG A O 1
ATOM 3873 N N . ASN A 1 484 ? -22.160 -6.728 58.518 1.00 83.88 484 ASN A N 1
ATOM 3874 C CA . ASN A 1 484 ? -22.741 -7.044 59.822 1.00 83.88 484 ASN A CA 1
ATOM 3875 C C . ASN A 1 484 ? -23.777 -8.170 59.732 1.00 83.88 484 ASN A C 1
ATOM 3877 O O . ASN A 1 484 ? -23.785 -9.044 60.593 1.00 83.88 484 ASN A O 1
ATOM 3881 N N . HIS A 1 485 ? -24.593 -8.190 58.674 1.00 84.19 485 HIS A N 1
ATOM 3882 C CA . HIS A 1 485 ? -25.538 -9.275 58.393 1.00 84.19 485 HIS A CA 1
ATOM 3883 C C . HIS A 1 485 ? -24.820 -10.621 58.287 1.00 84.19 485 HIS A C 1
ATOM 3885 O O . HIS A 1 485 ? -25.153 -11.569 58.996 1.00 84.19 485 HIS A O 1
ATOM 3891 N N . PHE A 1 486 ? -23.762 -10.685 57.475 1.00 85.44 486 PHE A N 1
ATOM 3892 C CA . PHE A 1 486 ? -22.988 -11.912 57.323 1.00 85.44 486 PHE A CA 1
ATOM 3893 C C . PHE A 1 486 ? -22.133 -12.240 58.553 1.00 85.44 486 PHE A C 1
ATOM 3895 O O . PHE A 1 486 ? -21.970 -13.413 58.854 1.00 85.44 486 PHE A O 1
ATOM 3902 N N . LEU A 1 487 ? -21.656 -11.267 59.335 1.00 83.88 487 LEU A N 1
ATOM 3903 C CA . LEU A 1 487 ? -20.989 -11.538 60.618 1.00 83.88 487 LEU A CA 1
ATOM 3904 C C . LEU A 1 487 ? -21.950 -12.143 61.658 1.00 83.88 487 LEU A C 1
ATOM 3906 O O . LEU A 1 487 ? -21.553 -13.048 62.388 1.00 83.88 487 LEU A O 1
ATOM 3910 N N . LEU A 1 488 ? -23.209 -11.690 61.698 1.00 83.94 488 LEU A N 1
ATOM 3911 C CA . LEU A 1 488 ? -24.263 -12.276 62.538 1.00 83.94 488 LEU A CA 1
ATOM 3912 C C . LEU A 1 488 ? -24.683 -13.672 62.069 1.00 83.94 488 LEU A C 1
ATOM 3914 O O . LEU A 1 488 ? -25.087 -14.498 62.879 1.00 83.94 488 LEU A O 1
ATOM 3918 N N . LYS A 1 489 ? -24.593 -13.950 60.767 1.00 83.06 489 LYS A N 1
ATOM 3919 C CA . LYS A 1 489 ? -24.769 -15.303 60.234 1.00 83.06 489 LYS A CA 1
ATOM 3920 C C . LYS A 1 489 ? -23.594 -16.202 60.613 1.00 83.06 489 LYS A C 1
ATOM 3922 O O . LYS A 1 489 ? -23.794 -17.318 61.078 1.00 83.06 489 LYS A O 1
ATOM 3927 N N . LEU A 1 490 ? -22.367 -15.705 60.456 1.00 81.88 490 LEU A N 1
ATOM 3928 C CA . LEU A 1 490 ? -21.145 -16.434 60.792 1.00 81.88 490 LEU A CA 1
ATOM 3929 C C . LEU A 1 490 ? -21.085 -16.813 62.279 1.00 81.88 490 LEU A C 1
ATOM 3931 O O . LEU A 1 490 ? -20.548 -17.869 62.599 1.00 81.88 490 LEU A O 1
ATOM 3935 N N . SER A 1 491 ? -21.684 -16.020 63.176 1.00 78.19 491 SER A N 1
ATOM 3936 C CA . SER A 1 491 ? -21.765 -16.348 64.607 1.00 78.19 491 SER A CA 1
ATOM 3937 C C . SER A 1 491 ? -22.750 -17.476 64.951 1.00 78.19 491 SER A C 1
ATOM 3939 O O . SER A 1 491 ? -22.726 -17.971 66.077 1.00 78.19 491 SER A O 1
ATOM 3941 N N . GLN A 1 492 ? -23.602 -17.907 64.012 1.00 79.31 492 GLN A N 1
ATOM 3942 C CA . GLN A 1 492 ? -24.507 -19.054 64.196 1.00 79.31 492 GLN A CA 1
ATOM 3943 C C . GLN A 1 492 ? -23.784 -20.397 64.024 1.00 79.31 492 GLN A C 1
ATOM 3945 O O . GLN A 1 492 ? -24.277 -21.430 64.479 1.00 79.31 492 GLN A O 1
ATOM 3950 N N . TYR A 1 493 ? -22.609 -20.388 63.393 1.00 77.88 493 TYR A N 1
ATOM 3951 C CA . TYR A 1 493 ? -21.774 -21.565 63.201 1.00 77.88 493 TYR A CA 1
ATOM 3952 C C . TYR A 1 493 ? -20.894 -21.782 64.443 1.00 77.88 493 TYR A C 1
ATOM 3954 O O . TYR A 1 493 ? -20.114 -20.916 64.836 1.00 77.88 493 TYR A O 1
ATOM 3962 N N . SER A 1 494 ? -21.082 -22.922 65.118 1.00 64.56 494 SER A N 1
ATOM 3963 C CA . SER A 1 494 ? -20.528 -23.190 66.455 1.00 64.56 494 SER A CA 1
ATOM 3964 C C . SER A 1 494 ? -19.006 -23.341 66.435 1.00 64.56 494 SER A C 1
ATOM 3966 O O . SER A 1 494 ? -18.512 -24.156 65.678 1.00 64.56 494 SER A O 1
ATOM 3968 N N . HIS A 1 495 ? -18.267 -22.656 67.315 1.00 65.06 495 HIS A N 1
ATOM 3969 C CA . HIS A 1 495 ? -16.792 -22.711 67.398 1.00 65.06 495 HIS A CA 1
ATOM 3970 C C . HIS A 1 495 ? -16.230 -23.882 68.233 1.00 65.06 495 HIS A C 1
ATOM 3972 O O . HIS A 1 495 ? -15.124 -23.798 68.770 1.00 65.06 495 HIS A O 1
ATOM 3978 N N . ARG A 1 496 ? -16.993 -24.964 68.430 1.00 61.31 496 ARG A N 1
ATOM 3979 C CA . ARG A 1 496 ? -16.608 -26.066 69.326 1.00 61.31 496 ARG A CA 1
ATOM 3980 C C . ARG A 1 496 ? -16.194 -27.298 68.524 1.00 61.31 496 ARG A C 1
ATOM 3982 O O . ARG A 1 496 ? -17.054 -27.939 67.941 1.00 61.31 496 ARG A O 1
ATOM 3989 N N . GLN A 1 497 ? -14.900 -27.639 68.557 1.00 64.38 497 GLN A N 1
ATOM 3990 C CA . GLN A 1 497 ? -14.313 -28.788 67.841 1.00 64.38 497 GLN A CA 1
ATOM 3991 C C . GLN A 1 497 ? -14.593 -28.786 66.325 1.00 64.38 497 GLN A C 1
ATOM 3993 O O . GLN A 1 497 ? -14.870 -29.828 65.737 1.00 64.38 497 GLN A O 1
ATOM 3998 N N . VAL A 1 498 ? -14.512 -27.613 65.695 1.00 81.75 498 VAL A N 1
ATOM 3999 C CA . VAL A 1 498 ? -14.776 -27.431 64.261 1.00 81.75 498 VAL A CA 1
ATOM 4000 C C . VAL A 1 498 ? -13.620 -26.710 63.578 1.00 81.75 498 VAL A C 1
ATOM 4002 O O . VAL A 1 498 ? -12.849 -25.987 64.215 1.00 81.75 498 VAL A O 1
ATOM 4005 N N . ILE A 1 499 ? -13.551 -26.852 62.261 1.00 87.12 499 ILE A N 1
ATOM 4006 C CA . ILE A 1 499 ? -12.605 -26.152 61.403 1.00 87.12 499 ILE A CA 1
ATOM 4007 C C . ILE A 1 499 ? -13.380 -25.179 60.519 1.00 87.12 499 ILE A C 1
ATOM 4009 O O . ILE A 1 499 ? -14.321 -25.563 59.826 1.00 87.12 499 ILE A O 1
ATOM 4013 N N . HIS A 1 500 ? -12.987 -23.907 60.543 1.00 91.12 500 HIS A N 1
ATOM 4014 C CA . HIS A 1 500 ? -13.509 -22.887 59.637 1.00 91.12 500 HIS A CA 1
ATOM 4015 C C . HIS A 1 500 ? -12.506 -22.667 58.512 1.00 91.12 500 HIS A C 1
ATOM 4017 O O . HIS A 1 500 ? -11.343 -22.370 58.778 1.00 91.12 500 HIS A O 1
ATOM 4023 N N . ILE A 1 501 ? -12.950 -22.778 57.266 1.00 92.56 501 ILE A N 1
ATOM 4024 C CA . ILE A 1 501 ? -12.097 -22.604 56.093 1.00 92.56 501 ILE A CA 1
ATOM 4025 C C . ILE A 1 501 ? -12.625 -21.466 55.233 1.00 92.56 501 ILE A C 1
ATOM 4027 O O . ILE A 1 501 ? -13.817 -21.415 54.960 1.00 92.56 501 ILE A O 1
ATOM 4031 N N . TYR A 1 502 ? -11.739 -20.582 54.790 1.00 93.56 502 TYR A N 1
ATOM 4032 C CA . TYR A 1 502 ? -12.027 -19.536 53.813 1.00 93.56 502 TYR A CA 1
ATOM 4033 C C . TYR A 1 502 ? -11.184 -19.790 52.569 1.00 93.56 502 TYR A C 1
ATOM 4035 O O . TYR A 1 502 ? -9.967 -19.958 52.680 1.00 93.56 502 TYR A O 1
ATOM 4043 N N . CYS A 1 503 ? -11.829 -19.826 51.409 1.00 92.44 503 CYS A N 1
ATOM 4044 C CA . CYS A 1 503 ? -11.200 -20.138 50.129 1.00 92.44 503 CYS A CA 1
ATOM 4045 C C . CYS A 1 503 ? -11.423 -18.989 49.148 1.00 92.44 503 CYS A C 1
ATOM 4047 O O . CYS A 1 503 ? -12.525 -18.449 49.117 1.00 92.44 503 CYS A O 1
ATOM 4049 N N . ASP A 1 504 ? -10.403 -18.668 48.351 1.00 91.62 504 ASP A N 1
ATOM 4050 C CA . ASP A 1 504 ? -10.527 -17.749 47.214 1.00 91.62 504 ASP A CA 1
ATOM 4051 C C . ASP A 1 504 ? -9.582 -18.164 46.063 1.00 91.62 504 ASP A C 1
ATOM 4053 O O . ASP A 1 504 ? -8.525 -18.784 46.274 1.00 91.62 504 ASP A O 1
ATOM 4057 N N . GLY A 1 505 ? -9.953 -17.818 44.832 1.00 89.06 505 GLY A N 1
ATOM 4058 C CA . GLY A 1 505 ? -9.200 -18.022 43.602 1.00 89.06 505 GLY A CA 1
ATOM 4059 C C . GLY A 1 505 ? -9.004 -16.724 42.811 1.00 89.06 505 GLY A C 1
ATOM 4060 O O . GLY A 1 505 ? -9.954 -16.088 42.368 1.00 89.06 505 GLY A O 1
ATOM 4061 N N . SER A 1 506 ? -7.750 -16.380 42.504 1.00 87.94 506 SER A N 1
ATOM 4062 C CA . SER A 1 506 ? -7.395 -15.161 41.766 1.00 87.94 506 SER A CA 1
ATOM 4063 C C . SER A 1 506 ? -6.814 -15.462 40.383 1.00 87.94 506 SER A C 1
ATOM 4065 O O . SER A 1 506 ? -6.056 -16.418 40.196 1.00 87.94 506 SER A O 1
ATOM 4067 N N . VAL A 1 507 ? -7.151 -14.633 39.391 1.00 82.25 507 VAL A N 1
ATOM 4068 C CA . VAL A 1 507 ? -6.679 -14.760 38.004 1.00 82.25 507 VAL A CA 1
ATOM 4069 C C . VAL A 1 507 ? -6.308 -13.385 37.449 1.00 82.25 507 VAL A C 1
ATOM 4071 O O . VAL A 1 507 ? -7.119 -12.466 37.469 1.00 82.25 507 VAL A O 1
ATOM 4074 N N . ASP A 1 508 ? -5.106 -13.268 36.883 1.00 76.31 508 ASP A N 1
ATOM 4075 C CA . ASP A 1 508 ? -4.615 -12.073 36.190 1.00 76.31 508 ASP A CA 1
ATOM 4076 C C . ASP A 1 508 ? -4.095 -12.453 34.800 1.00 76.31 508 ASP A C 1
ATOM 4078 O O . ASP A 1 508 ? -2.921 -12.797 34.663 1.00 76.31 508 ASP A O 1
ATOM 4082 N N . GLY A 1 509 ? -4.986 -12.445 33.793 1.00 60.25 509 GLY A N 1
ATOM 4083 C CA . GLY A 1 509 ? -4.755 -12.560 32.335 1.00 60.25 509 GLY A CA 1
ATOM 4084 C C . GLY A 1 509 ? -3.955 -13.774 31.814 1.00 60.25 509 GLY A C 1
ATOM 4085 O O . GLY A 1 509 ? -4.385 -14.484 30.905 1.00 60.25 509 GLY A O 1
ATOM 4086 N N . SER A 1 510 ? -2.769 -14.000 32.370 1.00 63.16 510 SER A N 1
ATOM 4087 C CA . SER A 1 510 ? -1.817 -15.079 32.110 1.00 63.16 510 SER A CA 1
ATOM 4088 C C . SER A 1 510 ? -1.414 -15.890 33.357 1.00 63.16 510 SER A C 1
ATOM 4090 O O . SER A 1 510 ? -0.783 -16.935 33.205 1.00 63.16 510 SER A O 1
ATOM 4092 N N . LYS A 1 511 ? -1.757 -15.457 34.580 1.00 79.19 511 LYS A N 1
ATOM 4093 C CA . LYS A 1 511 ? -1.429 -16.139 35.848 1.00 79.19 511 LYS A CA 1
ATOM 4094 C C . LYS A 1 511 ? -2.697 -16.442 36.657 1.00 79.19 511 LYS A C 1
ATOM 4096 O O . LYS A 1 511 ? -3.677 -15.710 36.557 1.00 79.19 511 LYS A O 1
ATOM 4101 N N . SER A 1 512 ? -2.662 -17.504 37.460 1.00 83.12 512 SER A N 1
ATOM 4102 C CA . SER A 1 512 ? -3.772 -17.947 38.316 1.00 83.12 512 SER A CA 1
ATOM 4103 C C . SER A 1 512 ? -3.253 -18.506 39.648 1.00 83.12 512 SER A C 1
ATOM 4105 O O . SER A 1 512 ? -2.199 -19.141 39.697 1.00 83.12 512 SER A O 1
ATOM 4107 N N . GLY A 1 513 ? -3.964 -18.301 40.744 1.00 88.38 513 GLY A N 1
ATOM 4108 C CA . GLY A 1 513 ? -3.553 -18.777 42.065 1.00 88.38 513 GLY A CA 1
ATOM 4109 C C . GLY A 1 513 ? -4.756 -19.007 42.963 1.00 88.38 513 GLY A C 1
ATOM 4110 O O . GLY A 1 513 ? -5.817 -18.440 42.714 1.00 88.38 513 GLY A O 1
ATOM 4111 N N . CYS A 1 514 ? -4.598 -19.833 43.991 1.00 91.62 514 CYS A N 1
ATOM 4112 C CA . CYS A 1 514 ? -5.591 -19.952 45.053 1.00 91.62 514 CYS A CA 1
ATOM 4113 C C . CYS A 1 514 ? -4.980 -19.693 46.427 1.00 91.62 514 CYS A C 1
ATOM 4115 O O . CYS A 1 514 ? -3.786 -19.914 46.664 1.00 91.62 514 CYS A O 1
ATOM 4117 N N . GLY A 1 515 ? -5.833 -19.196 47.315 1.00 92.31 515 GLY A N 1
ATOM 4118 C CA . GLY A 1 515 ? -5.539 -18.931 48.710 1.00 92.31 515 GLY A CA 1
ATOM 4119 C C . GLY A 1 515 ? -6.550 -19.646 49.593 1.00 92.31 515 GLY A C 1
ATOM 4120 O O . GLY A 1 515 ? -7.749 -19.631 49.319 1.00 92.31 515 GLY A O 1
ATOM 4121 N N . VAL A 1 516 ? -6.063 -20.277 50.657 1.00 93.81 516 VAL A N 1
ATOM 4122 C CA . VAL A 1 516 ? -6.901 -20.928 51.663 1.00 93.81 516 VAL A CA 1
ATOM 4123 C C . VAL A 1 516 ? -6.435 -20.499 53.047 1.00 93.81 516 VAL A C 1
ATOM 4125 O O . VAL A 1 516 ? -5.250 -20.580 53.365 1.00 93.81 516 VAL A O 1
ATOM 4128 N N . LEU A 1 517 ? -7.373 -20.072 53.885 1.00 93.81 517 LEU A N 1
ATOM 4129 C CA . LEU A 1 517 ? -7.158 -19.844 55.308 1.00 93.81 517 LEU A CA 1
ATOM 4130 C C . LEU A 1 517 ? -7.969 -20.876 56.095 1.00 93.81 517 LEU A C 1
ATOM 4132 O O . LEU A 1 517 ? -9.197 -20.871 56.052 1.00 93.81 517 LEU A O 1
ATOM 4136 N N . ILE A 1 518 ? -7.277 -21.738 56.830 1.00 92.12 518 ILE A N 1
ATOM 4137 C CA . ILE A 1 518 ? -7.858 -22.786 57.670 1.00 92.12 518 ILE A CA 1
ATOM 4138 C C . ILE A 1 518 ? -7.689 -22.373 59.123 1.00 92.12 518 ILE A C 1
ATOM 4140 O O . ILE A 1 518 ? -6.578 -22.113 59.573 1.00 92.12 518 ILE A O 1
ATOM 4144 N N . ARG A 1 519 ? -8.784 -22.351 59.870 1.00 89.50 519 ARG A N 1
ATOM 4145 C CA . ARG A 1 519 ? -8.808 -21.999 61.284 1.00 89.50 519 ARG A CA 1
ATOM 4146 C C . ARG A 1 519 ? -9.369 -23.157 62.087 1.00 89.50 519 ARG A C 1
ATOM 4148 O O . ARG A 1 519 ? -10.575 -23.403 62.068 1.00 89.50 519 ARG A O 1
ATOM 4155 N N . ASP A 1 520 ? -8.487 -23.868 62.776 1.00 88.75 520 ASP A N 1
ATOM 4156 C CA . ASP A 1 520 ? -8.845 -25.010 63.615 1.00 88.75 520 ASP A CA 1
ATOM 4157 C C . ASP A 1 520 ? -9.085 -24.554 65.059 1.00 88.75 520 ASP A C 1
ATOM 4159 O O . ASP A 1 520 ? -8.160 -24.070 65.717 1.00 88.75 520 ASP A O 1
ATOM 4163 N N . TYR A 1 521 ? -10.320 -24.701 65.548 1.00 83.50 521 TYR A N 1
ATOM 4164 C CA . TYR A 1 521 ? -10.721 -24.332 66.904 1.00 83.50 521 TYR A CA 1
ATOM 4165 C C . TYR A 1 521 ? -10.609 -25.524 67.867 1.00 83.50 521 TYR A C 1
ATOM 4167 O O . TYR A 1 521 ? -11.340 -26.513 67.758 1.00 83.50 521 TYR A O 1
ATOM 4175 N N . THR A 1 522 ? -9.753 -25.409 68.886 1.00 77.50 522 THR A N 1
ATOM 4176 C CA . THR A 1 522 ? -9.722 -26.335 70.035 1.00 77.50 522 THR A CA 1
ATOM 4177 C C . THR A 1 522 ? -10.731 -25.933 71.109 1.00 77.50 522 THR A C 1
ATOM 4179 O O . THR A 1 522 ? -11.389 -26.793 71.696 1.00 77.50 522 THR A O 1
ATOM 4182 N N . THR A 1 523 ? -10.902 -24.630 71.336 1.00 72.25 523 THR A N 1
ATOM 4183 C CA . THR A 1 523 ? -11.968 -24.032 72.159 1.00 72.25 523 THR A CA 1
ATOM 4184 C C . THR A 1 523 ? -12.452 -22.736 71.488 1.00 72.25 523 THR A C 1
ATOM 4186 O O . THR A 1 523 ? -11.756 -22.241 70.604 1.00 72.25 523 THR A O 1
ATOM 4189 N N . PRO A 1 524 ? -13.603 -22.144 71.870 1.00 70.50 524 PRO A N 1
ATOM 4190 C CA . PRO A 1 524 ? -14.090 -20.910 71.238 1.00 70.50 524 PRO A CA 1
ATOM 4191 C C . PRO A 1 524 ? -13.068 -19.760 71.216 1.00 70.50 524 PRO A C 1
ATOM 4193 O O . PRO A 1 524 ? -13.051 -18.977 70.269 1.00 70.50 524 PRO A O 1
ATOM 4196 N N . ASP A 1 525 ? -12.177 -19.715 72.212 1.00 75.31 525 ASP A N 1
ATOM 4197 C CA . ASP A 1 525 ? -11.155 -18.675 72.366 1.00 75.31 525 ASP A CA 1
ATOM 4198 C C . ASP A 1 525 ? -9.735 -19.132 71.967 1.00 75.31 525 ASP A C 1
ATOM 4200 O O . ASP A 1 525 ? -8.820 -18.309 71.919 1.00 75.31 525 ASP A O 1
ATOM 4204 N N . GLN A 1 526 ? -9.525 -20.421 71.654 1.00 79.00 526 GLN A N 1
ATOM 4205 C CA . GLN A 1 526 ? -8.228 -20.963 71.216 1.00 79.00 526 GLN A CA 1
ATOM 4206 C C . GLN A 1 526 ? -8.335 -21.617 69.841 1.00 79.00 526 GLN A C 1
ATOM 4208 O O . GLN A 1 526 ? -9.073 -22.584 69.642 1.00 79.00 526 GLN A O 1
ATOM 4213 N N . TYR A 1 527 ? -7.547 -21.100 68.904 1.00 85.00 527 TYR A N 1
ATOM 4214 C CA . TYR A 1 527 ? -7.518 -21.547 67.519 1.00 85.00 527 TYR A CA 1
ATOM 4215 C C . TYR A 1 527 ? -6.093 -21.540 66.965 1.00 85.00 527 TYR A C 1
ATOM 4217 O O . TYR A 1 527 ? -5.223 -20.817 67.455 1.00 85.00 527 TYR A O 1
ATOM 4225 N N . THR A 1 528 ? -5.881 -22.317 65.907 1.00 87.00 528 THR A N 1
ATOM 4226 C CA . THR A 1 528 ? -4.664 -22.278 65.087 1.00 87.00 528 THR A CA 1
ATOM 4227 C C . THR A 1 528 ? -5.026 -21.916 63.652 1.00 87.00 528 THR A C 1
ATOM 4229 O O . THR A 1 528 ? -5.952 -22.494 63.085 1.00 87.00 528 THR A O 1
ATOM 4232 N N . ASP A 1 529 ? -4.321 -20.932 63.090 1.00 89.50 529 ASP A N 1
ATOM 4233 C CA . ASP A 1 529 ? -4.498 -20.493 61.705 1.00 89.50 529 ASP A CA 1
ATOM 4234 C C . ASP A 1 529 ? -3.416 -21.127 60.827 1.00 89.50 529 ASP A C 1
ATOM 4236 O O . ASP A 1 529 ? -2.225 -21.023 61.118 1.00 89.50 529 ASP A O 1
ATOM 4240 N N . THR A 1 530 ? -3.836 -21.769 59.743 1.00 90.31 530 THR A N 1
ATOM 4241 C CA . THR A 1 530 ? -2.971 -22.291 58.686 1.00 90.31 530 THR A CA 1
ATOM 4242 C C . THR A 1 530 ? -3.320 -21.584 57.387 1.00 90.31 530 THR A C 1
ATOM 4244 O O . THR A 1 530 ? -4.473 -21.581 56.958 1.00 90.31 530 THR A O 1
ATOM 4247 N N . GLU A 1 531 ? -2.321 -20.980 56.758 1.00 92.75 531 GLU A N 1
ATOM 4248 C CA . GLU A 1 531 ? -2.467 -20.273 55.490 1.00 92.75 531 GLU A CA 1
ATOM 4249 C C . GLU A 1 531 ? -1.805 -21.085 54.384 1.00 92.75 531 GLU A C 1
ATOM 4251 O O . GLU A 1 531 ? -0.657 -21.510 54.514 1.00 92.75 531 GLU A O 1
ATOM 4256 N N . VAL A 1 532 ? -2.533 -21.305 53.295 1.00 87.94 532 VAL A N 1
ATOM 4257 C CA . VAL A 1 532 ? -2.052 -22.044 52.133 1.00 87.94 532 VAL A CA 1
ATOM 4258 C C . VAL A 1 532 ? -2.167 -21.145 50.915 1.00 87.94 532 VAL A C 1
ATOM 4260 O O . VAL A 1 532 ? -3.243 -20.650 50.586 1.00 87.94 532 VAL A O 1
ATOM 4263 N N . THR A 1 533 ? -1.047 -20.954 50.231 1.00 89.50 533 THR A N 1
ATOM 4264 C CA . THR A 1 533 ? -0.956 -20.268 48.943 1.00 89.50 533 THR A CA 1
ATOM 4265 C C . THR A 1 533 ? -0.445 -21.256 47.911 1.00 89.50 533 THR A C 1
ATOM 4267 O O . THR A 1 533 ? 0.556 -21.935 48.135 1.00 89.50 533 THR A O 1
ATOM 4270 N N . ARG A 1 534 ? -1.137 -21.374 46.775 1.00 84.94 534 ARG A N 1
ATOM 4271 C CA . ARG A 1 534 ? -0.719 -22.279 45.696 1.00 84.94 534 ARG A CA 1
ATOM 4272 C C . ARG A 1 534 ? -0.774 -21.572 44.354 1.00 84.94 534 ARG A C 1
ATOM 4274 O O . ARG A 1 534 ? -1.808 -21.028 43.951 1.00 84.94 534 ARG A O 1
ATOM 4281 N N . ARG A 1 535 ? 0.346 -21.617 43.632 1.00 88.00 535 ARG A N 1
ATOM 4282 C CA . ARG A 1 535 ? 0.423 -21.165 42.247 1.00 88.00 535 ARG A CA 1
ATOM 4283 C C . ARG A 1 535 ? -0.185 -22.225 41.335 1.00 88.00 535 ARG A C 1
ATOM 4285 O O . ARG A 1 535 ? 0.325 -23.336 41.230 1.00 88.00 535 ARG A O 1
ATOM 4292 N N . LEU A 1 536 ? -1.260 -21.858 40.645 1.00 80.38 536 LEU A N 1
ATOM 4293 C CA . LEU A 1 536 ? -1.995 -22.765 39.767 1.00 80.38 536 LEU A CA 1
ATOM 4294 C C . LEU A 1 536 ? -1.509 -22.677 38.302 1.00 80.38 536 LEU A C 1
ATOM 4296 O O . LEU A 1 536 ? -0.794 -21.738 37.940 1.00 80.38 536 LEU A O 1
ATOM 4300 N N . PRO A 1 537 ? -1.884 -23.616 37.415 1.00 69.50 537 PRO A N 1
ATOM 4301 C CA . PRO A 1 537 ? -1.586 -23.526 35.987 1.00 69.50 537 PRO A CA 1
ATOM 4302 C C . PRO A 1 537 ? -2.001 -22.192 35.353 1.00 69.50 537 PRO A C 1
ATOM 4304 O O . PRO A 1 537 ? -2.955 -21.539 35.779 1.00 69.50 537 PRO A O 1
ATOM 4307 N N . HIS A 1 538 ? -1.270 -21.774 34.318 1.00 62.34 538 HIS A N 1
ATOM 4308 C CA . HIS A 1 538 ? -1.599 -20.565 33.566 1.00 62.34 538 HIS A CA 1
ATOM 4309 C C . HIS A 1 538 ? -2.974 -20.705 32.889 1.00 62.34 538 HIS A C 1
ATOM 4311 O O . HIS A 1 538 ? -3.295 -21.764 32.354 1.00 62.34 538 HIS A O 1
ATOM 4317 N N . HIS A 1 539 ? -3.745 -19.613 32.848 1.00 63.16 539 HIS A N 1
ATOM 4318 C CA . HIS A 1 539 ? -5.026 -19.507 32.127 1.00 63.16 539 HIS A CA 1
ATOM 4319 C C . HIS A 1 539 ? -6.220 -20.296 32.709 1.00 63.16 539 HIS A C 1
ATOM 4321 O O . HIS A 1 539 ? -7.072 -20.761 31.953 1.00 63.16 539 HIS A O 1
ATOM 4327 N N . LEU A 1 540 ? -6.333 -20.414 34.036 1.00 64.06 540 LEU A N 1
ATOM 4328 C CA . LEU A 1 540 ? -7.564 -20.908 34.673 1.00 64.06 540 LEU A CA 1
ATOM 4329 C C . LEU A 1 540 ? -8.670 -19.842 34.685 1.00 64.06 540 LEU A C 1
ATOM 4331 O O . LEU A 1 540 ? -8.381 -18.650 34.774 1.00 64.06 540 LEU A O 1
ATOM 4335 N N . SER A 1 541 ? -9.937 -20.269 34.643 1.00 72.25 541 SER A N 1
ATOM 4336 C CA . SER A 1 541 ? -11.067 -19.394 34.978 1.00 72.25 541 SER A CA 1
ATOM 4337 C C . SER A 1 541 ? -11.111 -19.135 36.485 1.00 72.25 541 SER A C 1
ATOM 4339 O O . SER A 1 541 ? -10.635 -19.958 37.272 1.00 72.25 541 SER A O 1
ATOM 4341 N N . SER A 1 542 ? -11.710 -18.012 36.893 1.00 80.44 542 SER A N 1
ATOM 4342 C CA . SER A 1 542 ? -11.907 -17.692 38.313 1.00 80.44 542 SER A CA 1
ATOM 4343 C C . SER A 1 542 ? -12.642 -18.828 39.029 1.00 80.44 542 SER A C 1
ATOM 4345 O O . SER A 1 542 ? -12.134 -19.349 40.011 1.00 80.44 542 SER A O 1
ATOM 4347 N N . THR A 1 543 ? -13.734 -19.347 38.458 1.00 79.81 543 THR A N 1
ATOM 4348 C CA . THR A 1 543 ? -14.478 -20.491 39.017 1.00 79.81 543 THR A CA 1
ATOM 4349 C C . THR A 1 543 ? -13.616 -21.742 39.230 1.00 79.81 543 THR A C 1
ATOM 4351 O O . THR A 1 543 ? -13.805 -22.460 40.207 1.00 79.81 543 THR A O 1
ATOM 4354 N N . ARG A 1 544 ? -12.649 -22.033 38.348 1.00 78.69 544 ARG A N 1
ATOM 4355 C CA . ARG A 1 544 ? -11.757 -23.191 38.532 1.00 78.69 544 ARG A CA 1
ATOM 4356 C C . ARG A 1 544 ? -10.680 -22.938 39.580 1.00 78.69 544 ARG A C 1
ATOM 4358 O O . ARG A 1 544 ? -10.346 -23.866 40.309 1.00 78.69 544 ARG A O 1
ATOM 4365 N N . ALA A 1 545 ? -10.143 -21.721 39.657 1.00 83.00 545 ALA A N 1
ATOM 4366 C CA . ALA A 1 545 ? -9.214 -21.349 40.723 1.00 83.00 545 ALA A CA 1
ATOM 4367 C C . ALA A 1 545 ? -9.876 -21.505 42.106 1.00 83.00 545 ALA A C 1
ATOM 4369 O O . ALA A 1 545 ? -9.266 -22.051 43.021 1.00 83.00 545 ALA A O 1
ATOM 4370 N N . GLU A 1 546 ? -11.155 -21.146 42.200 1.00 88.00 546 GLU A N 1
ATOM 4371 C CA . GLU A 1 546 ? -12.006 -21.318 43.384 1.00 88.00 546 GLU A CA 1
ATOM 4372 C C . GLU A 1 546 ? -12.246 -22.795 43.731 1.00 88.00 546 GLU A C 1
ATOM 4374 O O . GLU A 1 546 ? -12.075 -23.216 44.874 1.00 88.00 546 GLU A O 1
ATOM 4379 N N . LEU A 1 547 ? -12.571 -23.634 42.739 1.00 86.06 547 LEU A N 1
ATOM 4380 C CA . LEU A 1 547 ? -12.714 -25.082 42.946 1.00 86.06 547 LEU A CA 1
ATOM 4381 C C . LEU A 1 547 ? -11.397 -25.741 43.390 1.00 86.06 547 LEU A C 1
ATOM 4383 O O . LEU A 1 547 ? -11.418 -26.646 44.222 1.00 86.06 547 LEU A O 1
ATOM 4387 N N . TYR A 1 548 ? -10.251 -25.279 42.884 1.00 86.38 548 TYR A N 1
ATOM 4388 C CA . TYR A 1 548 ? -8.939 -25.718 43.367 1.00 86.38 548 TYR A CA 1
ATOM 4389 C C . TYR A 1 548 ? -8.668 -25.271 44.807 1.00 86.38 548 TYR A C 1
ATOM 4391 O O . TYR A 1 548 ? -8.093 -26.044 45.570 1.00 86.38 548 TYR A O 1
ATOM 4399 N N . ALA A 1 549 ? -9.092 -24.064 45.195 1.00 89.00 549 ALA A N 1
ATOM 4400 C CA . ALA A 1 549 ? -9.017 -23.599 46.579 1.00 89.00 549 ALA A CA 1
ATOM 4401 C C . ALA A 1 549 ? -9.817 -24.528 47.512 1.00 89.00 549 ALA A C 1
ATOM 4403 O O . ALA A 1 549 ? -9.309 -24.970 48.541 1.00 89.00 549 ALA A O 1
ATOM 4404 N N . ILE A 1 550 ? -11.031 -24.911 47.099 1.00 90.50 550 ILE A N 1
ATOM 4405 C CA . ILE A 1 550 ? -11.878 -25.877 47.816 1.00 90.50 550 ILE A CA 1
ATOM 4406 C C . ILE A 1 550 ? -11.213 -27.259 47.896 1.00 90.50 550 ILE A C 1
ATOM 4408 O O . ILE A 1 550 ? -11.165 -27.853 48.971 1.00 90.50 550 ILE A O 1
ATOM 4412 N N . LEU A 1 551 ? -10.668 -27.778 46.794 1.00 88.12 551 LEU A N 1
ATOM 4413 C CA . LEU A 1 551 ? -9.998 -29.081 46.794 1.00 88.12 551 LEU A CA 1
ATOM 4414 C C . LEU A 1 551 ? -8.770 -29.088 47.716 1.00 88.12 551 LEU A C 1
ATOM 4416 O O . LEU A 1 551 ? -8.578 -30.019 48.498 1.00 88.12 551 LEU A O 1
ATOM 4420 N N . GLN A 1 552 ? -7.961 -28.027 47.658 1.00 87.94 552 GLN A N 1
ATOM 4421 C CA . GLN A 1 552 ? -6.786 -27.868 48.510 1.00 87.94 552 GLN A CA 1
ATOM 4422 C C . GLN A 1 552 ? -7.173 -27.789 49.991 1.00 87.94 552 GLN A C 1
ATOM 4424 O O . GLN A 1 552 ? -6.519 -28.410 50.833 1.00 87.94 552 GLN A O 1
ATOM 4429 N N . ALA A 1 553 ? -8.245 -27.062 50.309 1.00 89.00 553 ALA A N 1
ATOM 4430 C CA . ALA A 1 553 ? -8.816 -27.012 51.647 1.00 89.00 553 ALA A CA 1
ATOM 4431 C C . ALA A 1 553 ? -9.186 -28.408 52.159 1.00 89.00 553 ALA A C 1
ATOM 4433 O O . ALA A 1 553 ? -8.719 -28.811 53.224 1.00 89.00 553 ALA A O 1
ATOM 4434 N N . LEU A 1 554 ? -9.965 -29.162 51.376 1.00 88.38 554 LEU A N 1
ATOM 4435 C CA . LEU A 1 554 ? -10.435 -30.501 51.734 1.00 88.38 554 LEU A CA 1
ATOM 4436 C C . LEU A 1 554 ? -9.271 -31.473 51.973 1.00 88.38 554 LEU A C 1
ATOM 4438 O O . LEU A 1 554 ? -9.245 -32.153 52.997 1.00 88.38 554 LEU A O 1
ATOM 4442 N N . HIS A 1 555 ? -8.266 -31.490 51.091 1.00 86.69 555 HIS A N 1
ATOM 4443 C CA . HIS A 1 555 ? -7.075 -32.330 51.266 1.00 86.69 555 HIS A CA 1
ATOM 4444 C C . HIS A 1 555 ? -6.272 -31.987 52.524 1.00 86.69 555 HIS A C 1
ATOM 4446 O O . HIS A 1 555 ? -5.679 -32.873 53.132 1.00 86.69 555 HIS A O 1
ATOM 4452 N N . THR A 1 556 ? -6.253 -30.717 52.931 1.00 84.12 556 THR A N 1
ATOM 4453 C CA . THR A 1 556 ? -5.486 -30.291 54.109 1.00 84.12 556 THR A CA 1
ATOM 4454 C C . THR A 1 556 ? -6.162 -30.728 55.413 1.00 84.12 556 THR A C 1
ATOM 4456 O O . THR A 1 556 ? -5.481 -31.011 56.396 1.00 84.12 556 THR A O 1
ATOM 4459 N N . VAL A 1 557 ? -7.496 -30.824 55.426 1.00 85.81 557 VAL A N 1
ATOM 4460 C CA . VAL A 1 557 ? -8.270 -31.140 56.639 1.00 85.81 557 VAL A CA 1
ATOM 4461 C C . VAL A 1 557 ? -8.717 -32.596 56.743 1.00 85.81 557 VAL A C 1
ATOM 4463 O O . VAL A 1 557 ? -9.165 -33.001 57.814 1.00 85.81 557 VAL A O 1
ATOM 4466 N N . ILE A 1 558 ? -8.548 -33.402 55.686 1.00 81.75 558 ILE A N 1
ATOM 4467 C CA . ILE A 1 558 ? -8.977 -34.814 55.646 1.00 81.75 558 ILE A CA 1
ATOM 4468 C C . ILE A 1 558 ? -8.412 -35.655 56.802 1.00 81.75 558 ILE A C 1
ATOM 4470 O O . ILE A 1 558 ? -9.069 -36.570 57.285 1.00 81.75 558 ILE A O 1
ATOM 4474 N N . ALA A 1 559 ? -7.222 -35.307 57.300 1.00 76.81 559 ALA A N 1
ATOM 4475 C CA . ALA A 1 559 ? -6.561 -36.002 58.402 1.00 76.81 559 ALA A CA 1
ATOM 4476 C C . ALA A 1 559 ? -7.002 -35.539 59.809 1.00 76.81 559 ALA A C 1
ATOM 4478 O O . ALA A 1 559 ? -6.620 -36.162 60.797 1.00 76.81 559 ALA A O 1
ATOM 4479 N N . LEU A 1 560 ? -7.768 -34.447 59.927 1.00 78.62 560 LEU A N 1
ATOM 4480 C CA . LEU A 1 560 ? -8.048 -33.788 61.213 1.00 78.62 560 LEU A CA 1
ATOM 4481 C C . LEU A 1 560 ? -9.321 -34.291 61.911 1.00 78.62 560 LEU A C 1
ATOM 4483 O O . LEU A 1 560 ? -9.491 -34.034 63.100 1.00 78.62 560 LEU A O 1
ATOM 4487 N N . ASN A 1 561 ? -10.185 -35.012 61.192 1.00 76.88 561 ASN A N 1
ATOM 4488 C CA . ASN A 1 561 ? -11.412 -35.644 61.687 1.00 76.88 561 ASN A CA 1
ATOM 4489 C C . ASN A 1 561 ? -12.293 -34.756 62.600 1.00 76.88 561 ASN A C 1
ATOM 4491 O O . ASN A 1 561 ? -12.683 -35.155 63.699 1.00 76.88 561 ASN A O 1
ATOM 4495 N N . LYS A 1 562 ? -12.576 -33.529 62.152 1.00 82.56 562 LYS A N 1
ATOM 4496 C CA . LYS A 1 562 ? -13.448 -32.543 62.814 1.00 82.56 562 LYS A CA 1
ATOM 4497 C C . LYS A 1 562 ? -14.493 -32.044 61.827 1.00 82.56 562 LYS A C 1
ATOM 4499 O O . LYS A 1 562 ? -14.241 -32.052 60.626 1.00 82.56 562 LYS A O 1
ATOM 4504 N N . ASP A 1 563 ? -15.616 -31.550 62.335 1.00 86.56 563 ASP A N 1
ATOM 4505 C CA . ASP A 1 563 ? -16.635 -30.887 61.517 1.00 86.56 563 ASP A CA 1
ATOM 4506 C C . ASP A 1 563 ? -16.042 -29.670 60.786 1.00 86.56 563 ASP A C 1
ATOM 4508 O O . ASP A 1 563 ? -15.306 -28.873 61.376 1.00 86.56 563 ASP A O 1
ATOM 4512 N N . VAL A 1 564 ? -16.365 -29.517 59.501 1.00 89.50 564 VAL A N 1
ATOM 4513 C CA . VAL A 1 564 ? -15.764 -28.520 58.608 1.00 89.50 564 VAL A CA 1
ATOM 4514 C C . VAL A 1 564 ? -16.829 -27.583 58.044 1.00 89.50 564 VAL A C 1
ATOM 4516 O O . VAL A 1 564 ? -17.752 -28.011 57.348 1.00 89.50 564 VAL A O 1
ATOM 4519 N N . TYR A 1 565 ? -16.651 -26.283 58.282 1.00 90.88 565 TYR A N 1
ATOM 4520 C CA . TYR A 1 565 ? -17.418 -25.211 57.647 1.00 90.88 565 TYR A CA 1
ATOM 4521 C C . TYR A 1 565 ? -16.548 -24.503 56.610 1.00 90.88 565 TYR A C 1
ATOM 4523 O O . TYR A 1 565 ? -15.532 -23.900 56.958 1.00 90.88 565 TYR A O 1
ATOM 4531 N N . ILE A 1 566 ? -16.943 -24.574 55.339 1.00 91.75 566 ILE A N 1
ATOM 4532 C CA . ILE A 1 566 ? -16.208 -23.986 54.216 1.00 91.75 566 ILE A CA 1
ATOM 4533 C C . ILE A 1 566 ? -16.965 -22.756 53.723 1.00 91.75 566 ILE A C 1
ATOM 4535 O O . ILE A 1 566 ? -18.058 -22.861 53.164 1.00 91.75 566 ILE A O 1
ATOM 4539 N N . PHE A 1 567 ? -16.373 -21.590 53.938 1.00 92.12 567 PHE A N 1
ATOM 4540 C CA . PHE A 1 567 ? -16.871 -20.298 53.500 1.00 92.12 567 PHE A CA 1
ATOM 4541 C C . PHE A 1 567 ? -16.300 -19.973 52.121 1.00 92.12 567 PHE A C 1
ATOM 4543 O O . PHE A 1 567 ? -15.084 -19.900 51.944 1.00 92.12 567 PHE A O 1
ATOM 4550 N N . VAL A 1 568 ? -17.195 -19.805 51.148 1.00 91.00 568 VAL A N 1
ATOM 4551 C CA . VAL A 1 568 ? -16.856 -19.593 49.734 1.00 91.00 568 VAL A CA 1
ATOM 4552 C C . VAL A 1 568 ? -17.627 -18.384 49.231 1.00 91.00 568 VAL A C 1
ATOM 4554 O O . VAL A 1 568 ? -18.840 -18.304 49.435 1.00 91.00 568 VAL A O 1
ATOM 4557 N N . ASP A 1 569 ? -16.968 -17.451 48.552 1.00 89.31 569 ASP A N 1
ATOM 4558 C CA . ASP A 1 569 ? -17.635 -16.280 47.977 1.00 89.31 569 ASP A CA 1
ATOM 4559 C C . ASP A 1 569 ? -18.010 -16.425 46.493 1.00 89.31 569 ASP A C 1
ATOM 4561 O O . ASP A 1 569 ? -18.903 -15.720 45.997 1.00 89.31 569 ASP A O 1
ATOM 4565 N N . SER A 1 570 ? -17.469 -17.441 45.822 1.00 89.19 570 SER A N 1
ATOM 4566 C CA . SER A 1 570 ? -17.883 -17.879 44.490 1.00 89.19 570 SER A CA 1
ATOM 4567 C C . SER A 1 570 ? -19.182 -18.696 44.494 1.00 89.19 570 SER A C 1
ATOM 4569 O O . SER A 1 570 ? -19.196 -19.917 44.674 1.00 89.19 570 SER A O 1
ATOM 4571 N N . GLN A 1 571 ? -20.309 -18.034 44.193 1.00 85.12 571 GLN A N 1
ATOM 4572 C CA . GLN A 1 571 ? -21.588 -18.728 43.955 1.00 85.12 571 GLN A CA 1
ATOM 4573 C C . GLN A 1 571 ? -21.491 -19.740 42.806 1.00 85.12 571 GLN A C 1
ATOM 4575 O O . GLN A 1 571 ? -22.127 -20.788 42.863 1.00 85.12 571 GLN A O 1
ATOM 4580 N N . ALA A 1 572 ? -20.692 -19.446 41.776 1.00 81.88 572 ALA A N 1
ATOM 4581 C CA . ALA A 1 572 ? -20.514 -20.327 40.625 1.00 81.88 572 ALA A CA 1
ATOM 4582 C C . ALA A 1 572 ? -19.882 -21.670 41.029 1.00 81.88 572 ALA A C 1
ATOM 4584 O O . ALA A 1 572 ? -20.386 -22.716 40.628 1.00 81.88 572 ALA A O 1
ATOM 4585 N N . ALA A 1 573 ? -18.850 -21.654 41.881 1.00 83.62 573 ALA A N 1
ATOM 4586 C CA . ALA A 1 573 ? -18.220 -22.875 42.386 1.00 83.62 573 ALA A CA 1
ATOM 4587 C C . ALA A 1 573 ? -19.187 -23.718 43.241 1.00 83.62 573 ALA A C 1
ATOM 4589 O O . ALA A 1 573 ? -19.200 -24.944 43.145 1.00 83.62 573 ALA A O 1
ATOM 4590 N N . LEU A 1 574 ? -20.046 -23.069 44.036 1.00 86.19 574 LEU A N 1
ATOM 4591 C CA . LEU A 1 574 ? -21.067 -23.757 44.832 1.00 86.19 574 LEU A CA 1
ATOM 4592 C C . LEU A 1 574 ? -22.180 -24.370 43.971 1.00 86.19 574 LEU A C 1
ATOM 4594 O O . LEU A 1 574 ? -22.621 -25.483 44.251 1.00 86.19 574 LEU A O 1
ATOM 4598 N N . TYR A 1 575 ? -22.627 -23.682 42.915 1.00 84.19 575 TYR A N 1
ATOM 4599 C CA . TYR A 1 575 ? -23.611 -24.240 41.982 1.00 84.19 575 TYR A CA 1
ATOM 4600 C C . TYR A 1 575 ? -23.060 -25.439 41.195 1.00 84.19 575 TYR A C 1
ATOM 4602 O O . TYR A 1 575 ? -23.809 -26.387 40.964 1.00 84.19 575 TYR A O 1
ATOM 4610 N N . GLU A 1 576 ? -21.769 -25.441 40.850 1.00 77.06 576 GLU A N 1
ATOM 4611 C CA . GLU A 1 576 ? -21.090 -26.599 40.243 1.00 77.06 576 GLU A CA 1
ATOM 4612 C C . GLU A 1 576 ? -21.099 -27.828 41.169 1.00 77.06 576 GLU A C 1
ATOM 4614 O O . GLU A 1 576 ? -21.423 -28.932 40.734 1.00 77.06 576 GLU A O 1
ATOM 4619 N N . LEU A 1 577 ? -20.837 -27.638 42.468 1.00 77.56 577 LEU A N 1
ATOM 4620 C CA . LEU A 1 577 ? -20.905 -28.710 43.474 1.00 77.56 577 LEU A CA 1
ATOM 4621 C C . LEU A 1 577 ? -22.338 -29.213 43.743 1.00 77.56 577 LEU A C 1
ATOM 4623 O O . LEU A 1 577 ? -22.513 -30.341 44.200 1.00 77.56 577 LEU A O 1
ATOM 4627 N N . LEU A 1 578 ? -23.362 -28.394 43.470 1.00 77.38 578 LEU A N 1
ATOM 4628 C CA . LEU A 1 578 ? -24.783 -28.738 43.632 1.00 77.38 578 LEU A CA 1
ATOM 4629 C C . LEU A 1 578 ? -25.400 -29.441 42.410 1.00 77.38 578 LEU A C 1
ATOM 4631 O O . LEU A 1 578 ? -26.538 -29.915 42.487 1.00 77.38 578 LEU A O 1
ATOM 4635 N N . SER A 1 579 ? -24.700 -29.489 41.275 1.00 66.88 579 SER A N 1
ATOM 4636 C CA . SER A 1 579 ? -25.215 -30.104 40.050 1.00 66.88 579 SER A CA 1
ATOM 4637 C C . SER A 1 579 ? -25.409 -31.619 40.228 1.00 66.88 579 SER A C 1
ATOM 4639 O O . SER A 1 579 ? -24.512 -32.336 40.656 1.00 66.88 579 SER A O 1
ATOM 4641 N N . THR A 1 580 ? -26.612 -32.121 39.920 1.00 48.81 580 THR A N 1
ATOM 4642 C CA . THR A 1 580 ? -27.048 -33.516 40.176 1.00 48.81 580 THR A CA 1
ATOM 4643 C C . THR A 1 580 ? -26.799 -34.480 39.013 1.00 48.81 580 THR A C 1
ATOM 4645 O O . THR A 1 580 ? -27.098 -35.670 39.123 1.00 48.81 580 THR A O 1
ATOM 4648 N N . SER A 1 581 ? -26.258 -33.999 37.893 1.00 47.94 581 SER A N 1
ATOM 4649 C CA . SER A 1 581 ? -25.754 -34.878 36.830 1.00 47.94 581 SER A CA 1
ATOM 4650 C C . SER A 1 581 ? -24.318 -35.279 37.158 1.00 47.94 581 SER A C 1
ATOM 4652 O O . SER A 1 581 ? -23.602 -34.429 37.669 1.00 47.94 581 SER A O 1
ATOM 4654 N N . PRO A 1 582 ? -23.866 -36.519 36.884 1.00 48.59 582 PRO A N 1
ATOM 4655 C CA . PRO A 1 582 ? -22.458 -36.879 37.032 1.00 48.59 582 PRO A CA 1
ATOM 4656 C C . PRO A 1 582 ? -21.625 -35.938 36.156 1.00 48.59 582 PRO A C 1
ATOM 4658 O O . PRO A 1 582 ? -21.600 -36.081 34.935 1.00 48.59 582 PRO A O 1
ATOM 4661 N N . CYS A 1 583 ? -21.045 -34.914 36.779 1.00 45.22 583 CYS A N 1
ATOM 4662 C CA . CYS A 1 583 ? -20.402 -33.809 36.090 1.00 45.22 583 CYS A CA 1
ATOM 4663 C C . CYS A 1 583 ? -19.177 -34.352 35.351 1.00 45.22 583 CYS A C 1
ATOM 4665 O O . CYS A 1 583 ? -18.330 -35.022 35.948 1.00 45.22 583 CYS A O 1
ATOM 4667 N N . ASP A 1 584 ? -19.040 -34.024 34.067 1.00 50.09 584 ASP A N 1
ATOM 4668 C CA . ASP A 1 584 ? -17.859 -34.358 33.261 1.00 50.09 584 ASP A CA 1
ATOM 4669 C C . ASP A 1 584 ? -16.578 -33.596 33.709 1.00 50.09 584 ASP A C 1
ATOM 4671 O O . ASP A 1 584 ? -15.516 -33.774 33.116 1.00 50.09 584 ASP A O 1
ATOM 4675 N N . CYS A 1 585 ? -16.646 -32.823 34.808 1.00 57.72 585 CYS A N 1
ATOM 4676 C CA . CYS A 1 585 ? -15.542 -32.075 35.413 1.00 57.72 585 CYS A CA 1
ATOM 4677 C C . CYS A 1 585 ? -14.765 -32.909 36.459 1.00 57.72 585 CYS A C 1
ATOM 4679 O O . CYS A 1 585 ? -15.265 -33.216 37.544 1.00 57.72 585 CYS A O 1
ATOM 4681 N N . ASP A 1 586 ? -13.502 -33.234 36.163 1.00 64.38 586 ASP A N 1
ATOM 4682 C CA . ASP A 1 586 ? -12.583 -33.991 37.041 1.00 64.38 586 ASP A CA 1
ATOM 4683 C C . ASP A 1 586 ? -12.388 -33.354 38.435 1.00 64.38 586 ASP A C 1
ATOM 4685 O O . ASP A 1 586 ? -12.329 -34.058 39.441 1.00 64.38 586 ASP A O 1
ATOM 4689 N N . LEU A 1 587 ? -12.361 -32.018 38.523 1.00 70.56 587 LEU A N 1
ATOM 4690 C CA . LEU A 1 587 ? -12.177 -31.290 39.788 1.00 70.56 587 LEU A CA 1
ATOM 4691 C C . LEU A 1 587 ? -13.335 -31.494 40.765 1.00 70.56 587 LEU A C 1
ATOM 4693 O O . LEU A 1 587 ? -13.106 -31.730 41.947 1.00 70.56 587 LEU A O 1
ATOM 4697 N N . VAL A 1 588 ? -14.570 -31.439 40.268 1.00 73.69 588 VAL A N 1
ATOM 4698 C CA . VAL A 1 588 ? -15.771 -31.658 41.085 1.00 73.69 588 VAL A CA 1
ATOM 4699 C C . VAL A 1 588 ? -15.792 -33.095 41.611 1.00 73.69 588 VAL A C 1
ATOM 4701 O O . VAL A 1 588 ? -16.050 -33.314 42.793 1.00 73.69 588 VAL A O 1
ATOM 4704 N N . ASN A 1 589 ? -15.411 -34.065 40.773 1.00 71.38 589 ASN A N 1
ATOM 4705 C CA . ASN A 1 589 ? -15.285 -35.463 41.188 1.00 71.38 589 ASN A CA 1
ATOM 4706 C C . ASN A 1 589 ? -14.210 -35.653 42.273 1.00 71.38 589 ASN A C 1
ATOM 4708 O O . ASN A 1 589 ? -14.447 -36.370 43.243 1.00 71.38 589 ASN A O 1
ATOM 4712 N N . LYS A 1 590 ? -13.058 -34.977 42.167 1.00 75.31 590 LYS A N 1
ATOM 4713 C CA . LYS A 1 590 ? -12.020 -34.980 43.215 1.00 75.31 590 LYS A CA 1
ATOM 4714 C C . LYS A 1 590 ? -12.512 -34.359 44.524 1.00 75.31 590 LYS A C 1
ATOM 4716 O O . LYS A 1 590 ? -12.263 -34.924 45.586 1.00 75.31 590 LYS A O 1
ATOM 4721 N N . CYS A 1 591 ? -13.260 -33.255 44.456 1.00 80.56 591 CYS A N 1
ATOM 4722 C CA . CYS A 1 591 ? -13.901 -32.670 45.633 1.00 80.56 591 CYS A CA 1
ATOM 4723 C C . CYS A 1 591 ? -14.881 -33.657 46.279 1.00 80.56 591 CYS A C 1
ATOM 4725 O O . CYS A 1 591 ? -14.839 -33.825 47.492 1.00 80.56 591 CYS A O 1
ATOM 4727 N N . PHE A 1 592 ? -15.711 -34.357 45.496 1.00 79.06 592 PHE A N 1
ATOM 4728 C CA . PHE A 1 592 ? -16.621 -35.375 46.030 1.00 79.06 592 PHE A CA 1
ATOM 4729 C C . PHE A 1 592 ? -15.887 -36.529 46.715 1.00 79.06 592 PHE A C 1
ATOM 4731 O O . PHE A 1 592 ? -16.300 -36.925 47.797 1.00 79.06 592 PHE A O 1
ATOM 4738 N N . VAL A 1 593 ? -14.776 -37.019 46.153 1.00 77.62 593 VAL A N 1
ATOM 4739 C CA . VAL A 1 593 ? -13.952 -38.061 46.796 1.00 77.62 593 VAL A CA 1
ATOM 4740 C C . VAL A 1 593 ? -13.387 -37.579 48.135 1.00 77.62 593 VAL A C 1
ATOM 4742 O O . VAL A 1 593 ? -13.420 -38.318 49.116 1.00 77.62 593 VAL A O 1
ATOM 4745 N N . ALA A 1 594 ? -12.893 -36.341 48.200 1.00 81.00 594 ALA A N 1
ATOM 4746 C CA . ALA A 1 594 ? -12.369 -35.780 49.444 1.00 81.00 594 ALA A CA 1
ATOM 4747 C C . ALA A 1 594 ? -13.476 -35.534 50.492 1.00 81.00 594 ALA A C 1
ATOM 4749 O O . ALA A 1 594 ? -13.252 -35.764 51.679 1.00 81.00 594 ALA A O 1
ATOM 4750 N N . ILE A 1 595 ? -14.672 -35.116 50.058 1.00 83.44 595 ILE A N 1
ATOM 4751 C CA . ILE A 1 595 ? -15.856 -34.968 50.919 1.00 83.44 595 ILE A CA 1
ATOM 4752 C C . ILE A 1 595 ? -16.303 -36.333 51.457 1.00 83.44 595 ILE A C 1
ATOM 4754 O O . ILE A 1 595 ? -16.483 -36.464 52.661 1.00 83.44 595 ILE A O 1
ATOM 4758 N N . ASP A 1 596 ? -16.413 -37.354 50.603 1.00 80.06 596 ASP A N 1
ATOM 4759 C CA . ASP A 1 596 ? -16.773 -38.724 51.004 1.00 80.06 596 ASP A CA 1
ATOM 4760 C C . ASP A 1 596 ? -15.755 -39.284 52.012 1.00 80.06 596 ASP A C 1
ATOM 4762 O O . ASP A 1 596 ? -16.138 -39.897 53.003 1.00 80.06 596 ASP A O 1
ATOM 4766 N N . GLY A 1 597 ? -14.459 -38.997 51.836 1.00 80.50 597 GLY A N 1
ATOM 4767 C CA . GLY A 1 597 ? -13.422 -39.357 52.809 1.00 80.50 597 GLY A CA 1
ATOM 4768 C C . GLY A 1 597 ? -13.618 -38.721 54.194 1.00 80.50 597 GLY A C 1
ATOM 4769 O O . GLY A 1 597 ? -13.459 -39.403 55.205 1.00 80.50 597 GLY A O 1
ATOM 4770 N N . LEU A 1 598 ? -14.004 -37.442 54.247 1.00 81.12 598 LEU A N 1
ATOM 4771 C CA . LEU A 1 598 ? -14.325 -36.729 55.493 1.00 81.12 598 LEU A CA 1
ATOM 4772 C C . LEU A 1 598 ? -15.628 -37.233 56.135 1.00 81.12 598 LEU A C 1
ATOM 4774 O O . LEU A 1 598 ? -15.703 -37.430 57.346 1.00 81.12 598 LEU A O 1
ATOM 4778 N N . GLU A 1 599 ? -16.663 -37.484 55.336 1.00 82.56 599 GLU A N 1
ATOM 4779 C CA . GLU A 1 599 ? -17.940 -37.993 55.843 1.00 82.56 599 GLU A CA 1
ATOM 4780 C C . GLU A 1 599 ? -17.802 -39.429 56.372 1.00 82.56 599 GLU A C 1
ATOM 4782 O O . GLU A 1 599 ? -18.372 -39.767 57.412 1.00 82.56 599 GLU A O 1
ATOM 4787 N N . GLN A 1 600 ? -16.980 -40.262 55.723 1.00 80.00 600 GLN A N 1
ATOM 4788 C CA . GLN A 1 600 ? -16.649 -41.612 56.192 1.00 80.00 600 GLN A CA 1
ATOM 4789 C C . GLN A 1 600 ? -15.857 -41.614 57.503 1.00 80.00 600 GLN A C 1
ATOM 4791 O O . GLN A 1 600 ? -15.985 -42.563 58.280 1.00 80.00 600 GLN A O 1
ATOM 4796 N N . SER A 1 601 ? -15.071 -40.569 57.785 1.00 78.69 601 SER A N 1
ATOM 4797 C CA . SER A 1 601 ? -14.387 -40.423 59.075 1.00 78.69 601 SER A CA 1
ATOM 4798 C C . SER A 1 601 ? -15.323 -39.950 60.201 1.00 78.69 601 SER A C 1
ATOM 4800 O O . SER A 1 601 ? -14.945 -39.991 61.374 1.00 78.69 601 SER A O 1
ATOM 4802 N N . GLY A 1 602 ? -16.566 -39.583 59.861 1.00 77.12 602 GLY A N 1
ATOM 4803 C CA . GLY A 1 602 ? -17.601 -39.121 60.785 1.00 77.12 602 GLY A CA 1
ATOM 4804 C C . GLY A 1 602 ? -17.703 -37.599 60.906 1.00 77.12 602 GLY A C 1
ATOM 4805 O O . GLY A 1 602 ? -18.451 -37.127 61.762 1.00 77.12 602 GLY A O 1
ATOM 4806 N N . ALA A 1 603 ? -16.982 -36.836 60.076 1.00 83.00 603 ALA A N 1
ATOM 4807 C CA . ALA A 1 603 ? -17.024 -35.378 60.072 1.00 83.00 603 ALA A CA 1
ATOM 4808 C C . ALA A 1 603 ? -18.179 -34.843 59.214 1.00 83.00 603 ALA A C 1
ATOM 4810 O O . ALA A 1 603 ? -18.439 -35.322 58.109 1.00 83.00 603 ALA A O 1
ATOM 4811 N N . ARG A 1 604 ? -18.855 -33.793 59.686 1.00 85.00 604 ARG A N 1
ATOM 4812 C CA . ARG A 1 604 ? -19.846 -33.063 58.891 1.00 85.00 604 ARG A CA 1
ATOM 4813 C C . ARG A 1 604 ? -19.166 -31.994 58.039 1.00 85.00 604 ARG A C 1
ATOM 4815 O O . ARG A 1 604 ? -18.498 -31.116 58.578 1.00 85.00 604 ARG A O 1
ATOM 4822 N N . VAL A 1 605 ? -19.420 -32.000 56.730 1.00 87.88 605 VAL A N 1
ATOM 4823 C CA . VAL A 1 605 ? -18.967 -30.949 55.803 1.00 87.88 605 VAL A CA 1
ATOM 4824 C C . VAL A 1 605 ? -20.139 -30.037 55.427 1.00 87.88 605 VAL A C 1
ATOM 4826 O O . VAL A 1 605 ? -21.184 -30.499 54.968 1.00 87.88 605 VAL A O 1
ATOM 4829 N N . GLN A 1 606 ? -19.985 -28.727 55.629 1.00 88.75 606 GLN A N 1
ATOM 4830 C CA . GLN A 1 606 ? -20.998 -27.719 55.309 1.00 88.75 606 GLN A CA 1
ATOM 4831 C C . GLN A 1 606 ? -20.368 -26.569 54.520 1.00 88.75 606 GLN A C 1
ATOM 4833 O O . GLN A 1 606 ? -19.452 -25.904 55.000 1.00 88.75 606 GLN A O 1
ATOM 4838 N N . PHE A 1 607 ? -20.908 -26.285 53.338 1.00 91.06 607 PHE A N 1
ATOM 4839 C CA . PHE A 1 607 ? -20.529 -25.116 52.550 1.00 91.06 607 PHE A CA 1
ATOM 4840 C C . PHE A 1 607 ? -21.456 -23.943 52.864 1.00 91.06 607 PHE A C 1
ATOM 4842 O O . PHE A 1 607 ? -22.673 -24.113 52.967 1.00 91.06 607 PHE A O 1
ATOM 4849 N N . VAL A 1 608 ? -20.890 -22.748 52.994 1.00 89.69 608 VAL A N 1
ATOM 4850 C CA . VAL A 1 608 ? -21.619 -21.519 53.315 1.00 89.69 608 VAL A CA 1
ATOM 4851 C C . VAL A 1 608 ? -21.187 -20.427 52.350 1.00 89.69 608 VAL A C 1
ATOM 4853 O O . VAL A 1 608 ? -20.008 -20.078 52.279 1.00 89.69 608 VAL A O 1
ATOM 4856 N N . TRP A 1 609 ? -22.143 -19.866 51.613 1.00 92.19 609 TRP A N 1
ATOM 4857 C CA . TRP A 1 609 ? -21.847 -18.731 50.750 1.00 92.19 609 TRP A CA 1
ATOM 4858 C C . TRP A 1 609 ? -21.680 -17.439 51.563 1.00 92.19 609 TRP A C 1
ATOM 4860 O O . TRP A 1 609 ? -22.524 -17.126 52.410 1.00 92.19 609 TRP A O 1
ATOM 4870 N N . ILE A 1 610 ? -20.632 -16.665 51.271 1.00 90.00 610 ILE A N 1
ATOM 4871 C CA . ILE A 1 610 ? -20.386 -15.332 51.845 1.00 90.00 610 ILE A CA 1
ATOM 4872 C C . ILE A 1 610 ? -20.113 -14.293 50.742 1.00 90.00 610 ILE A C 1
ATOM 4874 O O . ILE A 1 610 ? -19.652 -14.643 49.666 1.00 90.00 610 ILE A O 1
ATOM 4878 N N . PRO A 1 611 ? -20.408 -12.998 50.931 1.00 87.31 611 PRO A N 1
ATOM 4879 C CA . PRO A 1 611 ? -20.186 -12.006 49.884 1.00 87.31 611 PRO A CA 1
ATOM 4880 C C . PRO A 1 611 ? -18.720 -11.535 49.830 1.00 87.31 611 PRO A C 1
ATOM 4882 O O . PRO A 1 611 ? -18.160 -11.118 50.844 1.00 87.31 611 PRO A O 1
ATOM 4885 N N . SER A 1 612 ? -18.134 -11.507 48.627 1.00 86.62 612 SER A N 1
ATOM 4886 C CA . SER A 1 612 ? -16.756 -11.029 48.385 1.00 86.62 612 SER A CA 1
ATOM 4887 C C . SER A 1 612 ? -16.570 -9.515 48.606 1.00 86.62 612 SER A C 1
ATOM 4889 O O . SER A 1 612 ? -17.504 -8.742 48.394 1.00 86.62 612 SER A O 1
ATOM 4891 N N . HIS A 1 613 ? -15.371 -9.051 48.969 1.00 82.19 613 HIS A N 1
ATOM 4892 C CA . HIS A 1 613 ? -15.014 -7.619 49.097 1.00 82.19 613 HIS A CA 1
ATOM 4893 C C . HIS A 1 613 ? -15.932 -6.777 50.013 1.00 82.19 613 HIS A C 1
ATOM 4895 O O . HIS A 1 613 ? -16.184 -5.597 49.756 1.00 82.19 613 HIS A O 1
ATOM 4901 N N . VAL A 1 614 ? -16.482 -7.382 51.072 1.00 83.56 614 VAL A N 1
ATOM 4902 C CA . VAL A 1 614 ? -17.350 -6.705 52.062 1.00 83.56 614 VAL A CA 1
ATOM 4903 C C . VAL A 1 614 ? -16.614 -6.483 53.397 1.00 83.56 614 VAL A C 1
ATOM 4905 O O . VAL A 1 614 ? -17.197 -6.053 54.391 1.00 83.56 614 VAL A O 1
ATOM 4908 N N . GLY A 1 615 ? -15.307 -6.759 53.459 1.00 81.00 615 GLY A N 1
ATOM 4909 C CA . GLY A 1 615 ? -14.504 -6.571 54.668 1.00 81.00 615 GLY A CA 1
ATOM 4910 C C . GLY A 1 615 ? -14.659 -7.699 55.693 1.00 81.00 615 GLY A C 1
ATOM 4911 O O . GLY A 1 615 ? -14.412 -7.496 56.886 1.00 81.00 615 GLY A O 1
ATOM 4912 N N . ILE A 1 616 ? -15.078 -8.894 55.268 1.00 86.94 616 ILE A N 1
ATOM 4913 C CA . ILE A 1 616 ? -15.084 -10.086 56.126 1.00 86.94 616 ILE A CA 1
ATOM 4914 C C . ILE A 1 616 ? -13.628 -10.515 56.325 1.00 86.94 616 ILE A C 1
ATOM 4916 O O . ILE A 1 616 ? -13.026 -11.105 55.436 1.00 86.94 616 ILE A O 1
ATOM 4920 N N . LYS A 1 617 ? -13.065 -10.207 57.501 1.00 85.81 617 LYS A N 1
ATOM 4921 C CA . LYS A 1 617 ? -11.622 -10.287 57.813 1.00 85.81 617 LYS A CA 1
ATOM 4922 C C . LYS A 1 617 ? -10.912 -11.525 57.246 1.00 85.81 617 LYS A C 1
ATOM 4924 O O . LYS A 1 617 ? -9.826 -11.396 56.695 1.00 85.81 617 LYS A O 1
ATOM 4929 N N . PHE A 1 618 ? -11.498 -12.706 57.418 1.00 89.69 618 PHE A N 1
ATOM 4930 C CA . PHE A 1 618 ? -10.884 -13.976 57.030 1.00 89.69 618 PHE A CA 1
ATOM 4931 C C . PHE A 1 618 ? -11.050 -14.303 55.538 1.00 89.69 618 PHE A C 1
ATOM 4933 O O . PHE A 1 618 ? -10.150 -14.893 54.951 1.00 89.69 618 PHE A O 1
ATOM 4940 N N . ASN A 1 619 ? -12.127 -13.831 54.907 1.00 91.50 619 ASN A N 1
ATOM 4941 C CA . ASN A 1 619 ? -12.298 -13.913 53.456 1.00 91.50 619 ASN A CA 1
ATOM 4942 C C . ASN A 1 619 ? -11.331 -12.972 52.731 1.00 91.50 619 ASN A C 1
ATOM 4944 O O . ASN A 1 619 ? -10.646 -13.381 51.809 1.00 91.50 619 ASN A O 1
ATOM 4948 N N . GLU A 1 620 ? -11.190 -11.733 53.217 1.00 91.25 620 GLU A N 1
ATOM 4949 C CA . GLU A 1 620 ? -10.207 -10.776 52.682 1.00 91.25 620 GLU A CA 1
ATOM 4950 C C . GLU A 1 620 ? -8.768 -11.302 52.816 1.00 91.25 620 GLU A C 1
ATOM 4952 O O . GLU A 1 620 ? -7.887 -10.957 52.028 1.00 91.25 620 GLU A O 1
ATOM 4957 N N . ARG A 1 621 ? -8.512 -12.146 53.826 1.00 92.31 621 ARG A N 1
ATOM 4958 C CA . ARG A 1 621 ? -7.224 -12.821 53.974 1.00 92.31 621 ARG A CA 1
ATOM 4959 C C . ARG A 1 621 ? -7.045 -13.925 52.932 1.00 92.31 621 ARG A C 1
ATOM 4961 O O . ARG A 1 621 ? -5.970 -13.974 52.345 1.00 92.31 621 ARG A O 1
ATOM 4968 N N . ALA A 1 622 ? -8.058 -14.754 52.678 1.00 90.56 622 ALA A N 1
ATOM 4969 C CA . ALA A 1 622 ? -8.018 -15.759 51.612 1.00 90.56 622 ALA A CA 1
ATOM 4970 C C . ALA A 1 622 ? -7.808 -15.119 50.223 1.00 90.56 622 ALA A C 1
ATOM 4972 O O . ALA A 1 622 ? -6.928 -15.559 49.485 1.00 90.56 622 ALA A O 1
ATOM 4973 N N . ASP A 1 623 ? -8.490 -14.006 49.934 1.00 89.69 623 ASP A N 1
ATOM 4974 C CA . ASP A 1 623 ? -8.308 -13.197 48.714 1.00 89.69 623 ASP A CA 1
ATOM 4975 C C . ASP A 1 623 ? -6.875 -12.669 48.580 1.00 89.69 623 ASP A C 1
ATOM 4977 O O . ASP A 1 623 ? -6.208 -12.808 47.549 1.00 89.69 623 ASP A O 1
ATOM 4981 N N . LEU A 1 624 ? -6.328 -12.126 49.671 1.00 91.62 624 LEU A N 1
ATOM 4982 C CA . LEU A 1 624 ? -4.944 -11.669 49.688 1.00 91.62 624 LEU A CA 1
ATOM 4983 C C . LEU A 1 624 ? -3.954 -12.816 49.431 1.00 91.62 624 LEU A C 1
ATOM 4985 O O . LEU A 1 624 ? -2.994 -12.616 48.689 1.00 91.62 624 LEU A O 1
ATOM 4989 N N . LEU A 1 625 ? -4.178 -13.999 50.012 1.00 91.69 625 LEU A N 1
ATOM 4990 C CA . LEU A 1 625 ? -3.358 -15.195 49.787 1.00 91.69 625 LEU A CA 1
ATOM 4991 C C . LEU A 1 625 ? -3.438 -15.646 48.316 1.00 91.69 625 LEU A C 1
ATOM 4993 O O . LEU A 1 625 ? -2.407 -15.917 47.697 1.00 91.69 625 LEU A O 1
ATOM 4997 N N . ALA A 1 626 ? -4.630 -15.632 47.714 1.00 89.44 626 ALA A N 1
ATOM 4998 C CA . ALA A 1 626 ? -4.821 -15.954 46.302 1.00 89.44 626 ALA A CA 1
ATOM 4999 C C . ALA A 1 626 ? -4.090 -14.960 45.380 1.00 89.44 626 ALA A C 1
ATOM 5001 O O . ALA A 1 626 ? -3.465 -15.361 44.394 1.00 89.44 626 ALA A O 1
ATOM 5002 N N . ARG A 1 627 ? -4.087 -13.666 45.729 1.00 89.12 627 ARG A N 1
ATOM 5003 C CA . ARG A 1 627 ? -3.322 -12.626 4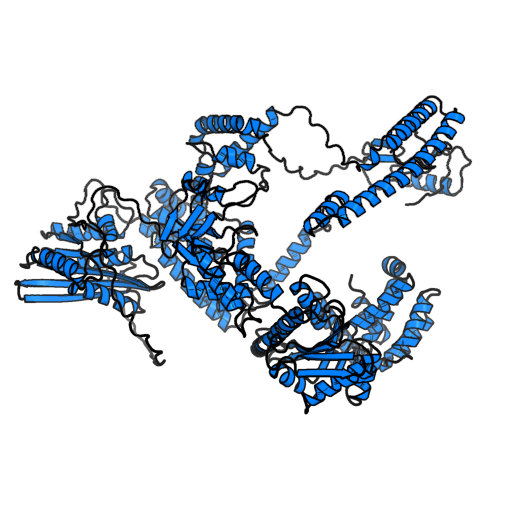5.020 1.00 89.12 627 ARG A CA 1
ATOM 5004 C C . ARG A 1 627 ? -1.812 -12.741 45.231 1.00 89.12 627 ARG A C 1
ATOM 5006 O O . ARG A 1 627 ? -1.051 -12.504 44.295 1.00 89.12 627 ARG A O 1
ATOM 5013 N N . GLN A 1 628 ? -1.361 -13.124 46.425 1.00 90.12 628 GLN A N 1
ATOM 5014 C CA . GLN A 1 628 ? 0.054 -13.398 46.702 1.00 90.12 628 GLN A CA 1
ATOM 5015 C C . GLN A 1 628 ? 0.565 -14.579 45.877 1.00 90.12 628 GLN A C 1
ATOM 5017 O O . GLN A 1 628 ? 1.666 -14.505 45.337 1.00 90.12 628 GLN A O 1
ATOM 5022 N N . ALA A 1 629 ? -0.259 -15.611 45.684 1.00 87.31 629 ALA A N 1
ATOM 5023 C CA . ALA A 1 629 ? 0.087 -16.743 44.834 1.00 87.31 629 ALA A CA 1
ATOM 5024 C C . ALA A 1 629 ? 0.380 -16.335 43.377 1.00 87.31 629 ALA A C 1
ATOM 5026 O O . ALA A 1 629 ? 1.119 -17.035 42.701 1.00 87.31 629 ALA A O 1
ATOM 5027 N N . LEU A 1 630 ? -0.120 -15.196 42.876 1.00 85.56 630 LEU A N 1
ATOM 5028 C CA . LEU A 1 630 ? 0.207 -14.696 41.527 1.00 85.56 630 LEU A CA 1
ATOM 5029 C C . LEU A 1 630 ? 1.635 -14.133 41.406 1.00 85.56 630 LEU A C 1
ATOM 5031 O O . LEU A 1 630 ? 2.160 -14.008 40.293 1.00 85.56 630 LEU A O 1
ATOM 5035 N N . GLN A 1 631 ? 2.255 -13.774 42.533 1.00 82.38 631 GLN A N 1
ATOM 5036 C CA . GLN A 1 631 ? 3.621 -13.248 42.580 1.00 82.38 631 GLN A CA 1
ATOM 5037 C C . GLN A 1 631 ? 4.674 -14.361 42.496 1.00 82.38 631 GLN A C 1
ATOM 5039 O O . GLN A 1 631 ? 5.829 -14.068 42.203 1.00 82.38 631 GLN A O 1
ATOM 5044 N N . ASP A 1 632 ? 4.268 -15.619 42.685 1.00 77.06 632 ASP A N 1
ATOM 5045 C CA . ASP A 1 632 ? 5.119 -16.792 42.515 1.00 77.06 632 ASP A CA 1
ATOM 5046 C C . ASP A 1 632 ? 5.221 -17.189 41.027 1.00 77.06 632 ASP A C 1
ATOM 5048 O O . ASP A 1 632 ? 4.221 -17.300 40.301 1.00 77.06 632 ASP A O 1
ATOM 5052 N N . ASP A 1 633 ? 6.451 -17.372 40.549 1.00 69.38 633 ASP A N 1
ATOM 5053 C CA . ASP A 1 633 ? 6.743 -17.780 39.172 1.00 69.38 633 ASP A CA 1
ATOM 5054 C C . ASP A 1 633 ? 6.857 -19.307 39.020 1.00 69.38 633 ASP A C 1
ATOM 5056 O O . ASP A 1 633 ? 6.877 -19.809 37.892 1.00 69.38 633 ASP A O 1
ATOM 5060 N N . THR A 1 634 ? 6.875 -20.059 40.124 1.00 70.38 634 THR A N 1
ATOM 5061 C CA . THR A 1 634 ? 6.944 -21.524 40.117 1.00 70.38 634 THR A CA 1
ATOM 5062 C C . THR A 1 634 ? 5.544 -22.132 40.192 1.00 70.38 634 THR A C 1
ATOM 5064 O O . THR A 1 634 ? 4.811 -21.927 41.151 1.00 70.38 634 THR A O 1
ATOM 5067 N N . VAL A 1 635 ? 5.125 -22.851 39.143 1.00 68.94 635 VAL A N 1
ATOM 5068 C CA . VAL A 1 635 ? 3.854 -23.597 39.159 1.00 68.94 635 VAL A CA 1
ATOM 5069 C C . VAL A 1 635 ? 4.065 -24.900 39.915 1.00 68.94 635 VAL A C 1
ATOM 5071 O O . VAL A 1 635 ? 5.018 -25.623 39.633 1.00 68.94 635 VAL A O 1
ATOM 5074 N N . ASP A 1 636 ? 3.166 -25.194 40.846 1.00 58.25 636 ASP A N 1
ATOM 5075 C CA . ASP A 1 636 ? 3.246 -26.384 41.682 1.00 58.25 636 ASP A CA 1
ATOM 5076 C C . ASP A 1 636 ? 3.033 -27.674 40.853 1.00 58.25 636 ASP A C 1
ATOM 5078 O O . ASP A 1 636 ? 1.973 -27.833 40.231 1.00 58.25 636 ASP A O 1
ATOM 5082 N N . PRO A 1 637 ? 4.023 -28.587 40.786 1.00 44.31 637 PRO A N 1
ATOM 5083 C CA . PRO A 1 637 ? 3.948 -29.798 39.969 1.00 44.31 637 PRO A CA 1
ATOM 5084 C C . PRO A 1 637 ? 2.879 -30.797 40.442 1.00 44.31 637 PRO A C 1
ATOM 5086 O O . PRO A 1 637 ? 2.358 -31.546 39.610 1.00 44.31 637 PRO A O 1
ATOM 5089 N N . ASP A 1 638 ? 2.473 -30.765 41.717 1.00 45.81 638 ASP A N 1
ATOM 5090 C CA . ASP A 1 638 ? 1.439 -31.663 42.264 1.00 45.81 638 ASP A CA 1
ATOM 5091 C C . ASP A 1 638 ? 0.030 -31.344 41.729 1.00 45.81 638 ASP A C 1
ATOM 5093 O O . ASP A 1 638 ? -0.897 -32.148 41.836 1.00 45.81 638 ASP A O 1
ATOM 5097 N N . VAL A 1 639 ? -0.143 -30.191 41.074 1.00 50.25 639 VAL A N 1
ATOM 5098 C CA . VAL A 1 639 ? -1.404 -29.791 40.430 1.00 50.25 639 VAL A CA 1
ATOM 5099 C C . VAL A 1 639 ? -1.619 -30.513 39.081 1.00 50.25 639 VAL A C 1
ATOM 5101 O O . VAL A 1 639 ? -2.724 -30.469 38.532 1.00 50.25 639 VAL A O 1
ATOM 5104 N N . LEU A 1 640 ? -0.596 -31.207 38.551 1.00 40.16 640 LEU A N 1
ATOM 5105 C CA . LEU A 1 640 ? -0.571 -31.790 37.197 1.00 40.16 640 LEU A CA 1
ATOM 5106 C C . LEU A 1 640 ? -0.479 -33.331 37.121 1.00 40.16 640 LEU A C 1
ATOM 5108 O O . LEU A 1 640 ? -0.544 -33.858 36.009 1.00 40.16 640 LEU A O 1
ATOM 5112 N N . VAL A 1 641 ? -0.370 -34.076 38.231 1.00 27.22 641 VAL A N 1
ATOM 5113 C CA . VAL A 1 641 ? -0.139 -35.541 38.198 1.00 27.22 641 VAL A CA 1
ATOM 5114 C C . VAL A 1 641 ? -1.232 -36.322 38.957 1.00 27.22 641 VAL A C 1
ATOM 5116 O O . VAL A 1 641 ? -1.574 -35.953 40.080 1.00 27.22 641 VAL A O 1
ATOM 5119 N N . PRO A 1 642 ? -1.804 -37.411 38.396 1.00 28.19 642 PRO A N 1
ATOM 5120 C CA . PRO A 1 642 ? -2.584 -38.375 39.171 1.00 28.19 642 PRO A CA 1
ATOM 5121 C C . PRO A 1 642 ? -1.645 -39.181 40.085 1.00 28.19 642 PRO A C 1
ATOM 5123 O O . PRO A 1 642 ? -0.682 -39.780 39.619 1.00 28.19 642 PRO A O 1
ATOM 5126 N N . VAL A 1 643 ? -1.922 -39.178 41.389 1.00 25.16 643 VAL A N 1
ATOM 5127 C CA . VAL A 1 643 ? -1.116 -39.843 42.426 1.00 25.16 643 VAL A CA 1
ATOM 5128 C C . VAL A 1 643 ? -0.907 -41.333 42.117 1.00 25.16 643 VAL A C 1
ATOM 5130 O O . VAL A 1 643 ? -1.869 -42.097 42.126 1.00 25.16 643 VAL A O 1
ATOM 5133 N N . THR A 1 644 ? 0.351 -41.750 41.943 1.00 24.77 644 THR A N 1
ATOM 5134 C CA . THR A 1 644 ? 0.844 -43.101 42.276 1.00 24.77 644 THR A CA 1
ATOM 5135 C C . THR A 1 644 ? 2.282 -43.009 42.811 1.00 24.77 644 THR A C 1
ATOM 5137 O O . THR A 1 644 ? 3.060 -42.178 42.354 1.00 24.77 644 THR A O 1
ATOM 5140 N N . GLU A 1 645 ? 2.582 -43.833 43.814 1.00 30.09 645 GLU A N 1
ATOM 5141 C CA . GLU A 1 645 ? 3.633 -43.729 44.842 1.00 30.09 645 GLU A CA 1
ATOM 5142 C C . GLU A 1 645 ? 5.115 -43.898 44.408 1.00 30.09 645 GLU A C 1
ATOM 5144 O O . GLU A 1 645 ? 5.422 -44.519 43.392 1.00 30.09 645 GLU A O 1
ATOM 5149 N N . SER A 1 646 ? 6.006 -43.472 45.328 1.00 26.42 646 SER A N 1
ATOM 5150 C CA . SER A 1 646 ? 7.440 -43.799 45.557 1.00 26.42 646 SER A CA 1
ATOM 5151 C C . SER A 1 646 ? 8.539 -42.817 45.080 1.00 26.42 646 SER A C 1
ATOM 5153 O O . SER A 1 646 ? 8.630 -42.443 43.916 1.00 26.42 646 SER A O 1
ATOM 5155 N N . ALA A 1 647 ? 9.397 -42.420 46.033 1.00 25.02 647 ALA A N 1
ATOM 5156 C CA . ALA A 1 647 ? 10.631 -41.619 45.906 1.00 25.02 647 ALA A CA 1
ATOM 5157 C C . ALA A 1 647 ? 11.881 -42.520 46.118 1.00 25.02 647 ALA A C 1
ATOM 5159 O O . ALA A 1 647 ? 11.677 -43.693 46.448 1.00 25.02 647 ALA A O 1
ATOM 5160 N N . PRO A 1 648 ? 13.147 -42.029 46.127 1.00 45.66 648 PRO A N 1
ATOM 5161 C CA . PRO A 1 648 ? 13.765 -40.816 45.552 1.00 45.66 648 PRO A CA 1
ATOM 5162 C C . PRO A 1 648 ? 15.012 -41.138 44.672 1.00 45.66 648 PRO A C 1
ATOM 5164 O O . PRO A 1 648 ? 15.449 -42.282 44.624 1.00 45.66 648 PRO A O 1
ATOM 5167 N N . ASP A 1 649 ? 15.629 -40.132 44.031 1.00 25.88 649 ASP A N 1
ATOM 5168 C CA . ASP A 1 649 ? 17.101 -39.991 44.083 1.00 25.88 649 ASP A CA 1
ATOM 5169 C C . ASP A 1 649 ? 17.604 -38.598 43.655 1.00 25.88 649 ASP A C 1
ATOM 5171 O O . ASP A 1 649 ? 17.070 -37.950 42.752 1.00 25.88 649 ASP A O 1
ATOM 5175 N N . ASP A 1 650 ? 18.651 -38.169 44.359 1.00 27.50 650 ASP A N 1
ATOM 5176 C CA . ASP A 1 650 ? 19.322 -36.870 44.343 1.00 27.50 650 ASP A CA 1
ATOM 5177 C C . ASP A 1 650 ? 20.103 -36.568 43.048 1.00 27.50 650 ASP A C 1
ATOM 5179 O O . ASP A 1 650 ? 20.763 -37.441 42.484 1.00 27.50 650 ASP A O 1
ATOM 5183 N N . ASN A 1 651 ? 20.170 -35.289 42.644 1.00 29.12 651 ASN A N 1
ATOM 5184 C CA . ASN A 1 651 ? 21.454 -34.570 42.589 1.00 29.12 651 ASN A CA 1
ATOM 5185 C C . ASN A 1 651 ? 21.341 -33.076 42.234 1.00 29.12 651 ASN A C 1
ATOM 5187 O O . ASN A 1 651 ? 20.566 -32.627 41.394 1.00 29.12 651 ASN A O 1
ATOM 5191 N N . ILE A 1 652 ? 22.208 -32.336 42.917 1.00 26.78 652 ILE A N 1
ATOM 5192 C CA . ILE A 1 652 ? 22.335 -30.888 43.085 1.00 26.78 652 ILE A CA 1
ATOM 5193 C C . ILE A 1 652 ? 23.116 -30.254 41.916 1.00 26.78 652 ILE A C 1
ATOM 5195 O O . ILE A 1 652 ? 24.102 -30.831 41.467 1.00 26.78 652 ILE A O 1
ATOM 5199 N N . THR A 1 653 ? 22.774 -29.030 41.477 1.00 26.31 653 THR A N 1
ATOM 5200 C CA . THR A 1 653 ? 23.643 -27.825 41.616 1.00 26.31 653 THR A CA 1
ATOM 5201 C C . THR A 1 653 ? 23.042 -26.528 41.023 1.00 26.31 653 THR A C 1
ATOM 5203 O O . THR A 1 653 ? 22.285 -26.598 40.058 1.00 26.31 653 THR A O 1
ATOM 5206 N N . PRO A 1 654 ? 23.359 -25.340 41.598 1.00 35.97 654 PRO A N 1
ATOM 5207 C CA . PRO A 1 654 ? 22.639 -24.067 41.407 1.00 35.97 654 PRO A CA 1
ATOM 5208 C C . PRO A 1 654 ? 23.479 -22.985 40.679 1.00 35.97 654 PRO A C 1
ATOM 5210 O O . PRO A 1 654 ? 24.567 -23.306 40.207 1.00 35.97 654 PRO A O 1
ATOM 5213 N N . VAL A 1 655 ? 23.002 -21.712 40.699 1.00 25.05 655 VAL A N 1
ATOM 5214 C CA . VAL A 1 655 ? 23.717 -20.391 40.575 1.00 25.05 655 VAL A CA 1
ATOM 5215 C C . VAL A 1 655 ? 23.230 -19.522 39.377 1.00 25.05 655 VAL A C 1
ATOM 5217 O O . VAL A 1 655 ? 23.076 -20.070 38.290 1.00 25.05 655 VAL A O 1
ATOM 5220 N N . PRO A 1 656 ? 23.118 -18.165 39.456 1.00 31.89 656 PRO A N 1
ATOM 5221 C CA . PRO A 1 656 ? 22.724 -17.258 40.550 1.00 31.89 656 PRO A CA 1
ATOM 5222 C C . PRO A 1 656 ? 21.727 -16.131 40.142 1.00 31.89 656 PRO A C 1
ATOM 5224 O O . PRO A 1 656 ? 21.436 -15.872 38.977 1.00 31.89 656 PRO A O 1
ATOM 5227 N N . ASP A 1 657 ? 21.295 -15.416 41.175 1.00 29.92 657 ASP A N 1
ATOM 5228 C CA . ASP A 1 657 ? 20.497 -14.189 41.235 1.00 29.92 657 ASP A CA 1
ATOM 5229 C C . ASP A 1 657 ? 21.241 -12.924 40.734 1.00 29.92 657 ASP A C 1
ATOM 5231 O O . ASP A 1 657 ? 22.412 -12.730 41.066 1.00 29.92 657 ASP A O 1
ATOM 5235 N N . ILE A 1 658 ? 20.554 -12.038 39.993 1.00 26.36 658 ILE A N 1
ATOM 5236 C CA . ILE A 1 658 ? 20.897 -10.606 39.872 1.00 26.36 658 ILE A CA 1
ATOM 5237 C C . ILE A 1 658 ? 19.601 -9.789 39.814 1.00 26.36 658 ILE A C 1
ATOM 5239 O O . ILE A 1 658 ? 18.906 -9.724 38.796 1.00 26.36 658 ILE A O 1
ATOM 5243 N N . SER A 1 659 ? 19.334 -9.104 40.921 1.00 27.67 659 SER A N 1
ATOM 5244 C CA . SER A 1 659 ? 18.314 -8.077 41.060 1.00 27.67 659 SER A CA 1
ATOM 5245 C C . SER A 1 659 ? 18.678 -6.771 40.338 1.00 27.67 659 SER A C 1
ATOM 5247 O O . SER A 1 659 ? 19.848 -6.444 40.130 1.00 27.67 659 SER A O 1
ATOM 5249 N N . THR A 1 660 ? 17.630 -6.010 40.000 1.00 28.64 660 THR A N 1
ATOM 5250 C CA . THR A 1 660 ? 17.466 -4.540 40.092 1.00 28.64 660 THR A CA 1
ATOM 5251 C C . THR A 1 660 ? 16.792 -3.925 38.858 1.00 28.64 660 THR A C 1
ATOM 5253 O O . THR A 1 660 ? 17.392 -3.717 37.805 1.00 28.64 660 THR A O 1
ATOM 5256 N N . ARG A 1 661 ? 15.527 -3.510 39.023 1.00 28.61 661 ARG A N 1
ATOM 5257 C CA . ARG A 1 661 ? 14.953 -2.363 38.301 1.00 28.61 661 ARG A CA 1
ATOM 5258 C C . ARG A 1 661 ? 14.110 -1.502 39.255 1.00 28.61 661 ARG A C 1
ATOM 5260 O O . ARG A 1 661 ? 13.446 -2.071 40.117 1.00 28.61 661 ARG A O 1
ATOM 5267 N N . PRO A 1 662 ? 14.142 -0.160 39.124 1.00 30.92 662 PRO A N 1
ATOM 5268 C CA . PRO A 1 662 ? 13.469 0.761 40.039 1.00 30.92 662 PRO A CA 1
ATOM 5269 C C . PRO A 1 662 ? 11.975 0.973 39.707 1.00 30.92 662 PRO A C 1
ATOM 5271 O O . PRO A 1 662 ? 11.547 0.653 38.593 1.00 30.92 662 PRO A O 1
ATOM 5274 N N . PRO A 1 663 ? 11.188 1.523 40.658 1.00 33.34 663 PRO A N 1
ATOM 5275 C CA . PRO A 1 663 ? 9.727 1.596 40.602 1.00 33.34 663 PRO A CA 1
ATOM 5276 C C . PRO A 1 663 ? 9.210 2.834 39.847 1.00 33.34 663 PRO A C 1
ATOM 5278 O O . PRO A 1 663 ? 9.895 3.852 39.746 1.00 33.34 663 PRO A O 1
ATOM 5281 N N . ILE A 1 664 ? 7.969 2.760 39.353 1.00 27.61 664 ILE A N 1
ATOM 5282 C CA . ILE A 1 664 ? 7.210 3.881 38.764 1.00 27.61 664 ILE A CA 1
ATOM 5283 C C . ILE A 1 664 ? 5.898 4.049 39.565 1.00 27.61 664 ILE A C 1
ATOM 5285 O O . ILE A 1 664 ? 5.358 3.041 40.021 1.00 27.61 664 ILE A O 1
ATOM 5289 N N . PRO A 1 665 ? 5.415 5.290 39.798 1.00 29.80 665 PRO A N 1
ATOM 5290 C CA . PRO A 1 665 ? 4.566 5.652 40.935 1.00 29.80 665 PRO A CA 1
ATOM 5291 C C . PRO A 1 665 ? 3.069 5.384 40.733 1.00 29.80 665 PRO A C 1
ATOM 5293 O O . PRO A 1 665 ? 2.567 5.368 39.609 1.00 29.80 665 PRO A O 1
ATOM 5296 N N . ALA A 1 666 ? 2.371 5.252 41.863 1.00 36.25 666 ALA A N 1
ATOM 5297 C CA . ALA A 1 666 ? 0.921 5.133 41.989 1.00 36.25 666 ALA A CA 1
ATOM 5298 C C . ALA A 1 666 ? 0.165 6.416 41.584 1.00 36.25 666 ALA A C 1
ATOM 5300 O O . ALA A 1 666 ? 0.686 7.517 41.778 1.00 36.25 666 ALA A O 1
ATOM 5301 N N . PRO A 1 667 ? -1.095 6.305 41.132 1.00 29.08 667 PRO A N 1
ATOM 5302 C CA . PRO A 1 667 ? -2.087 7.358 41.285 1.00 29.08 667 PRO A CA 1
ATOM 5303 C C . PRO A 1 667 ? -3.008 7.062 42.477 1.00 29.08 667 PRO A C 1
ATOM 5305 O O . PRO A 1 667 ? -3.590 5.981 42.575 1.00 29.08 667 PRO A O 1
ATOM 5308 N N . CYS A 1 668 ? -3.122 8.054 43.358 1.00 25.48 668 CYS A N 1
ATOM 5309 C CA . CYS A 1 668 ? -4.061 8.114 44.468 1.00 25.48 668 CYS A CA 1
ATOM 5310 C C . CYS A 1 668 ? -5.497 8.415 43.999 1.00 25.48 668 CYS A C 1
ATOM 5312 O O . CYS A 1 668 ? -5.698 9.250 43.119 1.00 25.48 668 CYS A O 1
ATOM 5314 N N . GLU A 1 669 ? -6.427 7.724 44.660 1.00 28.33 669 GLU A N 1
ATOM 5315 C CA . GLU A 1 669 ? -7.694 8.182 45.259 1.00 28.33 669 GLU A CA 1
ATOM 5316 C C . GLU A 1 669 ? -8.724 8.934 44.393 1.00 28.33 669 GLU A C 1
ATOM 5318 O O . GLU A 1 669 ? -8.581 10.101 44.034 1.00 28.33 669 GLU A O 1
ATOM 5323 N N . GLU A 1 670 ? -9.831 8.225 44.142 1.00 27.30 670 GLU A N 1
ATOM 5324 C CA . GLU A 1 670 ? -11.147 8.775 43.824 1.00 27.30 670 GLU A CA 1
ATOM 5325 C C . GLU A 1 670 ? -11.851 9.205 45.121 1.00 27.30 670 GLU A C 1
ATOM 5327 O O . GLU A 1 670 ? -12.016 8.392 46.031 1.00 27.30 670 GLU A O 1
ATOM 5332 N N . ASP A 1 671 ? -12.329 10.451 45.173 1.00 26.58 671 ASP A N 1
ATOM 5333 C CA . ASP A 1 671 ? -13.306 10.887 46.171 1.00 26.58 671 ASP A CA 1
ATOM 5334 C C . ASP A 1 671 ? -14.736 10.648 45.658 1.00 26.58 671 ASP A C 1
ATOM 5336 O O . ASP A 1 671 ? -15.160 11.154 44.614 1.00 26.58 671 ASP A O 1
ATOM 5340 N N . ILE A 1 672 ? -15.466 9.856 46.444 1.00 28.22 672 ILE A N 1
ATOM 5341 C CA . ILE A 1 672 ? -16.903 9.544 46.388 1.00 28.22 672 ILE A CA 1
ATOM 5342 C C . ILE A 1 672 ? -17.692 10.753 46.956 1.00 28.22 672 ILE A C 1
ATOM 5344 O O . ILE A 1 672 ? -17.128 11.570 47.680 1.00 28.22 672 ILE A O 1
ATOM 5348 N N . ILE A 1 673 ? -18.980 10.962 46.638 1.00 27.69 673 ILE A N 1
ATOM 5349 C CA . ILE A 1 673 ? -20.170 10.744 47.516 1.00 27.69 673 ILE A CA 1
ATOM 5350 C C . ILE A 1 673 ? -21.357 11.528 46.875 1.00 27.69 673 ILE A C 1
ATOM 5352 O O . ILE A 1 673 ? -21.113 12.633 46.386 1.00 27.69 673 ILE A O 1
ATOM 5356 N N . PRO A 1 674 ? -22.648 11.125 46.956 1.00 28.69 674 PRO A N 1
ATOM 5357 C CA . PRO A 1 674 ? -23.316 9.823 46.767 1.00 28.69 674 PRO A CA 1
ATOM 5358 C C . PRO A 1 674 ? -24.571 9.947 45.841 1.00 28.69 674 PRO A C 1
ATOM 5360 O O . PRO A 1 674 ? -24.983 11.046 45.475 1.00 28.69 674 PRO A O 1
ATOM 5363 N N . ASP A 1 675 ? -25.231 8.836 45.498 1.00 22.61 675 ASP A N 1
ATOM 5364 C CA . ASP A 1 675 ? -26.609 8.847 44.968 1.00 22.61 675 ASP A CA 1
ATOM 5365 C C . ASP A 1 675 ? -27.531 8.207 46.015 1.00 22.61 675 ASP A C 1
ATOM 5367 O O . ASP A 1 675 ? -27.298 7.070 46.436 1.00 22.61 675 ASP A O 1
ATOM 5371 N N . ASP A 1 676 ? -28.531 8.958 46.479 1.00 26.39 676 ASP A N 1
ATOM 5372 C CA . ASP A 1 676 ? -29.539 8.481 47.422 1.00 26.39 676 ASP A CA 1
ATOM 5373 C C . ASP A 1 676 ? -30.661 7.768 46.656 1.00 26.39 676 ASP A C 1
ATOM 5375 O O . ASP A 1 676 ? -31.446 8.372 45.932 1.00 26.39 676 ASP A O 1
ATOM 5379 N N . THR A 1 677 ? -30.691 6.452 46.861 1.00 30.45 677 THR A N 1
ATOM 5380 C CA . THR A 1 677 ? -31.850 5.553 46.977 1.00 30.45 677 THR A CA 1
ATOM 5381 C C . THR A 1 677 ? -33.142 5.872 46.202 1.00 30.45 677 THR A C 1
ATOM 5383 O O . THR A 1 677 ? -33.917 6.770 46.521 1.00 30.45 677 THR A O 1
ATOM 5386 N N . LEU A 1 678 ? -33.497 4.950 45.304 1.00 26.39 678 LEU A N 1
ATOM 5387 C CA . LEU A 1 678 ? -34.888 4.613 45.007 1.00 26.39 678 LEU A CA 1
ATOM 5388 C C . LEU A 1 678 ? -35.049 3.100 45.145 1.00 26.39 678 LEU A C 1
ATOM 5390 O O . LEU A 1 678 ? -34.444 2.350 44.390 1.00 26.39 678 LEU A O 1
ATOM 5394 N N . GLU A 1 679 ? -35.871 2.661 46.096 1.00 27.23 679 GLU A N 1
ATOM 5395 C CA . GLU A 1 679 ? -37.165 2.051 45.771 1.00 27.23 679 GLU A CA 1
ATOM 5396 C C . GLU A 1 679 ? -37.927 1.648 47.044 1.00 27.23 679 GLU A C 1
ATOM 5398 O O . GLU A 1 679 ? -37.472 0.865 47.872 1.00 27.23 679 GLU A O 1
ATOM 5403 N N . ASN A 1 680 ? -39.158 2.145 47.151 1.00 23.77 680 ASN A N 1
ATOM 5404 C CA . ASN A 1 680 ? -40.292 1.303 47.501 1.00 23.77 680 ASN A CA 1
ATOM 5405 C C . ASN A 1 680 ? -41.500 1.793 46.694 1.00 23.77 680 ASN A C 1
ATOM 5407 O O . ASN A 1 680 ? -41.779 2.990 46.627 1.00 23.77 680 ASN A O 1
ATOM 5411 N N . VAL A 1 681 ? -42.169 0.854 46.029 1.00 39.22 681 VAL A N 1
ATOM 5412 C CA . VAL A 1 681 ? -43.254 1.090 45.068 1.00 39.22 681 VAL A CA 1
ATOM 5413 C C . VAL A 1 681 ? -44.523 1.577 45.777 1.00 39.22 681 VAL A C 1
ATOM 5415 O O . VAL A 1 681 ? -44.972 0.952 46.738 1.00 39.22 681 VAL A O 1
ATOM 5418 N N . PRO A 1 682 ? -45.178 2.617 45.230 1.00 23.91 682 PRO A N 1
ATOM 5419 C CA . PRO A 1 682 ? -46.603 2.487 44.931 1.00 23.91 682 PRO A CA 1
ATOM 5420 C C . PRO A 1 682 ? -46.970 3.003 43.525 1.00 23.91 682 PRO A C 1
ATOM 5422 O O . PRO A 1 682 ? -46.497 4.037 43.069 1.00 23.91 682 PRO A O 1
ATOM 5425 N N . SER A 1 683 ? -47.864 2.266 42.856 1.00 27.09 683 SER A N 1
ATOM 5426 C CA . SER A 1 683 ? -48.771 2.725 41.784 1.00 27.09 683 SER A CA 1
ATOM 5427 C C . SER A 1 683 ? -48.195 3.654 40.694 1.00 27.09 683 SER A C 1
ATOM 5429 O O . SER A 1 683 ? -48.270 4.873 40.803 1.00 27.09 683 SER A O 1
ATOM 5431 N N . VAL A 1 684 ? -47.697 3.033 39.614 1.00 40.41 684 VAL A N 1
ATOM 5432 C CA . VAL A 1 684 ? -47.393 3.543 38.253 1.00 40.41 684 VAL A CA 1
ATOM 5433 C C . VAL A 1 684 ? -47.627 5.052 38.034 1.00 40.41 684 VAL A C 1
ATOM 5435 O O . VAL A 1 684 ? -48.621 5.467 37.437 1.00 40.41 684 VAL A O 1
ATOM 5438 N N . GLY A 1 685 ? -46.676 5.868 38.491 1.00 29.39 685 GLY A N 1
ATOM 5439 C CA . GLY A 1 685 ? -46.524 7.269 38.099 1.00 29.39 685 GLY A CA 1
ATOM 5440 C C . GLY A 1 685 ? -45.663 7.388 36.838 1.00 29.39 685 GLY A C 1
ATOM 5441 O O . GLY A 1 685 ? -44.721 6.626 36.639 1.00 29.39 685 GLY A O 1
ATOM 5442 N N . GLU A 1 686 ? -46.008 8.322 35.958 1.00 41.12 686 GLU A N 1
ATOM 5443 C CA . GLU A 1 686 ? -45.321 8.621 34.699 1.00 41.12 686 GLU A CA 1
ATOM 5444 C C . GLU A 1 686 ? -43.789 8.741 34.880 1.00 41.12 686 GLU A C 1
ATOM 5446 O O . GLU A 1 686 ? -43.314 9.681 35.510 1.00 41.12 686 GLU A O 1
ATOM 5451 N N . HIS A 1 687 ? -42.988 7.820 34.319 1.00 42.97 687 HIS A N 1
ATOM 5452 C CA . HIS A 1 687 ? -41.524 7.956 34.340 1.00 42.97 687 HIS A CA 1
ATOM 5453 C C . HIS A 1 687 ? -41.096 9.280 33.689 1.00 42.97 687 HIS A C 1
ATOM 5455 O O . HIS A 1 687 ? -41.336 9.514 32.498 1.00 42.97 687 HIS A O 1
ATOM 5461 N N . GLU A 1 688 ? -40.419 10.129 34.459 1.00 56.50 688 GLU A N 1
ATOM 5462 C CA . GLU A 1 688 ? -39.932 11.429 34.014 1.00 56.50 688 GLU A CA 1
ATOM 5463 C C . GLU A 1 688 ? -38.752 11.240 33.039 1.00 56.50 688 GLU A C 1
ATOM 5465 O O . GLU A 1 688 ? -37.605 10.996 33.411 1.00 56.50 688 GLU A O 1
ATOM 5470 N N . ILE A 1 689 ? -39.034 11.280 31.734 1.00 74.69 689 ILE A N 1
ATOM 5471 C CA . ILE A 1 689 ? -37.998 11.199 30.697 1.00 74.69 689 ILE A CA 1
ATOM 5472 C C . ILE A 1 689 ? -37.106 12.443 30.778 1.00 74.69 689 ILE A C 1
ATOM 5474 O O . ILE A 1 689 ? -37.563 13.552 30.494 1.00 74.69 689 ILE A O 1
ATOM 5478 N N . SER A 1 690 ? -35.819 12.262 31.084 1.00 81.69 690 SER A N 1
ATOM 5479 C CA . SER A 1 690 ? -34.844 13.356 31.083 1.00 81.69 690 SER A CA 1
ATOM 5480 C C . SER A 1 690 ? -34.338 13.658 29.667 1.00 81.69 690 SER A C 1
ATOM 5482 O O . SER A 1 690 ? -34.248 12.777 28.809 1.00 81.69 690 SER A O 1
ATOM 5484 N N . TYR A 1 691 ? -34.015 14.927 29.398 1.00 85.56 691 TYR A N 1
ATOM 5485 C CA . TYR A 1 691 ? -33.545 15.398 28.092 1.00 85.56 691 TYR A CA 1
ATOM 5486 C C . TYR A 1 691 ? -32.191 16.088 28.229 1.00 85.56 691 TYR A C 1
ATOM 5488 O O . TYR A 1 691 ? -32.060 17.092 28.926 1.00 85.56 691 TYR A O 1
ATOM 5496 N N . LYS A 1 692 ? -31.189 15.607 27.492 1.00 85.25 692 LYS A N 1
ATOM 5497 C CA . LYS A 1 692 ? -29.870 16.238 27.383 1.00 85.25 692 LYS A CA 1
ATOM 5498 C C . LYS A 1 692 ? -29.758 17.007 26.071 1.00 85.25 692 LYS A C 1
ATOM 5500 O O . LYS A 1 692 ? -30.049 16.488 24.992 1.00 85.25 692 LYS A O 1
ATOM 5505 N N . LEU A 1 693 ? -29.318 18.259 26.155 1.00 85.62 693 LEU A N 1
ATOM 5506 C CA . LEU A 1 693 ? -28.971 19.082 24.997 1.00 85.62 693 LEU A CA 1
ATOM 5507 C C . LEU A 1 693 ? -27.464 18.993 24.771 1.00 85.62 693 LEU A C 1
ATOM 5509 O O . LEU A 1 693 ? -26.687 19.441 25.602 1.00 85.62 693 LEU A O 1
ATOM 5513 N N . ILE A 1 694 ? -27.059 18.425 23.640 1.00 83.69 694 ILE A N 1
ATOM 5514 C CA . ILE A 1 694 ? -25.653 18.260 23.275 1.00 83.69 694 ILE A CA 1
ATOM 5515 C C . ILE A 1 694 ? -25.350 19.213 22.123 1.00 83.69 694 ILE A C 1
ATOM 5517 O O . ILE A 1 694 ? -25.853 19.057 21.002 1.00 83.69 694 ILE A O 1
ATOM 5521 N N . GLU A 1 695 ? -24.544 20.232 22.398 1.00 82.94 695 GLU A N 1
ATOM 5522 C CA . GLU A 1 695 ? -24.102 21.193 21.390 1.00 82.94 695 GLU A CA 1
ATOM 5523 C C . GLU A 1 695 ? -23.200 20.531 20.344 1.00 82.94 695 GLU A C 1
ATOM 5525 O O . GLU A 1 695 ? -22.578 19.504 20.602 1.00 82.94 695 GLU A O 1
ATOM 5530 N N . GLY A 1 696 ? -23.180 21.050 19.111 1.00 76.00 696 GLY A N 1
ATOM 5531 C CA . GLY A 1 696 ? -22.303 20.535 18.049 1.00 76.00 696 GLY A CA 1
ATOM 5532 C C . GLY A 1 696 ? -22.620 19.127 17.508 1.00 76.00 696 GLY A C 1
ATOM 5533 O O . GLY A 1 696 ? -22.082 18.738 16.467 1.00 76.00 696 GLY A O 1
ATOM 5534 N N . ALA A 1 697 ? -23.518 18.358 18.128 1.00 80.25 697 ALA A N 1
ATOM 5535 C CA . ALA A 1 697 ? -23.711 16.934 17.832 1.00 80.25 697 ALA A CA 1
ATOM 5536 C C . ALA A 1 697 ? -24.417 16.627 16.492 1.00 80.25 697 ALA A C 1
ATOM 5538 O O . ALA A 1 697 ? -24.212 15.560 15.908 1.00 80.25 697 ALA A O 1
ATOM 5539 N N . THR A 1 698 ? -25.206 17.548 15.920 1.00 78.19 698 THR A N 1
ATOM 5540 C CA . THR A 1 698 ? -25.873 17.304 14.617 1.00 78.19 698 THR A CA 1
ATOM 5541 C C . THR A 1 698 ? -24.901 17.355 13.427 1.00 78.19 698 THR A C 1
ATOM 5543 O O . THR A 1 698 ? -23.846 17.984 13.489 1.00 78.19 698 THR A O 1
ATOM 5546 N N . ARG A 1 699 ? -25.280 16.795 12.263 1.00 66.31 699 ARG A N 1
ATOM 5547 C CA . ARG A 1 699 ? -24.502 16.909 10.999 1.00 66.31 699 ARG A CA 1
ATOM 5548 C C . ARG A 1 699 ? -24.097 18.346 10.636 1.00 66.31 699 ARG A C 1
ATOM 5550 O O . ARG A 1 699 ? -23.074 18.532 9.991 1.00 66.31 699 ARG A O 1
ATOM 5557 N N . GLY A 1 700 ? -24.910 19.335 11.005 1.00 64.62 700 GLY A N 1
ATOM 5558 C CA . GLY A 1 700 ? -24.671 20.750 10.714 1.00 64.62 700 GLY A CA 1
ATOM 5559 C C . GLY A 1 700 ? -24.000 21.537 11.842 1.00 64.62 700 GLY A C 1
ATOM 5560 O O . GLY A 1 700 ? -23.930 22.752 11.717 1.00 64.62 700 GLY A O 1
ATOM 5561 N N . GLY A 1 701 ? -23.576 20.888 12.934 1.00 68.50 701 GLY A N 1
ATOM 5562 C CA . GLY A 1 701 ? -22.962 21.557 14.092 1.00 68.50 701 GLY A CA 1
ATOM 5563 C C . GLY A 1 701 ? -23.954 22.251 15.035 1.00 68.50 701 GLY A C 1
ATOM 5564 O O . GLY A 1 701 ? -23.551 22.986 15.921 1.00 68.50 701 GLY A O 1
ATOM 5565 N N . LYS A 1 702 ? -25.259 22.025 14.865 1.00 81.56 702 LYS A N 1
ATOM 5566 C CA . LYS A 1 702 ? -26.318 22.526 15.758 1.00 81.56 702 LYS A CA 1
ATOM 5567 C C . LYS A 1 702 ? -26.527 21.598 16.956 1.00 81.56 702 LYS A C 1
ATOM 5569 O O . LYS A 1 702 ? -26.196 20.412 16.861 1.00 81.56 702 LYS A O 1
ATOM 5574 N N . THR A 1 703 ? -27.155 22.120 18.007 1.00 84.69 703 THR A N 1
ATOM 5575 C CA . THR A 1 703 ? -27.580 21.375 19.199 1.00 84.69 703 THR A CA 1
ATOM 5576 C C . THR A 1 703 ? -28.517 20.222 18.841 1.00 84.69 703 THR A C 1
ATOM 5578 O O . THR A 1 703 ? -29.483 20.403 18.090 1.00 84.69 703 THR A O 1
ATOM 5581 N N . LEU A 1 704 ? -28.226 19.041 19.381 1.00 88.25 704 LEU A N 1
ATOM 5582 C CA . LEU A 1 704 ? -29.064 17.850 19.315 1.00 88.25 704 LEU A CA 1
ATOM 5583 C C . LEU A 1 704 ? -29.657 17.602 20.700 1.00 88.25 704 LEU A C 1
ATOM 5585 O O . LEU A 1 704 ? -28.934 17.645 21.688 1.00 88.25 704 LEU A O 1
ATOM 5589 N N . MET A 1 705 ? -30.953 17.325 20.773 1.00 89.25 705 MET A N 1
ATOM 5590 C CA . MET A 1 705 ? -31.570 16.846 22.008 1.00 89.25 705 MET A CA 1
ATOM 5591 C C . MET A 1 705 ? -31.594 15.321 21.990 1.00 89.25 705 MET A C 1
ATOM 5593 O O . MET A 1 705 ? -31.972 14.743 20.967 1.00 89.25 705 MET A O 1
ATOM 5597 N N . VAL A 1 706 ? -31.211 14.692 23.095 1.00 88.31 706 VAL A N 1
ATOM 5598 C CA . VAL A 1 706 ? -31.292 13.244 23.304 1.00 88.31 706 VAL A CA 1
ATOM 5599 C C . VAL A 1 706 ? -32.058 12.995 24.594 1.00 88.31 706 VAL A C 1
ATOM 5601 O O . VAL A 1 706 ? -31.774 13.656 25.589 1.00 88.31 706 VAL A O 1
ATOM 5604 N N . ASP A 1 707 ? -33.044 12.106 24.569 1.00 88.06 707 ASP A N 1
ATOM 5605 C CA . ASP A 1 707 ? -33.767 11.720 25.781 1.00 88.06 707 ASP A CA 1
ATOM 5606 C C . ASP A 1 707 ? -33.165 10.475 26.452 1.00 88.06 707 ASP A C 1
ATOM 5608 O O . ASP A 1 707 ? -32.364 9.769 25.834 1.00 88.06 707 ASP A O 1
ATOM 5612 N N . SER A 1 708 ? -33.522 10.218 27.714 1.00 82.50 708 SER A N 1
ATOM 5613 C CA . SER A 1 708 ? -33.006 9.087 28.508 1.00 82.50 708 SER A CA 1
ATOM 5614 C C . SER A 1 708 ? -33.288 7.714 27.897 1.00 82.50 708 SER A C 1
ATOM 5616 O O . SER A 1 708 ? -32.596 6.753 28.209 1.00 82.50 708 SER A O 1
ATOM 5618 N N . LEU A 1 709 ? -34.266 7.621 26.992 1.00 81.44 709 LEU A N 1
ATOM 5619 C CA . LEU A 1 709 ? -34.606 6.392 26.281 1.00 81.44 709 LEU A CA 1
ATOM 5620 C C . LEU A 1 709 ? -33.778 6.199 25.000 1.00 81.44 709 LEU A C 1
ATOM 5622 O O . LEU A 1 709 ? -33.830 5.127 24.408 1.00 81.44 709 LEU A O 1
ATOM 5626 N N . GLY A 1 710 ? -33.014 7.204 24.554 1.00 81.25 710 GLY A N 1
ATOM 5627 C CA . GLY A 1 710 ? -32.158 7.114 23.368 1.00 81.25 710 GLY A CA 1
ATOM 5628 C C . GLY A 1 710 ? -32.793 7.643 22.074 1.00 81.25 710 GLY A C 1
ATOM 5629 O O . GLY A 1 710 ? -32.321 7.354 20.966 1.00 81.25 710 GLY A O 1
ATOM 5630 N N . TYR A 1 711 ? -33.869 8.428 22.158 1.00 88.75 711 TYR A N 1
ATOM 5631 C CA . TYR A 1 711 ? -34.423 9.148 21.012 1.00 88.75 711 TYR A CA 1
ATOM 5632 C C . TYR A 1 711 ? -33.721 10.486 20.805 1.00 88.75 711 TYR A C 1
ATOM 5634 O O . TYR A 1 711 ? -33.394 11.201 21.747 1.00 88.75 711 TYR A O 1
ATOM 5642 N N . THR A 1 712 ? -33.528 10.870 19.539 1.00 89.31 712 THR A N 1
ATOM 5643 C CA . THR A 1 712 ? -32.876 12.139 19.189 1.00 89.31 712 THR A CA 1
ATOM 5644 C C . THR A 1 712 ? -33.822 13.093 18.473 1.00 89.31 712 THR A C 1
ATOM 5646 O O . THR A 1 712 ? -34.615 12.685 17.614 1.00 89.31 712 THR A O 1
ATOM 5649 N N . TYR A 1 713 ? -33.689 14.389 18.756 1.00 89.25 713 TYR A N 1
ATOM 5650 C CA . TYR A 1 713 ? -34.560 15.436 18.229 1.00 89.25 713 TYR A CA 1
ATOM 5651 C C . TYR A 1 713 ? -33.757 16.630 17.695 1.00 89.25 713 TYR A C 1
ATOM 5653 O O . TYR A 1 713 ? -32.806 17.109 18.312 1.00 89.25 713 TYR A O 1
ATOM 5661 N N . ASN A 1 714 ? -34.184 17.156 16.544 1.00 87.88 714 ASN A N 1
ATOM 5662 C CA . ASN A 1 714 ? -33.673 18.390 15.950 1.00 87.88 714 ASN A CA 1
ATOM 5663 C C . ASN A 1 714 ? -34.629 19.554 16.232 1.00 87.88 714 ASN A C 1
ATOM 5665 O O . ASN A 1 714 ? -35.850 19.403 16.124 1.00 87.88 714 ASN A O 1
ATOM 5669 N N . ARG A 1 715 ? -34.090 20.749 16.486 1.00 84.56 715 ARG A N 1
ATOM 5670 C CA . ARG A 1 715 ? -34.893 21.968 16.662 1.00 84.56 715 ARG A CA 1
ATOM 5671 C C . ARG A 1 715 ? -35.677 22.300 15.384 1.00 84.56 715 ARG A C 1
ATOM 5673 O O . ARG A 1 715 ? -35.125 22.289 14.279 1.00 84.56 715 ARG A O 1
ATOM 5680 N N . LYS A 1 716 ? -36.973 22.593 15.510 1.00 79.38 716 LYS A N 1
ATOM 5681 C CA . LYS A 1 716 ? -37.832 23.029 14.397 1.00 79.38 716 LYS A CA 1
ATOM 5682 C C . LYS A 1 716 ? -37.598 24.525 14.152 1.00 79.38 716 LYS A C 1
ATOM 5684 O O . LYS A 1 716 ? -37.728 25.323 15.073 1.00 79.38 716 LYS A O 1
ATOM 5689 N N . ALA A 1 717 ? -37.241 24.910 12.925 1.00 62.53 717 ALA A N 1
ATOM 5690 C CA . ALA A 1 717 ? -37.129 26.322 12.557 1.00 62.53 717 ALA A CA 1
ATOM 5691 C C . ALA A 1 717 ? -38.531 26.954 12.508 1.00 62.53 717 ALA A C 1
ATOM 5693 O O . ALA A 1 717 ? -39.409 26.440 11.810 1.00 62.53 717 ALA A O 1
ATOM 5694 N N . LEU A 1 718 ? -38.743 28.038 13.255 1.00 57.31 718 LEU A N 1
ATOM 5695 C CA . LEU A 1 718 ? -39.933 28.878 13.128 1.00 57.31 718 LEU A CA 1
ATOM 5696 C C . LEU A 1 718 ? -39.803 29.691 11.829 1.00 57.31 718 LEU A C 1
ATOM 5698 O O . LEU A 1 718 ? -38.734 30.220 11.529 1.00 57.31 718 LEU A O 1
ATOM 5702 N N . GLY A 1 719 ? -40.860 29.724 11.013 1.00 45.81 719 GLY A N 1
ATOM 5703 C CA . GLY A 1 719 ? -40.877 30.518 9.780 1.00 45.81 719 GLY A CA 1
ATOM 5704 C C . GLY A 1 719 ? -40.743 32.017 10.072 1.00 45.81 719 GLY A C 1
ATOM 5705 O O . GLY A 1 719 ? -41.089 32.460 11.165 1.00 45.81 719 GLY A O 1
ATOM 5706 N N . LYS A 1 720 ? -40.292 32.794 9.076 1.00 43.34 720 LYS A N 1
ATOM 5707 C CA . LYS A 1 720 ? -39.954 34.238 9.126 1.00 43.34 720 LYS A CA 1
ATOM 5708 C C . LYS A 1 720 ? -41.047 35.206 9.661 1.00 43.34 720 LYS A C 1
ATOM 5710 O O . LYS A 1 720 ? -40.836 36.407 9.616 1.00 43.34 720 LYS A O 1
ATOM 5715 N N . LYS A 1 721 ? -42.195 34.724 10.155 1.00 40.50 721 LYS A N 1
ATOM 5716 C CA . LYS A 1 721 ? -43.322 35.527 10.678 1.00 40.50 721 LYS A CA 1
ATOM 5717 C C . LYS A 1 721 ? -43.627 35.341 12.176 1.00 40.50 721 LYS A C 1
ATOM 5719 O O . LYS A 1 721 ? -44.631 35.861 12.640 1.00 40.50 721 LYS A O 1
ATOM 5724 N N . LYS A 1 722 ? -42.807 34.619 12.947 1.00 44.72 722 LYS A N 1
ATOM 5725 C CA . LYS A 1 722 ? -42.937 34.593 14.417 1.00 44.72 722 LYS A CA 1
ATOM 5726 C C . LYS A 1 722 ? -41.680 35.157 15.053 1.00 44.72 722 LYS A C 1
ATOM 5728 O O . LYS A 1 722 ? -40.708 34.438 15.275 1.00 44.72 722 LYS A O 1
ATOM 5733 N N . THR A 1 723 ? -41.716 36.464 15.276 1.00 36.53 723 THR A N 1
ATOM 5734 C CA . THR A 1 723 ? -40.843 37.155 16.213 1.00 36.53 723 THR A CA 1
ATOM 5735 C C . THR A 1 723 ? -40.956 36.494 17.582 1.00 36.53 723 THR A C 1
ATOM 5737 O O . THR A 1 723 ? -42.029 36.156 18.072 1.00 36.53 723 THR A O 1
ATOM 5740 N N . GLN A 1 724 ? -39.770 36.239 18.105 1.00 42.19 724 GLN A N 1
ATOM 5741 C CA . GLN A 1 724 ? -39.374 35.812 19.432 1.00 42.19 724 GLN A CA 1
ATOM 5742 C C . GLN A 1 724 ? -40.233 36.438 20.544 1.00 42.19 724 GLN A C 1
ATOM 5744 O O . GLN A 1 724 ? -39.935 37.530 21.007 1.00 42.19 724 GLN A O 1
ATOM 5749 N N . ILE A 1 725 ? -41.279 35.733 20.977 1.00 44.12 725 ILE A N 1
ATOM 5750 C CA . ILE A 1 725 ? -41.923 35.945 22.275 1.00 44.12 725 ILE A CA 1
ATOM 5751 C C . ILE A 1 725 ? -42.168 34.557 22.877 1.00 44.12 725 ILE A C 1
ATOM 5753 O O . ILE A 1 725 ? -42.651 33.649 22.197 1.00 44.12 725 ILE A O 1
ATOM 5757 N N . ASP A 1 726 ? -41.742 34.436 24.131 1.00 46.56 726 ASP A N 1
ATOM 5758 C CA . ASP A 1 726 ? -41.657 33.271 25.012 1.00 46.56 726 ASP A CA 1
ATOM 5759 C C . ASP A 1 726 ? -40.661 32.173 24.634 1.00 46.56 726 ASP A C 1
ATOM 5761 O O . ASP A 1 726 ? -40.617 31.677 23.510 1.00 46.56 726 ASP A O 1
ATOM 5765 N N . GLY A 1 727 ? -39.856 31.754 25.620 1.00 57.59 727 GLY A N 1
ATOM 5766 C CA . GLY A 1 727 ? -38.807 30.720 25.574 1.00 57.59 727 GLY A CA 1
ATOM 5767 C C . GLY A 1 727 ? -39.287 29.292 25.265 1.00 57.59 727 GLY A C 1
ATOM 5768 O O . GLY A 1 727 ? -38.741 28.319 25.788 1.00 57.59 727 GLY A O 1
ATOM 5769 N N . LYS A 1 728 ? -40.301 29.165 24.408 1.00 66.81 728 LYS A N 1
ATOM 5770 C CA . LYS A 1 728 ? -40.960 27.958 23.927 1.00 66.81 728 LYS A CA 1
ATOM 5771 C C . LYS A 1 728 ? -40.317 27.501 22.619 1.00 66.81 728 LYS A C 1
ATOM 5773 O O . LYS A 1 728 ? -40.502 28.094 21.557 1.00 66.81 728 LYS A O 1
ATOM 5778 N N . SER A 1 729 ? -39.540 26.422 22.668 1.00 78.62 729 SER A N 1
ATOM 5779 C CA . SER A 1 729 ? -38.893 25.830 21.492 1.00 78.62 729 SER A CA 1
ATOM 5780 C C . SER A 1 729 ? -39.420 24.429 21.210 1.00 78.62 729 SER A C 1
ATOM 5782 O O . SER A 1 729 ? -39.445 23.566 22.081 1.00 78.62 729 SER A O 1
ATOM 5784 N N . THR A 1 730 ? -39.840 24.181 19.970 1.00 84.38 730 THR A N 1
ATOM 5785 C CA . THR A 1 730 ? -40.300 22.854 19.544 1.00 84.38 730 THR A CA 1
ATOM 5786 C C . THR A 1 730 ? -39.174 22.083 18.862 1.00 84.38 730 THR A C 1
ATOM 5788 O O . THR A 1 730 ? -38.519 22.568 17.936 1.00 84.38 730 THR A O 1
ATOM 5791 N N . TRP A 1 731 ? -39.000 20.842 19.282 1.00 88.44 731 TRP A N 1
ATOM 5792 C CA . TRP A 1 731 ? -38.043 19.863 18.799 1.00 88.44 731 TRP A CA 1
ATOM 5793 C C . TRP A 1 731 ? -38.808 18.717 18.150 1.00 88.44 731 TRP A C 1
ATOM 5795 O O . TRP A 1 731 ? -39.909 18.367 18.562 1.00 88.44 731 TRP A O 1
ATOM 5805 N N . ARG A 1 732 ? -38.270 18.161 17.071 1.00 89.69 732 ARG A N 1
ATOM 5806 C CA . ARG A 1 732 ? -38.906 17.079 16.311 1.00 89.69 732 ARG A CA 1
ATOM 5807 C C . ARG A 1 732 ? -37.931 15.934 16.135 1.00 89.69 732 ARG A C 1
ATOM 5809 O O . ARG A 1 732 ? -36.745 16.190 15.936 1.00 89.69 732 ARG A O 1
ATOM 5816 N N . CYS A 1 733 ? -38.430 14.704 16.145 1.00 89.88 733 CYS A N 1
ATOM 5817 C CA . CYS A 1 733 ? -37.592 13.523 16.003 1.00 89.88 733 CYS A CA 1
ATOM 5818 C C . CYS A 1 733 ? -36.704 13.589 14.742 1.00 89.88 733 CYS A C 1
ATOM 5820 O O . CYS A 1 733 ? -37.127 14.054 13.672 1.00 89.88 733 CYS A O 1
ATOM 5822 N N . SER A 1 734 ? -35.457 13.136 14.889 1.00 86.12 734 SER A N 1
ATOM 5823 C CA . SER A 1 734 ? -34.419 13.155 13.856 1.00 86.12 734 SER A CA 1
ATOM 5824 C C . SER A 1 734 ? -34.607 12.119 12.742 1.00 86.12 734 SER A C 1
ATOM 5826 O O . SER A 1 734 ? -34.022 12.286 11.670 1.00 86.12 734 SER A O 1
ATOM 5828 N N . VAL A 1 735 ? -35.415 11.072 12.947 1.00 86.19 735 VAL A N 1
ATOM 5829 C CA . VAL A 1 735 ? -35.654 10.014 11.949 1.00 86.19 735 VAL A CA 1
ATOM 5830 C C . VAL A 1 735 ? -36.639 10.505 10.883 1.00 86.19 735 VAL A C 1
ATOM 5832 O O . VAL A 1 735 ? -37.855 10.478 11.068 1.00 86.19 735 VAL A O 1
ATOM 5835 N N . ARG A 1 736 ? -36.101 11.007 9.763 1.00 80.69 736 ARG A N 1
ATOM 5836 C CA . ARG A 1 736 ? -36.865 11.563 8.628 1.00 80.69 736 ARG A CA 1
ATOM 5837 C C . ARG A 1 736 ? -36.259 11.172 7.281 1.00 80.69 736 ARG A C 1
ATOM 5839 O O . ARG A 1 736 ? -35.708 12.006 6.565 1.00 80.69 736 ARG A O 1
ATOM 5846 N N . SER A 1 737 ? -36.304 9.885 6.965 1.00 79.25 737 SER A N 1
ATOM 5847 C CA . SER A 1 737 ? -35.891 9.358 5.662 1.00 79.25 737 SER A CA 1
ATOM 5848 C C . SER A 1 737 ? -37.065 9.342 4.671 1.00 79.25 737 SER A C 1
ATOM 5850 O O . SER A 1 737 ? -38.219 9.489 5.070 1.00 79.25 737 SER A O 1
ATOM 5852 N N . LYS A 1 738 ? -36.787 9.114 3.377 1.00 70.12 738 LYS A N 1
ATOM 5853 C CA . LYS A 1 738 ? -37.842 8.901 2.365 1.00 70.12 738 LYS A CA 1
ATOM 5854 C C . LYS A 1 738 ? -38.723 7.677 2.668 1.00 70.12 738 LYS A C 1
ATOM 5856 O O . LYS A 1 738 ? -39.857 7.650 2.217 1.00 70.12 738 LYS A O 1
ATOM 5861 N N . ALA A 1 739 ? -38.201 6.695 3.408 1.00 73.25 739 ALA A N 1
ATOM 5862 C CA . ALA A 1 739 ? -38.905 5.464 3.768 1.00 73.25 739 ALA A CA 1
ATOM 5863 C C . ALA A 1 739 ? -39.674 5.570 5.098 1.00 73.25 739 ALA A C 1
ATOM 5865 O O . ALA A 1 739 ? -40.684 4.905 5.272 1.00 73.25 739 ALA A O 1
ATOM 5866 N N . LEU A 1 740 ? -39.207 6.404 6.035 1.00 82.69 740 LEU A N 1
ATOM 5867 C CA . LEU A 1 740 ? -39.810 6.556 7.361 1.00 82.69 740 LEU A CA 1
ATOM 5868 C C . LEU A 1 740 ? -39.602 7.974 7.897 1.00 82.69 740 LEU A C 1
ATOM 5870 O O . LEU A 1 740 ? -38.461 8.422 8.060 1.00 82.69 740 LEU A O 1
ATOM 5874 N N . THR A 1 741 ? -40.704 8.661 8.204 1.00 88.62 741 THR A N 1
ATOM 5875 C CA . THR A 1 741 ? -40.713 9.996 8.817 1.00 88.62 741 THR A CA 1
ATOM 5876 C C . THR A 1 741 ? -41.455 9.956 10.146 1.00 88.62 741 THR A C 1
ATOM 5878 O O . THR A 1 741 ? -42.678 9.871 10.178 1.00 88.62 741 THR A O 1
ATOM 5881 N N . CYS A 1 742 ? -40.709 10.051 11.246 1.00 88.25 742 CYS A N 1
ATOM 5882 C CA . CYS A 1 742 ? -41.274 9.997 12.587 1.00 88.25 742 CYS A CA 1
ATOM 5883 C C . CYS A 1 742 ? -42.015 11.305 12.945 1.00 88.25 742 CYS A C 1
ATOM 5885 O O . CYS A 1 742 ? -41.447 12.401 12.782 1.00 88.25 742 CYS A O 1
ATOM 5887 N N . PRO A 1 743 ? -43.273 11.227 13.427 1.00 86.12 743 PRO A N 1
ATOM 5888 C CA . PRO A 1 743 ? -44.073 12.402 13.754 1.00 86.12 743 PRO A CA 1
ATOM 5889 C C . PRO A 1 743 ? -43.812 12.966 15.160 1.00 86.12 743 PRO A C 1
ATOM 5891 O O . PRO A 1 743 ? -44.279 14.070 15.432 1.00 86.12 743 PRO A O 1
ATOM 5894 N N . ALA A 1 744 ? -43.071 12.258 16.020 1.00 88.94 744 ALA A N 1
ATOM 5895 C CA . ALA A 1 744 ? -42.843 12.637 17.414 1.00 88.94 744 ALA A CA 1
ATOM 5896 C C . ALA A 1 744 ? -42.141 14.002 17.576 1.00 88.94 744 ALA A C 1
ATOM 5898 O O . ALA A 1 744 ? -41.243 14.377 16.803 1.00 88.94 744 ALA A O 1
ATOM 5899 N N . THR A 1 745 ? -42.551 14.747 18.604 1.00 88.62 745 THR A N 1
ATOM 5900 C CA . THR A 1 745 ? -42.049 16.091 18.935 1.00 88.62 745 THR A CA 1
ATOM 5901 C C . THR A 1 745 ? -41.916 16.286 20.439 1.00 88.62 745 THR A C 1
ATOM 5903 O O . THR A 1 745 ? -42.610 15.626 21.195 1.00 88.62 745 THR A O 1
ATOM 5906 N N . VAL A 1 746 ? -41.087 17.240 20.857 1.00 88.44 746 VAL A N 1
ATOM 5907 C CA . VAL A 1 746 ? -40.913 17.675 22.251 1.00 88.44 746 VAL A CA 1
ATOM 5908 C C . VAL A 1 746 ? -40.959 19.201 22.280 1.00 88.44 746 VAL A C 1
ATOM 5910 O O . VAL A 1 746 ? -40.340 19.852 21.439 1.00 88.44 746 VAL A O 1
ATOM 5913 N N . SER A 1 747 ? -41.692 19.803 23.206 1.00 84.75 747 SER A N 1
ATOM 5914 C CA . SER A 1 747 ? -41.679 21.252 23.437 1.00 84.75 747 SER A CA 1
ATOM 5915 C C . SER A 1 747 ? -40.918 21.575 24.714 1.00 84.75 747 SER A C 1
ATOM 5917 O O . SER A 1 747 ? -41.248 21.044 25.766 1.00 84.75 747 SER A O 1
ATOM 5919 N N . LYS A 1 748 ? -39.928 22.460 24.620 1.00 83.00 748 LYS A N 1
ATOM 5920 C CA . LYS A 1 748 ? -39.180 23.010 25.753 1.00 83.00 748 LYS A CA 1
ATOM 5921 C C . LYS A 1 748 ? -39.733 24.395 26.086 1.00 83.00 748 LYS A C 1
ATOM 5923 O O . LYS A 1 748 ? -39.684 25.246 25.198 1.00 83.00 748 LYS A O 1
ATOM 5928 N N . ASN A 1 749 ? -40.204 24.619 27.311 1.00 80.69 749 ASN A N 1
ATOM 5929 C CA . ASN A 1 749 ? -40.653 25.918 27.826 1.00 80.69 749 ASN A CA 1
ATOM 5930 C C . ASN A 1 749 ? -39.727 26.330 28.979 1.00 80.69 749 ASN A C 1
ATOM 5932 O O . ASN A 1 749 ? -39.864 25.827 30.086 1.00 80.69 749 ASN A O 1
ATOM 5936 N N . GLY A 1 750 ? -38.749 27.207 28.741 1.00 72.88 750 GLY A N 1
ATOM 5937 C CA . GLY A 1 750 ? -37.762 27.517 29.786 1.00 72.88 750 GLY A CA 1
ATOM 5938 C C . GLY A 1 750 ? -36.927 26.280 30.157 1.00 72.88 750 GLY A C 1
ATOM 5939 O O . GLY A 1 750 ? -36.198 25.773 29.301 1.00 72.88 750 GLY A O 1
ATOM 5940 N N . SER A 1 751 ? -37.022 25.798 31.401 1.00 69.19 751 SER A N 1
ATOM 5941 C CA . SER A 1 751 ? -36.335 24.594 31.905 1.00 69.19 751 SER A CA 1
ATOM 5942 C C . SER A 1 751 ? -37.127 23.291 31.727 1.00 69.19 751 SER A C 1
ATOM 5944 O O . SER A 1 751 ? -36.526 22.221 31.782 1.00 69.19 751 SER A O 1
ATOM 5946 N N . THR A 1 752 ? -38.435 23.351 31.461 1.00 75.81 752 THR A N 1
ATOM 5947 C CA . THR A 1 752 ? -39.304 22.164 31.407 1.00 75.81 752 THR A CA 1
ATOM 5948 C C . THR A 1 752 ? -39.461 21.615 29.988 1.00 75.81 752 THR A C 1
ATOM 5950 O O . THR A 1 752 ? -39.520 22.359 28.999 1.00 75.81 752 THR A O 1
ATOM 5953 N N . PHE A 1 753 ? -39.525 20.284 29.872 1.00 84.12 753 PHE A N 1
ATOM 5954 C CA . PHE A 1 753 ? -39.703 19.562 28.611 1.00 84.12 753 PHE A CA 1
ATOM 5955 C C . PHE A 1 753 ? -41.022 18.790 28.625 1.00 84.12 753 PHE A C 1
ATOM 5957 O O . PHE A 1 753 ? -41.274 17.998 29.521 1.00 84.12 753 PHE A O 1
ATOM 5964 N N . HIS A 1 754 ? -41.839 18.970 27.591 1.00 81.88 754 HIS A N 1
ATOM 5965 C CA . HIS A 1 754 ? -43.101 18.249 27.429 1.00 81.88 754 HIS A CA 1
ATOM 5966 C C . HIS A 1 754 ? -43.074 17.425 26.142 1.00 81.88 754 HIS A C 1
ATOM 5968 O O . HIS A 1 754 ? -42.788 17.962 25.061 1.00 81.88 754 HIS A O 1
ATOM 5974 N N . ARG A 1 755 ? -43.391 16.127 26.231 1.00 81.19 755 ARG A N 1
ATOM 5975 C CA . ARG A 1 755 ? -43.585 15.284 25.042 1.00 81.19 755 ARG A CA 1
ATOM 5976 C C . ARG A 1 755 ? -44.821 15.736 24.276 1.00 81.19 755 ARG A C 1
ATOM 5978 O O . ARG A 1 755 ? -45.851 16.071 24.846 1.00 81.19 755 ARG A O 1
ATOM 5985 N N . GLY A 1 756 ? -44.710 15.750 22.954 1.00 78.50 756 GLY A N 1
ATOM 5986 C CA . GLY A 1 756 ? -45.856 15.928 22.075 1.00 78.50 756 GLY A CA 1
ATOM 5987 C C . GLY A 1 756 ? -46.729 14.676 22.052 1.00 78.50 756 GLY A C 1
ATOM 5988 O O . GLY A 1 756 ? -46.257 13.573 22.304 1.00 78.50 756 GLY A O 1
ATOM 5989 N N . SER A 1 757 ? -47.989 14.841 21.658 1.00 75.19 757 SER A N 1
ATOM 5990 C CA . SER A 1 757 ? -49.019 13.792 21.692 1.00 75.19 757 SER A CA 1
ATOM 5991 C C . SER A 1 757 ? -48.800 12.604 20.749 1.00 75.19 757 SER A C 1
ATOM 5993 O O . SER A 1 757 ? -49.545 11.631 20.806 1.00 75.19 757 SER A O 1
ATOM 5995 N N . ARG A 1 758 ? -47.821 12.670 19.839 1.00 84.38 758 ARG A N 1
ATOM 5996 C CA . ARG A 1 758 ? -47.579 11.619 18.843 1.00 84.38 758 ARG A CA 1
ATOM 5997 C C . ARG A 1 758 ? -46.405 10.727 19.265 1.00 84.38 758 ARG A C 1
ATOM 5999 O O . ARG A 1 758 ? -45.308 11.267 19.429 1.00 84.38 758 ARG A O 1
ATOM 6006 N N . PRO A 1 759 ? -46.592 9.396 19.363 1.00 83.94 759 PRO A N 1
ATOM 6007 C CA . PRO A 1 759 ? -45.535 8.472 19.763 1.00 83.94 759 PRO A CA 1
ATOM 6008 C C . PRO A 1 759 ? -44.472 8.289 18.668 1.00 83.94 759 PRO A C 1
ATOM 6010 O O . PRO A 1 759 ? 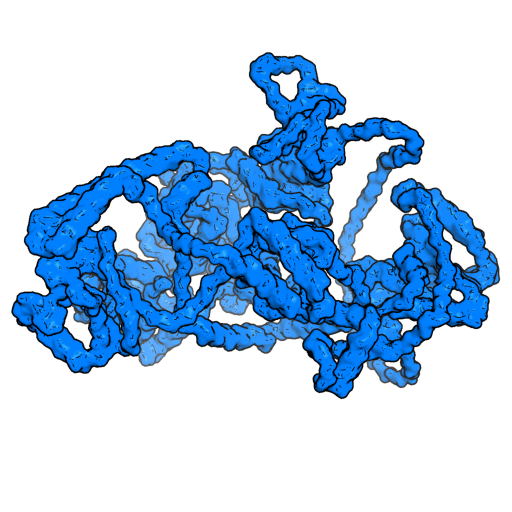-44.660 8.654 17.500 1.00 83.94 759 PRO A O 1
ATOM 6013 N N . HIS A 1 760 ? -43.332 7.711 19.051 1.00 86.50 760 HIS A N 1
ATOM 6014 C CA . HIS A 1 760 ? -42.304 7.290 18.102 1.00 86.50 760 HIS A CA 1
ATOM 6015 C C . HIS A 1 760 ? -42.769 6.073 17.295 1.00 86.50 760 HIS A C 1
ATOM 6017 O O . HIS A 1 760 ? -43.400 5.166 17.820 1.00 86.50 760 HIS A O 1
ATOM 6023 N N . VAL A 1 761 ? -42.416 6.045 16.007 1.00 87.25 761 VAL A N 1
ATOM 6024 C CA . VAL A 1 761 ? -42.714 4.936 15.072 1.00 87.25 761 VAL A CA 1
ATOM 6025 C C . VAL A 1 761 ? -41.456 4.139 14.708 1.00 87.25 761 VAL A C 1
ATOM 6027 O O . VAL A 1 761 ? -41.342 3.567 13.628 1.00 87.25 761 VAL A O 1
ATOM 6030 N N . HIS A 1 762 ? -40.450 4.189 15.576 1.00 84.69 762 HIS A N 1
ATOM 6031 C CA . HIS A 1 762 ? -39.188 3.471 15.450 1.00 84.69 762 HIS A CA 1
ATOM 6032 C C . HIS A 1 762 ? -38.632 3.202 16.847 1.00 84.69 762 HIS A C 1
ATOM 6034 O O . HIS A 1 762 ? -38.966 3.925 17.783 1.00 84.69 762 HIS A O 1
ATOM 6040 N N . GLN A 1 763 ? -37.756 2.208 16.970 1.00 82.19 763 GLN A N 1
ATOM 6041 C CA . GLN A 1 763 ? -37.089 1.897 18.233 1.00 82.19 763 GLN A CA 1
ATOM 6042 C C . GLN A 1 763 ? -36.090 2.991 18.634 1.00 82.19 763 GLN A C 1
ATOM 6044 O O . GLN A 1 763 ? -35.544 3.710 17.781 1.00 82.19 763 GLN A O 1
ATOM 6049 N N . ALA A 1 764 ? -35.879 3.119 19.942 1.00 79.94 764 ALA A N 1
ATOM 6050 C CA . ALA A 1 764 ? -34.886 4.011 20.518 1.00 79.94 764 ALA A CA 1
ATOM 6051 C C . ALA A 1 764 ? -33.467 3.451 20.322 1.00 79.94 764 ALA A C 1
ATOM 6053 O O . ALA A 1 764 ? -33.295 2.250 20.121 1.00 79.94 764 ALA A O 1
ATOM 6054 N N . GLN A 1 765 ? -32.454 4.319 20.329 1.00 79.50 765 GLN A N 1
ATOM 6055 C CA . GLN A 1 765 ? -31.054 3.902 20.233 1.00 79.50 765 GLN A CA 1
ATOM 6056 C C . GLN A 1 765 ? -30.349 4.212 21.557 1.00 79.50 765 GLN A C 1
ATOM 6058 O O . GLN A 1 765 ? -30.035 5.384 21.772 1.00 79.50 765 GLN A O 1
ATOM 6063 N N . PRO A 1 766 ? -30.084 3.206 22.412 1.00 70.81 766 PRO A N 1
ATOM 6064 C CA . PRO A 1 766 ? -29.503 3.415 23.742 1.00 70.81 766 PRO A CA 1
ATOM 6065 C C . PRO A 1 766 ? -28.221 4.266 23.701 1.00 70.81 766 PRO A C 1
ATOM 6067 O O . PRO A 1 766 ? -28.086 5.242 24.434 1.00 70.81 766 PRO A O 1
ATOM 6070 N N . ASP A 1 767 ? -27.355 4.022 22.712 1.00 75.00 767 ASP A N 1
ATOM 6071 C CA . ASP A 1 767 ? -26.056 4.704 22.580 1.00 75.00 767 ASP A CA 1
ATOM 6072 C C . ASP A 1 767 ? -26.136 6.090 21.918 1.00 75.00 767 ASP A C 1
ATOM 6074 O O . ASP A 1 767 ? -25.116 6.697 21.570 1.00 75.00 767 ASP A O 1
ATOM 6078 N N . ALA A 1 768 ? -27.338 6.614 21.659 1.00 78.19 768 ALA A N 1
ATOM 6079 C CA . ALA A 1 768 ? -27.501 7.880 20.950 1.00 78.19 768 ALA A CA 1
ATOM 6080 C C . ALA A 1 768 ? -26.853 9.058 21.691 1.00 78.19 768 ALA A C 1
ATOM 6082 O O . ALA A 1 768 ? -26.319 9.962 21.039 1.00 78.19 768 ALA A O 1
ATOM 6083 N N . ALA A 1 769 ? -26.881 9.037 23.027 1.00 79.69 769 ALA A N 1
ATOM 6084 C CA . ALA A 1 769 ? -26.275 10.060 23.874 1.00 79.69 769 ALA A CA 1
ATOM 6085 C C . ALA A 1 769 ? -24.743 10.011 23.793 1.00 79.69 769 ALA A C 1
ATOM 6087 O O . ALA A 1 769 ? -24.126 11.020 23.448 1.00 79.69 769 ALA A O 1
ATOM 6088 N N . ILE A 1 770 ? -24.152 8.826 23.982 1.00 80.81 770 ILE A N 1
ATOM 6089 C CA . ILE A 1 770 ? -22.703 8.592 23.880 1.00 80.81 770 ILE A CA 1
ATOM 6090 C C . ILE A 1 770 ? -22.205 8.982 22.487 1.00 80.81 770 ILE A C 1
ATOM 6092 O O . ILE A 1 770 ? -21.280 9.776 22.331 1.00 80.81 770 ILE A O 1
ATOM 6096 N N . LYS A 1 771 ? -22.885 8.528 21.431 1.00 82.88 771 LYS A N 1
ATOM 6097 C CA . LYS A 1 771 ? -22.543 8.884 20.048 1.00 82.88 771 LYS A CA 1
ATOM 6098 C C . LYS A 1 771 ? -22.594 10.390 19.799 1.00 82.88 771 LYS A C 1
ATOM 6100 O O . LYS A 1 771 ? -21.768 10.915 19.045 1.00 82.88 771 LYS A O 1
ATOM 6105 N N . ALA A 1 772 ? -23.576 11.084 20.368 1.00 82.81 772 ALA A N 1
ATOM 6106 C CA . ALA A 1 772 ? -23.698 12.530 20.252 1.00 82.81 772 ALA A CA 1
ATOM 6107 C C . ALA A 1 772 ? -22.581 13.261 21.017 1.00 82.81 772 ALA A C 1
ATOM 6109 O O . ALA A 1 772 ? -22.039 14.224 20.474 1.00 82.81 772 ALA A O 1
ATOM 6110 N N . GLN A 1 773 ? -22.186 12.771 22.196 1.00 85.25 773 GLN A N 1
ATOM 6111 C CA . GLN A 1 773 ? -21.051 13.279 22.975 1.00 85.25 773 GLN A CA 1
ATOM 6112 C C . GLN A 1 773 ? -19.722 13.066 22.242 1.00 85.25 773 GLN A C 1
ATOM 6114 O O . GLN A 1 773 ? -19.033 14.046 21.970 1.00 85.25 773 GLN A O 1
ATOM 6119 N N . VAL A 1 774 ? -19.424 11.841 21.790 1.00 85.69 774 VAL A N 1
ATOM 6120 C CA . VAL A 1 774 ? -18.238 11.522 20.969 1.00 85.69 774 VAL A CA 1
ATOM 6121 C C . VAL A 1 774 ? -18.195 12.408 19.725 1.00 85.69 774 VAL A C 1
ATOM 6123 O O . VAL A 1 774 ? -17.158 12.959 19.375 1.00 85.69 774 VAL A O 1
ATOM 6126 N N . THR A 1 775 ? -19.330 12.582 19.038 1.00 85.19 775 THR A N 1
ATOM 6127 C CA . THR A 1 775 ? -19.401 13.424 17.833 1.00 85.19 775 THR A CA 1
ATOM 6128 C C . THR A 1 775 ? -19.170 14.901 18.149 1.00 85.19 775 THR A C 1
ATOM 6130 O O . THR A 1 775 ? -18.585 15.603 17.325 1.00 85.19 775 THR A O 1
ATOM 6133 N N . SER A 1 776 ? -19.657 15.389 19.291 1.00 85.25 776 SER A N 1
ATOM 6134 C CA . SER A 1 776 ? -19.441 16.766 19.737 1.00 85.25 776 SER A CA 1
ATOM 6135 C C . SER A 1 776 ? -17.973 17.000 20.092 1.00 85.25 776 SER A C 1
ATOM 6137 O O . SER A 1 776 ? -17.342 17.876 19.503 1.00 85.25 776 SER A O 1
ATOM 6139 N N . LEU A 1 777 ? -17.399 16.132 20.927 1.00 86.38 777 LEU A N 1
ATOM 6140 C CA . LEU A 1 777 ? -16.003 16.200 21.348 1.00 86.38 777 LEU A CA 1
ATOM 6141 C C . LEU A 1 777 ? -15.035 16.029 20.171 1.00 86.38 777 LEU A C 1
ATOM 6143 O O . LEU A 1 777 ? -14.102 16.803 19.999 1.00 86.38 777 LEU A O 1
ATOM 6147 N N . ALA A 1 778 ? -15.291 15.079 19.272 1.00 86.50 778 ALA A N 1
ATOM 6148 C CA . ALA A 1 778 ? -14.472 14.914 18.074 1.00 86.50 778 ALA A CA 1
ATOM 6149 C C . ALA A 1 778 ? -14.501 16.168 17.183 1.00 86.50 778 ALA A C 1
ATOM 6151 O O . ALA A 1 778 ? -13.512 16.478 16.520 1.00 86.50 778 ALA A O 1
ATOM 6152 N N . LYS A 1 779 ? -15.617 16.910 17.150 1.00 85.06 779 LYS A N 1
ATOM 6153 C CA . LYS A 1 779 ? -15.693 18.182 16.421 1.00 85.06 779 LYS A CA 1
ATOM 6154 C C . LYS A 1 779 ? -14.987 19.315 17.153 1.00 85.06 779 LYS A C 1
ATOM 6156 O O . LYS A 1 779 ? -14.320 20.079 16.465 1.00 85.06 779 LYS A O 1
ATOM 6161 N N . SER A 1 780 ? -15.089 19.410 18.480 1.00 84.56 780 SER A N 1
ATOM 6162 C CA . SER A 1 780 ? -14.356 20.427 19.245 1.00 84.56 780 SER A CA 1
ATOM 6163 C C . SER A 1 780 ? -12.842 20.214 19.132 1.00 84.56 780 SER A C 1
ATOM 6165 O O . SER A 1 780 ? -12.129 21.144 18.759 1.00 84.56 780 SER A O 1
ATOM 6167 N N . LEU A 1 781 ? -12.368 18.970 19.286 1.00 84.44 781 LEU A N 1
ATOM 6168 C CA . LEU A 1 781 ? -10.970 18.581 19.056 1.00 84.44 781 LEU A CA 1
ATOM 6169 C C . LEU A 1 781 ? -10.519 18.867 17.618 1.00 84.44 781 LEU A C 1
ATOM 6171 O O . LEU A 1 781 ? -9.372 19.237 17.384 1.00 84.44 781 LEU A O 1
ATOM 6175 N N . ALA A 1 782 ? -11.408 18.705 16.633 1.00 80.06 782 ALA A N 1
ATOM 6176 C CA . ALA A 1 782 ? -11.107 19.006 15.235 1.00 80.06 782 ALA A CA 1
ATOM 6177 C C . ALA A 1 782 ? -10.966 20.503 14.932 1.00 80.06 782 ALA A C 1
ATOM 6179 O O . ALA A 1 782 ? -10.316 20.833 13.939 1.00 80.06 782 ALA A O 1
ATOM 6180 N N . THR A 1 783 ? -11.571 21.371 15.745 1.00 75.31 783 THR A N 1
ATOM 6181 C CA . THR A 1 783 ? -11.480 22.837 15.635 1.00 75.31 783 THR A CA 1
ATOM 6182 C C . THR A 1 783 ? -10.404 23.449 16.536 1.00 75.31 783 THR A C 1
ATOM 6184 O O . THR A 1 783 ? -10.109 24.635 16.417 1.00 75.31 783 THR A O 1
ATOM 6187 N N . GLU A 1 784 ? -9.802 22.658 17.424 1.00 78.31 784 GLU A N 1
ATOM 6188 C CA . GLU A 1 784 ? -8.735 23.094 18.322 1.00 78.31 784 GLU A CA 1
ATOM 6189 C C . GLU A 1 784 ? -7.425 23.382 17.559 1.00 78.31 784 GLU A C 1
ATOM 6191 O O . GLU A 1 784 ? -6.990 22.607 16.693 1.00 78.31 784 GLU A O 1
ATOM 6196 N N . LYS A 1 785 ? -6.766 24.502 17.892 1.00 60.59 785 LYS A N 1
ATOM 6197 C CA . LYS A 1 785 ? -5.478 24.892 17.297 1.00 60.59 785 LYS A CA 1
ATOM 6198 C C . LYS A 1 785 ? -4.420 23.818 17.601 1.00 60.59 785 LYS A C 1
ATOM 6200 O O . LYS A 1 785 ? -4.226 23.440 18.746 1.00 60.59 785 LYS A O 1
ATOM 6205 N N . GLY A 1 786 ? -3.749 23.304 16.564 1.00 62.00 786 GLY A N 1
ATOM 6206 C CA . GLY A 1 786 ? -2.737 22.232 16.663 1.00 62.00 786 GLY A CA 1
ATOM 6207 C C . GLY A 1 786 ? -3.212 20.839 16.216 1.00 62.00 786 GLY A C 1
ATOM 6208 O O . GLY A 1 786 ? -2.405 20.017 15.774 1.00 62.00 786 GLY A O 1
ATOM 6209 N N . ASN A 1 787 ? -4.524 20.580 16.193 1.00 70.06 787 ASN A N 1
ATOM 6210 C CA . ASN A 1 787 ? -5.088 19.302 15.734 1.00 70.06 787 ASN A CA 1
ATOM 6211 C C . ASN A 1 787 ? -5.342 19.249 14.208 1.00 70.06 787 ASN A C 1
ATOM 6213 O O . ASN A 1 787 ? -5.717 18.201 13.667 1.00 70.06 787 ASN A O 1
ATOM 6217 N N . PHE A 1 788 ? -5.039 20.333 13.476 1.00 64.75 788 PHE A N 1
ATOM 6218 C CA . PHE A 1 788 ? -5.130 20.423 12.009 1.00 64.75 788 PHE A CA 1
ATOM 6219 C C . PHE A 1 788 ? -4.254 19.417 11.248 1.00 64.75 788 PHE A C 1
ATOM 6221 O O . PHE A 1 788 ? -4.526 19.142 10.077 1.00 64.75 788 PHE A O 1
ATOM 6228 N N . PHE A 1 789 ? -3.263 18.810 11.899 1.00 61.31 789 PHE A N 1
ATOM 6229 C CA . PHE A 1 789 ? -2.371 17.820 11.285 1.00 61.31 789 PHE A CA 1
ATOM 6230 C C . PHE A 1 789 ? -2.684 16.378 11.697 1.00 61.31 789 PHE A C 1
ATOM 6232 O O . PHE A 1 789 ? -2.204 15.437 11.063 1.00 61.31 789 PHE A O 1
ATOM 6239 N N . LYS A 1 790 ? -3.527 16.181 12.720 1.00 69.44 790 LYS A N 1
ATOM 6240 C CA . LYS A 1 790 ? -4.016 14.853 13.106 1.00 69.44 790 LYS A CA 1
ATOM 6241 C C . LYS A 1 790 ? -5.075 14.384 12.114 1.00 69.44 790 LYS A C 1
ATOM 6243 O O . LYS A 1 790 ? -5.861 15.181 11.583 1.00 69.44 790 LYS A O 1
ATOM 6248 N N . SER A 1 791 ? -5.102 13.080 11.841 1.00 74.69 791 SER A N 1
ATOM 6249 C CA . SER A 1 791 ? -6.119 12.515 10.955 1.00 74.69 791 SER A CA 1
ATOM 6250 C C . SER A 1 791 ? -7.487 12.542 11.638 1.00 74.69 791 SER A C 1
ATOM 6252 O O . SER A 1 791 ? -7.580 12.474 12.862 1.00 74.69 791 SER A O 1
ATOM 6254 N N . ALA A 1 792 ? -8.562 12.624 10.852 1.00 77.38 792 ALA A N 1
ATOM 6255 C CA . ALA A 1 792 ? -9.913 12.574 11.405 1.00 77.38 792 ALA A CA 1
ATOM 6256 C C . ALA A 1 792 ? -10.197 11.263 12.158 1.00 77.38 792 ALA A C 1
ATOM 6258 O O . ALA A 1 792 ? -10.996 11.288 13.079 1.00 77.38 792 ALA A O 1
ATOM 6259 N N . ALA A 1 793 ? -9.536 10.155 11.800 1.00 75.50 793 ALA A N 1
ATOM 6260 C CA . ALA A 1 793 ? -9.628 8.904 12.552 1.00 75.50 793 ALA A CA 1
ATOM 6261 C C . ALA A 1 793 ? -9.001 9.060 13.946 1.00 75.50 793 ALA A C 1
ATOM 6263 O O . ALA A 1 793 ? -9.678 8.856 14.939 1.00 75.50 793 ALA A O 1
ATOM 6264 N N . THR A 1 794 ? -7.776 9.589 14.018 1.00 79.94 794 THR A N 1
ATOM 6265 C CA . THR A 1 794 ? -7.056 9.793 15.287 1.00 79.94 794 THR A CA 1
ATOM 6266 C C . THR A 1 794 ? -7.805 10.716 16.249 1.00 79.94 794 THR A C 1
ATOM 6268 O O . THR A 1 794 ? -7.790 10.497 17.449 1.00 79.94 794 THR A O 1
ATOM 6271 N N . LEU A 1 795 ? -8.471 11.754 15.733 1.00 83.19 795 LEU A N 1
ATOM 6272 C CA . LEU A 1 795 ? -9.282 12.657 16.559 1.00 83.19 795 LEU A CA 1
ATOM 6273 C C . LEU A 1 795 ? -10.567 12.000 17.066 1.00 83.19 795 LEU A C 1
ATOM 6275 O O . LEU A 1 795 ? -11.020 12.319 18.160 1.00 83.19 795 LEU A O 1
ATOM 6279 N N . VAL A 1 796 ? -11.151 11.094 16.279 1.00 84.12 796 VAL A N 1
ATOM 6280 C CA . VAL A 1 796 ? -12.290 10.289 16.724 1.00 84.12 796 VAL A CA 1
ATOM 6281 C C . VAL A 1 796 ? -11.844 9.296 17.787 1.00 84.12 796 VAL A C 1
ATOM 6283 O O . VAL A 1 796 ? -12.534 9.184 18.789 1.00 84.12 796 VAL A O 1
ATOM 6286 N N . ASP A 1 797 ? -10.685 8.661 17.628 1.00 81.12 797 ASP A N 1
ATOM 6287 C CA . ASP A 1 797 ? -10.125 7.759 18.639 1.00 81.12 797 ASP A CA 1
ATOM 6288 C C . ASP A 1 797 ? -9.843 8.506 19.948 1.00 81.12 797 ASP A C 1
ATOM 6290 O O . ASP A 1 797 ? -10.254 8.050 21.009 1.00 81.12 797 ASP A O 1
ATOM 6294 N N . CYS A 1 798 ? -9.233 9.698 19.881 1.00 81.94 798 CYS A N 1
ATOM 6295 C CA . CYS A 1 798 ? -9.055 10.558 21.054 1.00 81.94 798 CYS A CA 1
ATOM 6296 C C . CYS A 1 798 ? -10.396 10.916 21.707 1.00 81.94 798 CYS A C 1
ATOM 6298 O O . CYS A 1 798 ? -10.512 10.843 22.926 1.00 81.94 798 CYS A O 1
ATOM 6300 N N . ALA A 1 799 ? -11.411 11.273 20.913 1.00 84.94 799 ALA A N 1
ATOM 6301 C CA . ALA A 1 799 ? -12.730 11.601 21.440 1.00 84.94 799 ALA A CA 1
ATOM 6302 C C . ALA A 1 799 ? -13.394 10.392 22.107 1.00 84.94 799 ALA A C 1
ATOM 6304 O O . ALA A 1 799 ? -13.962 10.546 23.179 1.00 84.94 799 ALA A O 1
ATOM 6305 N N . VAL A 1 800 ? -13.304 9.204 21.500 1.00 82.69 800 VAL A N 1
ATOM 6306 C CA . VAL A 1 800 ? -13.822 7.947 22.060 1.00 82.69 800 VAL A CA 1
ATOM 6307 C C . VAL A 1 800 ? -13.115 7.623 23.374 1.00 82.69 800 VAL A C 1
ATOM 6309 O O . VAL A 1 800 ? -13.790 7.417 24.377 1.00 82.69 800 VAL A O 1
ATOM 6312 N N . MET A 1 801 ? -11.779 7.683 23.407 1.00 80.06 801 MET A N 1
ATOM 6313 C CA . MET A 1 801 ? -11.003 7.452 24.631 1.00 80.06 801 MET A CA 1
ATOM 6314 C C . MET A 1 801 ? -11.392 8.415 25.758 1.00 80.06 801 MET A C 1
ATOM 6316 O O . MET A 1 801 ? -11.507 7.990 26.899 1.00 80.06 801 MET A O 1
ATOM 6320 N N . GLN A 1 802 ? -11.629 9.691 25.440 1.00 80.50 802 GLN A N 1
ATOM 6321 C CA . GLN A 1 802 ? -12.017 10.713 26.418 1.00 80.50 802 GLN A CA 1
ATOM 6322 C C . GLN A 1 802 ? -13.484 10.634 26.871 1.00 80.50 802 GLN A C 1
ATOM 6324 O O . GLN A 1 802 ? -13.828 11.262 27.865 1.00 80.50 802 GLN A O 1
ATOM 6329 N N . THR A 1 803 ? -14.361 9.924 26.149 1.00 77.69 803 THR A N 1
ATOM 6330 C CA . THR A 1 803 ? -15.798 9.846 26.490 1.00 77.69 803 THR A CA 1
ATOM 6331 C C . THR A 1 803 ? -16.244 8.503 27.043 1.00 77.69 803 THR A C 1
ATOM 6333 O O . THR A 1 803 ? -17.186 8.496 27.826 1.00 77.69 803 THR A O 1
ATOM 6336 N N . VAL A 1 804 ? -15.636 7.388 26.624 1.00 70.88 804 VAL A N 1
ATOM 6337 C CA . VAL A 1 804 ? -16.154 6.035 26.916 1.00 70.88 804 VAL A CA 1
ATOM 6338 C C . VAL A 1 804 ? -15.111 5.119 27.577 1.00 70.88 804 VAL A C 1
ATOM 6340 O O . VAL A 1 804 ? -15.458 4.041 28.037 1.00 70.88 804 VAL A O 1
ATOM 6343 N N . GLY A 1 805 ? -13.835 5.518 27.663 1.00 58.06 805 GLY A N 1
ATOM 6344 C CA . GLY A 1 805 ? -12.770 4.608 28.113 1.00 58.06 805 GLY A CA 1
ATOM 6345 C C . GLY A 1 805 ? -12.469 3.502 27.085 1.00 58.06 805 GLY A C 1
ATOM 6346 O O . GLY A 1 805 ? -13.028 3.494 25.988 1.00 58.06 805 GLY A O 1
ATOM 6347 N N . ARG A 1 806 ? -11.508 2.610 27.372 1.00 46.44 806 ARG A N 1
ATOM 6348 C CA . ARG A 1 806 ? -10.931 1.671 26.379 1.00 46.44 806 ARG A CA 1
ATOM 6349 C C . ARG A 1 806 ? -11.875 0.555 25.895 1.00 46.44 806 ARG A C 1
ATOM 6351 O O . ARG A 1 806 ? -11.587 0.008 24.831 1.00 46.44 806 ARG A O 1
ATOM 6358 N N . ASP A 1 807 ? -12.978 0.272 26.590 1.00 44.59 807 ASP A N 1
ATOM 6359 C CA . ASP A 1 807 ? -13.654 -1.030 26.460 1.00 44.59 807 ASP A CA 1
ATOM 6360 C C . ASP A 1 807 ? -15.005 -1.044 25.716 1.00 44.59 807 ASP A C 1
ATOM 6362 O O . ASP A 1 807 ? -15.408 -2.106 25.250 1.00 44.59 807 ASP A O 1
ATOM 6366 N N . ASP A 1 808 ? -15.650 0.098 25.445 1.00 47.59 808 ASP A N 1
ATOM 6367 C CA . ASP A 1 808 ? -16.978 0.120 24.797 1.00 47.59 808 ASP A CA 1
ATOM 6368 C C . ASP A 1 808 ? -16.983 0.827 23.428 1.00 47.59 808 ASP A C 1
ATOM 6370 O O . ASP A 1 808 ? -17.153 2.044 23.299 1.00 47.59 808 ASP A O 1
ATOM 6374 N N . THR A 1 809 ? -16.832 0.060 22.341 1.00 54.00 809 THR A N 1
ATOM 6375 C CA . THR A 1 809 ? -16.801 0.596 20.962 1.00 54.00 809 THR A CA 1
ATOM 6376 C C . THR A 1 809 ? -18.004 0.191 20.098 1.00 54.00 809 THR A C 1
ATOM 6378 O O . THR A 1 809 ? -17.863 -0.365 19.012 1.00 54.00 809 THR A O 1
ATOM 6381 N N . HIS A 1 810 ? -19.218 0.590 20.494 1.00 58.69 810 HIS A N 1
ATOM 6382 C CA . HIS A 1 810 ? -20.416 0.508 19.628 1.00 58.69 810 HIS A CA 1
ATOM 6383 C C . HIS A 1 810 ? -20.582 1.704 18.654 1.00 58.69 810 HIS A C 1
ATOM 6385 O O . HIS A 1 810 ? -21.520 1.771 17.849 1.00 58.69 810 HIS A O 1
ATOM 6391 N N . VAL A 1 811 ? -19.651 2.666 18.656 1.00 67.50 811 VAL A N 1
ATOM 6392 C CA . VAL A 1 811 ? -19.738 3.893 17.846 1.00 67.50 811 VAL A CA 1
ATOM 6393 C C . VAL A 1 811 ? -19.099 3.715 16.461 1.00 67.50 811 VAL A C 1
ATOM 6395 O O . VAL A 1 811 ? -17.922 3.404 16.327 1.00 67.50 811 VAL A O 1
ATOM 6398 N N . ASN A 1 812 ? -19.844 4.004 15.385 1.00 71.00 812 ASN A N 1
ATOM 6399 C CA . ASN A 1 812 ? -19.307 4.000 14.013 1.00 71.00 812 ASN A CA 1
ATOM 6400 C C . ASN A 1 812 ? -18.335 5.177 13.774 1.00 71.00 812 ASN A C 1
ATOM 6402 O O . ASN A 1 812 ? -18.736 6.255 13.317 1.00 71.00 812 ASN A O 1
ATOM 6406 N N . GLN A 1 813 ? -17.056 4.948 14.067 1.00 79.56 813 GLN A N 1
ATOM 6407 C CA . GLN A 1 813 ? -15.978 5.937 13.993 1.00 79.56 813 GLN A CA 1
ATOM 6408 C C . GLN A 1 813 ? -15.741 6.469 12.571 1.00 79.56 813 GLN A C 1
ATOM 6410 O O . GLN A 1 813 ? -15.500 7.662 12.380 1.00 79.56 813 GLN A O 1
ATOM 6415 N N . GLU A 1 814 ? -15.883 5.625 11.543 1.00 74.75 814 GLU A N 1
ATOM 6416 C CA . GLU A 1 814 ? -15.633 6.013 10.149 1.00 74.75 814 GLU A CA 1
ATOM 6417 C C . GLU A 1 814 ? -16.603 7.111 9.682 1.00 74.75 814 GLU A C 1
ATOM 6419 O O . GLU A 1 814 ? -16.227 8.072 9.004 1.00 74.75 814 GLU A O 1
ATOM 6424 N N . TYR A 1 815 ? -17.872 7.006 10.078 1.00 78.19 815 TYR A N 1
ATOM 6425 C CA . TYR A 1 815 ? -18.874 8.020 9.777 1.00 78.19 815 TYR A CA 1
ATOM 6426 C C . TYR A 1 815 ? -18.572 9.357 10.473 1.00 78.19 815 TYR A C 1
ATOM 6428 O O . TYR A 1 815 ? -18.723 10.417 9.853 1.00 78.19 815 TYR A O 1
ATOM 6436 N N . ILE A 1 816 ? -18.116 9.314 11.729 1.00 78.88 816 ILE A N 1
ATOM 6437 C CA . ILE A 1 816 ? -17.721 10.507 12.485 1.00 78.88 816 ILE A CA 1
ATOM 6438 C C . ILE A 1 816 ? -16.494 11.142 11.817 1.00 78.88 816 ILE A C 1
ATOM 6440 O O . ILE A 1 816 ? -16.541 12.324 11.481 1.00 78.88 816 ILE A O 1
ATOM 6444 N N . ALA A 1 817 ? -15.478 10.355 11.454 1.00 79.12 817 ALA A N 1
ATOM 6445 C CA . ALA A 1 817 ? -14.290 10.828 10.741 1.00 79.12 817 ALA A CA 1
ATOM 6446 C C . ALA A 1 817 ? -14.632 11.496 9.392 1.00 79.12 817 ALA A C 1
ATOM 6448 O O . ALA A 1 817 ? -14.089 12.551 9.051 1.00 79.12 817 ALA A O 1
ATOM 6449 N N . ARG A 1 818 ? -15.593 10.953 8.627 1.00 75.38 818 ARG A N 1
ATOM 6450 C CA . ARG A 1 818 ? -16.111 11.616 7.411 1.00 75.38 818 ARG A CA 1
ATOM 6451 C C . ARG A 1 818 ? -16.798 12.947 7.729 1.00 75.38 818 ARG A C 1
ATOM 6453 O O . ARG A 1 818 ? -16.660 13.894 6.955 1.00 75.38 818 ARG A O 1
ATOM 6460 N N . SER A 1 819 ? -17.538 13.031 8.835 1.00 77.25 819 SER A N 1
ATOM 6461 C CA . SER A 1 819 ? -18.167 14.276 9.286 1.00 77.25 819 SER A CA 1
ATOM 6462 C C . SER A 1 819 ? -17.131 15.318 9.719 1.00 77.25 819 SER A C 1
ATOM 6464 O O . SER A 1 819 ? -17.296 16.483 9.365 1.00 77.25 819 SER A O 1
ATOM 6466 N N . LEU A 1 820 ? -16.061 14.918 10.417 1.00 79.00 820 LEU A N 1
ATOM 6467 C CA . LEU A 1 820 ? -14.942 15.798 10.784 1.00 79.00 820 LEU A CA 1
ATOM 6468 C C . LEU A 1 820 ? -14.229 16.328 9.543 1.00 79.00 820 LEU A C 1
ATOM 6470 O O . LEU A 1 820 ? -13.970 17.521 9.446 1.00 79.00 820 LEU A O 1
ATOM 6474 N N . ASN A 1 821 ? -13.950 15.466 8.561 1.00 76.44 821 ASN A N 1
ATOM 6475 C CA . ASN A 1 821 ? -13.319 15.893 7.312 1.00 76.44 821 ASN A CA 1
ATOM 6476 C C . ASN A 1 821 ? -14.171 16.927 6.557 1.00 76.44 821 ASN A C 1
ATOM 6478 O O . ASN A 1 821 ? -13.620 17.863 5.986 1.00 76.44 821 ASN A O 1
ATOM 6482 N N . ARG A 1 822 ? -15.506 16.795 6.578 1.00 74.44 822 ARG A N 1
ATOM 6483 C CA . ARG A 1 822 ? -16.426 17.798 6.006 1.00 74.44 822 ARG A CA 1
ATOM 6484 C C . ARG A 1 822 ? -16.481 19.092 6.816 1.00 74.44 822 ARG A C 1
ATOM 6486 O O . ARG A 1 822 ? -16.666 20.146 6.222 1.00 74.44 822 ARG A O 1
ATOM 6493 N N . LEU A 1 823 ? -16.361 19.010 8.142 1.00 77.19 823 LEU A N 1
ATOM 6494 C CA . LEU A 1 823 ? -16.276 20.182 9.015 1.00 77.19 823 LEU A CA 1
ATOM 6495 C C . LEU A 1 823 ? -14.998 20.966 8.689 1.00 77.19 823 LEU A C 1
ATOM 6497 O O . LEU A 1 823 ? -15.076 22.095 8.222 1.00 77.19 823 LEU A O 1
ATOM 6501 N N . ARG A 1 824 ? -13.848 20.287 8.761 1.00 75.19 824 ARG A N 1
ATOM 6502 C CA . ARG A 1 824 ? -12.516 20.844 8.490 1.00 75.19 824 ARG A CA 1
ATOM 6503 C C . ARG A 1 824 ? -12.344 21.339 7.060 1.00 75.19 824 ARG A C 1
ATOM 6505 O O . ARG A 1 824 ? -11.454 22.131 6.806 1.00 75.19 824 ARG A O 1
ATOM 6512 N N . GLN A 1 825 ? -13.155 20.880 6.103 1.00 71.69 825 GLN A N 1
ATOM 6513 C CA . GLN A 1 825 ? -13.153 21.446 4.750 1.00 71.69 825 GLN A CA 1
ATOM 6514 C C . GLN A 1 825 ? -13.578 22.917 4.721 1.00 71.69 825 GLN A C 1
ATOM 6516 O O . GLN A 1 825 ? -13.132 23.626 3.828 1.00 71.69 825 GLN A O 1
ATOM 6521 N N . LYS A 1 826 ? -14.422 23.361 5.662 1.00 70.56 826 LYS A N 1
ATOM 6522 C CA . LYS A 1 826 ? -14.847 24.763 5.764 1.00 70.56 826 LYS A CA 1
ATOM 6523 C C . LYS A 1 826 ? -13.781 25.650 6.396 1.00 70.56 826 LYS A C 1
ATOM 6525 O O . LYS A 1 826 ? -13.659 26.797 5.996 1.00 70.56 826 LYS A O 1
ATOM 6530 N N . ASP A 1 827 ? -13.023 25.090 7.335 1.00 72.44 827 ASP A N 1
ATOM 6531 C CA . ASP A 1 827 ? -11.988 25.807 8.089 1.00 72.44 827 ASP A CA 1
ATOM 6532 C C . ASP A 1 827 ? -10.623 25.777 7.385 1.00 72.44 827 ASP A C 1
ATOM 6534 O O . ASP A 1 827 ? -9.657 26.360 7.866 1.00 72.44 827 ASP A O 1
ATOM 6538 N N . ARG A 1 828 ? -10.510 25.068 6.253 1.00 73.19 828 ARG A N 1
ATOM 6539 C CA . ARG A 1 828 ? -9.293 25.084 5.438 1.00 73.19 828 ARG A CA 1
ATOM 6540 C C . ARG A 1 828 ? -9.110 26.462 4.803 1.00 73.19 828 ARG A C 1
ATOM 6542 O O . ARG A 1 828 ? -10.095 27.033 4.332 1.00 73.19 828 ARG A O 1
ATOM 6549 N N . PRO A 1 829 ? -7.859 26.937 4.686 1.00 76.69 829 PRO A N 1
ATOM 6550 C CA . PRO A 1 829 ? -7.567 28.119 3.901 1.00 76.69 829 PRO A CA 1
ATOM 6551 C C . PRO A 1 829 ? -8.081 27.948 2.475 1.00 76.69 829 PRO A C 1
ATOM 6553 O O . PRO A 1 829 ? -8.101 26.836 1.929 1.00 76.69 829 PRO A O 1
ATOM 6556 N N . LEU A 1 830 ? -8.480 29.067 1.875 1.00 78.44 830 LEU A N 1
ATOM 6557 C CA . LEU A 1 830 ? -8.807 29.099 0.459 1.00 78.44 830 LEU A CA 1
ATOM 6558 C C . LEU A 1 830 ? -7.599 28.605 -0.335 1.00 78.44 830 LEU A C 1
ATOM 6560 O O . LEU A 1 830 ? -6.460 29.005 -0.089 1.00 78.44 830 LEU A O 1
ATOM 6564 N N . GLU A 1 831 ? -7.864 27.697 -1.270 1.00 83.44 831 GLU A N 1
ATOM 6565 C CA . GLU A 1 831 ? -6.821 27.204 -2.156 1.00 83.44 831 GLU A CA 1
ATOM 6566 C C . GLU A 1 831 ? -6.295 28.378 -2.988 1.00 83.44 831 GLU A C 1
ATOM 6568 O O . GLU A 1 831 ? -7.111 29.077 -3.601 1.00 83.44 831 GLU A O 1
ATOM 6573 N N . PRO A 1 832 ? -4.970 28.605 -3.025 1.00 84.69 832 PRO A N 1
ATOM 6574 C CA . PRO A 1 832 ? -4.412 29.680 -3.819 1.00 84.69 832 PRO A CA 1
ATOM 6575 C C . PRO A 1 832 ? -4.759 29.480 -5.290 1.00 84.69 832 PRO A C 1
ATOM 6577 O O . PRO A 1 832 ? -4.584 28.409 -5.861 1.00 84.69 832 PRO A O 1
ATOM 6580 N N . ASN A 1 833 ? -5.266 30.541 -5.895 1.00 83.94 833 ASN A N 1
ATOM 6581 C CA . ASN A 1 833 ? -5.626 30.655 -7.303 1.00 83.94 833 ASN A CA 1
ATOM 6582 C C . ASN A 1 833 ? -4.690 31.617 -8.059 1.00 83.94 833 ASN A C 1
ATOM 6584 O O . ASN A 1 833 ? -4.714 31.655 -9.286 1.00 83.94 833 ASN A O 1
ATOM 6588 N N . SER A 1 834 ? -3.833 32.345 -7.341 1.00 88.12 834 SER A N 1
ATOM 6589 C CA . SER A 1 834 ? -2.719 33.141 -7.864 1.00 88.12 834 SER A CA 1
ATOM 6590 C C . SER A 1 834 ? -1.472 32.924 -6.999 1.00 88.12 834 SER A C 1
ATOM 6592 O O . SER A 1 834 ? -1.554 32.341 -5.919 1.00 88.12 834 SER A O 1
ATOM 6594 N N . LEU A 1 835 ? -0.302 33.371 -7.469 1.00 89.12 835 LEU A N 1
ATOM 6595 C CA . LEU A 1 835 ? 0.946 33.303 -6.692 1.00 89.12 835 LEU A CA 1
ATOM 6596 C C . LEU A 1 835 ? 1.002 34.347 -5.559 1.00 89.12 835 LEU A C 1
ATOM 6598 O O . LEU A 1 835 ? 1.752 34.157 -4.595 1.00 89.12 835 LEU A O 1
ATOM 6602 N N . ASP A 1 836 ? 0.160 35.381 -5.639 1.00 85.25 836 ASP A N 1
ATOM 6603 C CA . ASP A 1 836 ? 0.056 36.507 -4.704 1.00 85.25 836 ASP A CA 1
ATOM 6604 C C . ASP A 1 836 ? -0.947 36.211 -3.582 1.00 85.25 836 ASP A C 1
ATOM 6606 O O . ASP A 1 836 ? -1.942 36.905 -3.397 1.00 85.25 836 ASP A O 1
ATOM 6610 N N . PHE A 1 837 ? -0.701 35.131 -2.843 1.00 88.75 837 PHE A N 1
ATOM 6611 C CA . PHE A 1 837 ? -1.493 34.759 -1.670 1.00 88.75 837 PHE A CA 1
ATOM 6612 C C . PHE A 1 837 ? -0.664 34.861 -0.387 1.00 88.75 837 PHE A C 1
ATOM 6614 O O . PHE A 1 837 ? 0.561 34.747 -0.409 1.00 88.75 837 PHE A O 1
ATOM 6621 N N . GLU A 1 838 ? -1.298 35.019 0.764 1.00 87.94 838 GLU A N 1
ATOM 6622 C CA . GLU A 1 838 ? -0.595 34.875 2.038 1.00 87.94 838 GLU A CA 1
ATOM 6623 C C . GLU A 1 838 ? -0.574 33.408 2.456 1.00 87.94 838 GLU A C 1
ATOM 6625 O O . GLU A 1 838 ? -1.587 32.706 2.393 1.00 87.94 838 GLU A O 1
ATOM 6630 N N . VAL A 1 839 ? 0.606 32.913 2.835 1.00 87.31 839 VAL A N 1
ATOM 6631 C CA . VAL A 1 839 ? 0.735 31.535 3.306 1.00 87.31 839 VAL A CA 1
ATOM 6632 C C . VAL A 1 839 ? 0.120 31.459 4.695 1.00 87.31 839 VAL A C 1
ATOM 6634 O O . VAL A 1 839 ? 0.567 32.136 5.618 1.00 87.31 839 VAL A O 1
ATOM 6637 N N . ALA A 1 840 ? -0.896 30.614 4.847 1.00 86.38 840 ALA A N 1
ATOM 6638 C CA . ALA A 1 840 ? -1.531 30.367 6.130 1.00 86.38 840 ALA A CA 1
ATOM 6639 C C . ALA A 1 840 ? -0.608 29.490 6.992 1.00 86.38 840 ALA A C 1
ATOM 6641 O O . ALA A 1 840 ? -0.736 28.263 7.003 1.00 86.38 840 ALA A O 1
ATOM 6642 N N . ASN A 1 841 ? 0.348 30.123 7.679 1.00 82.56 841 ASN A N 1
ATOM 6643 C CA . ASN A 1 841 ? 1.365 29.446 8.491 1.00 82.56 841 ASN A CA 1
ATOM 6644 C C . ASN A 1 841 ? 0.755 28.545 9.574 1.00 82.56 841 ASN A C 1
ATOM 6646 O O . ASN A 1 841 ? 1.286 27.472 9.827 1.00 82.56 841 ASN A O 1
ATOM 6650 N N . ASP A 1 842 ? -0.418 28.895 10.109 1.00 79.50 842 ASP A N 1
ATOM 6651 C CA . ASP A 1 842 ? -1.171 28.068 11.066 1.00 79.50 842 ASP A CA 1
ATOM 6652 C C . ASP A 1 842 ? -1.540 26.668 10.521 1.00 79.50 842 ASP A C 1
ATOM 6654 O O . ASP A 1 842 ? -1.830 25.743 11.282 1.00 79.50 842 ASP A O 1
ATOM 6658 N N . PHE A 1 843 ? -1.523 26.495 9.194 1.00 77.38 843 PHE A N 1
ATOM 6659 C CA . PHE A 1 843 ? -1.825 25.247 8.484 1.00 77.38 843 PHE A CA 1
ATOM 6660 C C . PHE A 1 843 ? -0.579 24.571 7.905 1.00 77.38 843 PHE A C 1
ATOM 6662 O O . PHE A 1 843 ? -0.686 23.626 7.115 1.00 77.38 843 PHE A O 1
ATOM 6669 N N . ILE A 1 844 ? 0.605 25.021 8.315 1.00 84.25 844 ILE A N 1
ATOM 6670 C CA . ILE A 1 844 ? 1.888 24.401 8.014 1.00 84.25 844 ILE A CA 1
ATOM 6671 C C . ILE A 1 844 ? 2.536 24.009 9.348 1.00 84.25 844 ILE A C 1
ATOM 6673 O O . ILE A 1 844 ? 2.523 24.800 10.285 1.00 84.25 844 ILE A O 1
ATOM 6677 N N . PRO A 1 845 ? 3.082 22.789 9.487 1.00 83.69 845 PRO A N 1
ATOM 6678 C CA . PRO A 1 845 ? 3.800 22.422 10.701 1.00 83.69 845 PRO A CA 1
ATOM 6679 C C . PRO A 1 845 ? 4.950 23.396 10.979 1.00 83.69 845 PRO A C 1
ATOM 6681 O O . PRO A 1 845 ? 5.674 23.769 10.051 1.00 83.69 845 PRO A O 1
ATOM 6684 N N . THR A 1 846 ? 5.126 23.769 12.247 1.00 81.19 846 THR A N 1
ATOM 6685 C CA . THR A 1 846 ? 6.218 24.642 12.695 1.00 81.19 846 THR A CA 1
ATOM 6686 C C . THR A 1 846 ? 7.559 24.109 12.198 1.00 81.19 846 THR A C 1
ATOM 6688 O O . THR A 1 846 ? 7.781 22.894 12.187 1.00 81.19 846 THR A O 1
ATOM 6691 N N . ASP A 1 847 ? 8.416 25.014 11.729 1.00 84.25 847 ASP A N 1
ATOM 6692 C CA . ASP A 1 847 ? 9.754 24.718 11.203 1.00 84.25 847 ASP A CA 1
ATOM 6693 C C . ASP A 1 847 ? 9.778 23.722 10.033 1.00 84.25 847 ASP A C 1
ATOM 6695 O O . ASP A 1 847 ? 10.786 23.056 9.795 1.00 84.25 847 ASP A O 1
ATOM 6699 N N . PHE A 1 848 ? 8.671 23.577 9.294 1.00 92.44 848 PHE A N 1
ATOM 6700 C CA . PHE A 1 848 ? 8.653 22.758 8.082 1.00 92.44 848 PHE A CA 1
ATOM 6701 C C . PHE A 1 848 ? 8.788 23.577 6.801 1.00 92.44 848 PHE A C 1
ATOM 6703 O O . PHE A 1 848 ? 9.514 23.158 5.901 1.00 92.44 848 PHE A O 1
ATOM 6710 N N . LEU A 1 849 ? 8.115 24.728 6.698 1.00 94.94 849 LEU A N 1
ATOM 6711 C CA . LEU A 1 849 ? 8.392 25.706 5.643 1.00 94.94 849 LEU A CA 1
ATOM 6712 C C . LEU A 1 849 ? 9.667 26.462 6.017 1.00 94.94 849 LEU A C 1
ATOM 6714 O O . LEU A 1 849 ? 9.692 27.166 7.017 1.00 94.94 849 LEU A O 1
ATOM 6718 N N . GLN A 1 850 ? 10.707 26.305 5.207 1.00 95.00 850 GLN A N 1
ATOM 6719 C CA . GLN A 1 850 ? 12.021 26.893 5.459 1.00 95.00 850 GLN A CA 1
ATOM 6720 C C . GLN A 1 850 ? 12.184 28.238 4.751 1.00 95.00 850 GLN A C 1
ATOM 6722 O O . GLN A 1 850 ? 12.725 29.180 5.319 1.00 95.00 850 GLN A O 1
ATOM 6727 N N . VAL A 1 851 ? 11.737 28.336 3.493 1.00 94.75 851 VAL A N 1
ATOM 6728 C CA . VAL A 1 851 ? 11.936 29.539 2.669 1.00 94.75 851 VAL A CA 1
ATOM 6729 C C . VAL A 1 851 ? 10.749 29.758 1.731 1.00 94.75 851 VAL A C 1
ATOM 6731 O O . VAL A 1 851 ? 10.296 28.824 1.067 1.00 94.75 851 VAL A O 1
ATOM 6734 N N . ASP A 1 852 ? 10.297 31.010 1.632 1.00 94.69 852 ASP A N 1
ATOM 6735 C CA . ASP A 1 852 ? 9.347 31.501 0.628 1.00 94.69 852 ASP A CA 1
ATOM 6736 C C . ASP A 1 852 ? 10.059 32.467 -0.330 1.00 94.69 852 ASP A C 1
ATOM 6738 O O . ASP A 1 852 ? 10.424 33.587 0.030 1.00 94.69 852 ASP A O 1
ATOM 6742 N N . ILE A 1 853 ? 10.306 32.011 -1.556 1.00 95.12 853 ILE A N 1
ATOM 6743 C CA . ILE A 1 853 ? 11.070 32.740 -2.566 1.00 95.12 853 ILE A CA 1
ATOM 6744 C C . ILE A 1 853 ? 10.100 33.404 -3.534 1.00 95.12 853 ILE A C 1
ATOM 6746 O O . ILE A 1 853 ? 9.452 32.720 -4.327 1.00 95.12 853 ILE A O 1
ATOM 6750 N N . LYS A 1 854 ? 10.083 34.737 -3.556 1.00 92.88 854 LYS A N 1
ATOM 6751 C CA . LYS A 1 854 ? 9.401 35.535 -4.584 1.00 92.88 854 LYS A CA 1
ATOM 6752 C C . LYS A 1 854 ? 10.436 36.057 -5.584 1.00 92.88 854 LYS A C 1
ATOM 6754 O O . LYS A 1 854 ? 11.394 36.723 -5.197 1.00 92.88 854 LYS A O 1
ATOM 6759 N N . LEU A 1 855 ? 10.291 35.701 -6.861 1.00 88.38 855 LEU A N 1
ATOM 6760 C CA . LEU A 1 855 ? 11.228 36.069 -7.930 1.00 88.38 855 LEU A CA 1
ATOM 6761 C C . LEU A 1 855 ? 10.460 36.523 -9.172 1.00 88.38 855 LEU A C 1
ATOM 6763 O O . LEU A 1 855 ? 9.939 35.694 -9.922 1.00 88.38 855 LEU A O 1
ATOM 6767 N N . ASP A 1 856 ? 10.433 37.831 -9.417 1.00 86.56 856 ASP A N 1
ATOM 6768 C CA . ASP A 1 856 ? 9.513 38.469 -10.368 1.00 86.56 856 ASP A CA 1
ATOM 6769 C C . ASP A 1 856 ? 8.069 37.977 -10.103 1.00 86.56 856 ASP A C 1
ATOM 6771 O O . ASP A 1 856 ? 7.629 37.938 -8.961 1.00 86.56 856 ASP A O 1
ATOM 6775 N N . ASN A 1 857 ? 7.379 37.477 -11.134 1.00 86.00 857 ASN A N 1
ATOM 6776 C CA . ASN A 1 857 ? 6.071 36.823 -11.066 1.00 86.00 857 ASN A CA 1
ATOM 6777 C C . ASN A 1 857 ? 6.174 35.297 -10.811 1.00 86.00 857 ASN A C 1
ATOM 6779 O O . ASN A 1 857 ? 5.350 34.533 -11.311 1.00 86.00 857 ASN A O 1
ATOM 6783 N N . ALA A 1 858 ? 7.233 34.815 -10.146 1.00 91.25 858 ALA A N 1
ATOM 6784 C CA . ALA A 1 858 ? 7.316 33.448 -9.614 1.00 91.25 858 ALA A CA 1
ATOM 6785 C C . ALA A 1 858 ? 7.218 33.463 -8.101 1.00 91.25 858 ALA A C 1
ATOM 6787 O O . ALA A 1 858 ? 7.782 34.335 -7.441 1.00 91.25 858 ALA A O 1
ATOM 6788 N N . ARG A 1 859 ? 6.693 32.365 -7.572 1.00 94.69 859 ARG A N 1
ATOM 6789 C CA . ARG A 1 859 ? 6.883 31.977 -6.183 1.00 94.69 859 ARG A CA 1
ATOM 6790 C C . ARG A 1 859 ? 7.335 30.530 -6.049 1.00 94.69 859 ARG A C 1
ATOM 6792 O O . ARG A 1 859 ? 6.831 29.667 -6.774 1.00 94.69 859 ARG A O 1
ATOM 6799 N N . HIS A 1 860 ? 8.265 30.267 -5.138 1.00 95.31 860 HIS A N 1
ATOM 6800 C CA . HIS A 1 860 ? 8.758 28.925 -4.832 1.00 95.31 860 HIS A CA 1
ATOM 6801 C C . HIS A 1 860 ? 8.825 28.724 -3.318 1.00 95.31 860 HIS A C 1
ATOM 6803 O O . HIS A 1 860 ? 9.350 29.581 -2.617 1.00 95.31 860 HIS A O 1
ATOM 6809 N N . LEU A 1 861 ? 8.313 27.601 -2.820 1.00 95.56 861 LEU A N 1
ATOM 6810 C CA . LEU A 1 861 ? 8.258 27.291 -1.386 1.00 95.56 861 LEU A CA 1
ATOM 6811 C C . LEU A 1 861 ? 9.145 26.088 -1.077 1.00 95.56 861 LEU A C 1
ATOM 6813 O O . LEU A 1 861 ? 8.995 25.050 -1.720 1.00 95.56 861 LEU A O 1
ATOM 6817 N N . ILE A 1 862 ? 10.040 26.207 -0.098 1.00 96.94 862 ILE A N 1
ATOM 6818 C CA . ILE A 1 862 ? 10.953 25.135 0.315 1.00 96.94 862 ILE A CA 1
ATOM 6819 C C . ILE A 1 862 ? 10.486 24.523 1.633 1.00 96.94 862 ILE A C 1
ATOM 6821 O O . ILE A 1 862 ? 10.334 25.233 2.624 1.00 96.94 862 ILE A O 1
ATOM 6825 N N . PHE A 1 863 ? 10.337 23.199 1.656 1.00 95.75 863 PHE A N 1
ATOM 6826 C CA . PHE A 1 863 ? 9.961 22.427 2.832 1.00 95.75 863 PHE A CA 1
ATOM 6827 C C . PHE A 1 863 ? 11.021 21.386 3.190 1.00 95.75 863 PHE A C 1
ATOM 6829 O O . PHE A 1 863 ? 11.413 20.568 2.351 1.00 95.75 863 PHE A O 1
ATOM 6836 N N . ALA A 1 864 ? 11.440 21.382 4.450 1.00 95.50 864 ALA A N 1
ATOM 6837 C CA . ALA A 1 864 ? 12.326 20.380 5.029 1.00 95.50 864 ALA A CA 1
ATOM 6838 C C . ALA A 1 864 ? 12.249 20.445 6.558 1.00 95.50 864 ALA A C 1
ATOM 6840 O O . ALA A 1 864 ? 11.895 21.471 7.127 1.00 95.50 864 ALA A O 1
ATOM 6841 N N . THR A 1 865 ? 12.593 19.346 7.220 1.00 93.38 865 THR A N 1
ATOM 6842 C CA . THR A 1 865 ? 12.825 19.314 8.673 1.00 93.38 865 THR A CA 1
ATOM 6843 C C . THR A 1 865 ? 14.316 19.450 8.980 1.00 93.38 865 THR A C 1
ATOM 6845 O O . THR A 1 865 ? 15.155 19.102 8.146 1.00 93.38 865 THR A O 1
ATOM 6848 N N . THR A 1 866 ? 14.664 19.872 10.197 1.00 90.75 866 THR A N 1
ATOM 6849 C CA . THR A 1 866 ? 16.061 20.008 10.653 1.00 90.75 866 THR A CA 1
ATOM 6850 C C . THR A 1 866 ? 16.864 18.715 10.495 1.00 90.75 866 THR A C 1
ATOM 6852 O O . THR A 1 866 ? 18.014 18.738 10.058 1.00 90.75 866 THR A O 1
ATOM 6855 N N . GLU A 1 867 ? 16.251 17.561 10.779 1.00 89.81 867 GLU A N 1
ATOM 6856 C CA . GLU A 1 867 ? 16.894 16.257 10.583 1.00 89.81 867 GLU A CA 1
ATOM 6857 C C . GLU A 1 867 ? 17.205 15.992 9.107 1.00 89.81 867 GLU A C 1
ATOM 6859 O O . GLU A 1 867 ? 18.305 15.551 8.768 1.00 89.81 867 GLU A O 1
ATOM 6864 N N . GLN A 1 868 ? 16.260 16.286 8.211 1.00 94.25 868 GLN A N 1
ATOM 6865 C CA . GLN A 1 868 ? 16.493 16.104 6.787 1.00 94.25 868 GLN A CA 1
ATOM 6866 C C . GLN A 1 868 ? 17.595 17.031 6.260 1.00 94.25 868 GLN A C 1
ATOM 6868 O O . GLN A 1 868 ? 18.427 16.576 5.475 1.00 94.25 868 GLN A O 1
ATOM 6873 N N . LEU A 1 869 ? 17.643 18.289 6.715 1.00 93.50 869 LEU A N 1
ATOM 6874 C CA . LEU A 1 869 ? 18.716 19.228 6.370 1.00 93.50 869 LEU A CA 1
ATOM 6875 C C . LEU A 1 869 ? 20.078 18.734 6.883 1.00 93.50 869 LEU A C 1
ATOM 6877 O O . LEU A 1 869 ? 21.050 18.739 6.132 1.00 93.50 869 LEU A O 1
ATOM 6881 N N . SER A 1 870 ? 20.145 18.205 8.110 1.00 91.31 870 SER A N 1
ATOM 6882 C CA . SER A 1 870 ? 21.367 17.599 8.664 1.00 91.31 870 SER A CA 1
ATOM 6883 C C . SER A 1 870 ? 21.861 16.409 7.831 1.00 91.31 870 SER A C 1
ATOM 6885 O O . SER A 1 870 ? 23.056 16.278 7.553 1.00 91.31 870 SER A O 1
ATOM 6887 N N . LEU A 1 871 ? 20.944 15.546 7.384 1.00 92.00 871 LEU A N 1
ATOM 6888 C CA . LEU A 1 871 ? 21.267 14.427 6.496 1.00 92.00 871 LEU A CA 1
ATOM 6889 C C . LEU A 1 871 ? 21.695 14.905 5.104 1.00 92.00 871 LEU A C 1
ATOM 6891 O O . LEU A 1 871 ? 22.610 14.324 4.519 1.00 92.00 871 LEU A O 1
ATOM 6895 N N . LEU A 1 872 ? 21.067 15.964 4.585 1.00 93.00 872 LEU A N 1
ATOM 6896 C CA . LEU A 1 872 ? 21.396 16.549 3.286 1.00 93.00 872 LEU A CA 1
ATOM 6897 C C . LEU A 1 872 ? 22.801 17.158 3.290 1.00 93.00 872 LEU A C 1
ATOM 6899 O O . LEU A 1 872 ? 23.557 16.941 2.345 1.00 93.00 872 LEU A O 1
ATOM 6903 N N . ASN A 1 873 ? 23.172 17.820 4.389 1.00 92.19 873 ASN A N 1
ATOM 6904 C CA . ASN A 1 873 ? 24.497 18.394 4.613 1.00 92.19 873 ASN A CA 1
ATOM 6905 C C . ASN A 1 873 ? 25.620 17.336 4.550 1.00 92.19 873 ASN A C 1
ATOM 6907 O O . ASN A 1 873 ? 26.706 17.582 4.028 1.00 92.19 873 ASN A O 1
ATOM 6911 N N . LYS A 1 874 ? 25.340 16.118 5.039 1.00 90.12 874 LYS A N 1
ATOM 6912 C CA . LYS A 1 874 ? 26.279 14.977 5.055 1.00 90.12 874 LYS A CA 1
ATOM 6913 C C . LYS A 1 874 ? 26.283 14.165 3.754 1.00 90.12 874 LYS A C 1
ATOM 6915 O O . LYS A 1 874 ? 27.160 13.322 3.546 1.00 90.12 874 LYS A O 1
ATOM 6920 N N . ALA A 1 875 ? 25.289 14.348 2.887 1.00 92.19 875 ALA A N 1
ATOM 6921 C CA . ALA A 1 875 ? 25.108 13.513 1.710 1.00 92.19 875 ALA A CA 1
ATOM 6922 C C . ALA A 1 875 ? 26.092 13.880 0.586 1.00 92.19 875 ALA A C 1
ATOM 6924 O O . ALA A 1 875 ? 25.998 14.943 -0.019 1.00 92.19 875 ALA A O 1
ATOM 6925 N N . LYS A 1 876 ? 26.968 12.935 0.215 1.00 92.50 876 LYS A N 1
ATOM 6926 C CA . LYS A 1 876 ? 27.923 13.097 -0.903 1.00 92.50 876 LYS A CA 1
ATOM 6927 C C . LYS A 1 876 ? 27.275 13.066 -2.289 1.00 92.50 876 LYS A C 1
ATOM 6929 O O . LYS A 1 876 ? 27.878 13.502 -3.267 1.00 92.50 876 LYS A O 1
ATOM 6934 N N . THR A 1 877 ? 26.076 12.497 -2.410 1.00 91.94 877 THR A N 1
ATOM 6935 C CA . THR A 1 877 ? 25.375 12.372 -3.694 1.00 91.94 877 THR A CA 1
ATOM 6936 C C . THR A 1 877 ? 23.918 12.753 -3.546 1.00 91.94 877 THR A C 1
ATOM 6938 O O . THR A 1 877 ? 23.204 12.144 -2.746 1.00 91.94 877 THR A O 1
ATOM 6941 N N . TRP A 1 878 ? 23.479 13.723 -4.343 1.00 93.12 878 TRP A N 1
ATOM 6942 C CA . TRP A 1 878 ? 22.088 14.159 -4.389 1.00 93.12 878 TRP A CA 1
ATOM 6943 C C . TRP A 1 878 ? 21.406 13.628 -5.644 1.00 93.12 878 TRP A C 1
ATOM 6945 O O . TRP A 1 878 ? 21.966 13.651 -6.738 1.00 93.12 878 TRP A O 1
ATOM 6955 N N . TYR A 1 879 ? 20.178 13.160 -5.468 1.00 91.56 879 TYR A N 1
ATOM 6956 C CA . TYR A 1 879 ? 19.298 12.693 -6.527 1.00 91.56 879 TYR A CA 1
ATOM 6957 C C . TYR A 1 879 ? 18.146 13.682 -6.628 1.00 91.56 879 TYR A C 1
ATOM 6959 O O . TYR A 1 879 ? 17.408 13.865 -5.659 1.00 91.56 879 TYR A O 1
ATOM 6967 N N . MET A 1 880 ? 18.031 14.341 -7.774 1.00 90.56 880 MET A N 1
ATOM 6968 C CA . MET A 1 880 ? 17.078 15.422 -8.001 1.00 90.56 880 MET A CA 1
ATOM 6969 C C . MET A 1 880 ? 16.051 14.997 -9.041 1.00 90.56 880 MET A C 1
ATOM 6971 O O . MET A 1 880 ? 16.426 14.524 -10.113 1.00 90.56 880 MET A O 1
ATOM 6975 N N . ASP A 1 881 ? 14.774 15.177 -8.723 1.00 86.38 881 ASP A N 1
ATOM 6976 C CA . ASP A 1 881 ? 13.664 14.848 -9.620 1.00 86.38 881 ASP A CA 1
ATOM 6977 C C . ASP A 1 881 ? 12.513 15.837 -9.440 1.00 86.38 881 ASP A C 1
ATOM 6979 O O . ASP A 1 881 ? 12.347 16.418 -8.365 1.00 86.38 881 ASP A O 1
ATOM 6983 N N . ALA A 1 882 ? 11.704 16.019 -10.478 1.00 82.56 882 ALA A N 1
ATOM 6984 C CA . ALA A 1 882 ? 10.517 16.857 -10.437 1.00 82.56 882 ALA A CA 1
ATOM 6985 C C . ALA A 1 882 ? 9.297 16.105 -10.976 1.00 82.56 882 ALA A C 1
ATOM 6987 O O . ALA A 1 882 ? 9.324 15.517 -12.055 1.00 82.56 882 ALA A O 1
ATOM 6988 N N . THR A 1 883 ? 8.176 16.182 -10.254 1.00 76.31 883 THR A N 1
ATOM 6989 C CA . THR A 1 883 ? 6.890 15.633 -10.710 1.00 76.31 883 THR A CA 1
ATOM 6990 C C . THR A 1 883 ? 5.877 16.734 -11.018 1.00 76.31 883 THR A C 1
ATOM 6992 O O . THR A 1 883 ? 5.692 17.680 -10.250 1.00 76.31 883 THR A O 1
ATOM 6995 N N . PHE A 1 884 ? 5.181 16.570 -12.148 1.00 63.75 884 PHE A N 1
ATOM 6996 C CA . PHE A 1 884 ? 4.166 17.500 -12.658 1.00 63.75 884 PHE A CA 1
ATOM 6997 C C . PHE A 1 884 ? 2.732 17.123 -12.257 1.00 63.75 884 PHE A C 1
ATOM 6999 O O . PHE A 1 884 ? 1.837 17.959 -12.293 1.00 63.75 884 PHE A O 1
ATOM 7006 N N . ARG A 1 885 ? 2.471 15.847 -11.930 1.00 61.09 885 ARG A N 1
ATOM 7007 C CA . ARG A 1 885 ? 1.096 15.338 -11.720 1.00 61.09 885 ARG A CA 1
ATOM 7008 C C . ARG A 1 885 ? 0.529 15.661 -10.339 1.00 61.09 885 ARG A C 1
ATOM 7010 O O . ARG A 1 885 ? -0.686 15.602 -10.142 1.00 61.09 885 ARG A O 1
ATOM 7017 N N . ASP A 1 886 ? 1.409 15.982 -9.402 1.00 61.91 886 ASP A N 1
ATOM 7018 C CA . ASP A 1 886 ? 1.102 15.975 -7.974 1.00 61.91 886 ASP A CA 1
ATOM 7019 C C . ASP A 1 886 ? 0.550 17.332 -7.506 1.00 61.91 886 ASP A C 1
ATOM 7021 O O . ASP A 1 886 ? -0.058 17.411 -6.444 1.00 61.91 886 ASP A O 1
ATOM 7025 N N . VAL A 1 887 ? 0.719 18.395 -8.298 1.00 73.88 887 VAL A N 1
ATOM 7026 C CA . VAL A 1 887 ? 0.514 19.778 -7.851 1.00 73.88 887 VAL A CA 1
ATOM 7027 C C . VAL A 1 887 ? -0.622 20.453 -8.620 1.00 73.88 887 VAL A C 1
ATOM 7029 O O . VAL A 1 887 ? -0.805 20.239 -9.822 1.00 73.88 887 VAL A O 1
ATOM 7032 N N . ARG A 1 888 ? -1.434 21.235 -7.905 1.00 82.81 888 ARG A N 1
ATOM 7033 C CA . ARG A 1 888 ? -2.479 22.086 -8.479 1.00 82.81 888 ARG A CA 1
ATOM 7034 C C . ARG A 1 888 ? -1.917 23.476 -8.809 1.00 82.81 888 ARG A C 1
ATOM 7036 O O . ARG A 1 888 ? -1.047 23.976 -8.097 1.00 82.81 888 ARG A O 1
ATOM 7043 N N . GLU A 1 889 ? -2.435 24.099 -9.869 1.00 81.69 889 GLU A N 1
ATOM 7044 C CA . GLU A 1 889 ? -2.173 25.517 -10.155 1.00 81.69 889 GLU A CA 1
ATOM 7045 C C . GLU A 1 889 ? -2.450 26.369 -8.904 1.00 81.69 889 GLU A C 1
ATOM 7047 O O . GLU A 1 889 ? -3.412 26.069 -8.191 1.00 81.69 889 GLU A O 1
ATOM 7052 N N . PRO A 1 890 ? -1.624 27.393 -8.610 1.00 87.06 890 PRO A N 1
ATOM 7053 C CA . PRO A 1 890 ? -0.691 28.095 -9.506 1.00 87.06 890 PRO A CA 1
ATOM 7054 C C . PRO A 1 890 ? 0.738 27.520 -9.571 1.00 87.06 890 PRO A C 1
ATOM 7056 O O . PRO A 1 890 ? 1.584 28.056 -10.288 1.00 87.06 890 PRO A O 1
ATOM 7059 N N . PHE A 1 891 ? 1.043 26.448 -8.836 1.00 90.38 891 PHE A N 1
ATOM 7060 C CA . PHE A 1 891 ? 2.360 25.808 -8.889 1.00 90.38 891 PHE A CA 1
ATOM 7061 C C . PHE A 1 891 ? 2.423 24.763 -10.014 1.00 90.38 891 PHE A C 1
ATOM 7063 O O . PHE A 1 891 ? 1.445 24.074 -10.292 1.00 90.38 891 PHE A O 1
ATOM 7070 N N . GLN A 1 892 ? 3.580 24.642 -10.673 1.00 88.62 892 GLN A N 1
ATOM 7071 C CA . GLN A 1 892 ? 3.754 23.789 -11.859 1.00 88.62 892 GLN A CA 1
ATOM 7072 C C . GLN A 1 892 ? 4.409 22.441 -11.547 1.00 88.62 892 GLN A C 1
ATOM 7074 O O . GLN A 1 892 ? 4.205 21.480 -12.289 1.00 88.62 892 GLN A O 1
ATOM 7079 N N . GLN A 1 893 ? 5.227 22.366 -10.493 1.00 89.81 893 GLN A N 1
ATOM 7080 C CA . GLN A 1 893 ? 5.947 21.142 -10.146 1.00 89.81 893 GLN A CA 1
ATOM 7081 C C . GLN A 1 893 ? 6.304 21.053 -8.663 1.00 89.81 893 GLN A C 1
ATOM 7083 O O . GLN A 1 893 ? 6.486 22.066 -7.983 1.00 89.81 893 GLN A O 1
ATOM 7088 N N . LEU A 1 894 ? 6.461 19.815 -8.199 1.00 91.31 894 LEU A N 1
ATOM 7089 C CA . LEU A 1 894 ? 7.107 19.479 -6.936 1.00 91.31 894 LEU A CA 1
ATOM 7090 C C . LEU A 1 894 ? 8.499 18.924 -7.243 1.00 91.31 894 LEU A C 1
ATOM 7092 O O . LEU A 1 894 ? 8.617 17.842 -7.817 1.00 91.31 894 LEU A O 1
ATOM 7096 N N . PHE A 1 895 ? 9.529 19.669 -6.859 1.00 92.31 895 PHE A N 1
ATOM 7097 C CA . PHE A 1 895 ? 10.935 19.303 -6.986 1.00 92.31 895 PHE A CA 1
ATOM 7098 C C . PHE A 1 895 ? 11.424 18.646 -5.690 1.00 92.31 895 PHE A C 1
ATOM 7100 O O . PHE A 1 895 ? 11.273 19.212 -4.609 1.00 92.31 895 PHE A O 1
ATOM 7107 N N . GLY A 1 896 ? 11.971 17.438 -5.778 1.00 92.06 896 GLY A N 1
ATOM 7108 C CA . GLY A 1 896 ? 12.472 16.664 -4.644 1.00 92.06 896 GLY A CA 1
ATOM 7109 C C . GLY A 1 896 ? 13.987 16.495 -4.691 1.00 92.06 896 GLY A C 1
ATOM 7110 O O . GLY A 1 896 ? 14.554 16.190 -5.741 1.00 92.06 896 GLY A O 1
ATOM 7111 N N . ILE A 1 897 ? 14.639 16.641 -3.536 1.00 93.25 897 ILE A N 1
ATOM 7112 C CA . ILE A 1 897 ? 16.056 16.313 -3.339 1.00 93.25 897 ILE A CA 1
ATOM 7113 C C . ILE A 1 897 ? 16.146 15.095 -2.421 1.00 93.25 897 ILE A C 1
ATOM 7115 O O . ILE A 1 897 ? 15.614 15.092 -1.309 1.00 93.25 897 ILE A O 1
ATOM 7119 N N . HIS A 1 898 ? 16.822 14.051 -2.889 1.00 92.81 898 HIS A N 1
ATOM 7120 C CA . HIS A 1 898 ? 16.921 12.756 -2.224 1.00 92.81 898 HIS A CA 1
ATOM 7121 C C . HIS A 1 898 ? 18.382 12.323 -2.061 1.00 92.81 898 HIS A C 1
ATOM 7123 O O . HIS A 1 898 ? 19.238 12.678 -2.870 1.00 92.81 898 HIS A O 1
ATOM 7129 N N . ALA A 1 899 ? 18.665 11.475 -1.073 1.00 91.94 899 ALA A N 1
ATOM 7130 C CA . ALA A 1 899 ? 19.974 10.832 -0.920 1.00 91.94 899 ALA A CA 1
ATOM 7131 C C . ALA A 1 899 ? 19.844 9.395 -0.403 1.00 91.94 899 ALA A C 1
ATOM 7133 O O . ALA A 1 899 ? 18.801 9.003 0.125 1.00 91.94 899 ALA A O 1
ATOM 7134 N N . PHE A 1 900 ? 20.904 8.599 -0.565 1.00 88.88 900 PHE A N 1
ATOM 7135 C CA . PHE A 1 900 ? 21.001 7.273 0.045 1.00 88.88 900 PHE A CA 1
ATOM 7136 C C . PHE A 1 900 ? 21.634 7.364 1.432 1.00 88.88 900 PHE A C 1
ATOM 7138 O O . PHE A 1 900 ? 22.751 7.857 1.569 1.00 88.88 900 PHE A O 1
ATOM 7145 N N . ILE A 1 901 ? 20.952 6.815 2.431 1.00 87.19 901 ILE A N 1
ATOM 7146 C CA . ILE A 1 901 ? 21.514 6.531 3.753 1.00 87.19 901 ILE A CA 1
ATOM 7147 C C . ILE A 1 901 ? 22.112 5.124 3.720 1.00 87.19 901 ILE A C 1
ATOM 7149 O O . ILE A 1 901 ? 21.545 4.235 3.077 1.00 87.19 901 ILE A O 1
ATOM 7153 N N . LYS A 1 902 ? 23.250 4.932 4.394 1.00 81.19 902 LYS A N 1
ATOM 7154 C CA . LYS A 1 902 ? 23.939 3.645 4.549 1.00 81.19 902 LYS A CA 1
ATOM 7155 C C . LYS A 1 902 ? 23.927 3.219 6.024 1.00 81.19 902 LYS A C 1
ATOM 7157 O O . LYS A 1 902 ? 24.081 4.082 6.884 1.00 81.19 902 LYS A O 1
ATOM 7162 N N . GLY A 1 903 ? 23.743 1.926 6.280 1.00 76.00 903 GLY A N 1
ATOM 7163 C CA . GLY A 1 903 ? 23.997 1.262 7.565 1.00 76.00 903 GLY A CA 1
ATOM 7164 C C . GLY A 1 903 ? 25.206 0.324 7.482 1.00 76.00 903 GLY A C 1
ATOM 7165 O O . GLY A 1 903 ? 25.911 0.325 6.469 1.00 76.00 903 GLY A O 1
ATOM 7166 N N . ASP A 1 904 ? 25.407 -0.495 8.515 1.00 63.44 904 ASP A N 1
ATOM 7167 C CA . ASP A 1 904 ? 26.668 -1.223 8.735 1.00 63.44 904 ASP A CA 1
ATOM 7168 C C . ASP A 1 904 ? 26.863 -2.442 7.803 1.00 63.44 904 ASP A C 1
ATOM 7170 O O . ASP A 1 904 ? 27.986 -2.769 7.430 1.00 63.44 904 ASP A O 1
ATOM 7174 N N . GLU A 1 905 ? 25.780 -3.060 7.306 1.00 54.84 905 GLU A N 1
ATOM 7175 C CA . GLU A 1 905 ? 25.830 -4.311 6.518 1.00 54.84 905 GLU A CA 1
ATOM 7176 C C . GLU A 1 905 ? 25.326 -4.174 5.062 1.00 54.84 905 GLU A C 1
ATOM 7178 O O . GLU A 1 905 ? 24.379 -4.840 4.641 1.00 54.84 905 GLU A O 1
ATOM 7183 N N . ASN A 1 906 ? 25.909 -3.285 4.245 1.00 61.81 906 ASN A N 1
ATOM 7184 C CA . ASN A 1 906 ? 25.463 -3.023 2.853 1.00 61.81 906 ASN A CA 1
ATOM 7185 C C . ASN A 1 906 ? 23.990 -2.569 2.713 1.00 61.81 906 ASN A C 1
ATOM 7187 O O . ASN A 1 906 ? 23.451 -2.465 1.601 1.00 61.81 906 ASN A O 1
ATOM 7191 N N . ASN A 1 907 ? 23.333 -2.250 3.826 1.00 72.50 907 ASN A N 1
ATOM 7192 C CA . ASN A 1 907 ? 21.966 -1.766 3.850 1.00 72.50 907 ASN A CA 1
ATOM 7193 C C . ASN A 1 907 ? 21.960 -0.301 3.431 1.00 72.50 907 ASN A C 1
ATOM 7195 O O . ASN A 1 907 ? 22.426 0.581 4.146 1.00 72.50 907 ASN A O 1
ATOM 7199 N N . ILE A 1 908 ? 21.460 -0.047 2.225 1.00 81.31 908 ILE A N 1
ATOM 7200 C CA . ILE A 1 908 ? 21.298 1.306 1.696 1.00 81.31 908 ILE A CA 1
ATOM 7201 C C . ILE A 1 908 ? 19.824 1.592 1.467 1.00 81.31 908 ILE A C 1
ATOM 7203 O O . ILE A 1 908 ? 19.087 0.707 1.037 1.00 81.31 908 ILE A O 1
ATOM 7207 N N . LYS A 1 909 ? 19.375 2.823 1.691 1.00 85.69 909 LYS A N 1
ATOM 7208 C CA . LYS A 1 909 ? 17.997 3.237 1.402 1.00 85.69 909 LYS A CA 1
ATOM 7209 C C . LYS A 1 909 ? 17.968 4.677 0.924 1.00 85.69 909 LYS A C 1
ATOM 7211 O O . LYS A 1 909 ? 18.566 5.541 1.551 1.00 85.69 909 LYS A O 1
ATOM 7216 N N . GLN A 1 910 ? 17.256 4.934 -0.171 1.00 87.62 910 GLN A N 1
ATOM 7217 C CA . GLN A 1 910 ? 17.014 6.300 -0.621 1.00 87.62 910 GLN A CA 1
ATOM 7218 C C . GLN A 1 910 ? 15.853 6.923 0.154 1.00 87.62 910 GLN A C 1
ATOM 7220 O O . GLN A 1 910 ? 14.804 6.284 0.300 1.00 87.62 910 GLN A O 1
ATOM 7225 N N . VAL A 1 911 ? 16.036 8.165 0.596 1.00 88.81 911 VAL A N 1
ATOM 7226 C CA . VAL A 1 911 ? 15.049 8.945 1.351 1.00 88.81 911 VAL A CA 1
ATOM 7227 C C . VAL A 1 911 ? 14.903 10.362 0.780 1.00 88.81 911 VAL A C 1
ATOM 7229 O O . VAL A 1 911 ? 15.865 10.879 0.205 1.00 88.81 911 VAL A O 1
ATOM 7232 N N . PRO A 1 912 ? 13.719 10.991 0.891 1.00 92.12 912 PRO A N 1
ATOM 7233 C CA . PRO A 1 912 ? 13.540 12.404 0.568 1.00 92.12 912 PRO A CA 1
ATOM 7234 C C . PRO A 1 912 ? 14.115 13.296 1.670 1.00 92.12 912 PRO A C 1
ATOM 7236 O O . PRO A 1 912 ? 13.809 13.101 2.846 1.00 92.12 912 PRO A O 1
ATOM 7239 N N . LEU A 1 913 ? 14.910 14.292 1.296 1.00 93.69 913 LEU A N 1
ATOM 7240 C CA . LEU A 1 913 ? 15.572 15.201 2.234 1.00 93.69 913 LEU A CA 1
ATOM 7241 C C . LEU A 1 913 ? 15.122 16.659 2.086 1.00 93.69 913 LEU A C 1
ATOM 7243 O O . LEU A 1 913 ? 15.167 17.415 3.046 1.00 93.69 913 LEU A O 1
ATOM 7247 N N . ALA A 1 914 ? 14.636 17.070 0.922 1.00 94.81 914 ALA A N 1
ATOM 7248 C CA . ALA A 1 914 ? 14.012 18.379 0.796 1.00 94.81 914 ALA A CA 1
ATOM 7249 C C . ALA A 1 914 ? 12.976 18.386 -0.322 1.00 94.81 914 ALA A C 1
ATOM 7251 O O . ALA A 1 914 ? 13.081 17.626 -1.289 1.00 94.81 914 ALA A O 1
ATOM 7252 N N . PHE A 1 915 ? 11.990 19.266 -0.189 1.00 94.56 915 PHE A N 1
ATOM 7253 C CA . PHE A 1 915 ? 10.935 19.470 -1.170 1.00 94.56 915 PHE A CA 1
ATOM 7254 C C . PHE A 1 915 ? 10.878 20.947 -1.549 1.00 94.56 915 PHE A C 1
ATOM 7256 O O . PHE A 1 915 ? 10.934 21.808 -0.679 1.00 94.56 915 PHE A O 1
ATOM 7263 N N . ALA A 1 916 ? 10.725 21.252 -2.832 1.00 95.19 916 ALA A N 1
ATOM 7264 C CA . ALA A 1 916 ? 10.484 22.602 -3.312 1.00 95.19 916 ALA A CA 1
ATOM 7265 C C . ALA A 1 916 ? 9.261 22.618 -4.230 1.00 95.19 916 ALA A C 1
ATOM 7267 O O . ALA A 1 916 ? 9.219 21.941 -5.258 1.00 95.19 916 ALA A O 1
ATOM 7268 N N . LEU A 1 917 ? 8.254 23.399 -3.861 1.00 94.06 917 LEU A N 1
ATOM 7269 C CA . LEU A 1 917 ? 7.094 23.652 -4.698 1.00 94.06 917 LEU A CA 1
ATOM 7270 C C . LEU A 1 917 ? 7.401 24.839 -5.604 1.00 94.06 917 LEU A C 1
ATOM 7272 O O . LEU A 1 917 ? 7.658 25.932 -5.105 1.00 94.06 917 LEU A O 1
ATOM 7276 N N . MET A 1 918 ? 7.401 24.633 -6.920 1.00 93.94 918 MET A N 1
ATOM 7277 C CA . MET A 1 918 ? 7.882 25.634 -7.872 1.00 93.94 918 MET A CA 1
ATOM 7278 C C . MET A 1 918 ? 6.801 26.036 -8.874 1.00 93.94 918 MET A C 1
ATOM 7280 O O . MET A 1 918 ? 6.128 25.192 -9.469 1.00 93.94 918 MET A O 1
ATOM 7284 N N . SER A 1 919 ? 6.652 27.342 -9.092 1.00 93.06 919 SER A N 1
ATOM 7285 C CA . SER A 1 919 ? 5.690 27.916 -10.052 1.00 93.06 919 SER A CA 1
ATOM 7286 C C . SER A 1 919 ? 6.252 28.094 -11.463 1.00 93.06 919 SER A C 1
ATOM 7288 O O . SER A 1 919 ? 5.494 28.253 -12.414 1.00 93.06 919 SER A O 1
ATOM 7290 N N . ARG A 1 920 ? 7.580 28.055 -11.619 1.00 90.94 920 ARG A N 1
ATOM 7291 C CA . ARG A 1 920 ? 8.300 28.138 -12.900 1.00 90.94 920 ARG A CA 1
ATOM 7292 C C . ARG A 1 920 ? 9.566 27.279 -12.850 1.00 90.94 920 ARG A C 1
ATOM 7294 O O . ARG A 1 920 ? 10.095 27.013 -11.776 1.00 90.94 920 ARG A O 1
ATOM 7301 N N . LYS A 1 921 ? 10.055 26.871 -14.023 1.00 89.31 921 LYS A N 1
ATOM 7302 C CA . LYS A 1 921 ? 11.189 25.942 -14.198 1.00 89.31 921 LYS A CA 1
ATOM 7303 C C . LYS A 1 921 ? 12.343 26.516 -15.029 1.00 89.31 921 LYS A C 1
ATOM 7305 O O . LYS A 1 921 ? 12.948 25.828 -15.847 1.00 89.31 921 LYS A O 1
ATOM 7310 N N . ARG A 1 922 ? 12.628 27.817 -14.911 1.00 90.88 922 ARG A N 1
ATOM 7311 C CA . ARG A 1 922 ? 13.749 28.435 -15.640 1.00 90.88 922 ARG A CA 1
ATOM 7312 C C . ARG A 1 922 ? 15.046 28.257 -14.851 1.00 90.88 922 ARG A C 1
ATOM 7314 O O . ARG A 1 922 ? 15.034 28.086 -13.637 1.00 90.88 922 ARG A O 1
ATOM 7321 N N . LYS A 1 923 ? 16.192 28.397 -15.527 1.00 91.75 923 LYS A N 1
ATOM 7322 C CA . LYS A 1 923 ? 17.530 28.344 -14.900 1.00 91.75 923 LYS A CA 1
ATOM 7323 C C . LYS A 1 923 ? 17.634 29.238 -13.656 1.00 91.75 923 LYS A C 1
ATOM 7325 O O . LYS A 1 923 ? 18.195 28.826 -12.647 1.00 91.75 923 LYS A O 1
ATOM 7330 N N . LYS A 1 924 ? 17.081 30.457 -13.717 1.00 93.44 924 LYS A N 1
ATOM 7331 C CA . LYS A 1 924 ? 17.087 31.409 -12.593 1.00 93.44 924 LYS A CA 1
ATOM 7332 C C . LYS A 1 924 ? 16.261 30.944 -11.389 1.00 93.44 924 LYS A C 1
ATOM 7334 O O . LYS A 1 924 ? 16.659 31.214 -10.262 1.00 93.44 924 LYS A O 1
ATOM 7339 N N . ASP A 1 925 ? 15.164 30.224 -11.631 1.00 94.12 925 ASP A N 1
ATOM 7340 C CA . ASP A 1 925 ? 14.293 29.686 -10.585 1.00 94.12 925 ASP A CA 1
ATOM 7341 C C . ASP A 1 925 ? 15.023 28.575 -9.822 1.00 94.12 925 ASP A C 1
ATOM 7343 O O . ASP A 1 925 ? 15.183 28.665 -8.608 1.00 94.12 925 ASP A O 1
ATOM 7347 N N . TYR A 1 926 ? 15.575 27.590 -10.545 1.00 95.38 926 TYR A N 1
ATOM 7348 C CA . TYR A 1 926 ? 16.402 26.538 -9.942 1.00 95.38 926 TYR A CA 1
ATOM 7349 C C . TYR A 1 926 ? 17.612 27.111 -9.206 1.00 95.38 926 TYR A C 1
ATOM 7351 O O . TYR A 1 926 ? 17.896 26.687 -8.092 1.00 95.38 926 TYR A O 1
ATOM 7359 N N . LYS A 1 927 ? 18.295 28.112 -9.782 1.00 95.25 927 LYS A N 1
ATOM 7360 C CA . LYS A 1 927 ? 19.404 28.795 -9.103 1.00 95.25 927 LYS A CA 1
ATOM 7361 C C . LYS A 1 927 ? 18.983 29.398 -7.767 1.00 95.25 927 LYS A C 1
ATOM 7363 O O . LYS A 1 927 ? 19.700 29.240 -6.788 1.00 95.25 927 LYS A O 1
ATOM 7368 N N . LYS A 1 928 ? 17.844 30.096 -7.717 1.00 95.06 928 LYS A N 1
ATOM 7369 C CA . LYS A 1 928 ? 17.357 30.712 -6.476 1.00 95.06 928 LYS A CA 1
ATOM 7370 C C . LYS A 1 928 ? 16.944 29.665 -5.444 1.00 95.06 928 LYS A C 1
ATOM 7372 O O . LYS A 1 928 ? 17.327 29.814 -4.291 1.00 95.06 928 LYS A O 1
ATOM 7377 N N . VAL A 1 929 ? 16.251 28.601 -5.856 1.00 95.81 929 VAL A N 1
ATOM 7378 C CA . VAL A 1 929 ? 15.888 27.486 -4.962 1.00 95.81 929 VAL A CA 1
ATOM 7379 C C . VAL A 1 929 ? 17.134 26.796 -4.402 1.00 95.81 929 VAL A C 1
ATOM 7381 O O . VAL A 1 929 ? 17.232 26.607 -3.196 1.00 95.81 929 VAL A O 1
ATOM 7384 N N . LEU A 1 930 ? 18.114 26.461 -5.244 1.00 94.81 930 LEU A N 1
ATOM 7385 C CA . LEU A 1 930 ? 19.345 25.793 -4.809 1.00 94.81 930 LEU A CA 1
ATOM 7386 C C . LEU A 1 930 ? 20.238 26.700 -3.951 1.00 94.81 930 LEU A C 1
ATOM 7388 O O . LEU A 1 930 ? 20.792 26.227 -2.968 1.00 94.81 930 LEU A O 1
ATOM 7392 N N . ASN A 1 931 ? 20.336 27.997 -4.257 1.00 94.19 931 ASN A N 1
ATOM 7393 C CA . ASN A 1 931 ? 21.040 28.945 -3.387 1.00 94.19 931 ASN A CA 1
ATOM 7394 C C . ASN A 1 931 ? 20.371 29.071 -2.019 1.00 94.19 931 ASN A C 1
ATOM 7396 O O . ASN A 1 931 ? 21.066 29.071 -1.012 1.00 94.19 931 ASN A O 1
ATOM 7400 N N . ALA A 1 932 ? 19.037 29.135 -1.974 1.00 94.62 932 ALA A N 1
ATOM 7401 C CA . ALA A 1 932 ? 18.315 29.143 -0.708 1.00 94.62 932 ALA A CA 1
ATOM 7402 C C . ALA A 1 932 ? 18.571 27.855 0.090 1.00 94.62 932 ALA A C 1
ATOM 7404 O O . ALA A 1 932 ? 18.785 27.925 1.294 1.00 94.62 932 ALA A O 1
ATOM 7405 N N . MET A 1 933 ? 18.640 26.693 -0.575 1.00 92.88 933 MET A N 1
ATOM 7406 C CA . MET A 1 933 ? 19.062 25.449 0.079 1.00 92.88 933 MET A CA 1
ATOM 7407 C C . MET A 1 933 ? 20.482 25.554 0.642 1.00 92.88 933 MET A C 1
ATOM 7409 O O . MET A 1 933 ? 20.691 25.163 1.780 1.00 92.88 933 MET A O 1
ATOM 7413 N N . LEU A 1 934 ? 21.444 26.113 -0.098 1.00 91.06 934 LEU A N 1
ATOM 7414 C CA . LEU A 1 934 ? 22.818 26.305 0.390 1.00 91.06 934 LEU A CA 1
ATOM 7415 C C . LEU A 1 934 ? 22.894 27.219 1.617 1.00 91.06 934 LEU A C 1
ATOM 7417 O O . LEU A 1 934 ? 23.708 26.979 2.501 1.00 91.06 934 LEU A O 1
ATOM 7421 N N . THR A 1 935 ? 22.018 28.220 1.716 1.00 92.94 935 THR A N 1
ATOM 7422 C CA . THR A 1 935 ? 21.900 29.041 2.929 1.00 92.94 935 THR A CA 1
ATOM 7423 C C . THR A 1 935 ? 21.401 28.228 4.130 1.00 92.94 935 THR A C 1
ATOM 7425 O O . THR A 1 935 ? 21.827 28.486 5.250 1.00 92.94 935 THR A O 1
ATOM 7428 N N . LEU A 1 936 ? 20.540 27.227 3.911 1.00 92.12 936 LEU A N 1
ATOM 7429 C CA . LEU A 1 936 ? 20.054 26.326 4.967 1.00 92.12 936 LEU A CA 1
ATOM 7430 C C . LEU A 1 936 ? 21.085 25.258 5.379 1.00 92.12 936 LEU A C 1
ATOM 7432 O O . LEU A 1 936 ? 20.989 24.714 6.476 1.00 92.12 936 LEU A O 1
ATOM 7436 N N . ILE A 1 937 ? 22.043 24.927 4.506 1.00 91.69 937 ILE A N 1
ATOM 7437 C CA . ILE A 1 937 ? 23.091 23.917 4.738 1.00 91.69 937 ILE A CA 1
ATOM 7438 C C . ILE A 1 937 ? 24.479 24.463 4.357 1.00 91.69 937 ILE A C 1
ATOM 7440 O O . ILE A 1 937 ? 24.996 24.151 3.280 1.00 91.69 937 ILE A O 1
ATOM 7444 N N . PRO A 1 938 ? 25.097 25.275 5.235 1.00 77.69 938 PRO A N 1
ATOM 7445 C CA . PRO A 1 938 ? 26.327 25.998 4.914 1.00 77.69 938 PRO A CA 1
ATOM 7446 C C . PRO A 1 938 ? 27.547 25.095 4.645 1.00 77.69 938 PRO A C 1
ATOM 7448 O O . PRO A 1 938 ? 28.413 25.473 3.862 1.00 77.69 938 PRO A O 1
ATOM 7451 N N . GLU A 1 939 ? 27.609 23.884 5.209 1.00 82.88 939 GLU A N 1
ATOM 7452 C CA . GLU A 1 939 ? 28.723 22.931 5.023 1.00 82.88 939 GLU A CA 1
ATOM 7453 C C . GLU A 1 939 ? 28.408 21.833 3.988 1.00 82.88 939 GLU A C 1
ATOM 7455 O O . GLU A 1 939 ? 28.521 20.630 4.247 1.00 82.88 939 GLU A O 1
ATOM 7460 N N . CYS A 1 940 ? 27.971 22.236 2.795 1.00 83.56 940 CYS A N 1
ATOM 7461 C CA . CYS A 1 940 ? 27.491 21.305 1.777 1.00 83.56 940 CYS A CA 1
ATOM 7462 C C . CYS A 1 940 ? 28.595 20.352 1.262 1.00 83.56 940 CYS A C 1
ATOM 7464 O O . CYS A 1 940 ? 29.458 20.743 0.480 1.00 83.56 940 CYS A O 1
ATOM 7466 N N . ASN A 1 941 ? 28.517 19.064 1.621 1.00 88.50 941 ASN A N 1
ATOM 7467 C CA . ASN A 1 941 ? 29.498 18.036 1.230 1.00 88.50 941 ASN A CA 1
ATOM 7468 C C . ASN A 1 941 ? 29.162 17.299 -0.080 1.00 88.50 941 ASN A C 1
ATOM 7470 O O . ASN A 1 941 ? 29.625 16.175 -0.316 1.00 88.50 941 ASN A O 1
ATOM 7474 N N . VAL A 1 942 ? 28.303 17.874 -0.922 1.00 92.88 942 VAL A N 1
ATOM 7475 C CA . VAL A 1 942 ? 27.863 17.216 -2.154 1.00 92.88 942 VAL A CA 1
ATOM 7476 C C . VAL A 1 942 ? 29.000 17.159 -3.176 1.00 92.88 942 VAL A C 1
ATOM 7478 O O . VAL A 1 942 ? 29.615 18.160 -3.522 1.00 92.88 942 VAL A O 1
ATOM 7481 N N . GLN A 1 943 ? 29.273 15.960 -3.682 1.00 93.94 943 GLN A N 1
ATOM 7482 C CA . GLN A 1 943 ? 30.322 15.703 -4.677 1.00 93.94 943 GLN A CA 1
ATOM 7483 C C . GLN A 1 943 ? 29.732 15.319 -6.033 1.00 93.94 943 GLN A C 1
ATOM 7485 O O . GLN A 1 943 ? 30.386 15.455 -7.066 1.00 93.94 943 GLN A O 1
ATOM 7490 N N . LYS A 1 944 ? 28.500 14.800 -6.034 1.00 92.88 944 LYS A N 1
ATOM 7491 C CA . LYS A 1 944 ? 27.849 14.248 -7.219 1.00 92.88 944 LYS A CA 1
ATOM 7492 C C . LYS A 1 944 ? 26.359 14.565 -7.248 1.00 92.88 944 LYS A C 1
ATOM 7494 O O . LYS A 1 944 ? 25.664 14.380 -6.249 1.00 92.88 944 LYS A O 1
ATOM 7499 N N . PHE A 1 945 ? 25.856 14.930 -8.420 1.00 92.44 945 PHE A N 1
ATOM 7500 C CA . PHE A 1 945 ? 24.430 15.093 -8.682 1.00 92.44 945 PHE A CA 1
ATOM 7501 C C . PHE A 1 945 ? 23.956 14.074 -9.711 1.00 92.44 945 PHE A C 1
ATOM 7503 O O . PHE A 1 945 ? 24.576 13.913 -10.758 1.00 92.44 945 PHE A O 1
ATOM 7510 N N . VAL A 1 946 ? 22.842 13.404 -9.423 1.00 90.81 946 VAL A N 1
ATOM 7511 C CA . VAL A 1 946 ? 22.145 12.526 -10.365 1.00 90.81 946 VAL A CA 1
ATOM 7512 C C . VAL A 1 946 ? 20.794 13.148 -10.680 1.00 90.81 946 VAL A C 1
ATOM 7514 O O . VAL A 1 946 ? 19.984 13.351 -9.775 1.00 90.81 946 VAL A O 1
ATOM 7517 N N . MET A 1 947 ? 20.556 13.465 -11.949 1.00 90.19 947 MET A N 1
ATOM 7518 C CA . MET A 1 947 ? 19.362 14.199 -12.366 1.00 90.19 947 MET A CA 1
ATOM 7519 C C . MET A 1 947 ? 18.883 13.800 -13.761 1.00 90.19 947 MET A C 1
ATOM 7521 O O . MET A 1 947 ? 19.570 13.118 -14.529 1.00 90.19 947 MET A O 1
ATOM 7525 N N . ASP A 1 948 ? 17.684 14.258 -14.083 1.00 88.38 948 ASP A N 1
ATOM 7526 C CA . ASP A 1 948 ? 17.082 14.123 -15.402 1.00 88.38 948 ASP A CA 1
ATOM 7527 C C . ASP A 1 948 ? 17.653 15.143 -16.388 1.00 88.38 948 ASP A C 1
ATOM 7529 O O . ASP A 1 948 ? 18.291 16.120 -16.001 1.00 88.38 948 ASP A O 1
ATOM 7533 N N . PHE A 1 949 ? 17.428 14.935 -17.687 1.00 88.12 949 PHE A N 1
ATOM 7534 C CA . PHE A 1 949 ? 17.974 15.778 -18.758 1.00 88.12 949 PHE A CA 1
ATOM 7535 C C . PHE A 1 949 ? 17.165 17.065 -18.975 1.00 88.12 949 PHE A C 1
ATOM 7537 O O . PHE A 1 949 ? 16.709 17.368 -20.077 1.00 88.12 949 PHE A O 1
ATOM 7544 N N . GLU A 1 950 ? 16.974 17.836 -17.904 1.00 89.06 950 GLU A N 1
ATOM 7545 C CA . GLU A 1 950 ? 16.357 19.158 -17.962 1.00 89.06 950 GLU A CA 1
ATOM 7546 C C . GLU A 1 950 ? 17.425 20.254 -18.069 1.00 89.06 950 GLU A C 1
ATOM 7548 O O . GLU A 1 950 ? 18.147 20.546 -17.116 1.00 89.06 950 GLU A O 1
ATOM 7553 N N . ILE A 1 951 ? 17.489 20.910 -19.232 1.00 88.69 951 ILE A N 1
ATOM 7554 C CA . ILE A 1 951 ? 18.492 21.941 -19.564 1.00 88.69 951 ILE A CA 1
ATOM 7555 C C . ILE A 1 951 ? 18.593 23.026 -18.480 1.00 88.69 951 ILE A C 1
ATOM 7557 O O . ILE A 1 951 ? 19.694 23.446 -18.115 1.00 88.69 951 ILE A O 1
ATOM 7561 N N . ALA A 1 952 ? 17.452 23.482 -17.952 1.00 89.94 952 ALA A N 1
ATOM 7562 C CA . ALA A 1 952 ? 17.395 24.539 -16.947 1.00 89.94 952 ALA A CA 1
ATOM 7563 C C . ALA A 1 952 ? 18.029 24.123 -15.610 1.00 89.94 952 ALA A C 1
ATOM 7565 O O . ALA A 1 952 ? 18.780 24.916 -15.035 1.00 89.94 952 ALA A O 1
ATOM 7566 N N . LEU A 1 953 ? 17.764 22.895 -15.150 1.00 92.19 953 LEU A N 1
ATOM 7567 C CA . LEU A 1 953 ? 18.325 22.343 -13.917 1.00 92.19 953 LEU A CA 1
ATOM 7568 C C . LEU A 1 953 ? 19.831 22.100 -14.064 1.00 92.19 953 LEU A C 1
ATOM 7570 O O . LEU A 1 953 ? 20.603 22.591 -13.244 1.00 92.19 953 LEU A O 1
ATOM 7574 N N . TRP A 1 954 ? 20.262 21.455 -15.154 1.00 92.31 954 TRP A N 1
ATOM 7575 C CA . TRP A 1 954 ? 21.685 21.238 -15.454 1.00 92.31 954 TRP A CA 1
ATOM 7576 C C . TRP A 1 954 ? 22.466 22.548 -15.482 1.00 92.31 954 TRP A C 1
ATOM 7578 O O . TRP A 1 954 ? 23.500 22.689 -14.832 1.00 92.31 954 TRP A O 1
ATOM 7588 N N . SER A 1 955 ? 21.937 23.545 -16.192 1.00 91.69 955 SER A N 1
ATOM 7589 C CA . SER A 1 955 ? 22.569 24.860 -16.296 1.00 91.69 955 SER A CA 1
ATOM 7590 C C . SER A 1 955 ? 22.636 25.593 -14.953 1.00 91.69 955 SER A C 1
ATOM 7592 O O . SER A 1 955 ? 23.539 26.406 -14.743 1.00 91.69 955 SER A O 1
ATOM 7594 N N . ALA A 1 956 ? 21.666 25.370 -14.061 1.00 94.31 956 ALA A N 1
ATOM 7595 C CA . ALA A 1 956 ? 21.674 25.935 -12.717 1.00 94.31 956 ALA A CA 1
ATOM 7596 C C . ALA A 1 956 ? 22.726 25.245 -11.840 1.00 94.31 956 ALA A C 1
ATOM 7598 O O . ALA A 1 956 ? 23.553 25.941 -11.255 1.00 94.31 956 ALA A O 1
ATOM 7599 N N . VAL A 1 957 ? 22.750 23.908 -11.821 1.00 93.56 957 VAL A N 1
ATOM 7600 C CA . VAL A 1 957 ? 23.691 23.120 -11.011 1.00 93.56 957 VAL A CA 1
ATOM 7601 C C . VAL A 1 957 ? 25.131 23.329 -11.470 1.00 93.56 957 VAL A C 1
ATOM 7603 O O . VAL A 1 957 ? 25.954 23.665 -10.629 1.00 93.56 957 VAL A O 1
ATOM 7606 N N . ARG A 1 958 ? 25.440 23.269 -12.777 1.00 92.31 958 ARG A N 1
ATOM 7607 C CA . ARG A 1 958 ? 26.800 23.556 -13.293 1.00 92.31 958 ARG A CA 1
ATOM 7608 C C . ARG A 1 958 ? 27.316 24.926 -12.859 1.00 92.31 958 ARG A C 1
ATOM 7610 O O . ARG A 1 958 ? 28.501 25.104 -12.621 1.00 92.31 958 ARG A O 1
ATOM 7617 N N . SER A 1 959 ? 26.419 25.906 -12.766 1.00 93.31 959 SER A N 1
ATOM 7618 C CA . SER A 1 959 ? 26.797 27.260 -12.375 1.00 93.31 959 SER A CA 1
ATOM 7619 C C . SER A 1 959 ? 26.978 27.442 -10.870 1.00 93.31 959 SER A C 1
ATOM 7621 O O . SER A 1 959 ? 27.638 28.404 -10.493 1.00 93.31 959 SER A O 1
ATOM 7623 N N . LEU A 1 960 ? 26.341 26.620 -10.034 1.00 92.56 960 LEU A N 1
ATOM 7624 C CA . LEU A 1 960 ? 26.444 26.706 -8.572 1.00 92.56 960 LEU A CA 1
ATOM 7625 C C . LEU A 1 960 ? 27.489 25.739 -8.006 1.00 92.56 960 LEU A C 1
ATOM 7627 O O . LEU A 1 960 ? 28.107 26.032 -6.992 1.00 92.56 960 LEU A O 1
ATOM 7631 N N . PHE A 1 961 ? 27.706 24.612 -8.681 1.00 92.25 961 PHE A N 1
ATOM 7632 C CA . PHE A 1 961 ? 28.595 23.532 -8.269 1.00 92.25 961 PHE A CA 1
ATOM 7633 C C . PHE A 1 961 ? 29.540 23.152 -9.421 1.00 92.25 961 PHE A C 1
ATOM 7635 O O . PHE A 1 961 ? 29.426 22.054 -9.968 1.00 92.25 961 PHE A O 1
ATOM 7642 N N . PRO A 1 962 ? 30.469 24.040 -9.821 1.00 88.38 962 PRO A N 1
ATOM 7643 C CA . PRO A 1 962 ? 31.326 23.813 -10.989 1.00 88.38 962 PRO A CA 1
ATOM 7644 C C . PRO A 1 962 ? 32.274 22.614 -10.830 1.00 88.38 962 PRO A C 1
ATOM 7646 O O . PRO A 1 962 ? 32.690 22.033 -11.825 1.00 88.38 962 PRO A O 1
ATOM 7649 N N . VAL A 1 963 ? 32.597 22.231 -9.589 1.00 89.81 963 VAL A N 1
ATOM 7650 C CA . VAL A 1 963 ? 33.516 21.121 -9.271 1.00 89.81 963 VAL A CA 1
ATOM 7651 C C . VAL A 1 963 ? 32.781 19.784 -9.082 1.00 89.81 963 VAL A C 1
ATOM 7653 O O . VAL A 1 963 ? 33.399 18.722 -9.115 1.00 89.81 963 VAL A O 1
ATOM 7656 N N . ALA A 1 964 ? 31.460 19.795 -8.878 1.00 91.81 964 ALA A N 1
ATOM 7657 C CA . ALA A 1 964 ? 30.713 18.567 -8.617 1.00 91.81 964 ALA A CA 1
ATOM 7658 C C . ALA A 1 964 ? 30.528 17.735 -9.896 1.00 91.81 964 ALA A C 1
ATOM 7660 O O . ALA A 1 964 ? 30.268 18.270 -10.973 1.00 91.81 964 ALA A O 1
ATOM 7661 N N . LYS A 1 965 ? 30.574 16.404 -9.773 1.00 91.94 965 LYS A N 1
ATOM 7662 C CA . LYS A 1 965 ? 30.281 15.494 -10.888 1.00 91.94 965 LYS A CA 1
ATOM 7663 C C . LYS A 1 965 ? 28.782 15.512 -11.185 1.00 91.94 965 LYS A C 1
ATOM 7665 O O . LYS A 1 965 ? 27.978 15.110 -10.341 1.00 91.94 965 LYS A O 1
ATOM 7670 N N . LEU A 1 966 ? 28.389 15.918 -12.388 1.00 91.94 966 LEU A N 1
ATOM 7671 C CA . LEU A 1 966 ? 27.007 15.786 -12.847 1.00 91.94 966 LEU A CA 1
ATOM 7672 C C . LEU A 1 966 ? 26.831 14.461 -13.583 1.00 91.94 966 LEU A C 1
ATOM 7674 O O . LEU A 1 966 ? 27.688 14.049 -14.361 1.00 91.94 966 LEU A O 1
ATOM 7678 N N . GLN A 1 967 ? 25.711 13.792 -13.321 1.00 91.06 967 GLN A N 1
ATOM 7679 C CA . GLN A 1 967 ? 25.374 12.540 -13.972 1.00 91.06 967 GLN A CA 1
ATOM 7680 C C . GLN A 1 967 ? 23.899 12.479 -14.379 1.00 91.06 967 GLN A C 1
ATOM 7682 O O . GLN A 1 967 ? 22.992 12.697 -13.575 1.00 91.06 967 GLN A O 1
ATOM 7687 N N . GLY A 1 968 ? 23.663 12.115 -15.633 1.00 89.31 968 GLY A N 1
ATOM 7688 C CA . GLY A 1 968 ? 22.348 11.856 -16.192 1.00 89.31 968 GLY A CA 1
ATOM 7689 C C . GLY A 1 968 ? 21.787 10.488 -15.808 1.00 89.31 968 GLY A C 1
ATOM 7690 O O . GLY A 1 968 ? 22.508 9.504 -15.619 1.00 89.31 968 GLY A O 1
ATOM 7691 N N . CYS A 1 969 ? 20.464 10.401 -15.709 1.00 86.19 969 CYS A N 1
ATOM 7692 C CA . CYS A 1 969 ? 19.777 9.150 -15.413 1.00 86.19 969 CYS A CA 1
ATOM 7693 C C . CYS A 1 969 ? 19.663 8.243 -16.656 1.00 86.19 969 CYS A C 1
ATOM 7695 O O . CYS A 1 969 ? 18.971 8.585 -17.617 1.00 86.19 969 CYS A O 1
ATOM 7697 N N . ALA A 1 970 ? 20.228 7.027 -16.622 1.00 84.88 970 ALA A N 1
ATOM 7698 C CA . ALA A 1 970 ? 20.158 6.095 -17.760 1.00 84.88 970 ALA A CA 1
ATOM 7699 C C . ALA A 1 970 ? 18.724 5.661 -18.114 1.00 84.88 970 ALA A C 1
ATOM 7701 O O . ALA A 1 970 ? 18.431 5.328 -19.266 1.00 84.88 970 ALA A O 1
ATOM 7702 N N . PHE A 1 971 ? 17.810 5.675 -17.138 1.00 82.25 971 PHE A N 1
ATOM 7703 C CA . PHE A 1 971 ? 16.394 5.421 -17.392 1.00 82.25 971 PHE A CA 1
ATOM 7704 C C . PHE A 1 971 ? 15.780 6.513 -18.273 1.00 82.25 971 PHE A C 1
ATOM 7706 O O . PHE A 1 971 ? 15.181 6.198 -19.301 1.00 82.25 971 PHE A O 1
ATOM 7713 N N . HIS A 1 972 ? 15.988 7.784 -17.924 1.00 84.19 972 HIS A N 1
ATOM 7714 C CA . HIS A 1 972 ? 15.484 8.917 -18.699 1.00 84.19 972 HIS A CA 1
ATOM 7715 C C . HIS A 1 972 ? 16.162 9.052 -20.056 1.00 84.19 972 HIS A C 1
ATOM 7717 O O . HIS A 1 972 ? 15.487 9.363 -21.034 1.00 84.19 972 HIS A O 1
ATOM 7723 N N . TRP A 1 973 ? 17.446 8.708 -20.145 1.00 89.25 973 TRP A N 1
ATOM 7724 C CA . TRP A 1 973 ? 18.131 8.583 -21.426 1.00 89.25 973 TRP A CA 1
ATOM 7725 C C . TRP A 1 973 ? 17.449 7.516 -22.305 1.00 89.25 973 TRP A C 1
ATOM 7727 O O . TRP A 1 973 ? 17.042 7.798 -23.430 1.00 89.25 973 TRP A O 1
ATOM 7737 N N . THR A 1 974 ? 17.181 6.319 -21.760 1.00 88.81 974 THR A N 1
ATOM 7738 C CA . THR A 1 974 ? 16.520 5.229 -22.510 1.00 88.81 974 THR A CA 1
ATOM 7739 C C . THR A 1 974 ? 15.111 5.638 -22.941 1.00 88.81 974 THR A C 1
ATOM 7741 O O . THR A 1 974 ? 14.686 5.344 -24.059 1.00 88.81 974 THR A O 1
ATOM 7744 N N . GLN A 1 975 ? 14.380 6.347 -22.073 1.00 87.94 975 GLN A N 1
ATOM 7745 C CA . GLN A 1 975 ? 13.069 6.896 -22.407 1.00 87.94 975 GLN A CA 1
ATOM 7746 C C . GLN A 1 975 ? 13.137 7.946 -23.517 1.00 87.94 975 GLN A C 1
ATOM 7748 O O . GLN A 1 975 ? 12.268 7.940 -24.385 1.00 87.94 975 GLN A O 1
ATOM 7753 N N . ALA A 1 976 ? 14.129 8.839 -23.504 1.00 90.19 976 ALA A N 1
ATOM 7754 C CA . ALA A 1 976 ? 14.295 9.857 -24.536 1.00 90.19 976 ALA A CA 1
ATOM 7755 C C . ALA A 1 976 ? 14.533 9.211 -25.908 1.00 90.19 976 ALA A C 1
ATOM 7757 O O . ALA A 1 976 ? 13.807 9.513 -26.860 1.00 90.19 976 ALA A O 1
ATOM 7758 N N . ILE A 1 977 ? 15.448 8.235 -25.978 1.00 92.31 977 ILE A N 1
ATOM 7759 C CA . ILE A 1 977 ? 15.687 7.458 -27.200 1.00 92.31 977 ILE A CA 1
ATOM 7760 C C . ILE A 1 977 ? 14.413 6.721 -27.630 1.00 92.31 977 ILE A C 1
ATOM 7762 O O . ILE A 1 977 ? 14.030 6.782 -28.797 1.00 92.31 977 ILE A O 1
ATOM 7766 N N . TRP A 1 978 ? 13.697 6.073 -26.705 1.00 93.19 978 TRP A N 1
ATOM 7767 C CA . TRP A 1 978 ? 12.467 5.347 -27.035 1.00 93.19 978 TRP A CA 1
ATOM 7768 C C . TRP A 1 978 ? 11.346 6.255 -27.558 1.00 93.19 978 TRP A C 1
ATOM 7770 O O . TRP A 1 978 ? 10.682 5.903 -28.529 1.00 93.19 978 TRP A O 1
ATOM 7780 N N . ARG A 1 979 ? 11.153 7.445 -26.975 1.00 92.44 979 ARG A N 1
ATOM 7781 C CA . ARG A 1 979 ? 10.175 8.430 -27.470 1.00 92.44 979 ARG A CA 1
ATOM 7782 C C . ARG A 1 979 ? 10.507 8.872 -28.894 1.00 92.44 979 ARG A C 1
ATOM 7784 O O . ARG A 1 979 ? 9.596 8.994 -29.709 1.00 92.44 979 ARG A O 1
ATOM 7791 N N . LYS A 1 980 ? 11.794 9.051 -29.217 1.00 94.12 980 LYS A N 1
ATOM 7792 C CA . LYS A 1 980 ? 12.227 9.367 -30.585 1.00 94.12 980 LYS A CA 1
ATOM 7793 C C . LYS A 1 980 ? 12.014 8.186 -31.540 1.00 94.12 980 LYS A C 1
ATOM 7795 O O . LYS A 1 980 ? 11.497 8.375 -32.633 1.00 94.12 980 LYS A O 1
ATOM 7800 N N . VAL A 1 981 ? 12.316 6.957 -31.115 1.00 92.75 981 VAL A N 1
ATOM 7801 C CA . VAL A 1 981 ? 11.993 5.729 -31.873 1.00 92.75 981 VAL A CA 1
ATOM 7802 C C . VAL A 1 981 ? 10.491 5.652 -32.179 1.00 92.75 981 VAL A C 1
ATOM 7804 O O . VAL A 1 981 ? 10.101 5.306 -33.293 1.00 92.75 981 VAL A O 1
ATOM 7807 N N . GLN A 1 982 ? 9.631 5.997 -31.218 1.00 93.31 982 GLN A N 1
ATOM 7808 C CA . GLN A 1 982 ? 8.182 6.029 -31.417 1.00 93.31 982 GLN A CA 1
ATOM 7809 C C . GLN A 1 982 ? 7.751 7.117 -32.407 1.00 93.31 982 GLN A C 1
ATOM 7811 O O . GLN A 1 982 ? 6.949 6.826 -33.293 1.00 93.31 982 GLN A O 1
ATOM 7816 N N . SER A 1 983 ? 8.280 8.340 -32.288 1.00 94.31 983 SER A N 1
ATOM 7817 C CA . SER A 1 983 ? 7.894 9.448 -33.172 1.00 94.31 983 SER A CA 1
ATOM 7818 C C . SER A 1 983 ? 8.342 9.250 -34.621 1.00 94.31 983 SER A C 1
ATOM 7820 O O . SER A 1 983 ? 7.662 9.713 -35.527 1.00 94.31 983 SER A O 1
ATOM 7822 N N . LEU A 1 984 ? 9.430 8.509 -34.843 1.00 92.94 984 LEU A N 1
ATOM 7823 C CA . LEU A 1 984 ? 9.930 8.132 -36.169 1.00 92.94 984 LEU A CA 1
ATOM 7824 C C . LEU A 1 984 ? 9.232 6.889 -36.761 1.00 92.94 984 LEU A C 1
ATOM 7826 O O . LEU A 1 984 ? 9.662 6.362 -37.783 1.00 92.94 984 LEU A O 1
ATOM 7830 N N . GLY A 1 985 ? 8.197 6.352 -36.102 1.00 90.56 985 GLY A N 1
ATOM 7831 C CA . GLY A 1 985 ? 7.474 5.160 -36.566 1.00 90.56 985 GLY A CA 1
ATOM 7832 C C . GLY A 1 985 ? 8.255 3.842 -36.441 1.00 90.56 985 GLY A C 1
ATOM 7833 O O . GLY A 1 985 ? 7.770 2.790 -36.861 1.00 90.56 985 GLY A O 1
ATOM 7834 N N . LEU A 1 986 ? 9.433 3.853 -35.808 1.00 89.56 986 LEU A N 1
ATOM 7835 C CA . LEU A 1 986 ? 10.313 2.688 -35.659 1.00 89.56 986 LEU A CA 1
ATOM 7836 C C . LEU A 1 986 ? 9.829 1.682 -34.598 1.00 89.56 986 LEU A C 1
ATOM 7838 O O . LEU A 1 986 ? 10.353 0.571 -34.531 1.00 89.56 986 LEU A O 1
ATOM 7842 N N . ALA A 1 987 ? 8.802 2.010 -33.805 1.00 90.19 987 ALA A N 1
ATOM 7843 C CA . ALA A 1 987 ? 8.246 1.106 -32.792 1.00 90.19 987 ALA A CA 1
ATOM 7844 C C . ALA A 1 987 ? 7.656 -0.191 -33.388 1.00 90.19 987 ALA A C 1
ATOM 7846 O O . ALA A 1 987 ? 7.828 -1.266 -32.816 1.00 90.19 987 ALA A O 1
ATOM 7847 N N . GLY A 1 988 ? 6.997 -0.115 -34.551 1.00 88.19 988 GLY A N 1
ATOM 7848 C CA . GLY A 1 988 ? 6.494 -1.294 -35.268 1.00 88.19 988 GLY A CA 1
ATOM 7849 C C . GLY A 1 988 ? 7.627 -2.199 -35.779 1.00 88.19 988 GLY A C 1
ATOM 7850 O O . GLY A 1 988 ? 7.656 -3.383 -35.425 1.00 88.19 988 GLY A O 1
ATOM 7851 N N . PRO A 1 989 ? 8.588 -1.657 -36.557 1.00 86.88 989 PRO A N 1
ATOM 7852 C CA . PRO A 1 989 ? 9.798 -2.365 -36.976 1.00 86.88 989 PRO A CA 1
ATOM 7853 C C . PRO A 1 989 ? 10.607 -2.959 -35.817 1.00 86.88 989 PRO A C 1
ATOM 7855 O O . PRO A 1 989 ? 11.056 -4.094 -35.917 1.00 86.88 989 PRO A O 1
ATOM 7858 N N . TYR A 1 990 ? 10.733 -2.259 -34.688 1.00 88.00 990 TYR A N 1
ATOM 7859 C CA . TYR A 1 990 ? 11.419 -2.758 -33.490 1.00 88.00 990 TYR A CA 1
ATOM 7860 C C . TYR A 1 990 ? 10.814 -4.060 -32.929 1.00 88.00 990 TYR A C 1
ATOM 7862 O O . TYR A 1 990 ? 11.533 -4.901 -32.386 1.00 88.00 990 TYR A O 1
ATOM 7870 N N . VAL A 1 991 ? 9.493 -4.240 -33.034 1.00 86.31 991 VAL A N 1
ATOM 7871 C CA . VAL A 1 991 ? 8.801 -5.452 -32.556 1.00 86.31 991 VAL A CA 1
ATOM 7872 C C . VAL A 1 991 ? 8.876 -6.583 -33.584 1.00 86.31 991 VAL A C 1
ATOM 7874 O O . VAL A 1 991 ? 9.024 -7.741 -33.204 1.00 86.31 991 VAL A O 1
ATOM 7877 N N . LYS A 1 992 ? 8.773 -6.257 -34.878 1.00 84.75 992 LYS A N 1
ATOM 7878 C CA . LYS A 1 992 ? 8.625 -7.244 -35.962 1.00 84.75 992 LYS A CA 1
ATOM 7879 C C . LYS A 1 992 ? 9.943 -7.671 -36.614 1.00 84.75 992 LYS A C 1
ATOM 7881 O O . LYS A 1 992 ? 10.008 -8.762 -37.166 1.00 84.75 992 LYS A O 1
ATOM 7886 N N . HIS A 1 993 ? 10.975 -6.828 -36.578 1.00 85.38 993 HIS A N 1
ATOM 7887 C CA . HIS A 1 993 ? 12.213 -7.023 -37.329 1.00 85.38 993 HIS A CA 1
ATOM 7888 C C . HIS A 1 993 ? 13.430 -7.088 -36.399 1.00 85.38 993 HIS A C 1
ATOM 7890 O O . HIS A 1 993 ? 13.855 -6.092 -35.808 1.00 85.38 993 HIS A O 1
ATOM 7896 N N . ARG A 1 994 ? 14.016 -8.285 -36.284 1.00 85.44 994 ARG A N 1
ATOM 7897 C CA . ARG A 1 994 ? 15.115 -8.577 -35.351 1.00 85.44 994 ARG A CA 1
ATOM 7898 C C . ARG A 1 994 ? 16.378 -7.727 -35.588 1.00 85.44 994 ARG A C 1
ATOM 7900 O O . ARG A 1 994 ? 16.885 -7.196 -34.605 1.00 85.44 994 ARG A O 1
ATOM 7907 N N . PRO A 1 995 ? 16.851 -7.489 -36.829 1.00 86.44 995 PRO A N 1
ATOM 7908 C CA . PRO A 1 995 ? 17.992 -6.597 -37.061 1.00 86.44 995 PRO A CA 1
ATOM 7909 C C . PRO A 1 995 ? 17.760 -5.160 -36.573 1.00 86.44 995 PRO A C 1
ATOM 7911 O O . PRO A 1 995 ? 18.633 -4.574 -35.939 1.00 86.44 995 PRO A O 1
ATOM 7914 N N . THR A 1 996 ? 16.564 -4.604 -36.800 1.00 85.19 996 THR A N 1
ATOM 7915 C CA . THR A 1 996 ? 16.204 -3.259 -36.315 1.00 85.19 996 THR A CA 1
ATOM 7916 C C . THR A 1 996 ? 16.126 -3.232 -34.792 1.00 85.19 996 THR A C 1
ATOM 7918 O O . THR A 1 996 ? 16.607 -2.292 -34.163 1.00 85.19 996 THR A O 1
ATOM 7921 N N . GLN A 1 997 ? 15.569 -4.284 -34.187 1.00 89.06 997 GLN A N 1
ATOM 7922 C CA . GLN A 1 997 ? 15.535 -4.444 -32.738 1.00 89.06 997 GLN A CA 1
ATOM 7923 C C . GLN A 1 997 ? 16.942 -4.461 -32.128 1.00 89.06 997 GLN A C 1
ATOM 7925 O O . GLN A 1 997 ? 17.202 -3.733 -31.169 1.00 89.06 997 GLN A O 1
ATOM 7930 N N . ASP A 1 998 ? 17.842 -5.276 -32.677 1.00 88.62 998 ASP A N 1
ATOM 7931 C CA . ASP A 1 998 ? 19.209 -5.428 -32.180 1.00 88.62 998 ASP A CA 1
ATOM 7932 C C . ASP A 1 998 ? 20.025 -4.142 -32.365 1.00 88.62 998 ASP A C 1
ATOM 7934 O O . ASP A 1 998 ? 20.802 -3.779 -31.482 1.00 88.62 998 ASP A O 1
ATOM 7938 N N . TYR A 1 999 ? 19.816 -3.420 -33.469 1.00 89.75 999 TYR A N 1
ATOM 7939 C CA . TYR A 1 999 ? 20.475 -2.140 -33.730 1.00 89.75 999 TYR A CA 1
ATOM 7940 C C . TYR A 1 999 ? 20.007 -1.044 -32.760 1.00 89.75 999 TYR A C 1
ATOM 7942 O O . TYR A 1 999 ? 20.824 -0.403 -32.102 1.00 89.75 999 TYR A O 1
ATOM 7950 N N . VAL A 1 1000 ? 18.691 -0.883 -32.573 1.00 90.69 1000 VAL A N 1
ATOM 7951 C CA . VAL A 1 1000 ? 18.136 0.086 -31.608 1.00 90.69 1000 VAL A CA 1
ATOM 7952 C C . VAL A 1 1000 ? 18.547 -0.259 -30.174 1.00 90.69 1000 VAL A C 1
ATOM 7954 O O . VAL A 1 1000 ? 18.831 0.640 -29.387 1.00 90.69 1000 VAL A O 1
ATOM 7957 N N . ARG A 1 1001 ? 18.635 -1.548 -29.816 1.00 92.25 1001 ARG A N 1
ATOM 7958 C CA . ARG A 1 1001 ? 19.144 -1.970 -28.500 1.00 92.25 1001 ARG A CA 1
ATOM 7959 C C . ARG A 1 1001 ? 20.621 -1.649 -28.304 1.00 92.25 1001 ARG A C 1
ATOM 7961 O O . ARG A 1 1001 ? 21.005 -1.321 -27.188 1.00 92.25 1001 ARG A O 1
ATOM 7968 N N . GLN A 1 1002 ? 21.443 -1.748 -29.349 1.00 92.50 1002 GLN A N 1
ATOM 7969 C CA . GLN A 1 1002 ? 22.842 -1.319 -29.285 1.00 92.50 1002 GLN A CA 1
ATOM 7970 C C . GLN A 1 1002 ? 22.936 0.189 -29.087 1.00 92.50 1002 GLN A C 1
ATOM 7972 O O . GLN A 1 1002 ? 23.643 0.619 -28.183 1.00 92.50 1002 GLN A O 1
ATOM 7977 N N . LEU A 1 1003 ? 22.147 0.977 -29.824 1.00 92.94 1003 LEU A N 1
ATOM 7978 C CA . LEU A 1 1003 ? 22.057 2.414 -29.574 1.00 92.94 1003 LEU A CA 1
ATOM 7979 C C . LEU A 1 1003 ? 21.657 2.693 -28.131 1.00 92.94 1003 LEU A C 1
ATOM 7981 O O . LEU A 1 1003 ? 22.348 3.467 -27.494 1.00 92.94 1003 LEU A O 1
ATOM 7985 N N . MET A 1 1004 ? 20.649 1.991 -27.592 1.00 92.19 1004 MET A N 1
ATOM 7986 C CA . MET A 1 1004 ? 20.209 2.070 -26.188 1.00 92.19 1004 MET A CA 1
ATOM 7987 C C . MET A 1 1004 ? 21.217 1.522 -25.154 1.00 92.19 1004 MET A C 1
ATOM 7989 O O . MET A 1 1004 ? 21.013 1.660 -23.949 1.00 92.19 1004 MET A O 1
ATOM 7993 N N . ALA A 1 1005 ? 22.299 0.880 -25.587 1.00 93.62 1005 ALA A N 1
ATOM 7994 C CA . ALA A 1 1005 ? 23.307 0.315 -24.698 1.00 93.62 1005 ALA A CA 1
ATOM 7995 C C . ALA A 1 1005 ? 24.561 1.193 -24.567 1.00 93.62 1005 ALA A C 1
ATOM 7997 O O . ALA A 1 1005 ? 25.427 0.871 -23.754 1.00 93.62 1005 ALA A O 1
ATOM 7998 N N . LEU A 1 1006 ? 24.649 2.306 -25.304 1.00 94.56 1006 LEU A N 1
ATOM 7999 C CA . LEU A 1 1006 ? 25.783 3.234 -25.245 1.00 94.56 1006 LEU A CA 1
ATOM 8000 C C . LEU A 1 1006 ? 26.140 3.709 -23.819 1.00 94.56 1006 LEU A C 1
ATOM 8002 O O . LEU A 1 1006 ? 27.327 3.699 -23.502 1.00 94.56 1006 LEU A O 1
ATOM 8006 N N . PRO A 1 1007 ? 25.190 4.010 -22.903 1.00 93.56 1007 PRO A N 1
ATOM 8007 C CA . PRO A 1 1007 ? 25.527 4.462 -21.551 1.00 93.56 1007 PRO A CA 1
ATOM 8008 C C . PRO A 1 1007 ? 26.292 3.424 -20.728 1.00 93.56 1007 PRO A C 1
ATOM 8010 O O . PRO A 1 1007 ? 26.865 3.756 -19.699 1.00 93.56 1007 PRO A O 1
ATOM 8013 N N . PHE A 1 1008 ? 26.274 2.150 -21.128 1.00 93.00 1008 PHE A N 1
ATOM 8014 C CA . PHE A 1 1008 ? 26.984 1.082 -20.423 1.00 93.00 1008 PHE A CA 1
ATOM 8015 C C . PHE A 1 1008 ? 28.458 0.968 -20.819 1.00 93.00 1008 PHE A C 1
ATOM 8017 O O . PHE A 1 1008 ? 29.123 0.061 -20.314 1.00 93.00 1008 PHE A O 1
ATOM 8024 N N . LEU A 1 1009 ? 28.945 1.821 -21.722 1.00 94.75 1009 LEU A N 1
ATOM 8025 C CA . LEU A 1 1009 ? 30.342 1.889 -22.137 1.00 94.75 1009 LEU A CA 1
ATOM 8026 C C . LEU A 1 1009 ? 31.092 2.995 -21.378 1.00 94.75 1009 LEU A C 1
ATOM 8028 O O . LEU A 1 1009 ? 30.458 3.966 -20.954 1.00 94.75 1009 LEU A O 1
ATOM 8032 N N . PRO A 1 1010 ? 32.424 2.884 -21.228 1.00 94.88 1010 PRO A N 1
ATOM 8033 C CA . PRO A 1 1010 ? 33.248 3.993 -20.753 1.00 94.88 1010 PRO A CA 1
ATOM 8034 C C . PRO A 1 1010 ? 33.048 5.240 -21.621 1.00 94.88 1010 PRO A C 1
ATOM 8036 O O . PRO A 1 1010 ? 32.894 5.119 -22.840 1.00 94.88 1010 PRO A O 1
ATOM 8039 N N . GLY A 1 1011 ? 33.022 6.419 -20.995 1.00 92.44 1011 GLY A N 1
ATOM 8040 C CA . GLY A 1 1011 ? 32.666 7.680 -21.657 1.00 92.44 1011 GLY A CA 1
ATOM 8041 C C . GLY A 1 1011 ? 33.539 7.978 -22.876 1.00 92.44 1011 GLY A C 1
ATOM 8042 O O . GLY A 1 1011 ? 33.025 8.343 -23.929 1.00 92.44 1011 GLY A O 1
ATOM 8043 N N . GLU A 1 1012 ? 34.836 7.710 -22.754 1.00 93.69 1012 GLU A N 1
ATOM 8044 C CA . GLU A 1 1012 ? 35.861 7.872 -23.785 1.00 93.69 1012 GLU A CA 1
ATOM 8045 C C . GLU A 1 1012 ? 35.645 6.993 -25.030 1.00 93.69 1012 GLU A C 1
ATOM 8047 O O . GLU A 1 1012 ? 36.148 7.299 -26.107 1.00 93.69 1012 GLU A O 1
ATOM 8052 N N . HIS A 1 1013 ? 34.874 5.908 -24.920 1.00 95.00 1013 HIS A N 1
ATOM 8053 C CA . HIS A 1 1013 ? 34.641 4.976 -26.026 1.00 95.00 1013 HIS A CA 1
ATOM 8054 C C . HIS A 1 1013 ? 33.274 5.137 -26.686 1.00 95.00 1013 HIS A C 1
ATOM 8056 O O . HIS A 1 1013 ? 33.027 4.532 -27.735 1.00 95.00 1013 HIS A O 1
ATOM 8062 N N . ILE A 1 1014 ? 32.372 5.915 -26.087 1.00 95.69 1014 ILE A N 1
ATOM 8063 C CA . ILE A 1 1014 ? 31.001 6.079 -26.574 1.00 95.69 1014 ILE A CA 1
ATOM 8064 C C . ILE A 1 1014 ? 30.985 6.724 -27.957 1.00 95.69 1014 ILE A C 1
ATOM 8066 O O . ILE A 1 1014 ? 30.333 6.189 -28.851 1.00 95.69 1014 ILE A O 1
ATOM 8070 N N . GLU A 1 1015 ? 31.707 7.830 -28.141 1.00 95.00 1015 GLU A N 1
ATOM 8071 C CA . GLU A 1 1015 ? 31.714 8.577 -29.401 1.00 95.00 1015 GLU A CA 1
ATOM 8072 C C . GLU A 1 1015 ? 32.238 7.712 -30.549 1.00 95.00 1015 GLU A C 1
ATOM 8074 O O . GLU A 1 1015 ? 31.533 7.486 -31.531 1.00 95.00 1015 GLU A O 1
ATOM 8079 N N . HIS A 1 1016 ? 33.419 7.111 -30.381 1.00 94.25 1016 HIS A N 1
ATOM 8080 C CA . HIS A 1 1016 ? 33.993 6.210 -31.381 1.00 94.25 1016 HIS A CA 1
ATOM 8081 C C . HIS A 1 1016 ? 33.051 5.041 -31.722 1.00 94.25 1016 HIS A C 1
ATOM 8083 O O . HIS A 1 1016 ? 32.850 4.698 -32.889 1.00 94.25 1016 HIS A O 1
ATOM 8089 N N . THR A 1 1017 ? 32.416 4.446 -30.706 1.00 95.12 1017 THR A N 1
ATOM 8090 C CA . THR A 1 1017 ? 31.468 3.344 -30.912 1.00 95.12 1017 THR A CA 1
ATOM 8091 C C . THR A 1 1017 ? 30.207 3.806 -31.647 1.00 95.12 1017 THR A C 1
ATOM 8093 O O . THR A 1 1017 ? 29.703 3.083 -32.507 1.00 95.12 1017 THR A O 1
ATOM 8096 N N . PHE A 1 1018 ? 29.706 5.006 -31.346 1.00 95.50 1018 PHE A N 1
ATOM 8097 C CA . PHE A 1 1018 ? 28.571 5.608 -32.040 1.00 95.50 1018 PHE A CA 1
ATOM 8098 C C . PHE A 1 1018 ? 28.888 5.859 -33.521 1.00 95.50 1018 PHE A C 1
ATOM 8100 O O . PHE A 1 1018 ? 28.123 5.411 -34.374 1.00 95.50 1018 PHE A O 1
ATOM 8107 N N . ARG A 1 1019 ? 30.050 6.447 -33.838 1.00 94.25 1019 ARG A N 1
ATOM 8108 C CA . ARG A 1 1019 ? 30.507 6.669 -35.225 1.00 94.25 1019 ARG A CA 1
ATOM 8109 C C . ARG A 1 1019 ? 30.630 5.360 -36.016 1.00 94.25 1019 ARG A C 1
ATOM 8111 O O . ARG A 1 1019 ? 30.252 5.285 -37.184 1.00 94.25 1019 ARG A O 1
ATOM 8118 N N . HIS A 1 1020 ? 31.075 4.281 -35.370 1.00 92.81 1020 HIS A N 1
ATOM 8119 C CA . HIS A 1 1020 ? 31.101 2.950 -35.987 1.00 92.81 1020 HIS A CA 1
ATOM 8120 C C . HIS A 1 1020 ? 29.697 2.339 -36.195 1.00 92.81 1020 HIS A C 1
ATOM 8122 O O . HIS A 1 1020 ? 29.482 1.579 -37.141 1.00 92.81 1020 HIS A O 1
ATOM 8128 N N . LEU A 1 1021 ? 28.721 2.626 -35.327 1.00 92.06 1021 LEU A N 1
ATOM 8129 C CA . LEU A 1 1021 ? 27.328 2.225 -35.568 1.00 92.06 1021 LEU A CA 1
ATOM 8130 C C . LEU A 1 1021 ? 26.724 3.018 -36.728 1.00 92.06 1021 LEU A C 1
ATOM 8132 O O . LEU A 1 1021 ? 26.015 2.434 -37.551 1.00 92.06 1021 LEU A O 1
ATOM 8136 N N . GLU A 1 1022 ? 27.023 4.312 -36.801 1.00 92.06 1022 GLU A N 1
ATOM 8137 C CA . GLU A 1 1022 ? 26.564 5.231 -37.839 1.00 92.06 1022 GLU A CA 1
ATOM 8138 C C . GLU A 1 1022 ? 27.026 4.817 -39.242 1.00 92.06 1022 GLU A C 1
ATOM 8140 O O . GLU A 1 1022 ? 26.205 4.753 -40.157 1.00 92.06 1022 GLU A O 1
ATOM 8145 N N . SER A 1 1023 ? 28.288 4.407 -39.411 1.00 89.19 1023 SER A N 1
ATOM 8146 C CA . SER A 1 1023 ? 28.804 3.930 -40.708 1.00 89.19 1023 SER A CA 1
ATOM 8147 C C . SER A 1 1023 ? 28.105 2.667 -41.233 1.00 89.19 1023 SER A C 1
ATOM 8149 O O . SER A 1 1023 ? 28.176 2.350 -42.419 1.00 89.19 1023 SER A O 1
ATOM 8151 N N . ARG A 1 1024 ? 27.400 1.944 -40.357 1.00 86.38 1024 ARG A N 1
ATOM 8152 C CA . ARG A 1 1024 ? 26.670 0.702 -40.656 1.00 86.38 1024 ARG A CA 1
ATOM 8153 C C . ARG A 1 1024 ? 25.153 0.892 -40.650 1.00 86.38 1024 ARG A C 1
ATOM 8155 O O . ARG A 1 1024 ? 24.413 -0.095 -40.600 1.00 86.38 1024 ARG A O 1
ATOM 8162 N N . ALA A 1 1025 ? 24.686 2.138 -40.617 1.00 83.56 1025 ALA A N 1
ATOM 8163 C CA . ALA A 1 1025 ? 23.280 2.453 -40.450 1.00 83.56 1025 ALA A CA 1
ATOM 8164 C C . ALA A 1 1025 ? 22.444 2.051 -41.678 1.00 83.56 1025 ALA A C 1
ATOM 8166 O O . ALA A 1 1025 ? 22.791 2.403 -42.806 1.00 83.56 1025 ALA A O 1
ATOM 8167 N N . PRO A 1 1026 ? 21.303 1.366 -41.489 1.00 74.25 1026 PRO A N 1
ATOM 8168 C CA . PRO A 1 1026 ? 20.332 1.181 -42.560 1.00 74.25 1026 PRO A CA 1
ATOM 8169 C C . PRO A 1 1026 ? 19.673 2.520 -42.939 1.00 74.25 1026 PRO A C 1
ATOM 8171 O O . PRO A 1 1026 ? 19.463 3.387 -42.088 1.00 74.25 1026 PRO A O 1
ATOM 8174 N N . ALA A 1 1027 ? 19.325 2.682 -44.219 1.00 75.19 1027 ALA A N 1
ATOM 8175 C CA . ALA A 1 1027 ? 18.682 3.891 -44.736 1.00 75.19 1027 ALA A CA 1
ATOM 8176 C C . ALA A 1 1027 ? 17.286 4.144 -44.118 1.00 75.19 1027 ALA A C 1
ATOM 8178 O O . ALA A 1 1027 ? 16.658 3.249 -43.547 1.00 75.19 1027 ALA A O 1
ATOM 8179 N N . GLY A 1 1028 ? 16.779 5.373 -44.265 1.00 82.62 1028 GLY A N 1
ATOM 8180 C CA . GLY A 1 1028 ? 15.437 5.762 -43.817 1.00 82.62 1028 GLY A CA 1
ATOM 8181 C C . GLY A 1 1028 ? 15.390 6.258 -42.361 1.00 82.62 1028 GLY A C 1
ATOM 8182 O O . GLY A 1 1028 ? 16.350 6.885 -41.908 1.00 82.62 1028 GLY A O 1
ATOM 8183 N N . PRO A 1 1029 ? 14.311 5.982 -41.597 1.00 86.00 1029 PRO A N 1
ATOM 8184 C CA . PRO A 1 1029 ? 14.072 6.602 -40.283 1.00 86.00 1029 PRO A CA 1
ATOM 8185 C C . PRO A 1 1029 ? 15.153 6.333 -39.222 1.00 86.00 1029 PRO A C 1
ATOM 8187 O O . PRO A 1 1029 ? 15.242 7.042 -38.223 1.00 86.00 1029 PRO A O 1
ATOM 8190 N N . VAL A 1 1030 ? 16.001 5.316 -39.414 1.00 87.38 1030 VAL A N 1
ATOM 8191 C CA . VAL A 1 1030 ? 17.141 5.043 -38.521 1.00 87.38 1030 VAL A CA 1
ATOM 8192 C C . VAL A 1 1030 ? 18.218 6.128 -38.635 1.00 87.38 1030 VAL A C 1
ATOM 8194 O O . VAL A 1 1030 ? 18.814 6.484 -37.622 1.00 87.38 1030 VAL A O 1
ATOM 8197 N N . LYS A 1 1031 ? 18.420 6.721 -39.818 1.00 89.00 1031 LYS A N 1
ATOM 8198 C CA . LYS A 1 1031 ? 19.371 7.828 -40.004 1.00 89.00 1031 LYS A CA 1
ATOM 8199 C C . LYS A 1 1031 ? 18.922 9.088 -39.258 1.00 89.00 1031 LYS A C 1
ATOM 8201 O O . LYS A 1 1031 ? 19.732 9.740 -38.614 1.00 89.00 1031 LYS A O 1
ATOM 8206 N N . GLU A 1 1032 ? 17.620 9.375 -39.246 1.00 90.44 1032 GLU A N 1
ATOM 8207 C CA . GLU A 1 1032 ? 17.049 10.476 -38.454 1.00 90.44 1032 GLU A CA 1
ATOM 8208 C C . GLU A 1 1032 ? 17.188 10.255 -36.940 1.00 90.44 1032 GLU A C 1
ATOM 8210 O O . GLU A 1 1032 ? 17.361 11.208 -36.177 1.00 90.44 1032 GLU A O 1
ATOM 8215 N N . LEU A 1 1033 ? 17.130 8.996 -36.488 1.00 93.31 1033 LEU A N 1
ATOM 8216 C CA . LEU A 1 1033 ? 17.408 8.649 -35.096 1.00 93.31 1033 LEU A CA 1
ATOM 8217 C C . LEU A 1 1033 ? 18.878 8.907 -34.738 1.00 93.31 1033 LEU A C 1
ATOM 8219 O O . LEU A 1 1033 ? 19.139 9.437 -33.661 1.00 93.31 1033 LEU A O 1
ATOM 8223 N N . LEU A 1 1034 ? 19.817 8.557 -35.621 1.00 93.81 1034 LEU A N 1
ATOM 8224 C CA . LEU A 1 1034 ? 21.247 8.799 -35.409 1.00 93.81 1034 LEU A CA 1
ATOM 8225 C C . LEU A 1 1034 ? 21.565 10.290 -35.379 1.00 93.81 1034 LEU A C 1
ATOM 8227 O O . LEU A 1 1034 ? 22.188 10.727 -34.423 1.00 93.81 1034 LEU A O 1
ATOM 8231 N N . LEU A 1 1035 ? 21.030 11.075 -36.318 1.00 92.19 1035 LEU A N 1
ATOM 8232 C CA . LEU A 1 1035 ? 21.178 12.536 -36.315 1.00 92.19 1035 LEU A CA 1
ATOM 8233 C C . LEU A 1 1035 ? 20.654 13.159 -35.016 1.00 92.19 1035 LEU A C 1
ATOM 8235 O O . LEU A 1 1035 ? 21.249 14.086 -34.474 1.00 92.19 1035 LEU A O 1
ATOM 8239 N N . TYR A 1 1036 ? 19.542 12.655 -34.476 1.00 94.38 1036 TYR A N 1
ATOM 8240 C CA . TYR A 1 1036 ? 19.074 13.091 -33.162 1.00 94.38 1036 TYR A CA 1
ATOM 8241 C C . TYR A 1 1036 ? 20.054 12.717 -32.043 1.00 94.38 1036 TYR A C 1
ATOM 8243 O O . TYR A 1 1036 ? 20.281 13.533 -31.146 1.00 94.38 1036 TYR A O 1
ATOM 8251 N N . ILE A 1 1037 ? 20.611 11.500 -32.080 1.00 93.88 1037 ILE A N 1
ATOM 8252 C CA . ILE A 1 1037 ? 21.566 11.037 -31.070 1.00 93.88 1037 ILE A CA 1
ATOM 8253 C C . ILE A 1 1037 ? 22.840 11.880 -31.099 1.00 93.88 1037 ILE A C 1
ATOM 8255 O O . ILE A 1 1037 ? 23.249 12.380 -30.057 1.00 93.88 1037 ILE A O 1
ATOM 8259 N N . GLU A 1 1038 ? 23.399 12.080 -32.286 1.00 94.19 1038 GLU A N 1
ATOM 8260 C CA . GLU A 1 1038 ? 24.579 12.894 -32.547 1.00 94.19 1038 GLU A CA 1
ATOM 8261 C C . GLU A 1 1038 ? 24.400 14.314 -31.997 1.00 94.19 1038 GLU A C 1
ATOM 8263 O O . GLU A 1 1038 ? 25.043 14.682 -31.016 1.00 94.19 1038 GLU A O 1
ATOM 8268 N N . ASN A 1 1039 ? 23.420 15.057 -32.520 1.00 91.56 1039 ASN A N 1
ATOM 8269 C CA . ASN A 1 1039 ? 23.217 16.469 -32.181 1.00 91.56 1039 ASN A CA 1
ATOM 8270 C C . ASN A 1 1039 ? 22.826 16.712 -30.712 1.00 91.56 1039 ASN A C 1
ATOM 8272 O O . ASN A 1 1039 ? 23.010 17.809 -30.192 1.00 91.56 1039 ASN A O 1
ATOM 8276 N N . THR A 1 1040 ? 22.220 15.726 -30.040 1.00 89.31 1040 THR A N 1
ATOM 8277 C CA . THR A 1 1040 ? 21.703 15.911 -28.670 1.00 89.31 1040 THR A CA 1
ATOM 8278 C C . THR A 1 1040 ? 22.628 15.335 -27.599 1.00 89.31 1040 THR A C 1
ATOM 8280 O O . THR A 1 1040 ? 22.732 15.917 -26.519 1.00 89.31 1040 THR A O 1
ATOM 8283 N N . TRP A 1 1041 ? 23.260 14.187 -27.861 1.00 92.50 1041 TRP A N 1
ATOM 8284 C CA . TRP A 1 1041 ? 23.929 13.367 -26.841 1.00 92.50 1041 TRP A CA 1
ATOM 8285 C C . TRP A 1 1041 ? 25.423 13.153 -27.086 1.00 92.50 1041 TRP A C 1
ATOM 8287 O O . TRP A 1 1041 ? 26.117 12.763 -26.147 1.00 92.50 1041 TRP A O 1
ATOM 8297 N N . ILE A 1 1042 ? 25.900 13.359 -28.317 1.00 92.25 1042 ILE A N 1
ATOM 8298 C CA . ILE A 1 1042 ? 27.326 13.275 -28.658 1.00 92.25 1042 ILE A CA 1
ATOM 8299 C C . ILE A 1 1042 ? 27.906 14.689 -28.715 1.00 92.25 1042 ILE A C 1
ATOM 8301 O O . ILE A 1 1042 ? 28.720 15.039 -27.867 1.00 92.25 1042 ILE A O 1
ATOM 8305 N N . ASP A 1 1043 ? 27.376 15.523 -29.612 1.00 87.50 1043 ASP A N 1
ATOM 8306 C CA . ASP A 1 1043 ? 27.847 16.893 -29.869 1.00 87.50 1043 ASP A CA 1
ATOM 8307 C C . ASP A 1 1043 ? 27.031 17.955 -29.098 1.00 87.50 1043 ASP A C 1
ATOM 8309 O O . ASP A 1 1043 ? 27.231 19.161 -29.244 1.00 87.50 1043 ASP A O 1
ATOM 8313 N N . GLY A 1 1044 ? 26.059 17.509 -28.297 1.00 85.06 1044 GLY A N 1
ATOM 8314 C CA . GLY A 1 1044 ? 25.098 18.367 -27.606 1.00 85.06 1044 GLY A CA 1
ATOM 8315 C C . GLY A 1 1044 ? 25.563 18.908 -26.247 1.00 85.06 1044 GLY A C 1
ATOM 8316 O O . GLY A 1 1044 ? 26.732 18.895 -25.877 1.00 85.06 1044 GLY A O 1
ATOM 8317 N N . LEU A 1 1045 ? 24.596 19.381 -25.449 1.00 81.62 1045 LEU A N 1
ATOM 8318 C CA . LEU A 1 1045 ? 24.838 20.012 -24.138 1.00 81.62 1045 LEU A CA 1
ATOM 8319 C C . LEU A 1 1045 ? 25.413 19.052 -23.074 1.00 81.62 1045 LEU A C 1
ATOM 8321 O O . LEU A 1 1045 ? 26.000 19.506 -22.080 1.00 81.62 1045 LEU A O 1
ATOM 8325 N N . TRP A 1 1046 ? 25.177 17.751 -23.242 1.00 90.31 1046 TRP A N 1
ATOM 8326 C CA . TRP A 1 1046 ? 25.574 16.699 -22.310 1.00 90.31 1046 TRP A CA 1
ATOM 8327 C C . TRP A 1 1046 ? 26.666 15.840 -22.936 1.00 90.31 1046 TRP A C 1
ATOM 8329 O O . TRP A 1 1046 ? 26.413 15.137 -23.912 1.00 90.31 1046 TRP A O 1
ATOM 8339 N N . SER A 1 1047 ? 27.855 15.864 -22.339 1.00 89.62 1047 SER A N 1
ATOM 8340 C CA . SER A 1 1047 ? 28.982 15.049 -22.783 1.00 89.62 1047 SER A CA 1
ATOM 8341 C C . SER A 1 1047 ? 28.732 13.563 -22.482 1.00 89.62 1047 SER A C 1
ATOM 8343 O O . SER A 1 1047 ? 28.134 13.245 -21.447 1.00 89.62 1047 SER A O 1
ATOM 8345 N N . PRO A 1 1048 ? 29.236 12.626 -23.307 1.00 92.62 1048 PRO A N 1
ATOM 8346 C CA . PRO A 1 1048 ? 29.193 11.188 -23.024 1.00 92.62 1048 PRO A CA 1
ATOM 8347 C C . PRO A 1 1048 ? 29.653 10.770 -21.621 1.00 92.62 1048 PRO A C 1
ATOM 8349 O O . PRO A 1 1048 ? 29.083 9.849 -21.028 1.00 92.62 1048 PRO A O 1
ATOM 8352 N N . SER A 1 1049 ? 30.634 11.469 -21.043 1.00 90.69 1049 SER A N 1
ATOM 8353 C CA . SER A 1 1049 ? 31.124 11.220 -19.679 1.00 90.69 1049 SER A CA 1
ATOM 8354 C C . SER A 1 1049 ? 30.102 11.558 -18.581 1.00 90.69 1049 SER A C 1
ATOM 8356 O O . SER A 1 1049 ? 30.195 11.046 -17.464 1.00 90.69 1049 SER A O 1
ATOM 8358 N N . GLU A 1 1050 ? 29.098 12.378 -18.894 1.00 91.19 1050 GLU A N 1
ATOM 8359 C CA . GLU A 1 1050 ? 28.062 12.823 -17.962 1.00 91.19 1050 GLU A CA 1
ATOM 8360 C C . GLU A 1 1050 ? 26.821 11.927 -17.992 1.00 91.19 1050 GLU A C 1
ATOM 8362 O O . GLU A 1 1050 ? 26.022 11.960 -17.063 1.00 91.19 1050 GLU A O 1
ATOM 8367 N N . TRP A 1 1051 ? 26.617 11.112 -19.026 1.00 91.62 1051 TRP A N 1
ATOM 8368 C CA . TRP A 1 1051 ? 25.481 10.182 -19.089 1.00 91.62 1051 TRP A CA 1
ATOM 8369 C C . TRP A 1 1051 ? 25.888 8.711 -19.172 1.00 91.62 1051 TRP A C 1
ATOM 8371 O O . TRP A 1 1051 ? 25.018 7.837 -19.089 1.00 91.62 1051 TRP A O 1
ATOM 8381 N N . THR A 1 1052 ? 27.189 8.415 -19.243 1.00 92.19 1052 THR A N 1
ATOM 8382 C CA . THR A 1 1052 ? 27.692 7.068 -18.968 1.00 92.19 1052 THR A CA 1
ATOM 8383 C C . THR A 1 1052 ? 27.354 6.635 -17.538 1.00 92.19 1052 THR A C 1
ATOM 8385 O O . THR A 1 1052 ? 27.383 7.401 -16.573 1.00 92.19 1052 THR A O 1
ATOM 8388 N N . ILE A 1 1053 ? 27.014 5.360 -17.411 1.00 90.19 1053 ILE A N 1
ATOM 8389 C CA . ILE A 1 1053 ? 26.794 4.658 -16.150 1.00 90.19 1053 ILE A CA 1
ATOM 8390 C C . ILE A 1 1053 ? 27.794 3.516 -15.970 1.00 90.19 1053 ILE A C 1
ATOM 8392 O O . ILE A 1 1053 ? 27.576 2.659 -15.116 1.00 90.19 1053 ILE A O 1
ATOM 8396 N N . PHE A 1 1054 ? 28.857 3.463 -16.777 1.00 91.00 1054 PHE A N 1
ATOM 8397 C CA . PHE A 1 1054 ? 29.923 2.480 -16.618 1.00 91.00 1054 PHE A CA 1
ATOM 8398 C C . PHE A 1 1054 ? 30.526 2.565 -15.206 1.00 91.00 1054 PHE A C 1
ATOM 8400 O O . PHE A 1 1054 ? 30.823 3.649 -14.712 1.00 91.00 1054 PHE A O 1
ATOM 8407 N N . GLY A 1 1055 ? 30.639 1.421 -14.525 1.00 86.06 1055 GLY A N 1
ATOM 8408 C CA . GLY A 1 1055 ? 31.132 1.340 -13.144 1.00 86.06 1055 GLY A CA 1
ATOM 8409 C C . GLY A 1 1055 ? 30.134 1.779 -12.059 1.00 86.06 1055 GLY A C 1
ATOM 8410 O O . GLY A 1 1055 ? 30.415 1.637 -10.870 1.00 86.06 1055 GLY A O 1
ATOM 8411 N N . GLU A 1 1056 ? 28.939 2.261 -12.415 1.00 85.12 1056 GLU A N 1
ATOM 8412 C CA . GLU A 1 1056 ? 27.989 2.821 -11.447 1.00 85.12 1056 GLU A CA 1
ATOM 8413 C C . GLU A 1 1056 ? 27.020 1.766 -10.879 1.00 85.12 1056 GLU A C 1
ATOM 8415 O O . GLU A 1 1056 ? 26.295 1.065 -11.594 1.00 85.12 1056 GLU A O 1
ATOM 8420 N N . SER A 1 1057 ? 26.936 1.690 -9.545 1.00 74.31 1057 SER A N 1
ATOM 8421 C CA . SER A 1 1057 ? 26.045 0.756 -8.832 1.00 74.31 1057 SER A CA 1
ATOM 8422 C C . SER A 1 1057 ? 24.585 1.211 -8.762 1.00 74.31 1057 SER A C 1
ATOM 8424 O O . SER A 1 1057 ? 23.676 0.395 -8.558 1.00 74.31 1057 SER A O 1
ATOM 8426 N N . ILE A 1 1058 ? 24.330 2.502 -8.972 1.00 74.88 1058 ILE A N 1
ATOM 8427 C CA . ILE A 1 1058 ? 22.998 3.106 -8.975 1.00 74.88 1058 ILE A CA 1
ATOM 8428 C C . ILE A 1 1058 ? 22.810 3.799 -10.324 1.00 74.88 1058 ILE A C 1
ATOM 8430 O O . ILE A 1 1058 ? 23.417 4.823 -10.601 1.00 74.88 1058 ILE A O 1
ATOM 8434 N N . ARG A 1 1059 ? 21.970 3.202 -11.177 1.00 70.75 1059 ARG A N 1
ATOM 8435 C CA . ARG A 1 1059 ? 21.846 3.562 -12.604 1.00 70.75 1059 ARG A CA 1
ATOM 8436 C C . ARG A 1 1059 ? 20.575 4.346 -12.949 1.00 70.75 1059 ARG A C 1
ATOM 8438 O O . ARG A 1 1059 ? 20.472 4.918 -14.027 1.00 70.75 1059 ARG A O 1
ATOM 8445 N N . THR A 1 1060 ? 19.571 4.311 -12.074 1.00 65.81 1060 THR A N 1
ATOM 8446 C CA . THR A 1 1060 ? 18.207 4.792 -12.352 1.00 65.81 1060 THR A CA 1
ATOM 8447 C C . THR A 1 1060 ? 17.618 5.493 -11.138 1.00 65.81 1060 THR A C 1
ATOM 8449 O O . THR A 1 1060 ? 17.852 5.028 -10.020 1.00 65.81 1060 THR A O 1
ATOM 8452 N N . ASN A 1 1061 ? 16.743 6.474 -11.360 1.00 65.06 1061 ASN A N 1
ATOM 8453 C CA . ASN A 1 1061 ? 16.006 7.169 -10.303 1.00 65.06 1061 ASN A CA 1
ATOM 8454 C C . ASN A 1 1061 ? 14.706 6.450 -9.869 1.00 65.06 1061 ASN A C 1
ATOM 8456 O O . ASN A 1 1061 ? 13.814 7.048 -9.277 1.00 65.06 1061 ASN A O 1
ATOM 8460 N N . ASN A 1 1062 ? 14.590 5.141 -10.140 1.00 64.94 1062 ASN A N 1
ATOM 8461 C CA . ASN A 1 1062 ? 13.392 4.323 -9.886 1.00 64.94 1062 ASN A CA 1
ATOM 8462 C C . ASN A 1 1062 ? 12.833 4.433 -8.457 1.00 64.94 1062 ASN A C 1
ATOM 8464 O O . ASN A 1 1062 ? 11.638 4.234 -8.244 1.00 64.94 1062 ASN A O 1
ATOM 8468 N N . ASP A 1 1063 ? 13.695 4.672 -7.472 1.00 67.44 1063 ASP A N 1
ATOM 8469 C CA . ASP A 1 1063 ? 13.308 4.798 -6.070 1.00 67.44 1063 ASP A CA 1
ATOM 8470 C C . ASP A 1 1063 ? 12.604 6.151 -5.798 1.00 67.44 1063 ASP A C 1
ATOM 8472 O O . ASP A 1 1063 ? 11.609 6.165 -5.063 1.00 67.44 1063 ASP A O 1
ATOM 8476 N N . VAL A 1 1064 ? 13.022 7.234 -6.473 1.00 70.50 1064 VAL A N 1
ATOM 8477 C CA . VAL A 1 1064 ? 12.366 8.559 -6.467 1.00 70.50 1064 VAL A CA 1
ATOM 8478 C C . VAL A 1 1064 ? 11.079 8.546 -7.289 1.00 70.50 1064 VAL A C 1
ATOM 8480 O O . VAL A 1 1064 ? 10.028 8.937 -6.788 1.00 70.50 1064 VAL A O 1
ATOM 8483 N N . GLU A 1 1065 ? 11.079 7.953 -8.483 1.00 68.88 1065 GLU A N 1
ATOM 8484 C CA . GLU A 1 1065 ? 9.831 7.742 -9.233 1.00 68.88 1065 GLU A CA 1
ATOM 8485 C C . GLU A 1 1065 ? 8.835 6.876 -8.456 1.00 68.88 1065 GLU A C 1
ATOM 8487 O O . GLU A 1 1065 ? 7.628 7.125 -8.440 1.00 68.88 1065 GLU A O 1
ATOM 8492 N N . GLY A 1 1066 ? 9.333 5.821 -7.809 1.00 69.56 1066 GLY A N 1
ATOM 8493 C CA . GLY A 1 1066 ? 8.542 4.964 -6.942 1.00 69.56 1066 GLY A CA 1
ATOM 8494 C C . GLY A 1 1066 ? 7.991 5.734 -5.745 1.00 69.56 1066 GLY A C 1
ATOM 8495 O O . GLY A 1 1066 ? 6.874 5.450 -5.313 1.00 69.56 1066 GLY A O 1
ATOM 8496 N N . TYR A 1 1067 ? 8.743 6.701 -5.216 1.00 76.69 1067 TYR A N 1
ATOM 8497 C CA . TYR A 1 1067 ? 8.275 7.644 -4.204 1.00 76.69 1067 TYR A CA 1
ATOM 8498 C C . TYR A 1 1067 ? 7.138 8.524 -4.740 1.00 76.69 1067 TYR A C 1
ATOM 8500 O O . TYR A 1 1067 ? 6.043 8.471 -4.175 1.00 76.69 1067 TYR A O 1
ATOM 8508 N N . HIS A 1 1068 ? 7.320 9.207 -5.872 1.00 72.06 1068 HIS A N 1
ATOM 8509 C CA . HIS A 1 1068 ? 6.281 10.047 -6.481 1.00 72.06 1068 HIS A CA 1
ATOM 8510 C C . HIS A 1 1068 ? 5.014 9.250 -6.833 1.00 72.06 1068 HIS A C 1
ATOM 8512 O O . HIS A 1 1068 ? 3.892 9.696 -6.591 1.00 72.06 1068 HIS A O 1
ATOM 8518 N N . ARG A 1 1069 ? 5.144 8.007 -7.319 1.00 71.25 1069 ARG A N 1
ATOM 8519 C CA . ARG A 1 1069 ? 3.983 7.125 -7.556 1.00 71.25 1069 ARG A CA 1
ATOM 8520 C C . ARG A 1 1069 ? 3.239 6.762 -6.268 1.00 71.25 1069 ARG A C 1
ATOM 8522 O O . ARG A 1 1069 ? 2.013 6.671 -6.289 1.00 71.25 1069 ARG A O 1
ATOM 8529 N N . ARG A 1 1070 ? 3.946 6.543 -5.152 1.00 73.81 1070 ARG A N 1
ATOM 8530 C CA . ARG A 1 1070 ? 3.310 6.282 -3.846 1.00 73.81 1070 ARG A CA 1
ATOM 8531 C C . ARG A 1 1070 ? 2.604 7.522 -3.308 1.00 73.81 1070 ARG A C 1
ATOM 8533 O O . ARG A 1 1070 ? 1.505 7.379 -2.777 1.00 73.81 1070 ARG A O 1
ATOM 8540 N N . LEU A 1 1071 ? 3.208 8.700 -3.465 1.00 72.81 1071 LEU A N 1
ATOM 8541 C CA . LEU A 1 1071 ? 2.602 9.973 -3.075 1.00 72.81 1071 LEU A CA 1
ATOM 8542 C C . LEU A 1 1071 ? 1.278 10.189 -3.830 1.00 72.81 1071 LEU A C 1
ATOM 8544 O O . LEU A 1 1071 ? 0.239 10.380 -3.201 1.00 72.81 1071 LEU A O 1
ATOM 8548 N N . ASN A 1 1072 ? 1.286 9.975 -5.150 1.00 67.06 1072 ASN A N 1
ATOM 8549 C CA . ASN A 1 1072 ? 0.088 9.991 -5.997 1.00 67.06 1072 ASN A CA 1
ATOM 8550 C C . ASN A 1 1072 ? -0.978 8.970 -5.568 1.00 67.06 1072 ASN A C 1
ATOM 8552 O O . ASN A 1 1072 ? -2.161 9.294 -5.471 1.00 67.06 1072 ASN A O 1
ATOM 8556 N N . GLY A 1 1073 ? -0.571 7.731 -5.275 1.00 65.81 1073 GLY A N 1
ATOM 8557 C CA . GLY A 1 1073 ? -1.492 6.683 -4.829 1.00 65.81 1073 GLY A CA 1
ATOM 8558 C C . GLY A 1 1073 ? -2.193 7.013 -3.507 1.00 65.81 1073 GLY A C 1
ATOM 8559 O O . GLY A 1 1073 ? -3.362 6.676 -3.337 1.00 65.81 1073 GLY A O 1
ATOM 8560 N N . ARG A 1 1074 ? -1.506 7.700 -2.585 1.00 65.69 1074 ARG A N 1
ATOM 8561 C CA . ARG A 1 1074 ? -2.078 8.134 -1.298 1.00 65.69 1074 ARG A CA 1
ATOM 8562 C C . ARG A 1 1074 ? -3.004 9.339 -1.426 1.00 65.69 1074 ARG A C 1
ATOM 8564 O O . ARG A 1 1074 ? -3.922 9.473 -0.624 1.00 65.69 1074 ARG A O 1
ATOM 8571 N N . ALA A 1 1075 ? -2.771 10.196 -2.412 1.00 61.94 1075 ALA A N 1
ATOM 8572 C CA . ALA A 1 1075 ? -3.575 11.389 -2.629 1.00 61.94 1075 ALA A CA 1
ATOM 8573 C C . ALA A 1 1075 ? -4.908 11.120 -3.351 1.00 61.94 1075 ALA A C 1
ATOM 8575 O O . ALA A 1 1075 ? -5.808 11.957 -3.318 1.00 61.94 1075 ALA A O 1
ATOM 8576 N N . GLY A 1 1076 ? -5.060 9.955 -3.990 1.00 54.88 1076 GLY A N 1
ATOM 8577 C CA . GLY A 1 1076 ? -6.322 9.496 -4.578 1.00 54.88 1076 GLY A CA 1
ATOM 8578 C C . GLY A 1 1076 ? -6.779 10.234 -5.845 1.00 54.88 1076 GLY A C 1
ATOM 8579 O O . GLY A 1 1076 ? -7.747 9.787 -6.449 1.00 54.88 1076 GLY A O 1
ATOM 8580 N N . ASN A 1 1077 ? -6.094 11.307 -6.265 1.00 55.75 1077 ASN A N 1
ATOM 8581 C CA . ASN A 1 1077 ? -6.342 12.104 -7.474 1.00 55.75 1077 ASN A CA 1
ATOM 8582 C C . ASN A 1 1077 ? -5.043 12.778 -7.968 1.00 55.75 1077 ASN A C 1
ATOM 8584 O O . ASN A 1 1077 ? -4.117 12.979 -7.186 1.00 55.75 1077 ASN A O 1
ATOM 8588 N N . ALA A 1 1078 ? -5.006 13.168 -9.249 1.00 59.53 1078 ALA A N 1
ATOM 8589 C CA . ALA A 1 1078 ? -4.019 14.120 -9.777 1.00 59.53 1078 ALA A CA 1
ATOM 8590 C C . ALA A 1 1078 ? -4.400 15.562 -9.370 1.00 59.53 1078 ALA A C 1
ATOM 8592 O O . ALA A 1 1078 ? -5.593 15.844 -9.244 1.00 59.53 1078 ALA A O 1
ATOM 8593 N N . HIS A 1 1079 ? -3.416 16.456 -9.204 1.00 74.19 1079 HIS A N 1
ATOM 8594 C CA . HIS A 1 1079 ? -3.566 17.865 -8.772 1.00 74.19 1079 HIS A CA 1
ATOM 8595 C C . HIS A 1 1079 ? -4.007 18.065 -7.310 1.00 74.19 1079 HIS A C 1
ATOM 8597 O O . HIS A 1 1079 ? -5.146 18.438 -7.015 1.00 74.19 1079 HIS A O 1
ATOM 8603 N N . ILE A 1 1080 ? -3.086 17.829 -6.375 1.00 78.69 1080 ILE A N 1
ATOM 8604 C CA . ILE A 1 1080 ? -3.343 17.925 -4.934 1.00 78.69 1080 ILE A CA 1
ATOM 8605 C C . ILE A 1 1080 ? -3.358 19.406 -4.508 1.00 78.69 1080 ILE A C 1
ATOM 8607 O O . ILE A 1 1080 ? -2.411 20.124 -4.835 1.00 78.69 1080 ILE A O 1
ATOM 8611 N N . PRO A 1 1081 ? -4.388 19.872 -3.770 1.00 83.19 1081 PRO A N 1
ATOM 8612 C CA . PRO A 1 1081 ? -4.410 21.221 -3.197 1.00 83.19 1081 PRO A CA 1
ATOM 8613 C C . PRO A 1 1081 ? -3.234 21.473 -2.234 1.00 83.19 1081 PRO A C 1
ATOM 8615 O O . PRO A 1 1081 ? -2.856 20.557 -1.495 1.00 83.19 1081 PRO A O 1
ATOM 8618 N N . LEU A 1 1082 ? -2.692 22.694 -2.182 1.00 86.12 1082 LEU A N 1
ATOM 8619 C CA . LEU A 1 1082 ? -1.487 23.056 -1.414 1.00 86.12 1082 LEU A CA 1
ATOM 8620 C C . LEU A 1 1082 ? -1.560 22.587 0.046 1.00 86.12 1082 LEU A C 1
ATOM 8622 O O . LEU A 1 1082 ? -0.706 21.830 0.512 1.00 86.12 1082 LEU A O 1
ATOM 8626 N N . TYR A 1 1083 ? -2.624 22.965 0.755 1.00 84.44 1083 TYR A N 1
ATOM 8627 C CA . TYR A 1 1083 ? -2.794 22.650 2.179 1.00 84.44 1083 TYR A CA 1
ATOM 8628 C C . TYR A 1 1083 ? -3.193 21.186 2.444 1.00 84.44 1083 TYR A C 1
ATOM 8630 O O . TYR A 1 1083 ? -3.317 20.759 3.591 1.00 84.44 1083 TYR A O 1
ATOM 8638 N N . VAL A 1 1084 ? -3.378 20.383 1.391 1.00 80.50 1084 VAL A N 1
ATOM 8639 C CA . VAL A 1 1084 ? -3.489 18.916 1.473 1.00 80.50 1084 VAL A CA 1
ATOM 8640 C C . VAL A 1 1084 ? -2.142 18.253 1.188 1.00 80.50 1084 VAL A C 1
ATOM 8642 O O . VAL A 1 1084 ? -1.818 17.237 1.802 1.00 80.50 1084 VAL A O 1
ATOM 8645 N N . LEU A 1 1085 ? -1.348 18.835 0.288 1.00 84.75 1085 LEU A N 1
ATOM 8646 C CA . LEU A 1 1085 ? -0.020 18.355 -0.071 1.00 84.75 1085 LEU A CA 1
ATOM 8647 C C . LEU A 1 1085 ? 0.975 18.523 1.086 1.00 84.75 1085 LEU A C 1
ATOM 8649 O O . LEU A 1 1085 ? 1.682 17.571 1.411 1.00 84.75 1085 LEU A O 1
ATOM 8653 N N . VAL A 1 1086 ? 1.000 19.683 1.750 1.00 87.62 1086 VAL A N 1
ATOM 8654 C CA . VAL A 1 1086 ? 1.971 19.983 2.822 1.00 87.62 1086 VAL A CA 1
ATOM 8655 C C . VAL A 1 1086 ? 1.947 18.945 3.963 1.00 87.62 1086 VAL A C 1
ATOM 8657 O O . VAL A 1 1086 ? 3.011 18.407 4.282 1.00 87.62 1086 VAL A O 1
ATOM 8660 N N . PRO A 1 1087 ? 0.789 18.547 4.533 1.00 82.31 1087 PRO A N 1
ATOM 8661 C CA . PRO A 1 1087 ? 0.750 17.489 5.548 1.00 82.31 1087 PRO A CA 1
ATOM 8662 C C . PRO A 1 1087 ? 1.241 16.119 5.052 1.00 82.31 1087 PRO A C 1
ATOM 8664 O O . PRO A 1 1087 ? 1.819 15.353 5.826 1.00 82.31 1087 PRO A O 1
ATOM 8667 N N . LEU A 1 1088 ? 1.033 15.790 3.769 1.00 84.19 1088 LEU A N 1
ATOM 8668 C CA . LEU A 1 1088 ? 1.548 14.550 3.179 1.00 84.19 1088 LEU A CA 1
ATOM 8669 C C . LEU A 1 1088 ? 3.077 14.578 3.085 1.00 84.19 1088 LEU A C 1
ATOM 8671 O O . LEU A 1 1088 ? 3.720 13.593 3.452 1.00 84.19 1088 LEU A O 1
ATOM 8675 N N . LEU A 1 1089 ? 3.652 15.705 2.652 1.00 88.38 1089 LEU A N 1
ATOM 8676 C CA . LEU A 1 1089 ? 5.103 15.908 2.614 1.00 88.38 1089 LEU A CA 1
ATOM 8677 C C . LEU A 1 1089 ? 5.708 15.847 4.019 1.00 88.38 1089 LEU A C 1
ATOM 8679 O O . LEU A 1 1089 ? 6.723 15.184 4.220 1.00 88.38 1089 LEU A O 1
ATOM 8683 N N . TYR A 1 1090 ? 5.048 16.452 5.007 1.00 88.06 1090 TYR A N 1
ATOM 8684 C CA . TYR A 1 1090 ? 5.498 16.411 6.397 1.00 88.06 1090 TYR A CA 1
ATOM 8685 C C . TYR A 1 1090 ? 5.483 14.995 6.982 1.00 88.06 1090 TYR A C 1
ATOM 8687 O O . TYR A 1 1090 ? 6.407 14.592 7.688 1.00 88.06 1090 TYR A O 1
ATOM 8695 N N . LYS A 1 1091 ? 4.466 14.189 6.653 1.00 84.19 1091 LYS A N 1
ATOM 8696 C CA . LYS A 1 1091 ? 4.428 12.775 7.048 1.00 84.19 1091 LYS A CA 1
ATOM 8697 C C . LYS A 1 1091 ? 5.580 11.983 6.426 1.00 84.19 1091 LYS A C 1
ATOM 8699 O O . LYS A 1 1091 ? 6.164 11.135 7.096 1.00 84.19 1091 LYS A O 1
ATOM 8704 N N . GLU A 1 1092 ? 5.914 12.244 5.163 1.00 85.38 1092 GLU A N 1
ATOM 8705 C CA . GLU A 1 1092 ? 7.078 11.625 4.520 1.00 85.38 1092 GLU A CA 1
ATOM 8706 C C . GLU A 1 1092 ? 8.391 12.065 5.173 1.00 85.38 1092 GLU A C 1
ATOM 8708 O O . GLU A 1 1092 ? 9.235 11.210 5.429 1.00 85.38 1092 GLU A O 1
ATOM 8713 N N . ALA A 1 1093 ? 8.525 13.348 5.518 1.00 88.69 1093 ALA A N 1
ATOM 8714 C CA . ALA A 1 1093 ? 9.670 13.871 6.257 1.00 88.69 1093 ALA A CA 1
ATOM 8715 C C . ALA A 1 1093 ? 9.844 13.180 7.620 1.00 88.69 1093 ALA A C 1
ATOM 8717 O O . ALA A 1 1093 ? 10.926 12.684 7.920 1.00 88.69 1093 ALA A O 1
ATOM 8718 N N . LYS A 1 1094 ? 8.770 13.043 8.411 1.00 86.12 1094 LYS A N 1
ATOM 8719 C CA . LYS A 1 1094 ? 8.814 12.359 9.719 1.00 86.12 1094 LYS A CA 1
ATOM 8720 C C . LYS A 1 1094 ? 9.211 10.886 9.634 1.00 86.12 1094 LYS A C 1
ATOM 8722 O O . LYS A 1 1094 ? 9.834 10.361 10.552 1.00 86.12 1094 LYS A O 1
ATOM 8727 N N . ASN A 1 1095 ? 8.879 10.209 8.536 1.00 85.06 1095 ASN A N 1
ATOM 8728 C CA . ASN A 1 1095 ? 9.262 8.811 8.347 1.00 85.06 1095 ASN A CA 1
ATOM 8729 C C . ASN A 1 1095 ? 10.769 8.633 8.102 1.00 85.06 1095 ASN A C 1
ATOM 8731 O O . ASN A 1 1095 ? 11.264 7.517 8.264 1.00 85.06 1095 ASN A O 1
ATOM 8735 N N . VAL A 1 1096 ? 11.497 9.688 7.710 1.00 87.00 1096 VAL A N 1
ATOM 8736 C CA . VAL A 1 1096 ? 12.944 9.612 7.456 1.00 87.00 1096 VAL A CA 1
ATOM 8737 C C . VAL A 1 1096 ? 13.682 9.170 8.717 1.00 87.00 1096 VAL A C 1
ATOM 8739 O O . VAL A 1 1096 ? 14.496 8.258 8.623 1.00 87.00 1096 VAL A O 1
ATOM 8742 N N . HIS A 1 1097 ? 13.318 9.697 9.889 1.00 81.88 1097 HIS A N 1
ATOM 8743 C CA . HIS A 1 1097 ? 13.919 9.322 11.172 1.00 81.88 1097 HIS A CA 1
ATOM 8744 C C . HIS A 1 1097 ? 13.904 7.809 11.426 1.00 81.88 1097 HIS A C 1
ATOM 8746 O O . HIS A 1 1097 ? 14.927 7.170 11.679 1.00 81.88 1097 HIS A O 1
ATOM 8752 N N . MET A 1 1098 ? 12.716 7.214 11.304 1.00 81.44 1098 MET A N 1
ATOM 8753 C CA . MET A 1 1098 ? 12.515 5.780 11.490 1.00 81.44 1098 MET A CA 1
ATOM 8754 C C . MET A 1 1098 ? 13.273 4.982 10.425 1.00 81.44 1098 MET A C 1
ATOM 8756 O O . MET A 1 1098 ? 13.898 3.973 10.737 1.00 81.44 1098 MET A O 1
ATOM 8760 N N . GLN A 1 1099 ? 13.264 5.441 9.170 1.00 84.06 1099 GLN A N 1
ATOM 8761 C CA . GLN A 1 1099 ? 13.993 4.778 8.089 1.00 84.06 1099 GLN A CA 1
ATOM 8762 C C . GLN A 1 1099 ? 15.507 4.809 8.314 1.00 84.06 1099 GLN A C 1
ATOM 8764 O O . GLN A 1 1099 ? 16.161 3.810 8.034 1.00 84.06 1099 GLN A O 1
ATOM 8769 N N . VAL A 1 1100 ? 16.057 5.905 8.843 1.00 83.81 1100 VAL A N 1
ATOM 8770 C CA . VAL A 1 1100 ? 17.475 6.005 9.221 1.00 83.81 1100 VAL A CA 1
ATOM 8771 C C . VAL A 1 1100 ? 17.807 4.961 10.285 1.00 83.81 1100 VAL A C 1
ATOM 8773 O O . VAL A 1 1100 ? 18.751 4.198 10.087 1.00 83.81 1100 VAL A O 1
ATOM 8776 N N . ARG A 1 1101 ? 17.029 4.894 11.378 1.00 81.00 1101 ARG A N 1
ATOM 8777 C CA . ARG A 1 1101 ? 17.241 3.911 12.458 1.00 81.00 1101 ARG A CA 1
ATOM 8778 C C . ARG A 1 1101 ? 17.193 2.479 11.929 1.00 81.00 1101 ARG A C 1
ATOM 8780 O O . ARG A 1 1101 ? 18.163 1.749 12.061 1.00 81.00 1101 ARG A O 1
ATOM 8787 N N . LEU A 1 1102 ? 16.133 2.121 11.204 1.00 81.00 1102 LEU A N 1
ATOM 8788 C CA . LEU A 1 1102 ? 15.976 0.767 10.669 1.00 81.00 1102 LEU A CA 1
ATOM 8789 C C . LEU A 1 1102 ? 17.076 0.375 9.669 1.00 81.00 1102 LEU A C 1
ATOM 8791 O O . LEU A 1 1102 ? 17.385 -0.805 9.542 1.00 81.00 1102 LEU A O 1
ATOM 8795 N N . VAL A 1 1103 ? 17.646 1.328 8.924 1.00 82.56 1103 VAL A N 1
ATOM 8796 C CA . VAL A 1 1103 ? 18.772 1.056 8.014 1.00 82.56 1103 VAL A CA 1
ATOM 8797 C C . VAL A 1 1103 ? 20.062 0.809 8.791 1.00 82.56 1103 VAL A C 1
ATOM 8799 O O . VAL A 1 1103 ? 20.808 -0.096 8.420 1.00 82.56 1103 VAL A O 1
ATOM 8802 N N . LYS A 1 1104 ? 20.312 1.584 9.856 1.00 80.06 1104 LYS A N 1
ATOM 8803 C CA . LYS A 1 1104 ? 21.459 1.383 10.754 1.00 80.06 1104 LYS A CA 1
ATOM 8804 C C . LYS A 1 1104 ? 21.388 0.023 11.445 1.00 80.06 1104 LYS A C 1
ATOM 8806 O O . LYS A 1 1104 ? 22.337 -0.738 11.343 1.00 80.06 1104 LYS A O 1
ATOM 8811 N N . ASP A 1 1105 ? 20.222 -0.335 11.977 1.00 76.25 1105 ASP A N 1
ATOM 8812 C CA . ASP A 1 1105 ? 19.983 -1.606 12.680 1.00 76.25 1105 ASP A CA 1
ATOM 8813 C C . ASP A 1 1105 ? 19.914 -2.830 11.739 1.00 76.25 1105 ASP A C 1
ATOM 8815 O O . ASP A 1 1105 ? 19.535 -3.926 12.144 1.00 76.25 1105 ASP A O 1
ATOM 8819 N N . GLY A 1 1106 ? 20.162 -2.645 10.438 1.00 72.50 1106 GLY A N 1
ATOM 8820 C CA . GLY A 1 1106 ? 20.088 -3.697 9.423 1.00 72.50 1106 GLY A CA 1
ATOM 8821 C C . GLY A 1 1106 ? 18.683 -4.241 9.123 1.00 72.50 1106 GLY A C 1
ATOM 8822 O O . GLY A 1 1106 ? 18.522 -5.164 8.321 1.00 72.50 1106 GLY A O 1
ATOM 8823 N N . LYS A 1 1107 ? 17.639 -3.639 9.703 1.00 70.38 1107 LYS A N 1
ATOM 8824 C CA . LYS A 1 1107 ? 16.228 -4.035 9.561 1.00 70.38 1107 LYS A CA 1
ATOM 8825 C C . LYS A 1 1107 ? 15.570 -3.520 8.269 1.00 70.38 1107 LYS A C 1
ATOM 8827 O O . LYS A 1 1107 ? 14.515 -4.020 7.869 1.00 70.38 1107 LYS A O 1
ATOM 8832 N N . LEU A 1 1108 ? 16.164 -2.535 7.585 1.00 73.69 1108 LEU A N 1
ATOM 8833 C CA . LEU A 1 1108 ? 15.631 -1.942 6.352 1.00 73.69 1108 LEU A CA 1
ATOM 8834 C C . LEU A 1 1108 ? 16.708 -1.754 5.277 1.00 73.69 1108 LEU A C 1
ATOM 8836 O O . LEU A 1 1108 ? 17.740 -1.134 5.498 1.00 73.69 1108 LEU A O 1
ATOM 8840 N N . SER A 1 1109 ? 16.417 -2.210 4.057 1.00 75.50 1109 SER A N 1
ATOM 8841 C CA . SER A 1 1109 ? 17.315 -2.071 2.908 1.00 75.50 1109 SER A CA 1
ATOM 8842 C C . SER A 1 1109 ? 16.573 -1.730 1.615 1.00 75.50 1109 SER A C 1
ATOM 8844 O O . SER A 1 1109 ? 15.336 -1.749 1.525 1.00 75.50 1109 SER A O 1
ATOM 8846 N N . ARG A 1 1110 ? 17.332 -1.357 0.581 1.00 72.75 1110 ARG A N 1
ATOM 8847 C CA . ARG A 1 1110 ? 16.811 -1.054 -0.750 1.00 72.75 1110 ARG A CA 1
ATOM 8848 C C . ARG A 1 1110 ? 16.176 -2.302 -1.349 1.00 72.75 1110 ARG A C 1
ATOM 8850 O O . ARG A 1 1110 ? 16.853 -3.268 -1.693 1.00 72.75 1110 ARG A O 1
ATOM 8857 N N . TYR A 1 1111 ? 14.873 -2.233 -1.591 1.00 67.31 1111 TYR A N 1
ATOM 8858 C CA . TYR A 1 1111 ? 14.174 -3.269 -2.335 1.00 67.31 1111 TYR A CA 1
ATOM 8859 C C . TYR A 1 1111 ? 14.543 -3.216 -3.825 1.00 67.31 1111 TYR A C 1
ATOM 8861 O O . TYR A 1 1111 ? 14.103 -2.333 -4.558 1.00 67.31 1111 TYR A O 1
ATOM 8869 N N . GLN A 1 1112 ? 15.317 -4.196 -4.294 1.00 65.44 1112 GLN A N 1
ATOM 8870 C CA . GLN A 1 1112 ? 15.555 -4.429 -5.719 1.00 65.44 1112 GLN A CA 1
ATOM 8871 C C . GLN A 1 1112 ? 14.876 -5.728 -6.158 1.00 65.44 1112 GLN A C 1
ATOM 8873 O O . GLN A 1 1112 ? 15.131 -6.793 -5.597 1.00 65.44 1112 GLN A O 1
ATOM 8878 N N . ARG A 1 1113 ? 14.040 -5.675 -7.207 1.00 66.88 1113 ARG A N 1
ATOM 8879 C CA . ARG A 1 1113 ? 13.447 -6.899 -7.780 1.00 66.88 1113 ARG A CA 1
ATOM 8880 C C . ARG A 1 1113 ? 14.562 -7.834 -8.270 1.00 66.88 1113 ARG A C 1
ATOM 8882 O O . ARG A 1 1113 ? 15.508 -7.362 -8.903 1.00 66.88 1113 ARG A O 1
ATOM 8889 N N . ARG A 1 1114 ? 14.412 -9.155 -8.081 1.00 70.69 1114 ARG A N 1
ATOM 8890 C CA . ARG A 1 1114 ? 15.407 -10.180 -8.483 1.00 70.69 1114 ARG A CA 1
ATOM 8891 C C . ARG A 1 1114 ? 15.880 -10.016 -9.930 1.00 70.69 1114 ARG A C 1
ATOM 8893 O O . ARG A 1 1114 ? 17.077 -10.087 -10.181 1.00 70.69 1114 ARG A O 1
ATOM 8900 N N . LYS A 1 1115 ? 14.967 -9.697 -10.860 1.00 74.75 1115 LYS A N 1
ATOM 8901 C CA . LYS A 1 1115 ? 15.299 -9.393 -12.266 1.00 74.75 1115 LYS A CA 1
ATOM 8902 C C . LYS A 1 1115 ? 16.329 -8.263 -12.388 1.00 74.75 1115 LYS A C 1
ATOM 8904 O O . LYS A 1 1115 ? 17.323 -8.428 -13.089 1.00 74.75 1115 LYS A O 1
ATOM 8909 N N . TYR A 1 1116 ? 16.123 -7.138 -11.698 1.00 72.94 1116 TYR A N 1
ATOM 8910 C CA . TYR A 1 1116 ? 17.053 -6.004 -11.734 1.00 72.94 1116 TYR A CA 1
ATOM 8911 C C . TYR A 1 1116 ? 18.375 -6.333 -11.042 1.00 72.94 1116 TYR A C 1
ATOM 8913 O O . TYR A 1 1116 ? 19.419 -6.000 -11.594 1.00 72.94 1116 TYR A O 1
ATOM 8921 N N . ARG A 1 1117 ? 18.343 -7.048 -9.908 1.00 77.31 1117 ARG A N 1
ATOM 8922 C CA . ARG A 1 1117 ? 19.551 -7.492 -9.188 1.00 77.31 1117 ARG A CA 1
ATOM 8923 C C . ARG A 1 1117 ? 20.409 -8.440 -10.033 1.00 77.31 1117 ARG A C 1
ATOM 8925 O O . ARG A 1 1117 ? 21.609 -8.234 -10.158 1.00 77.31 1117 ARG A O 1
ATOM 8932 N N . SER A 1 1118 ? 19.786 -9.428 -10.677 1.00 81.81 1118 SER A N 1
ATOM 8933 C CA . SER A 1 1118 ? 20.453 -10.359 -11.597 1.00 81.81 1118 SER A CA 1
ATOM 8934 C C . SER A 1 1118 ? 21.027 -9.631 -12.814 1.00 81.81 1118 SER A C 1
ATOM 8936 O O . SER A 1 1118 ? 22.195 -9.808 -13.150 1.00 81.81 1118 SER A O 1
ATOM 8938 N N . THR A 1 1119 ? 20.242 -8.743 -13.433 1.00 82.75 1119 THR A N 1
ATOM 8939 C CA . THR A 1 1119 ? 20.708 -7.925 -14.565 1.00 82.75 1119 THR A CA 1
ATOM 8940 C C . THR A 1 1119 ? 21.898 -7.051 -14.157 1.00 82.75 1119 THR A C 1
ATOM 8942 O O . THR A 1 1119 ? 22.873 -6.962 -14.895 1.00 82.75 1119 THR A O 1
ATOM 8945 N N . GLN A 1 1120 ? 21.853 -6.452 -12.963 1.00 83.31 1120 GLN A N 1
ATOM 8946 C CA . GLN A 1 1120 ? 22.945 -5.656 -12.403 1.00 83.31 1120 GLN A CA 1
ATOM 8947 C C . GLN A 1 1120 ? 24.215 -6.485 -12.188 1.00 83.31 1120 GLN A C 1
ATOM 8949 O O . GLN A 1 1120 ? 25.279 -6.072 -12.631 1.00 83.31 1120 GLN A O 1
ATOM 8954 N N . GLY A 1 1121 ? 24.104 -7.667 -11.573 1.00 85.56 1121 GLY A N 1
ATOM 8955 C CA . GLY A 1 1121 ? 25.243 -8.570 -11.379 1.00 85.56 1121 GLY A CA 1
ATOM 8956 C C . GLY A 1 1121 ? 25.882 -9.011 -12.701 1.00 85.56 1121 GLY A C 1
ATOM 8957 O O . GLY A 1 1121 ? 27.105 -9.034 -12.826 1.00 85.56 1121 GLY A O 1
ATOM 8958 N N . ARG A 1 1122 ? 25.066 -9.282 -13.729 1.00 90.12 1122 ARG A N 1
ATOM 8959 C CA . ARG A 1 1122 ? 25.555 -9.605 -15.080 1.00 90.12 1122 ARG A CA 1
ATOM 8960 C C . ARG A 1 1122 ? 26.301 -8.434 -15.717 1.00 90.12 1122 ARG A C 1
ATOM 8962 O O . ARG A 1 1122 ? 27.356 -8.656 -16.297 1.00 90.12 1122 ARG A O 1
ATOM 8969 N N . ILE A 1 1123 ? 25.791 -7.210 -15.583 1.00 90.06 1123 ILE A N 1
ATOM 8970 C CA . ILE A 1 1123 ? 26.456 -6.002 -16.093 1.00 90.06 1123 ILE A CA 1
ATOM 8971 C C . ILE A 1 1123 ? 27.793 -5.776 -15.381 1.00 90.06 1123 ILE A C 1
ATOM 8973 O O . ILE A 1 1123 ? 28.799 -5.607 -16.057 1.00 90.06 1123 ILE A O 1
ATOM 8977 N N . PHE A 1 1124 ? 27.847 -5.891 -14.051 1.00 90.62 1124 PHE A N 1
ATOM 8978 C CA . PHE A 1 1124 ? 29.113 -5.808 -13.311 1.00 90.62 1124 PHE A CA 1
ATOM 8979 C C . PHE A 1 1124 ? 30.122 -6.876 -13.733 1.00 90.62 1124 PHE A C 1
ATOM 8981 O O . PHE A 1 1124 ? 31.308 -6.595 -13.862 1.00 90.62 1124 PHE A O 1
ATOM 8988 N N . THR A 1 1125 ? 29.654 -8.096 -13.998 1.00 93.00 1125 THR A N 1
ATOM 8989 C CA . THR A 1 1125 ? 30.514 -9.170 -14.514 1.00 93.00 1125 THR A CA 1
ATOM 8990 C C . THR A 1 1125 ? 31.080 -8.816 -15.891 1.00 93.00 1125 THR A C 1
ATOM 8992 O O . THR A 1 1125 ? 32.240 -9.109 -16.170 1.00 93.00 1125 THR A O 1
ATOM 8995 N N . LEU A 1 1126 ? 30.276 -8.192 -16.758 1.00 94.12 1126 LEU A N 1
ATOM 8996 C CA . LEU A 1 1126 ? 30.724 -7.734 -18.073 1.00 94.12 1126 LEU A CA 1
ATOM 8997 C C . LEU A 1 1126 ? 31.730 -6.586 -17.960 1.00 94.12 1126 LEU A C 1
ATOM 8999 O O . LEU A 1 1126 ? 32.760 -6.648 -18.621 1.00 94.12 1126 LEU A O 1
ATOM 9003 N N . TRP A 1 1127 ? 31.482 -5.599 -17.097 1.00 95.12 1127 TRP A N 1
ATOM 9004 C CA . TRP A 1 1127 ? 32.431 -4.513 -16.840 1.00 95.12 1127 TRP A CA 1
ATOM 9005 C C . TRP A 1 1127 ? 33.757 -5.036 -16.294 1.00 95.12 1127 TRP A C 1
ATOM 9007 O O . TRP A 1 1127 ? 34.793 -4.717 -16.858 1.00 95.12 1127 TRP A O 1
ATOM 9017 N N . LYS A 1 1128 ? 33.737 -5.959 -15.325 1.00 94.19 1128 LYS A N 1
ATOM 9018 C CA . LYS A 1 1128 ? 34.961 -6.591 -14.812 1.00 94.19 1128 LYS A CA 1
ATOM 9019 C C . LYS A 1 1128 ? 35.737 -7.334 -15.905 1.00 94.19 1128 LYS A C 1
ATOM 9021 O O . LYS A 1 1128 ? 36.958 -7.266 -15.957 1.00 94.19 1128 LYS A O 1
ATOM 9026 N N . LYS A 1 1129 ? 35.049 -8.060 -16.795 1.00 94.38 1129 LYS A N 1
ATOM 9027 C CA . LYS A 1 1129 ? 35.701 -8.726 -17.941 1.00 94.38 1129 LYS A CA 1
ATOM 9028 C C . LYS A 1 1129 ? 36.309 -7.719 -18.915 1.00 94.38 1129 LYS A C 1
ATOM 9030 O O . LYS A 1 1129 ? 37.356 -7.998 -19.486 1.00 94.38 1129 LYS A O 1
ATOM 9035 N N . TYR A 1 1130 ? 35.640 -6.590 -19.110 1.00 95.56 1130 TYR A N 1
ATOM 9036 C CA . TYR A 1 1130 ? 36.095 -5.517 -19.978 1.00 95.56 1130 TYR A CA 1
ATOM 9037 C C . TYR A 1 1130 ? 37.327 -4.797 -19.400 1.00 95.56 1130 TYR A C 1
ATOM 9039 O O . TYR A 1 1130 ? 38.317 -4.653 -20.106 1.00 95.56 1130 TYR A O 1
ATOM 9047 N N . GLU A 1 1131 ? 37.316 -4.456 -18.107 1.00 93.44 1131 GLU A N 1
ATOM 9048 C CA . GLU A 1 1131 ? 38.465 -3.885 -17.379 1.00 93.44 1131 GLU A CA 1
ATOM 9049 C C . GLU A 1 1131 ? 39.678 -4.825 -17.381 1.00 93.44 1131 GLU A C 1
ATOM 9051 O O . GLU A 1 1131 ? 40.815 -4.384 -17.445 1.00 93.44 1131 GLU A O 1
ATOM 9056 N N . GLN A 1 1132 ? 39.441 -6.139 -17.366 1.00 94.38 1132 GLN A N 1
ATOM 9057 C CA . GLN A 1 1132 ? 40.485 -7.164 -17.485 1.00 94.38 1132 GLN A CA 1
ATOM 9058 C C . GLN A 1 1132 ? 40.932 -7.422 -18.935 1.00 94.38 1132 GLN A C 1
ATOM 9060 O O . GLN A 1 1132 ? 41.595 -8.426 -19.189 1.00 94.38 1132 GLN A O 1
ATOM 9065 N N . HIS A 1 1133 ? 40.510 -6.594 -19.895 1.00 92.75 1133 HIS A N 1
ATOM 9066 C CA . HIS A 1 1133 ? 40.784 -6.735 -21.331 1.00 92.75 1133 HIS A CA 1
ATOM 9067 C C . HIS A 1 1133 ? 40.375 -8.093 -21.941 1.00 92.75 1133 HIS A C 1
ATOM 9069 O O . HIS A 1 1133 ? 40.852 -8.479 -23.005 1.00 92.75 1133 HIS A O 1
ATOM 9075 N N . ARG A 1 1134 ? 39.449 -8.829 -21.306 1.00 93.94 1134 ARG A N 1
ATOM 9076 C CA . ARG A 1 1134 ? 38.965 -10.142 -21.787 1.00 93.94 1134 ARG A CA 1
ATOM 9077 C C . ARG A 1 1134 ? 37.878 -10.033 -22.851 1.00 93.94 1134 ARG A C 1
ATOM 9079 O O . ARG A 1 1134 ? 37.578 -11.021 -23.515 1.00 93.94 1134 ARG A O 1
ATOM 9086 N N . ILE A 1 1135 ? 37.233 -8.873 -22.961 1.00 95.62 1135 ILE A N 1
ATOM 9087 C CA . ILE A 1 1135 ? 36.238 -8.580 -23.994 1.00 95.62 1135 ILE A CA 1
ATOM 9088 C C . ILE A 1 1135 ? 36.480 -7.190 -24.582 1.00 95.62 1135 ILE A C 1
ATOM 9090 O O . ILE A 1 1135 ? 36.872 -6.271 -23.870 1.00 95.62 1135 ILE A O 1
ATOM 9094 N N . THR A 1 1136 ? 36.205 -7.028 -25.875 1.00 95.25 1136 THR A N 1
ATOM 9095 C CA . THR A 1 1136 ? 36.325 -5.742 -26.585 1.00 95.25 1136 THR A CA 1
ATOM 9096 C C . THR A 1 1136 ? 35.119 -4.829 -26.333 1.00 95.25 1136 THR A C 1
ATOM 9098 O O . THR A 1 1136 ? 34.048 -5.294 -25.933 1.00 95.25 1136 THR A O 1
ATOM 9101 N N . THR A 1 1137 ? 35.234 -3.534 -26.651 1.00 94.12 1137 THR A N 1
ATOM 9102 C CA . THR A 1 1137 ? 34.128 -2.555 -26.549 1.00 94.12 1137 THR A CA 1
ATOM 9103 C C . THR A 1 1137 ? 32.890 -2.998 -27.334 1.00 94.12 1137 THR A C 1
ATOM 9105 O O . THR A 1 1137 ? 31.770 -2.954 -26.824 1.00 94.12 1137 THR A O 1
ATOM 9108 N N . ASN A 1 1138 ? 33.082 -3.536 -28.543 1.00 91.94 1138 ASN A N 1
ATOM 9109 C CA . ASN A 1 1138 ? 31.996 -4.073 -29.370 1.00 91.94 1138 ASN A CA 1
ATOM 9110 C C . ASN A 1 1138 ? 31.317 -5.301 -28.736 1.00 91.94 1138 ASN A C 1
ATOM 9112 O O . ASN A 1 1138 ? 30.098 -5.469 -28.842 1.00 91.94 1138 ASN A O 1
ATOM 9116 N N . GLN A 1 1139 ? 32.081 -6.174 -28.072 1.00 93.75 1139 GLN A N 1
ATOM 9117 C CA . GLN A 1 1139 ? 31.525 -7.318 -27.343 1.00 93.75 1139 GLN A CA 1
ATOM 9118 C C . GLN A 1 1139 ? 30.758 -6.865 -26.094 1.00 93.75 1139 GLN A C 1
ATOM 9120 O O . GLN A 1 1139 ? 29.668 -7.386 -25.841 1.00 93.75 1139 GLN A O 1
ATOM 9125 N N . LEU A 1 1140 ? 31.274 -5.870 -25.363 1.00 95.12 1140 LEU A N 1
ATOM 9126 C CA . LEU A 1 1140 ? 30.593 -5.264 -24.219 1.00 95.12 1140 LEU A CA 1
ATOM 9127 C C . LEU A 1 1140 ? 29.260 -4.631 -24.643 1.00 95.12 1140 LEU A C 1
ATOM 9129 O O . LEU A 1 1140 ? 28.226 -4.956 -24.060 1.00 95.12 1140 LEU A O 1
ATOM 9133 N N . LEU A 1 1141 ? 29.254 -3.814 -25.703 1.00 95.00 1141 LEU A N 1
ATOM 9134 C CA . LEU A 1 1141 ? 28.048 -3.181 -26.245 1.00 95.00 1141 LEU A CA 1
ATOM 9135 C C . LEU A 1 1141 ? 26.978 -4.221 -26.600 1.00 95.00 1141 LEU A C 1
ATOM 9137 O O . LEU A 1 1141 ? 25.834 -4.135 -26.147 1.00 95.00 1141 LEU A O 1
ATOM 9141 N N . LYS A 1 1142 ? 27.352 -5.245 -27.378 1.00 92.50 1142 LYS A N 1
ATOM 9142 C CA . LYS A 1 1142 ? 26.432 -6.322 -27.771 1.00 92.50 1142 LYS A CA 1
ATOM 9143 C C . LYS A 1 1142 ? 25.889 -7.064 -26.553 1.00 92.50 1142 LYS A C 1
ATOM 9145 O O . LYS A 1 1142 ? 24.691 -7.341 -26.499 1.00 92.50 1142 LYS A O 1
ATOM 9150 N N . ALA A 1 1143 ? 26.726 -7.365 -25.564 1.00 92.88 1143 ALA A N 1
ATOM 9151 C CA . ALA A 1 1143 ? 26.288 -8.040 -24.349 1.00 92.88 1143 ALA A CA 1
ATOM 9152 C C . ALA A 1 1143 ? 25.324 -7.168 -23.522 1.00 92.88 1143 ALA A C 1
ATOM 9154 O O . ALA A 1 1143 ? 24.258 -7.649 -23.136 1.00 92.88 1143 ALA A O 1
ATOM 9155 N N . CYS A 1 1144 ? 25.633 -5.884 -23.324 1.00 91.62 1144 CYS A N 1
ATOM 9156 C CA . CYS A 1 1144 ? 24.775 -4.935 -22.611 1.00 91.62 1144 CYS A CA 1
ATOM 9157 C C . CYS A 1 1144 ? 23.437 -4.699 -23.332 1.00 91.62 1144 CYS A C 1
ATOM 9159 O O . CYS A 1 1144 ? 22.394 -4.675 -22.675 1.00 91.62 1144 CYS A O 1
ATOM 9161 N N . SER A 1 1145 ? 23.429 -4.642 -24.668 1.00 91.62 1145 SER A N 1
ATOM 9162 C CA . SER A 1 1145 ? 22.209 -4.484 -25.482 1.00 91.62 1145 SER A CA 1
ATOM 9163 C C . SER A 1 1145 ? 21.209 -5.636 -25.327 1.00 91.62 1145 SER A C 1
ATOM 9165 O O . SER A 1 1145 ? 20.004 -5.452 -25.462 1.00 91.62 1145 SER A O 1
ATOM 9167 N N . ARG A 1 1146 ? 21.680 -6.839 -24.978 1.00 88.25 1146 ARG A N 1
ATOM 9168 C CA . ARG A 1 1146 ? 20.812 -7.996 -24.693 1.00 88.25 1146 ARG A CA 1
ATOM 9169 C C . ARG A 1 1146 ? 20.223 -7.957 -23.281 1.00 88.25 1146 ARG A C 1
ATOM 9171 O O . ARG A 1 1146 ? 19.252 -8.655 -23.002 1.00 88.25 1146 ARG A O 1
ATOM 9178 N N . LEU A 1 1147 ? 20.827 -7.176 -22.386 1.00 82.94 1147 LEU A N 1
ATOM 9179 C CA . LEU A 1 1147 ? 20.442 -7.042 -20.979 1.00 82.94 1147 LEU A CA 1
ATOM 9180 C C . LEU A 1 1147 ? 19.583 -5.802 -20.712 1.00 82.94 1147 LEU A C 1
ATOM 9182 O O . LEU A 1 1147 ? 18.895 -5.746 -19.693 1.00 82.94 1147 LEU A O 1
ATOM 9186 N N . SER A 1 1148 ? 19.630 -4.818 -21.610 1.00 68.69 1148 SER A N 1
ATOM 9187 C CA . SER A 1 1148 ? 18.966 -3.522 -21.489 1.00 68.69 1148 SER A CA 1
ATOM 9188 C C . SER A 1 1148 ? 18.060 -3.263 -22.697 1.00 68.69 1148 SER A C 1
ATOM 9190 O O . SER A 1 1148 ? 18.431 -3.486 -23.842 1.00 68.69 1148 SER A O 1
ATOM 9192 N N . GLY A 1 1149 ? 16.821 -2.851 -22.434 1.00 64.06 1149 GLY A N 1
ATOM 9193 C CA . GLY A 1 1149 ? 15.814 -2.561 -23.450 1.00 64.06 1149 GLY A CA 1
ATOM 9194 C C . GLY A 1 1149 ? 14.608 -1.847 -22.833 1.00 64.06 1149 GLY A C 1
ATOM 9195 O O . GLY A 1 1149 ? 14.497 -1.804 -21.600 1.00 64.06 1149 GLY A O 1
ATOM 9196 N N . PRO A 1 1150 ? 13.707 -1.281 -23.654 1.00 56.94 1150 PRO A N 1
ATOM 9197 C CA . PRO A 1 1150 ? 12.519 -0.594 -23.169 1.00 56.94 1150 PRO A CA 1
ATOM 9198 C C . PRO A 1 1150 ? 11.684 -1.547 -22.304 1.00 56.94 1150 PRO A C 1
ATOM 9200 O O . PRO A 1 1150 ? 11.430 -2.697 -22.663 1.00 56.94 1150 PRO A O 1
ATOM 9203 N N . SER A 1 1151 ? 11.304 -1.074 -21.117 1.00 44.72 1151 SER A N 1
ATOM 9204 C CA . SER A 1 1151 ? 10.398 -1.808 -20.231 1.00 44.72 1151 SER A CA 1
ATOM 9205 C C . SER A 1 1151 ? 8.990 -1.691 -20.811 1.00 44.72 1151 SER A C 1
ATOM 9207 O O . SER A 1 1151 ? 8.493 -0.571 -20.912 1.00 44.72 1151 SER A O 1
ATOM 9209 N N . HIS A 1 1152 ? 8.380 -2.808 -21.215 1.00 30.98 1152 HIS A N 1
ATOM 9210 C CA . HIS A 1 1152 ? 6.949 -2.850 -21.527 1.00 30.98 1152 HIS A CA 1
ATOM 9211 C C . HIS A 1 1152 ? 6.099 -2.739 -20.262 1.00 30.98 1152 HIS A C 1
ATOM 9213 O O . HIS A 1 1152 ? 6.488 -3.353 -19.237 1.00 30.98 1152 HIS A O 1
#

Organism: NCBI:txid1843537

Radius of gyration: 42.51 Å; chains: 1; bounding box: 90×89×139 Å

Sequence (1152 aa):
MGDFNARHRELGSHHTNNANGVRWKAFLDATEVAVLTGNNLPTHVQGGRLDYVVTLNMPTYTVVTSLVRNLLSDHFALETTIPIGSTTPANRKRLDVPTARLGQLTVYVEAWYSATRDTYTDADSLYGSLTDIIEDFVEGTRGPTQSNKPCQRTYARDPRIVNCQQTLATYQRQWQKNPGDHEAREAMVVVARHLTELRQEVRKIYWNDFLAKVRQTKSLQEVWQHVNQVRGKKRRPTCTPDPAAKAQELMYDWKGASSLSGLPRHHQEELANQRQRRRDLVHQNVILEDDTCVAITHDELLYAVKQSKSTAPGKDGLTYNVLNAIIAIKGNNPIVDLFNMSYNSVQFSMTQLRPLELIQNEAMRIILGCPRTAKIEVLRAELDMPSIVFRIQEIACRATSRLLCSGAPSFKQNLTYLHHNPRYPVTPFVKKIVSLLRSVGIMEECLGVITSPRQPTWRPHRVNVDIEKLTQRKSEWIPQVLRNHFLLKLSQYSHRQVIHIYCDGSVDGSKSGCGVLIRDYTTPDQYTDTEVTRRLPHHLSSTRAELYAILQALHTVIALNKDVYIFVDSQAALYELLSTSPCDCDLVNKCFVAIDGLEQSGARVQFVWIPSHVGIKFNERADLLARQALQDDTVDPDVLVPVTESAPDDNITPVPDISTRPPIPAPCEEDIIPDDTLENVPSVGEHEISYKLIEGATRGGKTLMVDSLGYTYNRKALGKKKTQIDGKSTWRCSVRSKALTCPATVSKNGSTFHRGSRPHVHQAQPDAAIKAQVTSLAKSLATEKGNFFKSAATLVDCAVMQTVGRDDTHVNQEYIARSLNRLRQKDRPLEPNSLDFEVANDFIPTDFLQVDIKLDNARHLIFATTEQLSLLNKAKTWYMDATFRDVREPFQQLFGIHAFIKGDENNIKQVPLAFALMSRKRKKDYKKVLNAMLTLIPECNVQKFVMDFEIALWSAVRSLFPVAKLQGCAFHWTQAIWRKVQSLGLAGPYVKHRPTQDYVRQLMALPFLPGEHIEHTFRHLESRAPAGPVKELLLYIENTWIDGLWSPSEWTIFGESIRTNNDVEGYHRRLNGRAGNAHIPLYVLVPLLYKEAKNVHMQVRLVKDGKLSRYQRRKYRSTQGRIFTLWKKYEQHRITTNQLLKACSRLSGPSH